Protein AF-0000000082877058 (afdb_homodimer)

pLDDT: mean 87.39, std 16.51, range [30.19, 98.81]

Solvent-accessible surface area (backbone atoms only — not comparable to full-atom values): 68602 Å² total; per-residue (Å²): 112,67,69,55,22,48,9,45,34,52,39,32,67,68,20,51,10,43,66,32,99,81,43,63,35,77,41,27,76,21,72,54,43,31,38,51,34,26,34,76,64,38,89,46,66,65,22,17,52,52,25,45,51,36,56,55,30,28,50,63,22,20,25,44,34,40,38,27,55,32,12,19,33,55,73,51,40,19,32,86,44,31,9,34,49,21,56,26,21,55,66,55,11,39,65,31,65,68,90,83,53,37,26,18,29,30,45,28,37,42,34,54,44,67,61,85,61,81,72,49,75,64,59,68,64,61,52,73,64,68,50,75,78,59,80,70,67,48,79,38,56,39,62,69,65,29,50,70,83,77,55,60,71,55,73,62,37,26,54,33,34,36,20,42,38,40,51,54,67,44,49,42,66,37,52,28,52,16,44,38,54,56,47,46,57,37,21,66,68,14,69,33,52,71,48,59,45,37,54,60,75,35,44,46,58,75,72,80,91,73,88,47,72,54,43,52,50,48,53,49,51,51,48,50,40,52,50,46,26,50,50,9,30,52,50,54,72,70,52,57,85,82,50,67,86,74,52,56,69,68,54,53,56,36,45,35,22,10,42,63,63,49,57,61,48,40,62,57,64,86,78,82,87,60,75,61,55,43,34,52,32,28,54,51,34,56,36,50,53,47,48,53,43,29,50,46,53,45,50,52,67,54,39,58,30,39,39,46,48,54,59,41,45,41,48,68,38,75,88,44,20,67,49,57,39,31,74,57,47,59,39,51,54,37,17,49,51,22,20,48,52,36,44,52,52,53,52,54,63,69,57,67,62,92,83,67,78,90,62,67,63,64,54,54,51,49,53,48,56,55,50,45,59,53,50,49,52,51,48,48,38,35,51,33,49,57,53,68,74,62,59,43,70,43,18,59,78,51,37,35,50,51,18,51,21,23,67,74,33,43,68,35,55,76,67,50,40,34,49,77,48,61,44,70,46,40,40,58,71,80,51,37,56,55,34,31,53,51,56,48,48,67,55,46,54,59,43,52,51,35,29,71,78,39,45,72,61,23,50,50,49,50,52,50,49,41,52,49,18,32,47,40,29,22,50,51,27,51,74,67,65,44,65,41,62,79,59,88,28,56,71,35,54,72,35,45,50,70,24,65,47,43,53,66,49,58,38,27,45,71,38,54,39,28,16,25,49,48,13,32,52,44,19,52,51,45,70,73,38,66,86,57,65,45,52,60,83,53,16,57,58,40,30,49,50,12,50,50,45,36,49,50,56,33,51,50,46,48,65,41,49,29,67,68,24,60,78,62,53,49,62,68,55,23,12,51,49,41,25,40,52,55,43,48,42,30,49,16,49,42,37,33,50,48,19,50,52,35,22,66,47,63,64,64,41,49,63,25,39,34,64,82,42,36,37,57,24,72,31,42,65,41,25,64,69,47,36,58,58,58,53,40,48,58,52,13,43,37,60,51,46,43,75,69,50,74,67,57,48,48,33,52,38,40,5,51,49,52,55,21,49,54,53,10,48,51,46,35,43,60,37,41,48,22,47,45,46,44,52,50,52,59,52,67,75,99,110,66,68,56,22,48,10,45,34,51,39,30,66,68,20,49,13,38,55,36,101,80,38,65,40,81,41,26,74,20,73,49,40,31,38,51,34,25,33,76,62,38,88,45,67,64,21,17,50,52,27,46,51,37,55,54,29,28,52,61,22,20,25,45,36,40,37,28,55,33,12,19,34,54,72,50,39,18,32,86,43,30,9,31,51,20,54,26,21,57,68,54,10,38,64,32,65,66,90,81,54,37,26,18,29,32,45,28,36,41,34,56,44,65,60,85,62,80,70,48,74,64,60,68,67,62,52,72,66,67,50,75,78,60,82,69,66,47,78,37,56,40,61,69,64,27,51,71,83,75,56,62,71,54,73,61,36,27,54,33,33,36,18,42,37,40,52,56,69,42,49,42,65,37,53,28,52,16,46,38,55,58,48,46,57,36,21,69,66,15,69,33,52,72,47,61,45,36,53,61,75,34,42,45,58,76,73,79,92,73,87,49,72,54,42,53,50,48,53,49,51,51,48,49,40,52,51,45,26,49,52,9,30,53,50,54,71,68,51,57,87,83,49,68,85,74,51,55,68,70,55,54,58,38,46,35,22,10,41,62,62,48,57,63,48,38,62,56,65,84,76,80,87,60,76,61,53,43,32,52,33,29,55,52,34,56,35,50,53,48,47,53,42,30,50,47,52,44,50,52,68,53,40,58,31,40,41,45,49,54,59,42,46,42,48,66,38,74,87,44,22,66,49,56,39,32,73,57,47,59,39,51,54,37,16,49,50,21,21,48,52,35,44,53,51,54,53,53,65,68,55,68,60,92,84,68,79,91,62,68,63,65,56,54,51,50,53,47,56,55,49,46,60,54,49,49,53,53,47,48,39,34,50,32,50,57,53,67,74,63,58,44,70,43,18,61,79,49,37,36,50,51,16,51,20,23,66,76,34,44,67,34,55,76,67,49,40,34,49,78,48,60,44,70,46,39,40,58,71,80,49,36,57,55,35,31,53,52,54,50,48,66,54,45,54,58,44,54,52,35,29,72,76,39,47,71,63,24,50,50,49,50,52,50,49,43,52,48,18,31,46,40,30,24,51,50,25,50,74,65,65,43,66,41,63,79,60,87,28,57,70,34,53,71,36,44,50,70,24,65,46,43,52,68,48,60,37,27,46,70,38,56,39,29,18,24,49,48,14,31,52,46,18,51,50,45,70,71,37,66,87,56,65,45,52,58,82,53,16,56,58,41,31,50,51,14,50,50,46,38,49,49,55,32,51,50,49,48,64,41,49,30,66,70,22,59,78,61,52,49,63,66,56,24,13,50,49,42,25,40,54,55,42,51,42,30,49,16,49,42,37,34,52,48,21,49,51,35,22,66,47,62,65,65,41,50,63,27,39,34,63,81,42,37,36,57,25,72,30,42,65,40,24,64,71,47,37,56,58,57,51,41,49,57,52,12,43,38,62,52,45,44,74,68,51,74,67,57,48,49,32,54,37,40,5,52,48,51,54,20,48,54,51,8,48,53,46,35,42,60,38,41,48,20,47,43,46,46,52,50,52,60,52,65,75,97

Sequence (1372 aa):
MTAEKTRLLFAALFTCGLTCEFVSAQDFWSTVRVYERLRDGSAEAECRNHASLLVKSIQNATYWAVKMLDSSANFPSGVLEGNVYNLGDFDECLSVDTGHVRGRYCLATLNLLGPASPVSKEQQKSRPVHYAHRALDPYTNAWDQIQNRGERWRFARDAIKLAVCAPKSCTSLDVQRAMLDVYSTITATLNATLRVEVPEKLCQTKQNFEASFLDVLFFAVIGILTGTVSAGTILDYGLKKGDLKVCSMWKQILLCWSARKNFMGLSNMEKESDTDLNFLFGIRLFSILLVIACHKVGFTTAGPVKNPSFQEQSFSQLQYMPILHGDLVVDTFFFLAGFLLTVGLLKALRRPISGVKVSVWPLYLFRFLRLTPAYMLTILFYMSVLPKMGSGPLWPVTVVPESEYCRDNWWLNALYLNNYVHVDRSCIEQGWYIPCDMHMFVVCAPLVLLVHRRPRIGKALLATLIIASVLAPFLTIWIRDTDAMLLFFLDFLSGSRVHPYFSAVYVKSHVRGSPYLIGVLIGLIYMSKRQKRLAKANSLPLLLIGFAMAMATTFSAALFYGNEGAAAASPAARALYGALHRPVWAFALGIIVLAISLGRIGFMRKVLSWKPLVPLSKLSYGAFLVHVVILWYSAGSAREATYNNTFIMILKTMGDTAVTFGAALLLYLSVEAPIRDMAKLALSVRMTAEKTRLLFAALFTCGLTCEFVSAQDFWSTVRVYERLRDGSAEAECRNHASLLVKSIQNATYWAVKMLDSSANFPSGVLEGNVYNLGDFDECLSVDTGHVRGRYCLATLNLLGPASPVSKEQQKSRPVHYAHRALDPYTNAWDQIQNRGERWRFARDAIKLAVCAPKSCTSLDVQRAMLDVYSTITATLNATLRVEVPEKLCQTKQNFEASFLDVLFFAVIGILTGTVSAGTILDYGLKKGDLKVCSMWKQILLCWSARKNFMGLSNMEKESDTDLNFLFGIRLFSILLVIACHKVGFTTAGPVKNPSFQEQSFSQLQYMPILHGDLVVDTFFFLAGFLLTVGLLKALRRPISGVKVSVWPLYLFRFLRLTPAYMLTILFYMSVLPKMGSGPLWPVTVVPESEYCRDNWWLNALYLNNYVHVDRSCIEQGWYIPCDMHMFVVCAPLVLLVHRRPRIGKALLATLIIASVLAPFLTIWIRDTDAMLLFFLDFLSGSRVHPYFSAVYVKSHVRGSPYLIGVLIGLIYMSKRQKRLAKANSLPLLLIGFAMAMATTFSAALFYGNEGAAAASPAARALYGALHRPVWAFALGIIVLAISLGRIGFMRKVLSWKPLVPLSKLSYGAFLVHVVILWYSAGSAREATYNNTFIMILKTMGDTAVTFGAALLLYLSVEAPIRDMAKLALSVR

Secondary structure (DSSP, 8-state):
-HHHHHHHHHHHHH-S---BTTB-GGGS--HHHHHHHHHHH-SSHHHHHHHHHHHHHHHTTBHHHHHHHHHSPPPPS-TTTT--EE---HHHHHH-B-SS-BEEEEEEEEEEE-------HHHHHHS----TTS---TTSBHHHHHS--S-TTSPPSSEEEEEEEEETTS-HHHHHHHHHHHHHHHHHTTT-EEEEE--GGGEE--------HHHHHHHHHHHHHHHHHHHHHHHHHHS-GGGGGG--HHHHHHHTT-HHHHHHHTT----SS-GGGTTHHHHHHHHHHHHHHHHHHHHHHHS-BS-HHHHHHHTT-GGGHHHHTTHHHHHHHHHHHHHHHHHHHHHHHHS--TT----SHHHHHHHHHHHHHHHHHHHHHHHHTGGGS---TTHHHHHHHHHHHHHHHHHHHHTT-TTTSSGGG-SSGGGGHHHHHHHHHHHHHHHHHHHHHSHHHHHHHHHHHHHHHHHHHHHHHHHHT--SS---SHHHHT-GGG-HHIIIIIS-GGGS-HHHHHHHHHHHHHHHHTTSPPPHHHHHHHHHHHHHHHHHHHHTTHHHHSTTTGGGS-HHHHHHHHHHHHHHHHHHHHHHHHHHHHS--HHHHHHHT-TTHHHHHHTHHHHHHHHHHHHHHHHHT--S-B---HHHHHHHHHHHHHHHHHHHHHHIIIIIHHHHHHHHHHHHH-/-HHHHHHHHHHHHH-S---BTTB-GGGS--HHHHHHHHHHH-SSHHHHHHHHHHHHHHHTTBHHHHHHHHHSPPPPS-TTTT--EE---HHHHHH-B-SS-BEEEEEEEEEEE-------HHHHHHS----TTS---TTSBHHHHHS--S-TTSPPSSEEEEEEEEETTS-HHHHHHHHHHHHHHHHHTTT-EEEEE--GGGEE--------HHHHHHHHHHHHHHHHHHHHHHHHHHS-GGGGGG--HHHHHHHTT-HHHHHHHTT----SS-GGGTTHHHHHHHHHHHHHHHHHHHHHHHS-BS-HHHHHHHTT-GGGHHHHTTHHHHHHHHHHHHHHHHHHHHHHHHS--TT----SHHHHHHHHHHHHHHHHHHHHHHHHTGGGS---TTHHHHHHHHHHHHHHHHHHHHTT-TTTSSGGG-SSGGGGHHHHHHHHHHHHHHHHHHHHHSHHHHHHHHHHHHHHHHHHHHHHHHHHT--SS---SHHHHT-TTT-HHIIIIIS-GGGS-HHHHHHHHHHHHHHHHTTSPPPHHHHHHHHHHHHHHHHHHHHTTHHHHSTTTGGGS-HHHHHHHHHHHHHHHHHHHHHHHHHHHHS--HHHHHHHT-TTHHHHHHTHHHHHHHHHHHHHHHHHT--S-B---HHHHHHHHHHHHHHHHHHHHHHIIIIIHHHHHHHHHHHHH-

Nearest PDB structures (foldseek):
  8jxu-assembly1_A  TM=1.418E-01  e=2.025E+00  Homo sapiens
  8czj-assembly1_B  TM=1.531E-01  e=3.608E+00  Bordetella bronchiseptica RB50
  5hu6-assembly1_D  TM=1.245E-01  e=7.581E+00  Trypanosoma brucei brucei
  8jxu-assembly1_A  TM=1.418E-01  e=2.539E+00  Homo sapiens
  8czj-assembly1_B  TM=1.532E-01  e=4.535E+00  Bordetella bronchiseptica RB50

InterPro domains:
  IPR002656 Acyltransferase 3 domain [PF01757] (282-651)
  IPR006621 Nose resistant-to-fluoxetine protein, N-terminal [PF20146] (47-179)
  IPR006621 Nose resistant-to-fluoxetine protein, N-terminal [SM00703] (44-193)
  IPR052728 Oxygen and lipid transport regulator [PTHR11161] (38-684)

Organism: NCBI:txid197152

Radius of gyration: 33.95 Å; Cα contacts (8 Å, |Δi|>4): 2329; chains: 2; bounding box: 91×95×83 Å

Structure (mmCIF, N/CA/C/O backbone):
data_AF-0000000082877058-model_v1
#
loop_
_entity.id
_entity.type
_entity.pdbx_description
1 polymer 'Nose resistant-to-fluoxetine protein N-terminal domain-containing protein'
#
loop_
_atom_site.group_PDB
_atom_site.id
_atom_site.type_symbol
_atom_site.label_atom_id
_atom_site.label_alt_id
_atom_site.label_comp_id
_atom_site.label_asym_id
_atom_site.label_entity_id
_atom_site.label_seq_id
_atom_site.pdbx_PDB_ins_code
_atom_site.Cartn_x
_atom_site.Cartn_y
_atom_site.Cartn_z
_atom_site.occupancy
_atom_site.B_iso_or_equiv
_atom_site.auth_seq_id
_atom_site.auth_comp_id
_atom_site.auth_asym_id
_atom_site.auth_atom_id
_atom_site.pdbx_PDB_model_num
ATOM 1 N N . MET A 1 1 ? 16.625 36.312 32.75 1 32.69 1 MET A N 1
ATOM 2 C CA . MET A 1 1 ? 16.125 37.188 31.688 1 32.69 1 MET A CA 1
ATOM 3 C C . MET A 1 1 ? 16.031 36.438 30.359 1 32.69 1 MET A C 1
ATOM 5 O O . MET A 1 1 ? 15.023 36.531 29.656 1 32.69 1 MET A O 1
ATOM 9 N N . THR A 1 2 ? 16.984 35.688 30.156 1 38.06 2 THR A N 1
ATOM 10 C CA . THR A 1 2 ? 17.094 34.969 28.906 1 38.06 2 THR A CA 1
ATOM 11 C C . THR A 1 2 ? 16.125 33.812 28.859 1 38.06 2 THR A C 1
ATOM 13 O O . THR A 1 2 ? 15.484 33.562 27.844 1 38.06 2 THR A O 1
ATOM 16 N N . ALA A 1 3 ? 16.031 33.219 29.984 1 38.88 3 ALA A N 1
ATOM 17 C CA . ALA A 1 3 ? 15.133 32.062 30.109 1 38.88 3 ALA A CA 1
ATOM 18 C C . ALA A 1 3 ? 13.68 32.469 29.922 1 38.88 3 ALA A C 1
ATOM 20 O O . ALA A 1 3 ? 12.891 31.766 29.312 1 38.88 3 ALA A O 1
ATOM 21 N N . GLU A 1 4 ? 13.367 33.688 30.438 1 40 4 GLU A N 1
ATOM 22 C CA . GLU A 1 4 ? 12 34.188 30.359 1 40 4 GLU A CA 1
ATOM 23 C C . GLU A 1 4 ? 11.602 34.469 28.906 1 40 4 GLU A C 1
ATOM 25 O O . GLU A 1 4 ? 10.477 34.156 28.5 1 40 4 GLU A O 1
ATOM 30 N N . LYS A 1 5 ? 12.484 34.938 28.141 1 41.94 5 LYS A N 1
ATOM 31 C CA . LYS A 1 5 ? 12.203 35.375 26.766 1 41.94 5 LYS A CA 1
ATOM 32 C C . LYS A 1 5 ? 12.062 34.156 25.844 1 41.94 5 LYS A C 1
ATOM 34 O O . LYS A 1 5 ? 11.227 34.156 24.938 1 41.94 5 LYS A O 1
ATOM 39 N N . THR A 1 6 ? 12.828 33.188 26.078 1 42.41 6 THR A N 1
ATOM 40 C CA . THR A 1 6 ? 12.727 31.953 25.312 1 42.41 6 THR A CA 1
ATOM 41 C C . THR A 1 6 ? 11.375 31.281 25.531 1 42.41 6 THR A C 1
ATOM 43 O O . THR A 1 6 ? 10.773 30.75 24.594 1 42.41 6 THR A O 1
ATOM 46 N N . ARG A 1 7 ? 10.906 31.406 26.781 1 40.56 7 ARG A N 1
ATOM 47 C CA . ARG A 1 7 ? 9.609 30.891 27.203 1 40.56 7 ARG A CA 1
ATOM 48 C C . ARG A 1 7 ? 8.477 31.531 26.391 1 40.56 7 ARG A C 1
ATOM 50 O O . ARG A 1 7 ? 7.547 30.844 25.969 1 40.56 7 ARG A O 1
ATOM 57 N N . LEU A 1 8 ? 8.766 32.781 26.078 1 42.72 8 LEU A N 1
ATOM 58 C CA . LEU A 1 8 ? 7.75 33.562 25.375 1 42.72 8 LEU A CA 1
ATOM 59 C C . LEU A 1 8 ? 7.742 33.25 23.891 1 42.72 8 LEU A C 1
ATOM 61 O O . LEU A 1 8 ? 6.684 33.25 23.25 1 42.72 8 LEU A O 1
ATOM 65 N N . LEU A 1 9 ? 8.859 32.812 23.438 1 44.38 9 LEU A N 1
ATOM 66 C CA . LEU A 1 9 ? 8.984 32.5 22.016 1 44.38 9 LEU A CA 1
ATOM 67 C C . LEU A 1 9 ? 8.109 31.312 21.641 1 44.38 9 LEU A C 1
ATOM 69 O O . LEU A 1 9 ? 7.375 31.359 20.656 1 44.38 9 LEU A O 1
ATOM 73 N N . PHE A 1 10 ? 8.367 30.359 22.391 1 45 10 PHE A N 1
ATOM 74 C CA . PHE A 1 10 ? 7.586 29.156 22.078 1 45 10 PHE A CA 1
ATOM 75 C C . PHE A 1 10 ? 6.094 29.438 22.188 1 45 10 PHE A C 1
ATOM 77 O O . PHE A 1 10 ? 5.309 28.984 21.344 1 45 10 PHE A O 1
ATOM 84 N N . ALA A 1 11 ? 5.848 30.219 23.25 1 41.5 11 ALA A N 1
ATOM 85 C CA . ALA A 1 11 ? 4.449 30.609 23.406 1 41.5 11 ALA A CA 1
ATOM 86 C C . ALA A 1 11 ? 3.951 31.391 22.203 1 41.5 11 ALA A C 1
ATOM 88 O O . ALA A 1 11 ? 2.812 31.203 21.766 1 41.5 11 ALA A O 1
ATOM 89 N N . ALA A 1 12 ? 4.91 32.156 21.703 1 42.25 12 ALA A N 1
ATOM 90 C CA . ALA A 1 12 ? 4.539 32.969 20.562 1 42.25 12 ALA A CA 1
ATOM 91 C C . ALA A 1 12 ? 4.41 32.125 19.297 1 42.25 12 ALA A C 1
ATOM 93 O O . ALA A 1 12 ? 3.518 32.344 18.469 1 42.25 12 ALA A O 1
ATOM 94 N N . LEU A 1 13 ? 5.418 31.312 19.125 1 44.97 13 LEU A N 1
ATOM 95 C CA . LEU A 1 13 ? 5.453 30.5 17.906 1 44.97 13 LEU A CA 1
ATOM 96 C C . LEU A 1 13 ? 4.344 29.469 17.922 1 44.97 13 LEU A C 1
ATOM 98 O O . LEU A 1 13 ? 3.789 29.141 16.859 1 44.97 13 LEU A O 1
ATOM 102 N N . PHE A 1 14 ? 4.234 28.844 19.031 1 41.81 14 PHE A N 1
ATOM 103 C CA . PHE A 1 14 ? 3.203 27.812 19.156 1 41.81 14 PHE A CA 1
ATOM 104 C C . PHE A 1 14 ? 1.883 28.422 19.609 1 41.81 14 PHE A C 1
ATOM 106 O O . PHE A 1 14 ? 0.836 27.781 19.531 1 41.81 14 PHE A O 1
ATOM 113 N N . THR A 1 15 ? 1.771 29.469 20.422 1 37.12 15 THR A N 1
ATOM 114 C CA . THR A 1 15 ? 0.605 30.047 21.078 1 37.12 15 THR A CA 1
ATOM 115 C C . THR A 1 15 ? 0.17 31.328 20.359 1 37.12 15 THR A C 1
ATOM 117 O O . THR A 1 15 ? 0.949 32.281 20.25 1 37.12 15 THR A O 1
ATOM 120 N N . CYS A 1 16 ? -0.594 31.047 19.328 1 34.03 16 CYS A N 1
ATOM 121 C CA . CYS A 1 16 ? -1.214 32.25 18.797 1 34.03 16 CYS A CA 1
ATOM 122 C C . CYS A 1 16 ? -1.537 33.25 19.922 1 34.03 16 CYS A C 1
ATOM 124 O O . CYS A 1 16 ? -1.368 34.438 19.75 1 34.03 16 CYS A O 1
ATOM 126 N N . GLY A 1 17 ? -2.697 32.844 20.656 1 30.52 17 GLY A N 1
ATOM 127 C CA . GLY A 1 17 ? -3.547 33.719 21.469 1 30.52 17 GLY A CA 1
ATOM 128 C C . GLY A 1 17 ? -2.898 34.125 22.766 1 30.52 17 GLY A C 1
ATOM 129 O O . GLY A 1 17 ? -3.42 33.844 23.844 1 30.52 17 GLY A O 1
ATOM 130 N N . LEU A 1 18 ? -1.893 34 22.969 1 30.33 18 LEU A N 1
ATOM 131 C CA . LEU A 1 18 ? -1.713 34.531 24.312 1 30.33 18 LEU A CA 1
ATOM 132 C C . LEU A 1 18 ? -2.365 35.906 24.438 1 30.33 18 LEU A C 1
ATOM 134 O O . LEU A 1 18 ? -2.076 36.812 23.641 1 30.33 18 LEU A O 1
ATOM 138 N N . THR A 1 19 ? -3.66 35.906 24.422 1 32.84 19 THR A N 1
ATOM 139 C CA . THR A 1 19 ? -3.936 37.156 25.141 1 32.84 19 THR A CA 1
ATOM 140 C C . THR A 1 19 ? -2.854 37.438 26.172 1 32.84 19 THR A C 1
ATOM 142 O O . THR A 1 19 ? -2.879 36.875 27.266 1 32.84 19 THR A O 1
ATOM 145 N N . CYS A 1 20 ? -1.772 36.969 25.969 1 34.75 20 CYS A N 1
ATOM 146 C CA . CYS A 1 20 ? -0.818 37.094 27.062 1 34.75 20 CYS A CA 1
ATOM 147 C C . CYS A 1 20 ? -0.916 38.469 27.719 1 34.75 20 CYS A C 1
ATOM 149 O O . CYS A 1 20 ? -0.976 39.5 27.016 1 34.75 20 CYS A O 1
ATOM 151 N N . GLU A 1 21 ? -1.588 38.688 28.75 1 36.94 21 GLU A N 1
ATOM 152 C CA . GLU A 1 21 ? -1.185 39.906 29.469 1 36.94 21 GLU A CA 1
ATOM 153 C C . GLU A 1 21 ? 0.185 40.375 29 1 36.94 21 GLU A C 1
ATOM 155 O O . GLU A 1 21 ? 0.507 41.562 29.125 1 36.94 21 GLU A O 1
ATOM 160 N N . PHE A 1 22 ? 0.971 39.562 28.359 1 33.44 22 PHE A N 1
ATOM 161 C CA . PHE A 1 22 ? 2.365 39.875 28.094 1 33.44 22 PHE A CA 1
ATOM 162 C C . PHE A 1 22 ? 2.633 39.969 26.594 1 33.44 22 PHE A C 1
ATOM 164 O O . PHE A 1 22 ? 3.762 40.219 26.172 1 33.44 22 PHE A O 1
ATOM 171 N N . VAL A 1 23 ? 1.791 39.469 25.688 1 38.25 23 VAL A N 1
ATOM 172 C CA . VAL A 1 23 ? 2.191 39.625 24.297 1 38.25 23 VAL A CA 1
ATOM 173 C C . VAL A 1 23 ? 1.076 40.344 23.531 1 38.25 23 VAL A C 1
ATOM 175 O O . VAL A 1 23 ? -0.101 40 23.688 1 38.25 23 VAL A O 1
ATOM 178 N N . SER A 1 24 ? 1.349 41.469 22.922 1 42.47 24 SER A N 1
ATOM 179 C CA . SER A 1 24 ? 0.487 42.25 22.062 1 42.47 24 SER A CA 1
ATOM 180 C C . SER A 1 24 ? 0.139 41.531 20.781 1 42.47 24 SER A C 1
ATOM 182 O O . SER A 1 24 ? 0.84 40.594 20.391 1 42.47 24 SER A O 1
ATOM 184 N N . ALA A 1 25 ? -1.131 41.656 20.188 1 43.25 25 ALA A N 1
ATOM 185 C CA . ALA A 1 25 ? -1.623 41.125 18.906 1 43.25 25 ALA A CA 1
ATOM 186 C C . ALA A 1 25 ? -0.521 41.125 17.859 1 43.25 25 ALA A C 1
ATOM 188 O O . ALA A 1 25 ? -0.491 40.281 16.984 1 43.25 25 ALA A O 1
ATOM 189 N N . GLN A 1 26 ? 0.463 42.125 17.875 1 40.81 26 GLN A N 1
ATOM 190 C CA . GLN A 1 26 ? 1.538 42.312 16.906 1 40.81 26 GLN A CA 1
ATOM 191 C C . GLN A 1 26 ? 2.539 41.156 16.953 1 40.81 26 GLN A C 1
ATOM 193 O O . GLN A 1 26 ? 3.34 40.969 16.031 1 40.81 26 GLN A O 1
ATOM 198 N N . ASP A 1 27 ? 2.258 40.219 17.828 1 44.34 27 ASP A N 1
ATOM 199 C CA . ASP A 1 27 ? 3.301 39.25 18.078 1 44.34 27 ASP A CA 1
ATOM 200 C C . ASP A 1 27 ? 2.914 37.875 17.516 1 44.34 27 ASP A C 1
ATOM 202 O O . ASP A 1 27 ? 3.631 36.875 17.719 1 44.34 27 ASP A O 1
ATOM 206 N N . PHE A 1 28 ? 1.729 37.844 16.734 1 48.84 28 PHE A N 1
ATOM 207 C CA . PHE A 1 28 ? 1.279 36.562 16.266 1 48.84 28 PHE A CA 1
ATOM 208 C C . PHE A 1 28 ? 1.636 36.344 14.789 1 48.84 28 PHE A C 1
ATOM 210 O O . PHE A 1 28 ? 1.592 37.312 14 1 48.84 28 PHE A O 1
ATOM 217 N N . TRP A 1 29 ? 2.119 35.094 14.445 1 49.72 29 TRP A N 1
ATOM 218 C CA . TRP A 1 29 ? 2.275 34.719 13.047 1 49.72 29 TRP A CA 1
ATOM 219 C C . TRP A 1 29 ? 0.92 34.625 12.344 1 49.72 29 TRP A C 1
ATOM 221 O O . TRP A 1 29 ? -0.059 34.156 12.93 1 49.72 29 TRP A O 1
ATOM 231 N N . SER A 1 30 ? 0.812 35.406 11.336 1 67 30 SER A N 1
ATOM 232 C CA . SER A 1 30 ? -0.326 35.281 10.43 1 67 30 SER A CA 1
ATOM 233 C C . SER A 1 30 ? 0.101 35.469 8.977 1 67 30 SER A C 1
ATOM 235 O O . SER A 1 30 ? 0.952 36.312 8.68 1 67 30 SER A O 1
ATOM 237 N N . THR A 1 31 ? -0.328 34.625 8.195 1 80.44 31 THR A N 1
ATOM 238 C CA . THR A 1 31 ? -0.064 34.719 6.762 1 80.44 31 THR A CA 1
ATOM 239 C C . THR A 1 31 ? -0.492 36.094 6.227 1 80.44 31 THR A C 1
ATOM 241 O O . THR A 1 31 ? 0.133 36.625 5.312 1 80.44 31 THR A O 1
ATOM 244 N N . VAL A 1 32 ? -1.436 36.719 6.805 1 81.19 32 VAL A N 1
ATOM 245 C CA . VAL A 1 32 ? -1.918 38.031 6.359 1 81.19 32 VAL A CA 1
ATOM 246 C C . VAL A 1 32 ? -0.843 39.094 6.598 1 81.19 32 VAL A C 1
ATOM 248 O O . VAL A 1 32 ? -0.681 40 5.793 1 81.19 32 VAL A O 1
ATOM 251 N N . ARG A 1 33 ? -0.091 38.969 7.648 1 82.38 33 ARG A N 1
ATOM 252 C CA . ARG A 1 33 ? 1 39.875 7.922 1 82.38 33 ARG A CA 1
ATOM 253 C C . ARG A 1 33 ? 2.098 39.781 6.871 1 82.38 33 ARG A C 1
ATOM 255 O O . ARG A 1 33 ? 2.738 40.75 6.523 1 82.38 33 ARG A O 1
ATOM 262 N N . VAL A 1 34 ? 2.262 38.594 6.496 1 88.44 34 VAL A N 1
ATOM 263 C CA . VAL A 1 34 ? 3.23 38.406 5.422 1 88.44 34 VAL A CA 1
ATOM 264 C C . VAL A 1 34 ? 2.775 39.156 4.172 1 88.44 34 VAL A C 1
ATOM 266 O O . VAL A 1 34 ? 3.58 39.812 3.504 1 88.44 34 VAL A O 1
ATOM 269 N N . TYR A 1 35 ? 1.472 39.125 3.889 1 91.25 35 TYR A N 1
ATOM 270 C CA . TYR A 1 35 ? 0.925 39.812 2.732 1 91.25 35 TYR A CA 1
ATOM 271 C C . TYR A 1 35 ? 1.051 41.344 2.898 1 91.25 35 TYR A C 1
ATOM 273 O O . TYR A 1 35 ? 1.336 42.062 1.936 1 91.25 35 TYR A O 1
ATOM 281 N N . GLU A 1 36 ? 0.829 41.781 4.113 1 88.5 36 GLU A N 1
ATOM 282 C CA . GLU A 1 36 ? 0.969 43.219 4.387 1 88.5 36 GLU A CA 1
ATOM 283 C C . GLU A 1 36 ? 2.412 43.688 4.191 1 88.5 36 GLU A C 1
ATOM 285 O O . GLU A 1 36 ? 2.656 44.75 3.658 1 88.5 36 GLU A O 1
ATOM 290 N N . ARG A 1 37 ? 3.287 42.844 4.641 1 91.19 37 ARG A N 1
ATOM 291 C CA . ARG A 1 37 ? 4.695 43.188 4.469 1 91.19 37 ARG A CA 1
ATOM 292 C C . ARG A 1 37 ? 5.094 43.125 2.998 1 91.19 37 ARG A C 1
ATOM 294 O O . ARG A 1 37 ? 5.945 43.906 2.557 1 91.19 37 ARG A O 1
ATOM 301 N N . LEU A 1 38 ? 4.508 42.25 2.25 1 94.94 38 LEU A N 1
ATOM 302 C CA . LEU A 1 38 ? 4.746 42.219 0.811 1 94.94 38 LEU A CA 1
ATOM 303 C C . LEU A 1 38 ? 4.23 43.5 0.149 1 94.94 38 LEU A C 1
ATOM 305 O O . LEU A 1 38 ? 4.887 44.062 -0.733 1 94.94 38 LEU A O 1
ATOM 309 N N . ARG A 1 39 ? 3.08 43.906 0.553 1 92.62 39 ARG A N 1
ATOM 310 C CA . ARG A 1 39 ? 2.473 45.125 0.05 1 92.62 39 ARG A CA 1
ATOM 311 C C . ARG A 1 39 ? 3.361 46.344 0.332 1 92.62 39 ARG A C 1
ATOM 313 O O . ARG A 1 39 ? 3.561 47.188 -0.539 1 92.62 39 ARG A O 1
ATOM 320 N N . ASP A 1 40 ? 3.986 46.406 1.522 1 91.19 40 ASP A N 1
ATOM 321 C CA . ASP A 1 40 ? 4.672 47.594 1.988 1 91.19 40 ASP A CA 1
ATOM 322 C C . ASP A 1 40 ? 6.164 47.531 1.668 1 91.19 40 ASP A C 1
ATOM 324 O O . ASP A 1 40 ? 6.832 48.562 1.586 1 91.19 40 ASP A O 1
ATOM 328 N N . GLY A 1 41 ? 6.715 46.312 1.5 1 88.38 41 GLY A N 1
ATOM 329 C CA . GLY A 1 41 ? 8.164 46.25 1.528 1 88.38 41 GLY A CA 1
ATOM 330 C C . GLY A 1 41 ? 8.75 45.531 0.313 1 88.38 41 GLY A C 1
ATOM 331 O O . GLY A 1 41 ? 9.977 45.5 0.139 1 88.38 41 GLY A O 1
ATOM 332 N N . SER A 1 42 ? 7.977 45.031 -0.567 1 90.19 42 SER A N 1
ATOM 333 C CA . SER A 1 42 ? 8.547 44.312 -1.7 1 90.19 42 SER A CA 1
ATOM 334 C C . SER A 1 42 ? 9.273 45.25 -2.65 1 90.19 42 SER A C 1
ATOM 336 O O . SER A 1 42 ? 8.883 46.406 -2.803 1 90.19 42 SER A O 1
ATOM 338 N N . ALA A 1 43 ? 10.344 44.781 -3.283 1 88.5 43 ALA A N 1
ATOM 339 C CA . ALA A 1 43 ? 11.133 45.594 -4.223 1 88.5 43 ALA A CA 1
ATOM 340 C C . ALA A 1 43 ? 10.398 45.75 -5.555 1 88.5 43 ALA A C 1
ATOM 342 O O . ALA A 1 43 ? 10.555 46.75 -6.242 1 88.5 43 ALA A O 1
ATOM 343 N N . GLU A 1 44 ? 9.602 44.75 -5.887 1 90.81 44 GLU A N 1
ATOM 344 C CA . GLU A 1 44 ? 8.891 44.75 -7.16 1 90.81 44 GLU A CA 1
ATOM 345 C C . GLU A 1 44 ? 7.547 45.469 -7.039 1 90.81 44 GLU A C 1
ATOM 347 O O . GLU A 1 44 ? 6.719 45.094 -6.195 1 90.81 44 GLU A O 1
ATOM 352 N N . ALA A 1 45 ? 7.309 46.406 -7.898 1 94.88 45 ALA A N 1
ATOM 353 C CA . ALA A 1 45 ? 6.078 47.188 -7.867 1 94.88 45 ALA A CA 1
ATOM 354 C C . ALA A 1 45 ? 4.859 46.312 -8.109 1 94.88 45 ALA A C 1
ATOM 356 O O . ALA A 1 45 ? 3.812 46.5 -7.484 1 94.88 45 ALA A O 1
ATOM 357 N N . GLU A 1 46 ? 4.988 45.406 -9.031 1 96.69 46 GLU A N 1
ATOM 358 C CA . GLU A 1 46 ? 3.871 44.5 -9.344 1 96.69 46 GLU A CA 1
ATOM 359 C C . GLU A 1 46 ? 3.51 43.625 -8.141 1 96.69 46 GLU A C 1
ATOM 361 O O . GLU A 1 46 ? 2.332 43.344 -7.898 1 96.69 46 GLU A O 1
ATOM 366 N N . CYS A 1 47 ? 4.492 43.188 -7.457 1 97.19 47 CYS A N 1
ATOM 367 C CA . CYS A 1 47 ? 4.262 42.406 -6.258 1 97.19 47 CYS A CA 1
ATOM 368 C C . CYS A 1 47 ? 3.523 43.219 -5.199 1 97.19 47 CYS A C 1
ATOM 370 O O . CYS A 1 47 ? 2.576 42.719 -4.582 1 97.19 47 CYS A O 1
ATOM 372 N N . ARG A 1 48 ? 3.898 44.438 -5.004 1 97.31 48 ARG A N 1
ATOM 373 C CA . ARG A 1 48 ? 3.234 45.312 -4.035 1 97.31 48 ARG A CA 1
ATOM 374 C C . ARG A 1 48 ? 1.771 45.531 -4.406 1 97.31 48 ARG A C 1
ATOM 376 O O . ARG A 1 48 ? 0.894 45.5 -3.543 1 97.31 48 ARG A O 1
ATOM 383 N N . ASN A 1 49 ? 1.559 45.75 -5.699 1 96.75 49 ASN A N 1
ATOM 384 C CA . ASN A 1 49 ? 0.196 45.969 -6.172 1 96.75 49 ASN A CA 1
ATOM 385 C C . ASN A 1 49 ? -0.676 44.719 -5.965 1 96.75 49 ASN A C 1
ATOM 387 O O . ASN A 1 49 ? -1.815 44.844 -5.508 1 96.75 49 ASN A O 1
ATOM 391 N N . HIS A 1 50 ? -0.153 43.625 -6.375 1 97.62 50 HIS A N 1
ATOM 392 C CA . HIS A 1 50 ? -0.904 42.375 -6.223 1 97.62 50 HIS A CA 1
ATOM 393 C C . HIS A 1 50 ? -1.144 42.062 -4.754 1 97.62 50 HIS A C 1
ATOM 395 O O . HIS A 1 50 ? -2.203 41.531 -4.391 1 97.62 50 HIS A O 1
ATOM 401 N N . ALA A 1 51 ? -0.139 42.344 -3.916 1 96.56 51 ALA A N 1
ATOM 402 C CA . ALA A 1 51 ? -0.296 42.125 -2.48 1 96.56 51 ALA A CA 1
ATOM 403 C C . ALA A 1 51 ? -1.358 43.031 -1.899 1 96.56 51 ALA A C 1
ATOM 405 O O . ALA A 1 51 ? -2.123 42.656 -1.016 1 96.56 51 ALA A O 1
ATOM 406 N N . SER A 1 52 ? -1.363 44.281 -2.355 1 94.69 52 SER A N 1
ATOM 407 C CA . SER A 1 52 ? -2.389 45.219 -1.921 1 94.69 52 SER A CA 1
ATOM 408 C C . SER A 1 52 ? -3.783 44.75 -2.299 1 94.69 52 SER A C 1
ATOM 410 O O . SER A 1 52 ? -4.707 44.781 -1.484 1 94.69 52 SER A O 1
ATOM 412 N N . LEU A 1 53 ? -3.891 44.281 -3.514 1 94.88 53 LEU A N 1
ATOM 413 C CA . LEU A 1 53 ? -5.16 43.719 -3.971 1 94.88 53 LEU A CA 1
ATOM 414 C C . LEU A 1 53 ? -5.547 42.5 -3.152 1 94.88 53 LEU A C 1
ATOM 416 O O . LEU A 1 53 ? -6.727 42.312 -2.844 1 94.88 53 LEU A O 1
ATOM 420 N N . LEU A 1 54 ? -4.582 41.688 -2.848 1 94 54 LEU A N 1
ATOM 421 C CA . LEU A 1 54 ? -4.793 40.469 -2.066 1 94 54 LEU A CA 1
ATOM 422 C C . LEU A 1 54 ? -5.332 40.812 -0.68 1 94 54 LEU A C 1
ATOM 424 O O . LEU A 1 54 ? -6.344 40.25 -0.25 1 94 54 LEU A O 1
ATOM 428 N N . VAL A 1 55 ? -4.711 41.719 -0.018 1 88.06 55 VAL A N 1
ATOM 429 C CA . VAL A 1 55 ? -5.117 42.094 1.33 1 88.06 55 VAL A CA 1
ATOM 430 C C . VAL A 1 55 ? -6.535 42.688 1.304 1 88.06 55 VAL A C 1
ATOM 432 O O . VAL A 1 55 ? -7.371 42.312 2.129 1 88.06 55 VAL A O 1
ATOM 435 N N . LYS A 1 56 ? -6.848 43.531 0.329 1 85.06 56 LYS A N 1
ATOM 436 C CA . LYS A 1 56 ? -8.18 44.094 0.19 1 85.06 56 LYS A CA 1
ATOM 437 C C . LYS A 1 56 ? -9.227 43.031 -0.11 1 85.06 56 LYS A C 1
ATOM 439 O O . LYS A 1 56 ? -10.328 43.062 0.436 1 85.06 56 LYS A O 1
ATOM 444 N N . SER A 1 57 ? -8.836 42.125 -0.985 1 88.31 57 SER A N 1
ATOM 445 C CA . SER A 1 57 ? -9.766 41.062 -1.392 1 88.31 57 SER A CA 1
ATOM 446 C C . SER A 1 57 ? -10.023 40.094 -0.251 1 88.31 57 SER A C 1
ATOM 448 O O . SER A 1 57 ? -11.117 39.531 -0.151 1 88.31 57 SER A O 1
ATOM 450 N N . ILE A 1 58 ? -9.031 39.812 0.62 1 84.75 58 ILE A N 1
ATOM 451 C CA . ILE A 1 58 ? -9.234 38.969 1.796 1 84.75 58 ILE A CA 1
ATOM 452 C C . ILE A 1 58 ? -10.219 39.656 2.746 1 84.75 58 ILE A C 1
ATOM 454 O O . ILE A 1 58 ? -11.109 38.969 3.295 1 84.75 58 ILE A O 1
ATOM 458 N N . GLN A 1 59 ? -10.086 40.938 2.852 1 74.44 59 GLN A N 1
ATOM 459 C CA . GLN A 1 59 ? -11 41.688 3.701 1 74.44 59 GLN A CA 1
ATOM 460 C C . GLN A 1 59 ? -12.43 41.562 3.199 1 74.44 59 GLN A C 1
ATOM 462 O O . GLN A 1 59 ? -13.375 41.562 3.994 1 74.44 59 GLN A O 1
ATOM 467 N N . ASN A 1 60 ? -12.562 41.406 1.876 1 76.25 60 ASN A N 1
ATOM 468 C CA . ASN A 1 60 ? -13.883 41.312 1.268 1 76.25 60 ASN A CA 1
ATOM 469 C C . ASN A 1 60 ? -14.312 39.844 1.127 1 76.25 60 ASN A C 1
ATOM 471 O O . ASN A 1 60 ? -15.312 39.562 0.47 1 76.25 60 ASN A O 1
ATOM 475 N N . ALA A 1 61 ? -13.531 38.938 1.602 1 80.75 61 ALA A N 1
ATOM 476 C CA . ALA A 1 61 ? -13.805 37.5 1.544 1 80.75 61 ALA A CA 1
ATOM 477 C C . ALA A 1 61 ? -13.945 37.031 0.1 1 80.75 61 ALA A C 1
ATOM 479 O O . ALA A 1 61 ? -14.82 36.219 -0.209 1 80.75 61 ALA A O 1
ATOM 480 N N . THR A 1 62 ? -13.203 37.719 -0.728 1 86.62 62 THR A N 1
ATOM 481 C CA . THR A 1 62 ? -13.211 37.281 -2.125 1 86.62 62 THR A CA 1
ATOM 482 C C . THR A 1 62 ? -12.594 35.906 -2.279 1 86.62 62 THR A C 1
ATOM 484 O O . THR A 1 62 ? -11.539 35.625 -1.705 1 86.62 62 THR A O 1
ATOM 487 N N . TYR A 1 63 ? -13.125 35.062 -3.039 1 88.5 63 TYR A N 1
ATOM 488 C CA . TYR A 1 63 ? -12.828 33.656 -3.111 1 88.5 63 TYR A CA 1
ATOM 489 C C . TYR A 1 63 ? -11.367 33.406 -3.447 1 88.5 63 TYR A C 1
ATOM 491 O O . TYR A 1 63 ? -10.672 32.656 -2.748 1 88.5 63 TYR A O 1
ATOM 499 N N . TRP A 1 64 ? -10.812 34.062 -4.477 1 93.94 64 TRP A N 1
ATOM 500 C CA . TRP A 1 64 ? -9.445 33.812 -4.906 1 93.94 64 TRP A CA 1
ATOM 501 C C . TRP A 1 64 ? -8.453 34.188 -3.816 1 93.94 64 TRP A C 1
ATOM 503 O O . TRP A 1 64 ? -7.441 33.5 -3.611 1 93.94 64 TRP A O 1
ATOM 513 N N . ALA A 1 65 ? -8.711 35.312 -3.125 1 91.88 65 ALA A N 1
ATOM 514 C CA . ALA A 1 65 ? -7.816 35.812 -2.092 1 91.88 65 ALA A CA 1
ATOM 515 C C . ALA A 1 65 ? -7.855 34.938 -0.845 1 91.88 65 ALA A C 1
ATOM 517 O O . ALA A 1 65 ? -6.816 34.656 -0.24 1 91.88 65 ALA A O 1
ATOM 518 N N . VAL A 1 66 ? -9.055 34.469 -0.523 1 89.06 66 VAL A N 1
ATOM 519 C CA . VAL A 1 66 ? -9.195 33.594 0.636 1 89.06 66 VAL A CA 1
ATOM 520 C C . VAL A 1 66 ? -8.555 32.219 0.34 1 89.06 66 VAL A C 1
ATOM 522 O O . VAL A 1 66 ? -7.988 31.594 1.232 1 89.06 66 VAL A O 1
ATOM 525 N N . LYS A 1 67 ? -8.617 31.828 -0.903 1 92.75 67 LYS A N 1
ATOM 526 C CA . LYS A 1 67 ? -7.934 30.594 -1.299 1 92.75 67 LYS A CA 1
ATOM 527 C C . LYS A 1 67 ? -6.434 30.688 -1.03 1 92.75 67 LYS A C 1
ATOM 529 O O . LYS A 1 67 ? -5.824 29.719 -0.557 1 92.75 67 LYS A O 1
ATOM 534 N N . MET A 1 68 ? -5.848 31.797 -1.338 1 94.25 68 MET A N 1
ATOM 535 C CA . MET A 1 68 ? -4.414 31.969 -1.118 1 94.25 68 MET A CA 1
ATOM 536 C C . MET A 1 68 ? -4.082 31.922 0.37 1 94.25 68 MET A C 1
ATOM 538 O O . MET A 1 68 ? -3.104 31.297 0.771 1 94.25 68 MET A O 1
ATOM 542 N N . LEU A 1 69 ? -4.926 32.531 1.13 1 89.75 69 LEU A N 1
ATOM 543 C CA . LEU A 1 69 ? -4.762 32.5 2.578 1 89.75 69 LEU A CA 1
ATOM 544 C C . LEU A 1 69 ? -4.973 31.094 3.115 1 89.75 69 LEU A C 1
ATOM 546 O O . LEU A 1 69 ? -4.176 30.594 3.914 1 89.75 69 LEU A O 1
ATOM 550 N N . ASP A 1 70 ? -6.039 30.438 2.617 1 90.44 70 ASP A N 1
ATOM 551 C CA . ASP A 1 70 ? -6.449 29.109 3.061 1 90.44 70 ASP A CA 1
ATOM 552 C C . ASP A 1 70 ? -5.398 28.062 2.689 1 90.44 70 ASP A C 1
ATOM 554 O O . ASP A 1 70 ? -5.258 27.047 3.375 1 90.44 70 ASP A O 1
ATOM 558 N N . SER A 1 71 ? -4.672 28.297 1.657 1 94.94 71 SER A N 1
ATOM 559 C CA . SER A 1 71 ? -3.691 27.312 1.185 1 94.94 71 SER A CA 1
ATOM 560 C C . SER A 1 71 ? -2.371 27.453 1.935 1 94.94 71 SER A C 1
ATOM 562 O O . SER A 1 71 ? -1.522 26.562 1.878 1 94.94 71 SER A O 1
ATOM 564 N N . SER A 1 72 ? -2.154 28.562 2.625 1 93.44 72 SER A N 1
ATOM 565 C CA . SER A 1 72 ? -0.926 28.797 3.379 1 93.44 72 SER A CA 1
ATOM 566 C C . SER A 1 72 ? -0.927 28.016 4.691 1 93.44 72 SER A C 1
ATOM 568 O O . SER A 1 72 ? -1.989 27.688 5.219 1 93.44 72 SER A O 1
ATOM 570 N N . ALA A 1 73 ? 0.243 27.734 5.156 1 91.44 73 ALA A N 1
ATOM 571 C CA . ALA A 1 73 ? 0.392 26.844 6.316 1 91.44 73 ALA A CA 1
ATOM 572 C C . ALA A 1 73 ? 0.396 27.656 7.613 1 91.44 73 ALA A C 1
ATOM 574 O O . ALA A 1 73 ? 0.875 28.781 7.648 1 91.44 73 ALA A O 1
ATOM 575 N N . ASN A 1 74 ? -0.201 27.016 8.617 1 83.56 74 ASN A N 1
ATOM 576 C CA . ASN A 1 74 ? 0.043 27.438 9.992 1 83.56 74 ASN A CA 1
ATOM 577 C C . ASN A 1 74 ? 1.198 26.656 10.617 1 83.56 74 ASN A C 1
ATOM 579 O O . ASN A 1 74 ? 1.758 25.75 9.984 1 83.56 74 ASN A O 1
ATOM 583 N N . PHE A 1 75 ? 1.594 27.109 11.781 1 83.06 75 PHE A N 1
ATOM 584 C CA . PHE A 1 75 ? 2.654 26.391 12.484 1 83.06 75 PHE A CA 1
ATOM 585 C C . PHE A 1 75 ? 2.271 24.938 12.711 1 83.06 75 PHE A C 1
ATOM 587 O O . PHE A 1 75 ? 1.12 24.625 13.031 1 83.06 75 PHE A O 1
ATOM 594 N N . PRO A 1 76 ? 3.162 24.031 12.508 1 89.12 76 PRO A N 1
ATOM 595 C CA . PRO A 1 76 ? 2.809 22.609 12.625 1 89.12 76 PRO A CA 1
ATOM 596 C C . PRO A 1 76 ? 2.605 22.172 14.07 1 89.12 76 PRO A C 1
ATOM 598 O O . PRO A 1 76 ? 3.203 22.75 14.984 1 89.12 76 PRO A O 1
ATOM 601 N N . SER A 1 77 ? 1.747 21.188 14.281 1 90.31 77 SER A N 1
ATOM 602 C CA . SER A 1 77 ? 1.608 20.516 15.57 1 90.31 77 SER A CA 1
ATOM 603 C C . SER A 1 77 ? 2.588 19.359 15.695 1 90.31 77 SER A C 1
ATOM 605 O O . SER A 1 77 ? 2.895 18.688 14.703 1 90.31 77 SER A O 1
ATOM 607 N N . GLY A 1 78 ? 3.115 19.156 16.844 1 93 78 GLY A N 1
ATOM 608 C CA . GLY A 1 78 ? 3.945 18 17.125 1 93 78 GLY A CA 1
ATOM 609 C C . GLY A 1 78 ? 5.41 18.219 16.797 1 93 78 GLY A C 1
ATOM 610 O O . GLY A 1 78 ? 6.102 17.297 16.344 1 93 78 GLY A O 1
ATOM 611 N N . VAL A 1 79 ? 5.867 19.438 16.922 1 91.62 79 VAL A N 1
ATOM 612 C CA . VAL A 1 79 ? 7.254 19.766 16.625 1 91.62 79 VAL A CA 1
ATOM 613 C C . VAL A 1 79 ? 8.18 19.031 17.594 1 91.62 79 VAL A C 1
ATOM 615 O O . VAL A 1 79 ? 9.242 18.547 17.203 1 91.62 79 VAL A O 1
ATOM 618 N N . LEU A 1 80 ? 7.758 18.922 18.859 1 90.62 80 LEU A N 1
ATOM 619 C CA . LEU A 1 80 ? 8.57 18.266 19.875 1 90.62 80 LEU A CA 1
ATOM 620 C C . LEU A 1 80 ? 8.688 16.766 19.594 1 90.62 80 LEU A C 1
ATOM 622 O O . LEU A 1 80 ? 9.617 16.109 20.078 1 90.62 80 LEU A O 1
ATOM 626 N N . GLU A 1 81 ? 7.727 16.297 18.797 1 91.69 81 GLU A N 1
ATOM 627 C CA . GLU A 1 81 ? 7.797 14.906 18.375 1 91.69 81 GLU A CA 1
ATOM 628 C C . GLU A 1 81 ? 8.531 14.766 17.047 1 91.69 81 GLU A C 1
ATOM 630 O O . GLU A 1 81 ? 8.695 13.656 16.547 1 91.69 81 GLU A O 1
ATOM 635 N N . GLY A 1 82 ? 8.922 15.867 16.5 1 91.75 82 GLY A N 1
ATOM 636 C CA . GLY A 1 82 ? 9.773 15.852 15.32 1 91.75 82 GLY A CA 1
ATOM 637 C C . GLY A 1 82 ? 9.047 16.281 14.055 1 91.75 82 GLY A C 1
ATOM 638 O O . GLY A 1 82 ? 9.648 16.344 12.977 1 91.75 82 GLY A O 1
ATOM 639 N N . ASN A 1 83 ? 7.742 16.578 14.133 1 94.62 83 ASN A N 1
ATOM 640 C CA . ASN A 1 83 ? 7.008 17.062 12.961 1 94.62 83 ASN A CA 1
ATOM 641 C C . ASN A 1 83 ? 7.344 18.516 12.648 1 94.62 83 ASN A C 1
ATOM 643 O O . ASN A 1 83 ? 6.809 19.438 13.273 1 94.62 83 ASN A O 1
ATOM 647 N N . VAL A 1 84 ? 8.125 18.719 11.617 1 94.12 84 VAL A N 1
ATOM 648 C CA . VAL A 1 84 ? 8.578 20.062 11.336 1 94.12 84 VAL A CA 1
ATOM 649 C C . VAL A 1 84 ? 7.996 20.547 10.008 1 94.12 84 VAL A C 1
ATOM 651 O O . VAL A 1 84 ? 8.414 21.578 9.469 1 94.12 84 VAL A O 1
ATOM 654 N N . TYR A 1 85 ? 7.02 19.797 9.492 1 95.44 85 TYR A N 1
ATOM 655 C CA . TYR A 1 85 ? 6.488 20.125 8.172 1 95.44 85 TYR A CA 1
ATOM 656 C C . TYR A 1 85 ? 5.023 20.547 8.266 1 95.44 85 TYR A C 1
ATOM 658 O O . TYR A 1 85 ? 4.223 19.875 8.922 1 95.44 85 TYR A O 1
ATOM 666 N N . ASN A 1 86 ? 4.621 21.578 7.785 1 95.06 86 ASN A N 1
ATOM 667 C CA . ASN A 1 86 ? 3.277 21.938 7.344 1 95.06 86 ASN A CA 1
ATOM 668 C C . ASN A 1 86 ? 3.281 22.484 5.922 1 95.06 86 ASN A C 1
ATOM 670 O O . ASN A 1 86 ? 3.598 23.656 5.703 1 95.06 86 ASN A O 1
ATOM 674 N N . LEU A 1 87 ? 2.846 21.688 5.027 1 97.44 87 LEU A N 1
ATOM 675 C CA . LEU A 1 87 ? 3.018 21.969 3.607 1 97.44 87 LEU A CA 1
ATOM 676 C C . LEU A 1 87 ? 1.835 22.766 3.062 1 97.44 87 LEU A C 1
ATOM 678 O O . LEU A 1 87 ? 1.736 22.984 1.854 1 97.44 87 LEU A O 1
ATOM 682 N N . GLY A 1 88 ? 0.928 23.234 3.939 1 96.19 88 GLY A N 1
ATOM 683 C CA . GLY A 1 88 ? -0.242 23.906 3.416 1 96.19 88 GLY A CA 1
ATOM 684 C C . GLY A 1 88 ? -0.972 23.125 2.348 1 96.19 88 GLY A C 1
ATOM 685 O O . GLY A 1 88 ? -1.034 21.891 2.416 1 96.19 88 GLY A O 1
ATOM 686 N N . ASP A 1 89 ? -1.689 23.844 1.527 1 97.12 89 ASP A N 1
ATOM 687 C CA . ASP A 1 89 ? -2.367 23.188 0.414 1 97.12 89 ASP A CA 1
ATOM 688 C C . ASP A 1 89 ? -1.766 23.609 -0.924 1 97.12 89 ASP A C 1
ATOM 690 O O . ASP A 1 89 ? -2.182 24.609 -1.505 1 97.12 89 ASP A O 1
ATOM 694 N N . PHE A 1 90 ? -0.85 22.859 -1.428 1 97.94 90 PHE A N 1
ATOM 695 C CA . PHE A 1 90 ? -0.075 23.125 -2.635 1 97.94 90 PHE A CA 1
ATOM 696 C C . PHE A 1 90 ? -0.992 23.297 -3.84 1 97.94 90 PHE A C 1
ATOM 698 O O . PHE A 1 90 ? -0.846 24.25 -4.605 1 97.94 90 PHE A O 1
ATOM 705 N N . ASP A 1 91 ? -1.934 22.406 -4.004 1 97.12 91 ASP A N 1
ATOM 706 C CA . ASP A 1 91 ? -2.803 22.391 -5.176 1 97.12 91 ASP A CA 1
ATOM 707 C C . ASP A 1 91 ? -3.775 23.562 -5.16 1 97.12 91 ASP A C 1
ATOM 709 O O . ASP A 1 91 ? -4.078 24.141 -6.203 1 97.12 91 ASP A O 1
ATOM 713 N N . GLU A 1 92 ? -4.285 23.906 -3.965 1 96.31 92 GLU A N 1
ATOM 714 C CA . GLU A 1 92 ? -5.168 25.062 -3.83 1 96.31 92 GLU A CA 1
ATOM 715 C C . GLU A 1 92 ? -4.465 26.344 -4.242 1 96.31 92 GLU A C 1
ATOM 717 O O . GLU A 1 92 ? -5.039 27.188 -4.953 1 96.31 92 GLU A O 1
ATOM 722 N N . CYS A 1 93 ? -3.254 26.5 -3.811 1 97.69 93 CYS A N 1
ATOM 723 C CA . CYS A 1 93 ? -2.479 27.688 -4.16 1 97.69 93 CYS A CA 1
ATOM 724 C C . CYS A 1 93 ? -2.275 27.781 -5.668 1 97.69 93 CYS A C 1
ATOM 726 O O . CYS A 1 93 ? -2.475 28.844 -6.266 1 97.69 93 CYS A O 1
ATOM 728 N N . LEU A 1 94 ? -1.917 26.688 -6.281 1 97.31 94 LEU A N 1
ATOM 729 C CA . LEU A 1 94 ? -1.612 26.688 -7.707 1 97.31 94 LEU A CA 1
ATOM 730 C C . LEU A 1 94 ? -2.883 26.859 -8.531 1 97.31 94 LEU A C 1
ATOM 732 O O . LEU A 1 94 ? -2.82 27.266 -9.695 1 97.31 94 LEU A O 1
ATOM 736 N N . SER A 1 95 ? -4.02 26.578 -7.98 1 94.56 95 SER A N 1
ATOM 737 C CA . SER A 1 95 ? -5.277 26.672 -8.711 1 94.56 95 SER A CA 1
ATOM 738 C C . SER A 1 95 ? -5.754 28.125 -8.805 1 94.56 95 SER A C 1
ATOM 740 O O . SER A 1 95 ? -6.656 28.438 -9.586 1 94.56 95 SER A O 1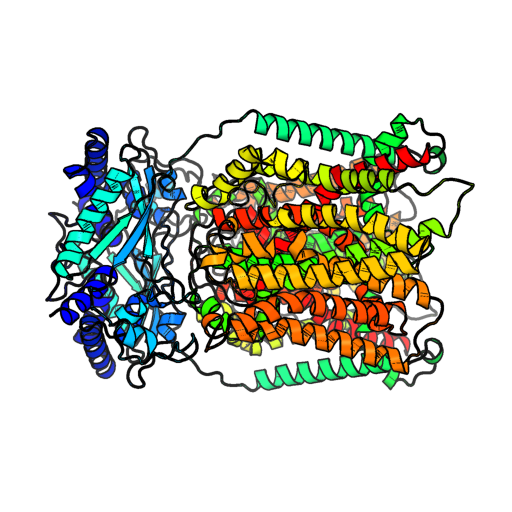
ATOM 742 N N . VAL A 1 96 ? -5.172 29.047 -8.047 1 96.38 96 VAL A N 1
ATOM 743 C CA . VAL A 1 96 ? -5.586 30.453 -8.047 1 96.38 96 VAL A CA 1
ATOM 744 C C . VAL A 1 96 ? -5.125 31.125 -9.336 1 96.38 96 VAL A C 1
ATOM 746 O O . VAL A 1 96 ? -3.926 31.219 -9.594 1 96.38 96 VAL A O 1
ATOM 749 N N . ASP A 1 97 ? -6.082 31.531 -10.156 1 94.44 97 ASP A N 1
ATOM 750 C CA . ASP A 1 97 ? -5.836 32.281 -11.398 1 94.44 97 ASP A CA 1
ATOM 751 C C . ASP A 1 97 ? -6.996 33.219 -11.727 1 94.44 97 ASP A C 1
ATOM 753 O O . ASP A 1 97 ? -8.055 32.75 -12.18 1 94.44 97 ASP A O 1
ATOM 757 N N . THR A 1 98 ? -6.828 34.469 -11.508 1 94.25 98 THR A N 1
ATOM 758 C CA . THR A 1 98 ? -7.863 35.469 -11.805 1 94.25 98 THR A CA 1
ATOM 759 C C . THR A 1 98 ? -7.625 36.094 -13.164 1 94.25 98 THR A C 1
ATOM 761 O O . THR A 1 98 ? -8.414 36.938 -13.609 1 94.25 98 THR A O 1
ATOM 764 N N . GLY A 1 99 ? -6.668 35.625 -13.898 1 91.06 99 GLY A N 1
ATOM 765 C CA . GLY A 1 99 ? -6.223 36.312 -15.094 1 91.06 99 GLY A CA 1
ATOM 766 C C . GLY A 1 99 ? -5.23 37.438 -14.805 1 91.06 99 GLY A C 1
ATOM 767 O O . GLY A 1 99 ? -4.312 37.688 -15.594 1 91.06 99 GLY A O 1
ATOM 768 N N . HIS A 1 100 ? -5.414 38.094 -13.57 1 91.94 100 HIS A N 1
ATOM 769 C CA . HIS A 1 100 ? -4.539 39.188 -13.148 1 91.94 100 HIS A CA 1
ATOM 770 C C . HIS A 1 100 ? -3.551 38.719 -12.086 1 91.94 100 HIS A C 1
ATOM 772 O O . HIS A 1 100 ? -2.395 39.125 -12.078 1 91.94 100 HIS A O 1
ATOM 778 N N . VAL A 1 101 ? -4.059 37.969 -11.125 1 96 101 VAL A N 1
ATOM 779 C CA . VAL A 1 101 ? -3.232 37.469 -10.031 1 96 101 VAL A CA 1
ATOM 780 C C . VAL A 1 101 ? -3.219 35.938 -10.078 1 96 101 VAL A C 1
ATOM 782 O O . VAL A 1 101 ? -4.27 35.312 -10.164 1 96 101 VAL A O 1
ATOM 785 N N . ARG A 1 102 ? -2.016 35.406 -10.078 1 96.19 102 ARG A N 1
ATOM 786 C CA . ARG A 1 102 ? -1.822 33.969 -9.992 1 96.19 102 ARG A CA 1
ATOM 787 C C . ARG A 1 102 ? -1.096 33.594 -8.703 1 96.19 102 ARG A C 1
ATOM 789 O O . ARG A 1 102 ? -0.285 34.344 -8.195 1 96.19 102 ARG A O 1
ATOM 796 N N . GLY A 1 103 ? -1.432 32.406 -8.18 1 98 103 GLY A N 1
ATOM 797 C CA . GLY A 1 103 ? -0.808 31.953 -6.945 1 98 103 GLY A CA 1
ATOM 798 C C . GLY A 1 103 ? 0.557 31.328 -7.168 1 98 103 GLY A C 1
ATOM 799 O O . GLY A 1 103 ? 0.771 30.609 -8.156 1 98 103 GLY A O 1
ATOM 800 N N . ARG A 1 104 ? 1.455 31.594 -6.293 1 98.25 104 ARG A N 1
ATOM 801 C CA . ARG A 1 104 ? 2.779 30.984 -6.223 1 98.25 104 ARG A CA 1
ATOM 802 C C . ARG A 1 104 ? 3.006 30.312 -4.867 1 98.25 104 ARG A C 1
ATOM 804 O O . ARG A 1 104 ? 2.973 30.984 -3.83 1 98.25 104 ARG A O 1
ATOM 811 N N . TYR A 1 105 ? 3.219 29.047 -4.938 1 98.44 105 TYR A N 1
ATOM 812 C CA . TYR A 1 105 ? 3.473 28.281 -3.725 1 98.44 105 TYR A CA 1
ATOM 813 C C . TYR A 1 105 ? 4.941 28.359 -3.324 1 98.44 105 TYR A C 1
ATOM 815 O O . TYR A 1 105 ? 5.824 28 -4.109 1 98.44 105 TYR A O 1
ATOM 823 N N . CYS A 1 106 ? 5.258 28.797 -2.084 1 98.5 106 CYS A N 1
ATOM 824 C CA . CYS A 1 106 ? 6.625 28.859 -1.583 1 98.5 106 CYS A CA 1
ATOM 825 C C . CYS A 1 106 ? 6.758 28.109 -0.262 1 98.5 106 CYS A C 1
ATOM 827 O O . CYS A 1 106 ? 5.961 28.312 0.655 1 98.5 106 CYS A O 1
ATOM 829 N N . LEU A 1 107 ? 7.684 27.234 -0.175 1 98.19 107 LEU A N 1
ATOM 830 C CA . LEU A 1 107 ? 7.98 26.531 1.059 1 98.19 107 LEU A CA 1
ATOM 831 C C . LEU A 1 107 ? 9.188 27.141 1.766 1 98.19 107 LEU A C 1
ATOM 833 O O . LEU A 1 107 ? 10.305 27.078 1.257 1 98.19 107 LEU A O 1
ATOM 837 N N . ALA A 1 108 ? 8.984 27.688 2.906 1 96.5 108 ALA A N 1
ATOM 838 C CA . ALA A 1 108 ? 10.023 28.375 3.672 1 96.5 108 ALA A CA 1
ATOM 839 C C . ALA A 1 108 ? 10.578 27.469 4.77 1 96.5 108 ALA A C 1
ATOM 841 O O . ALA A 1 108 ? 9.906 26.516 5.203 1 96.5 108 ALA A O 1
ATOM 842 N N . THR A 1 109 ? 11.773 27.672 5.105 1 94.94 109 THR A N 1
ATOM 843 C CA . THR A 1 109 ? 12.391 27.047 6.266 1 94.94 109 THR A CA 1
ATOM 844 C C . THR A 1 109 ? 12.68 28.078 7.352 1 94.94 109 THR A C 1
ATOM 846 O O . THR A 1 109 ? 13.422 29.047 7.121 1 94.94 109 THR A O 1
ATOM 849 N N . LEU A 1 110 ? 12.055 27.906 8.469 1 89.62 110 LEU A N 1
ATOM 850 C CA . LEU A 1 110 ? 12.305 28.734 9.648 1 89.62 110 LEU A CA 1
ATOM 851 C C . LEU A 1 110 ? 13.305 28.062 10.578 1 89.62 110 LEU A C 1
ATOM 853 O O . LEU A 1 110 ? 12.961 27.109 11.273 1 89.62 110 LEU A O 1
ATOM 857 N N . ASN A 1 111 ? 14.492 28.562 10.617 1 87.44 111 ASN A N 1
ATOM 858 C CA . ASN A 1 111 ? 15.516 28.047 11.516 1 87.44 111 ASN A CA 1
ATOM 859 C C . ASN A 1 111 ? 15.484 28.75 12.867 1 87.44 111 ASN A C 1
ATOM 861 O O . ASN A 1 111 ? 15.766 29.953 12.953 1 87.44 111 ASN A O 1
ATOM 865 N N . LEU A 1 112 ? 15.125 27.969 13.875 1 78.12 112 LEU A N 1
ATOM 866 C CA . LEU A 1 112 ? 15.055 28.5 15.234 1 78.12 112 LEU A CA 1
ATOM 867 C C . LEU A 1 112 ? 16.406 28.391 15.93 1 78.12 112 LEU A C 1
ATOM 869 O O . LEU A 1 112 ? 16.859 27.297 16.266 1 78.12 112 LEU A O 1
ATOM 873 N N . LEU A 1 113 ? 17.203 29.453 15.906 1 70.94 113 LEU A N 1
ATOM 874 C CA . LEU A 1 113 ? 18.516 29.453 16.531 1 70.94 113 LEU A CA 1
ATOM 875 C C . LEU A 1 113 ? 18.406 29.781 18.016 1 70.94 113 LEU A C 1
ATOM 877 O O . LEU A 1 113 ? 17.688 30.703 18.406 1 70.94 113 LEU A O 1
ATOM 881 N N . GLY A 1 114 ? 18.438 28.766 18.984 1 58.53 114 GLY A N 1
ATOM 882 C CA . GLY A 1 114 ? 18.328 28.922 20.422 1 58.53 114 GLY A CA 1
ATOM 883 C C . GLY A 1 114 ? 19.141 30.078 20.969 1 58.53 114 GLY A C 1
ATOM 884 O O . GLY A 1 114 ? 19.906 30.703 20.219 1 58.53 114 GLY A O 1
ATOM 885 N N . PRO A 1 115 ? 18.75 30.531 22.172 1 52.56 115 PRO A N 1
ATOM 886 C CA . PRO A 1 115 ? 19.609 31.516 22.812 1 52.56 115 PRO A CA 1
ATOM 887 C C . PRO A 1 115 ? 21.062 31.078 22.891 1 52.56 115 PRO A C 1
ATOM 889 O O . PRO A 1 115 ? 21.344 29.875 22.938 1 52.56 115 PRO A O 1
ATOM 892 N N . ALA A 1 116 ? 21.969 31.75 22.219 1 44.34 116 ALA A N 1
ATOM 893 C CA . ALA A 1 116 ? 23.406 31.469 22.359 1 44.34 116 ALA A CA 1
ATOM 894 C C . ALA A 1 116 ? 23.719 30.922 23.75 1 44.34 116 ALA A C 1
ATOM 896 O O . ALA A 1 116 ? 23.922 31.688 24.688 1 44.34 116 ALA A O 1
ATOM 897 N N . SER A 1 117 ? 22.969 30.219 24.312 1 42.66 117 SER A N 1
ATOM 898 C CA . SER A 1 117 ? 23.562 29.797 25.578 1 42.66 117 SER A CA 1
ATOM 899 C C . SER A 1 117 ? 24.844 29.016 25.359 1 42.66 117 SER A C 1
ATOM 901 O O . SER A 1 117 ? 24.891 28.109 24.531 1 42.66 117 SER A O 1
ATOM 903 N N . PRO A 1 118 ? 26.031 29.562 25.812 1 38.44 118 PRO A N 1
ATOM 904 C CA . PRO A 1 118 ? 27.312 28.859 25.766 1 38.44 118 PRO A CA 1
ATOM 905 C C . PRO A 1 118 ? 27.219 27.438 26.312 1 38.44 118 PRO A C 1
ATOM 907 O O . PRO A 1 118 ? 27.281 27.234 27.516 1 38.44 118 PRO A O 1
ATOM 910 N N . VAL A 1 119 ? 26.312 26.625 26.094 1 40.53 119 VAL A N 1
ATOM 911 C CA . VAL A 1 119 ? 26.547 25.281 26.641 1 40.53 119 VAL A CA 1
ATOM 912 C C . VAL A 1 119 ? 27.953 24.828 26.281 1 40.53 119 VAL A C 1
ATOM 914 O O . VAL A 1 119 ? 28.344 24.812 25.109 1 40.53 119 VAL A O 1
ATOM 917 N N . SER A 1 120 ? 28.875 24.938 27.234 1 38.81 120 SER A N 1
ATOM 918 C CA . SER A 1 120 ? 30.281 24.594 27.094 1 38.81 120 SER A CA 1
ATOM 919 C C . SER A 1 120 ? 30.453 23.25 26.375 1 38.81 120 SER A C 1
ATOM 921 O O . SER A 1 120 ? 29.547 22.406 26.406 1 38.81 120 SER A O 1
ATOM 923 N N . LYS A 1 121 ? 31.375 23.141 25.469 1 41.69 121 LYS A N 1
ATOM 924 C CA . LYS A 1 121 ? 31.844 21.906 24.844 1 41.69 121 LYS A CA 1
ATOM 925 C C . LYS A 1 121 ? 31.812 20.75 25.844 1 41.69 121 LYS A C 1
ATOM 927 O O . LYS A 1 121 ? 31.625 19.594 25.453 1 41.69 121 LYS A O 1
ATOM 932 N N . GLU A 1 122 ? 32.156 21 27.031 1 40.25 122 GLU A N 1
ATOM 933 C CA . GLU A 1 122 ? 32.281 19.984 28.078 1 40.25 122 GLU A CA 1
ATOM 934 C C . GLU A 1 122 ? 30.922 19.422 28.469 1 40.25 122 GLU A C 1
ATOM 936 O O . GLU A 1 122 ? 30.797 18.219 28.719 1 40.25 122 GLU A O 1
ATOM 941 N N . GLN A 1 123 ? 29.953 20.203 28.641 1 39.47 123 GLN A N 1
ATOM 942 C CA . GLN A 1 123 ? 28.625 19.734 29.016 1 39.47 123 GLN A CA 1
ATOM 943 C C . GLN A 1 123 ? 27.922 19.062 27.844 1 39.47 123 GLN A C 1
ATOM 945 O O . GLN A 1 123 ? 26.984 18.297 28.031 1 39.47 123 GLN A O 1
ATOM 950 N N . GLN A 1 124 ? 28.203 19.531 26.672 1 41.84 124 GLN A N 1
ATOM 951 C CA . GLN A 1 124 ? 27.75 18.812 25.484 1 41.84 124 GLN A CA 1
ATOM 952 C C . GLN A 1 124 ? 28.25 17.359 25.5 1 41.84 124 GLN A C 1
ATOM 954 O O . GLN A 1 124 ? 27.594 16.469 24.969 1 41.84 124 GLN A O 1
ATOM 959 N N . LYS A 1 125 ? 29.516 17.312 25.953 1 41.53 125 LYS A N 1
ATOM 960 C CA . LYS A 1 125 ? 30.156 16 26.016 1 41.53 125 LYS A CA 1
ATOM 961 C C . LYS A 1 125 ? 29.516 15.125 27.094 1 41.53 125 LYS A C 1
ATOM 963 O O . LYS A 1 125 ? 29.641 13.898 27.062 1 41.53 125 LYS A O 1
ATOM 968 N N . SER A 1 126 ? 29.188 15.617 28.266 1 39.56 126 SER A N 1
ATOM 969 C CA . SER A 1 126 ? 28.844 14.789 29.422 1 39.56 126 SER A CA 1
ATOM 970 C C . SER A 1 126 ? 27.375 14.375 29.375 1 39.56 126 SER A C 1
ATOM 972 O O . SER A 1 126 ? 26.891 13.719 30.297 1 39.56 126 SER A O 1
ATOM 974 N N . ARG A 1 127 ? 26.516 15.078 28.766 1 41.38 127 ARG A N 1
ATOM 975 C CA . ARG A 1 127 ? 25.156 14.578 28.906 1 41.38 127 ARG A CA 1
ATOM 976 C C . ARG A 1 127 ? 25 13.195 28.266 1 41.38 127 ARG A C 1
ATOM 978 O O . ARG A 1 127 ? 25.375 13 27.109 1 41.38 127 ARG A O 1
ATOM 985 N N . PRO A 1 128 ? 24.844 12.32 29.141 1 40.16 128 PRO A N 1
ATOM 986 C CA . PRO A 1 128 ? 24.656 10.977 28.578 1 40.16 128 PRO A CA 1
ATOM 987 C C . PRO A 1 128 ? 23.703 10.977 27.375 1 40.16 128 PRO A C 1
ATOM 989 O O . PRO A 1 128 ? 22.672 11.648 27.406 1 40.16 128 PRO A O 1
ATOM 992 N N . VAL A 1 129 ? 24.25 10.891 26.234 1 42.03 129 VAL A N 1
ATOM 993 C CA . VAL A 1 129 ? 23.516 10.562 25.016 1 42.03 129 VAL A CA 1
ATOM 994 C C . VAL A 1 129 ? 22.344 9.648 25.359 1 42.03 129 VAL A C 1
ATOM 996 O O . VAL A 1 129 ? 22.531 8.453 25.578 1 42.03 129 VAL A O 1
ATOM 999 N N . HIS A 1 130 ? 21.516 9.969 26.375 1 41.44 130 HIS A N 1
ATOM 1000 C CA . HIS A 1 130 ? 20.391 9.07 26.625 1 41.44 130 HIS A CA 1
ATOM 1001 C C . HIS A 1 130 ? 19.609 8.812 25.328 1 41.44 130 HIS A C 1
ATOM 1003 O O . HIS A 1 130 ? 19.188 9.75 24.656 1 41.44 130 HIS A O 1
ATOM 1009 N N . TYR A 1 131 ? 19.969 7.848 24.719 1 45.69 131 TYR A N 1
ATOM 1010 C CA . TYR A 1 131 ? 19.109 7.414 23.609 1 45.69 131 TYR A CA 1
ATOM 1011 C C . TYR A 1 131 ? 17.641 7.621 23.938 1 45.69 131 TYR A C 1
ATOM 1013 O O . TYR A 1 131 ? 17.281 7.797 25.109 1 45.69 131 TYR A O 1
ATOM 1021 N N . ALA A 1 132 ? 16.75 7.527 22.844 1 49.19 132 ALA A N 1
ATOM 1022 C CA . ALA A 1 132 ? 15.352 7.801 22.547 1 49.19 132 ALA A CA 1
ATOM 1023 C C . ALA A 1 132 ? 14.438 7.262 23.641 1 49.19 132 ALA A C 1
ATOM 1025 O O . ALA A 1 132 ? 13.297 7.695 23.781 1 49.19 132 ALA A O 1
ATOM 1026 N N . HIS A 1 133 ? 14.977 6.184 24.484 1 48.19 133 HIS A N 1
ATOM 1027 C CA . HIS A 1 133 ? 13.922 5.527 25.25 1 48.19 133 HIS A CA 1
ATOM 1028 C C . HIS A 1 133 ? 13.734 6.199 26.609 1 48.19 133 HIS A C 1
ATOM 1030 O O . HIS A 1 133 ? 12.852 5.812 27.375 1 48.19 133 HIS A O 1
ATOM 1036 N N . ARG A 1 134 ? 14.578 7.004 27.016 1 51.16 134 ARG A N 1
ATOM 1037 C CA . ARG A 1 134 ? 14.305 7.402 28.391 1 51.16 134 ARG A CA 1
ATOM 1038 C C . ARG A 1 134 ? 13.344 8.586 28.438 1 51.16 134 ARG A C 1
ATOM 1040 O O . ARG A 1 134 ? 13.5 9.547 27.688 1 51.16 134 ARG A O 1
ATOM 1047 N N . ALA A 1 135 ? 12.32 8.258 29.109 1 62.44 135 ALA A N 1
ATOM 1048 C CA . ALA A 1 135 ? 11.328 9.297 29.375 1 62.44 135 ALA A CA 1
ATOM 1049 C C . ALA A 1 135 ? 11.992 10.57 29.891 1 62.44 135 ALA A C 1
ATOM 1051 O O . ALA A 1 135 ? 12.805 10.523 30.812 1 62.44 135 ALA A O 1
ATOM 1052 N N . LEU A 1 136 ? 12 11.609 29.141 1 73.94 136 LEU A N 1
ATOM 1053 C CA . LEU A 1 136 ? 12.539 12.906 29.516 1 73.94 136 LEU A CA 1
ATOM 1054 C C . LEU A 1 136 ? 11.828 13.445 30.75 1 73.94 136 LEU A C 1
ATOM 1056 O O . LEU A 1 136 ? 10.633 13.203 30.938 1 73.94 136 LEU A O 1
ATOM 1060 N N . ASP A 1 137 ? 12.609 14.031 31.625 1 82 137 ASP A N 1
ATOM 1061 C CA . ASP A 1 137 ? 12.016 14.75 32.75 1 82 137 ASP A CA 1
ATOM 1062 C C . ASP A 1 137 ? 11.008 15.789 32.25 1 82 137 ASP A C 1
ATOM 1064 O O . ASP A 1 137 ? 11.352 16.672 31.484 1 82 137 ASP A O 1
ATOM 1068 N N . PRO A 1 138 ? 9.812 15.625 32.688 1 89.88 138 PRO A N 1
ATOM 1069 C CA . PRO A 1 138 ? 8.75 16.516 32.219 1 89.88 138 PRO A CA 1
ATOM 1070 C C . PRO A 1 138 ? 8.977 17.969 32.594 1 89.88 138 PRO A C 1
ATOM 1072 O O . PRO A 1 138 ? 8.32 18.875 32.094 1 89.88 138 PRO A O 1
ATOM 1075 N N . TYR A 1 139 ? 9.906 18.219 33.469 1 88.81 139 TYR A N 1
ATOM 1076 C CA . TYR A 1 139 ? 10.078 19.578 34 1 88.81 139 TYR A CA 1
ATOM 1077 C C . TYR A 1 139 ? 11.312 20.234 33.375 1 88.81 139 TYR A C 1
ATOM 1079 O O . TYR A 1 139 ? 11.703 21.328 33.781 1 88.81 139 TYR A O 1
ATOM 1087 N N . THR A 1 140 ? 11.828 19.562 32.344 1 84.44 140 THR A N 1
ATOM 1088 C CA . THR A 1 140 ? 12.93 20.188 31.609 1 84.44 140 THR A CA 1
ATOM 1089 C C . THR A 1 140 ? 12.406 21.312 30.703 1 84.44 140 THR A C 1
ATOM 1091 O O . THR A 1 140 ? 11.195 21.5 30.594 1 84.44 140 THR A O 1
ATOM 1094 N N . ASN A 1 141 ? 13.359 22.047 30.188 1 79.62 141 ASN A N 1
ATOM 1095 C CA . ASN A 1 141 ? 13 23.125 29.266 1 79.62 141 ASN A CA 1
ATOM 1096 C C . ASN A 1 141 ? 12.703 22.594 27.875 1 79.62 141 ASN A C 1
ATOM 1098 O O . ASN A 1 141 ? 13.477 21.797 27.328 1 79.62 141 ASN A O 1
ATOM 1102 N N . ALA A 1 142 ? 11.609 23 27.297 1 82.56 142 ALA A N 1
ATOM 1103 C CA . ALA A 1 142 ? 11.195 22.547 25.984 1 82.56 142 ALA A CA 1
ATOM 1104 C C . ALA A 1 142 ? 12.211 22.953 24.922 1 82.56 142 ALA A C 1
ATOM 1106 O O . ALA A 1 142 ? 12.406 22.234 23.938 1 82.56 142 ALA A O 1
ATOM 1107 N N . TRP A 1 143 ? 12.938 23.953 25.125 1 74.69 143 TRP A N 1
ATOM 1108 C CA . TRP A 1 143 ? 13.914 24.453 24.156 1 74.69 143 TRP A CA 1
ATOM 1109 C C . TRP A 1 143 ? 15.078 23.484 24 1 74.69 143 TRP A C 1
ATOM 1111 O O . TRP A 1 143 ? 15.641 23.344 22.922 1 74.69 143 TRP A O 1
ATOM 1121 N N . ASP A 1 144 ? 15.312 22.875 25.078 1 75.88 144 ASP A N 1
ATOM 1122 C CA . ASP A 1 144 ? 16.406 21.906 25.047 1 75.88 144 ASP A CA 1
ATOM 1123 C C . ASP A 1 144 ? 16.062 20.734 24.125 1 75.88 144 ASP A C 1
ATOM 1125 O O . ASP A 1 144 ? 16.969 20.094 23.562 1 75.88 144 ASP A O 1
ATOM 1129 N N . GLN A 1 145 ? 14.773 20.641 23.969 1 79.62 145 GLN A N 1
ATOM 1130 C CA . GLN A 1 145 ? 14.344 19.516 23.172 1 79.62 145 GLN A CA 1
ATOM 1131 C C . GLN A 1 145 ? 14.18 19.906 21.703 1 79.62 145 GLN A C 1
ATOM 1133 O O . GL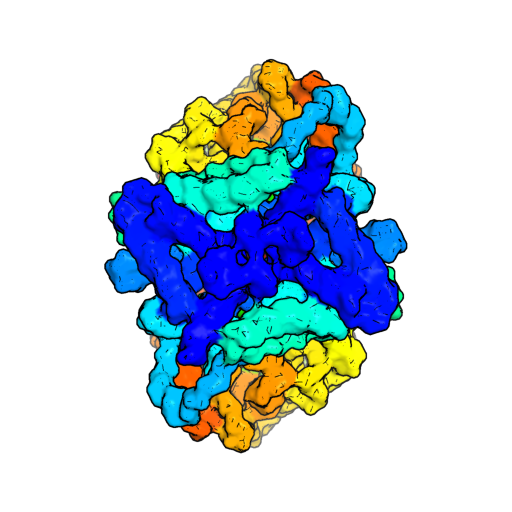N A 1 145 ? 14.117 19.047 20.828 1 79.62 145 GLN A O 1
ATOM 1138 N N . ILE A 1 146 ? 14.227 21.141 21.406 1 81.62 146 ILE A N 1
ATOM 1139 C CA . ILE A 1 146 ? 14.07 21.625 20.047 1 81.62 146 ILE A CA 1
ATOM 1140 C C . ILE A 1 146 ? 15.445 21.844 19.422 1 81.62 146 ILE A C 1
ATOM 1142 O O . ILE A 1 146 ? 15.633 21.594 18.219 1 81.62 146 ILE A O 1
ATOM 1146 N N . GLN A 1 147 ? 16.375 22.156 20.234 1 75.12 147 GLN A N 1
ATOM 1147 C CA . GLN A 1 147 ? 17.703 22.516 19.734 1 75.12 147 GLN A CA 1
ATOM 1148 C C . GLN A 1 147 ? 18.453 21.266 19.25 1 75.12 147 GLN A C 1
ATOM 1150 O O . GLN A 1 147 ? 18.422 20.219 19.906 1 75.12 147 GLN A O 1
ATOM 1155 N N . ASN A 1 148 ? 18.953 21.484 18.078 1 76.62 148 ASN A N 1
ATOM 1156 C CA . ASN A 1 148 ? 19.781 20.438 17.516 1 76.62 148 ASN A CA 1
ATOM 1157 C C . ASN A 1 148 ? 21.203 20.484 18.078 1 76.62 148 ASN A C 1
ATOM 1159 O O . ASN A 1 148 ? 21.922 21.469 17.875 1 76.62 148 ASN A O 1
ATOM 1163 N N . ARG A 1 149 ? 21.547 19.531 18.734 1 70.88 149 ARG A N 1
ATOM 1164 C CA . ARG A 1 149 ? 22.859 19.531 19.375 1 70.88 149 ARG A CA 1
ATOM 1165 C C . ARG A 1 149 ? 23.844 18.641 18.594 1 70.88 149 ARG A C 1
ATOM 1167 O O . ARG A 1 149 ? 24.812 18.156 19.172 1 70.88 149 ARG A O 1
ATOM 1174 N N . GLY A 1 150 ? 23.516 18.281 17.406 1 74.06 150 GLY A N 1
ATOM 1175 C CA . GLY A 1 150 ? 24.438 17.562 16.531 1 74.06 150 GLY A CA 1
ATOM 1176 C C . GLY A 1 150 ? 24.266 16.062 16.594 1 74.06 150 GLY A C 1
ATOM 1177 O O . GLY A 1 150 ? 25.031 15.305 16 1 74.06 150 GLY A O 1
ATOM 1178 N N . GLU A 1 151 ? 23.297 15.562 17.328 1 78.56 151 GLU A N 1
ATOM 1179 C CA . GLU A 1 151 ? 23.031 14.125 17.344 1 78.56 151 GLU A CA 1
ATOM 1180 C C . GLU A 1 151 ? 22.578 13.617 15.984 1 78.56 151 GLU A C 1
ATOM 1182 O O . GLU A 1 151 ? 21.578 14.078 15.445 1 78.56 151 GLU A O 1
ATOM 1187 N N . ARG A 1 152 ? 23.266 12.609 15.508 1 81.62 152 ARG A N 1
ATOM 1188 C CA . ARG A 1 152 ? 23.016 12.133 14.148 1 81.62 152 ARG A CA 1
ATOM 1189 C C . ARG A 1 152 ? 21.719 11.336 14.078 1 81.62 152 ARG A C 1
ATOM 1191 O O . ARG A 1 152 ? 21.062 11.305 13.039 1 81.62 152 ARG A O 1
ATOM 1198 N N . TRP A 1 153 ? 21.375 10.641 15.211 1 83.19 153 TRP A N 1
ATOM 1199 C CA . TRP A 1 153 ? 20.203 9.766 15.219 1 83.19 153 TRP A CA 1
ATOM 1200 C C . TRP A 1 153 ? 18.922 10.57 15.398 1 83.19 153 TRP A C 1
ATOM 1202 O O . TRP A 1 153 ? 17.828 10.07 15.141 1 83.19 153 TRP A O 1
ATOM 1212 N N . ARG A 1 154 ? 19.078 11.875 15.867 1 86.38 154 ARG A N 1
ATOM 1213 C CA . ARG A 1 154 ? 17.906 12.688 16.188 1 86.38 154 ARG A CA 1
ATOM 1214 C C . ARG A 1 154 ? 17.562 13.617 15.031 1 86.38 154 ARG A C 1
ATOM 1216 O O . ARG A 1 154 ? 18.438 14.281 14.469 1 86.38 154 ARG A O 1
ATOM 1223 N N . PHE A 1 155 ? 16.281 13.672 14.695 1 88.5 155 PHE A N 1
ATOM 1224 C CA . PHE A 1 155 ? 15.797 14.578 13.656 1 88.5 155 PHE A CA 1
ATOM 1225 C C . PHE A 1 155 ? 15.758 16.016 14.172 1 88.5 155 PHE A C 1
ATOM 1227 O O . PHE A 1 155 ? 15.375 16.25 15.32 1 88.5 155 PHE A O 1
ATOM 1234 N N . ALA A 1 156 ? 16.188 16.859 13.336 1 86.06 156 ALA A N 1
ATOM 1235 C CA . ALA A 1 156 ? 16.219 18.281 13.711 1 86.06 156 ALA A CA 1
ATOM 1236 C C . ALA A 1 156 ? 14.805 18.812 13.945 1 86.06 156 ALA A C 1
ATOM 1238 O O . ALA A 1 156 ? 13.898 18.547 13.141 1 86.06 156 ALA A O 1
ATOM 1239 N N . ARG A 1 157 ? 14.617 19.484 15.039 1 89.19 157 ARG A N 1
ATOM 1240 C CA . ARG A 1 157 ? 13.328 20.062 15.391 1 89.19 157 ARG A CA 1
ATOM 1241 C C . ARG A 1 157 ? 13.367 21.578 15.336 1 89.19 157 ARG A C 1
ATOM 1243 O O . ARG A 1 157 ? 12.352 22.25 15.547 1 89.19 157 ARG A O 1
ATOM 1250 N N . ASP A 1 158 ? 14.492 22.125 14.938 1 86.25 158 ASP A N 1
ATOM 1251 C CA . ASP A 1 158 ? 14.664 23.578 14.961 1 86.25 158 ASP A CA 1
ATOM 1252 C C . ASP A 1 158 ? 14.586 24.156 13.547 1 86.25 158 ASP A C 1
ATOM 1254 O O . ASP A 1 158 ? 14.812 25.344 13.352 1 86.25 158 ASP A O 1
ATOM 1258 N N . ALA A 1 159 ? 14.344 23.359 12.57 1 90.62 159 ALA A N 1
ATOM 1259 C CA . ALA A 1 159 ? 14.125 23.812 11.203 1 90.62 159 ALA A CA 1
ATOM 1260 C C . ALA A 1 159 ? 12.711 23.5 10.734 1 90.62 159 ALA A C 1
ATOM 1262 O O . ALA A 1 159 ? 12.453 22.406 10.211 1 90.62 159 ALA A O 1
ATOM 1263 N N . ILE A 1 160 ? 11.836 24.438 10.875 1 91.69 160 ILE A N 1
ATOM 1264 C CA . ILE A 1 160 ? 10.422 24.234 10.578 1 91.69 160 ILE A CA 1
ATOM 1265 C C . ILE A 1 160 ? 10.125 24.656 9.141 1 91.69 160 ILE A C 1
ATOM 1267 O O . ILE A 1 160 ? 10.539 25.734 8.703 1 91.69 160 ILE A O 1
ATOM 1271 N N . LYS A 1 161 ? 9.5 23.844 8.422 1 95.31 161 LYS A N 1
ATOM 1272 C CA . LYS A 1 161 ? 9.141 24.125 7.035 1 95.31 161 LYS A CA 1
ATOM 1273 C C . LYS A 1 161 ? 7.668 24.5 6.918 1 95.31 161 LYS A C 1
ATOM 1275 O O . LYS A 1 161 ? 6.785 23.719 7.262 1 95.31 161 LYS A O 1
ATOM 1280 N N . LEU A 1 162 ? 7.395 25.719 6.398 1 93.31 162 LEU A N 1
ATOM 1281 C CA . LEU A 1 162 ? 6.047 26.266 6.309 1 93.31 162 LEU A CA 1
ATOM 1282 C C . LEU A 1 162 ? 5.773 26.812 4.906 1 93.31 162 LEU A C 1
ATOM 1284 O O . LEU A 1 162 ? 6.641 27.438 4.301 1 93.31 162 LEU A O 1
ATOM 1288 N N . ALA A 1 163 ? 4.59 26.531 4.465 1 96.62 163 ALA A N 1
ATOM 1289 C CA . ALA A 1 163 ? 4.227 26.969 3.123 1 96.62 163 ALA A CA 1
ATOM 1290 C C . ALA A 1 163 ? 3.508 28.328 3.162 1 96.62 163 ALA A C 1
ATOM 1292 O O . ALA A 1 163 ? 2.748 28.594 4.094 1 96.62 163 ALA A O 1
ATOM 1293 N N . VAL A 1 164 ? 3.76 29.156 2.164 1 95.75 164 VAL A N 1
ATOM 1294 C CA . VAL A 1 164 ? 3.057 30.422 1.951 1 95.75 164 VAL A CA 1
ATOM 1295 C C . VAL A 1 164 ? 2.662 30.547 0.482 1 95.75 164 VAL A C 1
ATOM 1297 O O . VAL A 1 164 ? 3.465 30.266 -0.41 1 95.75 164 VAL A O 1
ATOM 1300 N N . CYS A 1 165 ? 1.421 30.828 0.289 1 97.5 165 CYS A N 1
ATOM 1301 C CA . CYS A 1 165 ? 0.957 31.109 -1.062 1 97.5 165 CYS A CA 1
ATOM 1302 C C . CYS A 1 165 ? 1.01 32.625 -1.348 1 97.5 165 CYS A C 1
ATOM 1304 O O . CYS A 1 165 ? 0.258 33.375 -0.755 1 97.5 165 CYS A O 1
ATOM 1306 N N . ALA A 1 166 ? 1.884 33.062 -2.215 1 97.62 166 ALA A N 1
ATOM 1307 C CA . ALA A 1 166 ? 2.064 34.469 -2.576 1 97.62 166 ALA A CA 1
ATOM 1308 C C . ALA A 1 166 ? 1.726 34.719 -4.043 1 97.62 166 ALA A C 1
ATOM 1310 O O . ALA A 1 166 ? 1.576 33.75 -4.816 1 97.62 166 ALA A O 1
ATOM 1311 N N . PRO A 1 167 ? 1.478 36 -4.375 1 97.69 167 PRO A N 1
ATOM 1312 C CA . PRO A 1 167 ? 1.274 36.25 -5.801 1 97.69 167 PRO A CA 1
ATOM 1313 C C . PRO A 1 167 ? 2.486 35.906 -6.652 1 97.69 167 PRO A C 1
ATOM 1315 O O . PRO A 1 167 ? 3.627 36.094 -6.23 1 97.69 167 PRO A O 1
ATOM 1318 N N . LYS A 1 168 ? 2.201 35.406 -7.777 1 97.38 168 LYS A N 1
ATOM 1319 C CA . LYS A 1 168 ? 3.25 34.969 -8.703 1 97.38 168 LYS A CA 1
ATOM 1320 C C . LYS A 1 168 ? 4.242 36.125 -8.969 1 97.38 168 LYS A C 1
ATOM 1322 O O . LYS A 1 168 ? 5.426 35.875 -9.211 1 97.38 168 LYS A O 1
ATOM 1327 N N . SER A 1 169 ? 3.809 37.375 -8.891 1 97.31 169 SER A N 1
ATOM 1328 C CA . SER A 1 169 ? 4.645 38.531 -9.164 1 97.31 169 SER A CA 1
ATOM 1329 C C . SER A 1 169 ? 5.691 38.719 -8.07 1 97.31 169 SER A C 1
ATOM 1331 O O . SER A 1 169 ? 6.656 39.469 -8.258 1 97.31 169 SER A O 1
ATOM 1333 N N . CYS A 1 170 ? 5.496 38.094 -6.918 1 97.56 170 CYS A N 1
ATOM 1334 C CA . CYS A 1 170 ? 6.453 38.219 -5.824 1 97.56 170 CYS A CA 1
ATOM 1335 C C . CYS A 1 170 ? 7.57 37.188 -5.961 1 97.56 170 CYS A C 1
ATOM 1337 O O . CYS A 1 170 ? 7.305 36 -6.184 1 97.56 170 CYS A O 1
ATOM 1339 N N . THR A 1 171 ? 8.766 37.594 -5.797 1 96.56 171 THR A N 1
ATOM 1340 C CA . THR A 1 171 ? 9.906 36.688 -5.859 1 96.56 171 THR A CA 1
ATOM 1341 C C . THR A 1 171 ? 10.086 35.938 -4.539 1 96.56 171 THR A C 1
ATOM 1343 O O . THR A 1 171 ? 9.477 36.312 -3.529 1 96.56 171 THR A O 1
ATOM 1346 N N . SER A 1 172 ? 10.93 34.938 -4.637 1 97 172 SER A N 1
ATOM 1347 C CA . SER A 1 172 ? 11.227 34.188 -3.416 1 97 172 SER A CA 1
ATOM 1348 C C . SER A 1 172 ? 11.883 35.062 -2.369 1 97 172 SER A C 1
ATOM 1350 O O . SER A 1 172 ? 11.625 34.938 -1.172 1 97 172 SER A O 1
ATOM 1352 N N . LEU A 1 173 ? 12.68 36 -2.809 1 96.25 173 LEU A N 1
ATOM 1353 C CA . LEU A 1 173 ? 13.352 36.938 -1.908 1 96.25 173 LEU A CA 1
ATOM 1354 C C . LEU A 1 173 ? 12.352 37.875 -1.251 1 96.25 173 LEU A C 1
ATOM 1356 O O . LEU A 1 173 ? 12.508 38.25 -0.083 1 96.25 173 LEU A O 1
ATOM 1360 N N . ASP A 1 174 ? 11.32 38.281 -1.999 1 96.75 174 ASP A N 1
ATOM 1361 C CA . ASP A 1 174 ? 10.258 39.125 -1.426 1 96.75 174 ASP A CA 1
ATOM 1362 C C . ASP A 1 174 ? 9.562 38.406 -0.276 1 96.75 174 ASP A C 1
ATOM 1364 O O . ASP A 1 174 ? 9.352 38.969 0.792 1 96.75 174 ASP A O 1
ATOM 1368 N N . VAL A 1 175 ? 9.258 37.188 -0.552 1 96.69 175 VAL A N 1
ATOM 1369 C CA . VAL A 1 175 ? 8.555 36.375 0.446 1 96.69 175 VAL A CA 1
ATOM 1370 C C . VAL A 1 175 ? 9.445 36.156 1.662 1 96.69 175 VAL A C 1
ATOM 1372 O O . VAL A 1 175 ? 8.992 36.25 2.803 1 96.69 175 VAL A O 1
ATOM 1375 N N . GLN A 1 176 ? 10.742 35.844 1.423 1 95.62 176 GLN A N 1
ATOM 1376 C CA . GLN A 1 176 ? 11.703 35.656 2.5 1 95.62 176 GLN A CA 1
ATOM 1377 C C . GLN A 1 176 ? 11.805 36.875 3.395 1 95.62 176 GLN A C 1
ATOM 1379 O O . GLN A 1 176 ? 11.758 36.781 4.621 1 95.62 176 GLN A O 1
ATOM 1384 N N . ARG A 1 177 ? 11.938 38.031 2.838 1 93.94 177 ARG A N 1
ATOM 1385 C CA . ARG A 1 177 ? 12.062 39.25 3.588 1 93.94 177 ARG A CA 1
ATOM 1386 C C . ARG A 1 177 ? 10.781 39.562 4.367 1 93.94 177 ARG A C 1
ATOM 1388 O O . ARG A 1 177 ? 10.844 40 5.512 1 93.94 177 ARG A O 1
ATOM 1395 N N . ALA A 1 178 ? 9.656 39.344 3.678 1 93.19 178 ALA A N 1
ATOM 1396 C CA . ALA A 1 178 ? 8.375 39.562 4.344 1 93.19 178 ALA A CA 1
ATOM 1397 C C . ALA A 1 178 ? 8.219 38.688 5.57 1 93.19 178 ALA A C 1
ATOM 1399 O O . ALA A 1 178 ? 7.801 39.125 6.633 1 93.19 178 ALA A O 1
ATOM 1400 N N . MET A 1 179 ? 8.555 37.438 5.422 1 90.62 179 MET A N 1
ATOM 1401 C CA . MET A 1 179 ? 8.438 36.5 6.527 1 90.62 179 MET A CA 1
ATOM 1402 C C . MET A 1 179 ? 9.422 36.844 7.645 1 90.62 179 MET A C 1
ATOM 1404 O O . MET A 1 179 ? 9.078 36.75 8.828 1 90.62 179 MET A O 1
ATOM 1408 N N . LEU A 1 180 ? 10.656 37.156 7.23 1 87.88 180 LEU A N 1
ATOM 1409 C CA . LEU A 1 180 ? 11.656 37.562 8.219 1 87.88 180 LEU A CA 1
ATOM 1410 C C . LEU A 1 180 ? 11.172 38.75 9.023 1 87.88 180 LEU A C 1
ATOM 1412 O O . LEU A 1 180 ? 11.352 38.812 10.242 1 87.88 180 LEU A O 1
ATOM 1416 N N . ASP A 1 181 ? 10.578 39.688 8.391 1 84.31 181 ASP A N 1
ATOM 1417 C CA . ASP A 1 181 ? 10.07 40.875 9.055 1 84.31 181 ASP A CA 1
ATOM 1418 C C . ASP A 1 181 ? 8.977 40.531 10.062 1 84.31 181 ASP A C 1
ATOM 1420 O O . ASP A 1 181 ? 8.922 41.062 11.156 1 84.31 181 ASP A O 1
ATOM 1424 N N . VAL A 1 182 ? 8.117 39.656 9.641 1 78.81 182 VAL A N 1
ATOM 1425 C CA . VAL A 1 182 ? 7.016 39.25 10.508 1 78.81 182 VAL A CA 1
ATOM 1426 C C . VAL A 1 182 ? 7.559 38.469 11.719 1 78.81 182 VAL A C 1
ATOM 1428 O O . VAL A 1 182 ? 7.164 38.75 12.852 1 78.81 182 VAL A O 1
ATOM 1431 N N . TYR A 1 183 ? 8.547 37.594 11.477 1 74.25 183 TYR A N 1
ATOM 1432 C CA . TYR A 1 183 ? 9.039 36.75 12.555 1 74.25 183 TYR A CA 1
ATOM 1433 C C . TYR A 1 183 ? 10.055 37.5 13.414 1 74.25 183 TYR A C 1
ATOM 1435 O O . TYR A 1 183 ? 10.219 37.188 14.602 1 74.25 183 TYR A O 1
ATOM 1443 N N . SER A 1 184 ? 10.844 38.438 12.852 1 70 184 SER A N 1
ATOM 1444 C CA . SER A 1 184 ? 11.781 39.25 13.641 1 70 184 SER A CA 1
ATOM 1445 C C . SER A 1 184 ? 11.047 40.062 14.688 1 70 184 SER A C 1
ATOM 1447 O O . SER A 1 184 ? 11.57 40.312 15.773 1 70 184 SER A O 1
ATOM 1449 N N . THR A 1 185 ? 9.906 40.469 14.352 1 63.19 185 THR A N 1
ATOM 1450 C CA . THR A 1 185 ? 9.117 41.188 15.328 1 63.19 185 THR A CA 1
ATOM 1451 C C . THR A 1 185 ? 8.75 40.312 16.516 1 63.19 185 THR A C 1
ATOM 1453 O O . THR A 1 185 ? 8.742 40.75 17.656 1 63.19 185 THR A O 1
ATOM 1456 N N . ILE A 1 186 ? 8.695 39.031 16.172 1 59.5 186 ILE A N 1
ATOM 1457 C CA . ILE A 1 186 ? 8.344 38.062 17.188 1 59.5 186 ILE A CA 1
ATOM 1458 C C . ILE A 1 186 ? 9.57 37.719 18.031 1 59.5 186 ILE A C 1
ATOM 1460 O O . ILE A 1 186 ? 9.492 37.688 19.266 1 59.5 186 ILE A O 1
ATOM 1464 N N . THR A 1 187 ? 10.773 37.594 17.297 1 58.91 187 THR A N 1
ATOM 1465 C CA . THR A 1 187 ? 11.992 37.156 17.969 1 58.91 187 THR A CA 1
ATOM 1466 C C . THR A 1 187 ? 12.617 38.312 18.766 1 58.91 187 THR A C 1
ATOM 1468 O O . THR A 1 187 ? 13.297 38.062 19.766 1 58.91 187 THR A O 1
ATOM 1471 N N . ALA A 1 188 ? 12.594 39.469 18.25 1 55.31 188 ALA A N 1
ATOM 1472 C CA . ALA A 1 188 ? 13.125 40.625 18.984 1 55.31 188 ALA A CA 1
ATOM 1473 C C . ALA A 1 188 ? 12.547 40.688 20.391 1 55.31 188 ALA A C 1
ATOM 1475 O O . ALA A 1 188 ? 13.258 41 21.344 1 55.31 188 ALA A O 1
ATOM 1476 N N . THR A 1 189 ? 11.367 40.156 20.359 1 48.59 189 THR A N 1
ATOM 1477 C CA . THR A 1 189 ? 10.742 40.156 21.672 1 48.59 189 THR A CA 1
ATOM 1478 C C . THR A 1 189 ? 11.273 39 22.516 1 48.59 189 THR A C 1
ATOM 1480 O O . THR A 1 189 ? 11.281 39.062 23.75 1 48.59 189 THR A O 1
ATOM 1483 N N . LEU A 1 190 ? 11.891 37.969 21.734 1 48.97 190 LEU A N 1
ATOM 1484 C CA . LEU A 1 190 ? 12.25 36.719 22.422 1 48.97 190 LEU A CA 1
ATOM 1485 C C . LEU A 1 190 ? 13.758 36.562 22.5 1 48.97 190 LEU A C 1
ATOM 1487 O O . LEU A 1 190 ? 14.25 35.531 22.969 1 48.97 190 LEU A O 1
ATOM 1491 N N . ASN A 1 191 ? 14.617 37.531 22.25 1 48.53 191 ASN A N 1
ATOM 1492 C CA . ASN A 1 191 ? 16.062 37.438 22.156 1 48.53 191 ASN A CA 1
ATOM 1493 C C . ASN A 1 191 ? 16.5 36.156 21.438 1 48.53 191 ASN A C 1
ATOM 1495 O O . ASN A 1 191 ? 17.406 35.438 21.875 1 48.53 191 ASN A O 1
ATOM 1499 N N . ALA A 1 192 ? 15.594 35.625 20.625 1 59.62 192 ALA A N 1
ATOM 1500 C CA . ALA A 1 192 ? 15.961 34.5 19.766 1 59.62 192 ALA A CA 1
ATOM 1501 C C . ALA A 1 192 ? 16.25 34.969 18.344 1 59.62 192 ALA A C 1
ATOM 1503 O O . ALA A 1 192 ? 15.867 36.094 17.953 1 59.62 192 ALA A O 1
ATOM 1504 N N . THR A 1 193 ? 17.297 34.281 17.797 1 68.19 193 THR A N 1
ATOM 1505 C CA . THR A 1 193 ? 17.578 34.594 16.391 1 68.19 193 THR A CA 1
ATOM 1506 C C . THR A 1 193 ? 16.875 33.594 15.477 1 68.19 193 THR A C 1
ATOM 1508 O O . THR A 1 193 ? 16.781 32.406 15.797 1 68.19 193 THR A O 1
ATOM 1511 N N . LEU A 1 194 ? 16.031 34.156 14.625 1 77.81 194 LEU A N 1
ATOM 1512 C CA . LEU A 1 194 ? 15.328 33.344 13.633 1 77.81 194 LEU A CA 1
ATOM 1513 C C . LEU A 1 194 ? 15.852 33.625 12.227 1 77.81 194 LEU A C 1
ATOM 1515 O O . LEU A 1 194 ? 16.109 34.781 11.883 1 77.81 194 LEU A O 1
ATOM 1519 N N . ARG A 1 195 ? 16.281 32.594 11.562 1 85.38 195 ARG A N 1
ATOM 1520 C CA . ARG A 1 195 ? 16.656 32.719 10.156 1 85.38 195 ARG A CA 1
ATOM 1521 C C . ARG A 1 195 ? 15.594 32.094 9.25 1 85.38 195 ARG A C 1
ATOM 1523 O O . ARG A 1 195 ? 15.078 31.016 9.531 1 85.38 195 ARG A O 1
ATOM 1530 N N . VAL A 1 196 ? 15.172 32.906 8.281 1 92.25 196 VAL A N 1
ATOM 1531 C CA . VAL A 1 196 ? 14.172 32.438 7.324 1 92.25 196 VAL A CA 1
ATOM 1532 C C . VAL A 1 196 ? 14.82 32.219 5.957 1 92.25 196 VAL A C 1
ATOM 1534 O O . VAL A 1 196 ? 15.586 33.094 5.492 1 92.25 196 VAL A O 1
ATOM 1537 N N . GLU A 1 197 ? 14.609 31.094 5.398 1 95.5 197 GLU A N 1
ATOM 1538 C CA . GLU A 1 197 ? 15.102 30.812 4.055 1 95.5 197 GLU A CA 1
ATOM 1539 C C . GLU A 1 197 ? 13.961 30.344 3.145 1 95.5 197 GLU A C 1
ATOM 1541 O O . GLU A 1 197 ? 13.164 29.484 3.521 1 95.5 197 GLU A O 1
ATOM 1546 N N . VAL A 1 198 ? 13.828 31 2.004 1 97.5 198 VAL A N 1
ATOM 1547 C CA . VAL A 1 198 ? 12.867 30.594 0.983 1 97.5 198 VAL A CA 1
ATOM 1548 C C . VAL A 1 198 ? 13.594 30.312 -0.33 1 97.5 198 VAL A C 1
ATOM 1550 O O . VAL A 1 198 ? 13.695 31.188 -1.191 1 97.5 198 VAL A O 1
ATOM 1553 N N . PRO A 1 199 ? 13.953 29.078 -0.537 1 97 199 PRO A N 1
ATOM 1554 C CA . PRO A 1 199 ? 14.664 28.75 -1.774 1 97 199 PRO A CA 1
ATOM 1555 C C . PRO A 1 199 ? 13.805 28.953 -3.02 1 97 199 PRO A C 1
ATOM 1557 O O . PRO A 1 199 ? 12.617 28.625 -3.016 1 97 199 PRO A O 1
ATOM 1560 N N . GLU A 1 200 ? 14.375 29.484 -4.004 1 97.19 200 GLU A N 1
ATOM 1561 C CA . GLU A 1 200 ? 13.664 29.766 -5.246 1 97.19 200 GLU A CA 1
ATOM 1562 C C . GLU A 1 200 ? 13.07 28.484 -5.836 1 97.19 200 GLU A C 1
ATOM 1564 O O . GLU A 1 200 ? 11.961 28.516 -6.387 1 97.19 200 GLU A O 1
ATOM 1569 N N . LYS A 1 201 ? 13.75 27.359 -5.688 1 96.12 201 LYS A N 1
ATOM 1570 C CA . LYS A 1 201 ? 13.312 26.094 -6.262 1 96.12 201 LYS A CA 1
ATOM 1571 C C . LYS A 1 201 ? 12.047 25.594 -5.578 1 96.12 201 LYS A C 1
ATOM 1573 O O . LYS A 1 201 ? 11.305 24.781 -6.145 1 96.12 201 LYS A O 1
ATOM 1578 N N . LEU A 1 202 ? 11.828 26.047 -4.426 1 97.94 202 LEU A N 1
ATOM 1579 C CA . LEU A 1 202 ? 10.68 25.562 -3.674 1 97.94 202 LEU A CA 1
ATOM 1580 C C . LEU A 1 202 ? 9.5 26.531 -3.787 1 97.94 202 LEU A C 1
ATOM 1582 O O . LEU A 1 202 ? 8.516 26.391 -3.064 1 97.94 202 LEU A O 1
ATOM 1586 N N . CYS A 1 203 ? 9.617 27.547 -4.633 1 98.38 203 CYS A N 1
ATOM 1587 C CA . CYS A 1 203 ? 8.492 28.375 -5.059 1 98.38 203 CYS A CA 1
ATOM 1588 C C . CYS A 1 203 ? 8 27.953 -6.438 1 98.38 203 CYS A C 1
ATOM 1590 O O . CYS A 1 203 ? 8.742 28 -7.414 1 98.38 203 CYS A O 1
ATOM 1592 N N . GLN A 1 204 ? 6.812 27.5 -6.48 1 98 204 GLN A N 1
ATOM 1593 C CA . GLN A 1 204 ? 6.305 26.875 -7.691 1 98 204 GLN A CA 1
ATOM 1594 C C . GLN A 1 204 ? 5.027 27.547 -8.172 1 98 204 GLN A C 1
ATOM 1596 O O . GLN A 1 204 ? 4.238 28.047 -7.363 1 98 204 GLN A O 1
ATOM 1601 N N . THR A 1 205 ? 4.848 27.656 -9.414 1 96.81 205 THR A N 1
ATOM 1602 C CA . THR A 1 205 ? 3.625 28.094 -10.078 1 96.81 205 THR A CA 1
ATOM 1603 C C . THR A 1 205 ? 3.109 27.047 -11.039 1 96.81 205 THR A C 1
ATOM 1605 O O . THR A 1 205 ? 3.83 26.094 -11.383 1 96.81 205 THR A O 1
ATOM 1608 N N . LYS A 1 206 ? 1.855 27.125 -11.359 1 93.94 206 LYS A N 1
ATOM 1609 C CA . LYS A 1 206 ? 1.289 26.188 -12.328 1 93.94 206 LYS A CA 1
ATOM 1610 C C . LYS A 1 206 ? 1.998 26.297 -13.672 1 93.94 206 LYS A C 1
ATOM 1612 O O . LYS A 1 206 ? 2.18 27.391 -14.203 1 93.94 206 LYS A O 1
ATOM 1617 N N . GLN A 1 207 ? 2.543 25.172 -14.039 1 88.81 207 GLN A N 1
ATOM 1618 C CA . GLN A 1 207 ? 3.236 25.141 -15.328 1 88.81 207 GLN A CA 1
ATOM 1619 C C . GLN A 1 207 ? 2.475 24.312 -16.344 1 88.81 207 GLN A C 1
ATOM 1621 O O . GLN A 1 207 ? 1.83 23.328 -15.992 1 88.81 207 GLN A O 1
ATOM 1626 N N . ASN A 1 208 ? 2.562 24.797 -17.5 1 87.44 208 ASN A N 1
ATOM 1627 C CA . ASN A 1 208 ? 1.971 24.016 -18.594 1 87.44 208 ASN A CA 1
ATOM 1628 C C . ASN A 1 208 ? 2.918 22.922 -19.078 1 87.44 208 ASN A C 1
ATOM 1630 O O . ASN A 1 208 ? 4.141 23.078 -19.016 1 87.44 208 ASN A O 1
ATOM 1634 N N . PHE A 1 209 ? 2.357 21.906 -19.516 1 88 209 PHE A N 1
ATOM 1635 C CA . PHE A 1 209 ? 3.129 20.797 -20.047 1 88 209 PHE A CA 1
ATOM 1636 C C . PHE A 1 209 ? 3.764 21.156 -21.391 1 88 209 PHE A C 1
ATOM 1638 O O . PHE A 1 209 ? 3.084 21.656 -22.281 1 88 209 PHE A O 1
ATOM 1645 N N . GLU A 1 210 ? 5.074 21.078 -21.469 1 89.19 210 GLU A N 1
ATOM 1646 C CA . GLU A 1 210 ? 5.797 21.234 -22.734 1 89.19 210 GLU A CA 1
ATOM 1647 C C . GLU A 1 210 ? 6.559 19.969 -23.094 1 89.19 210 GLU A C 1
ATOM 1649 O O . GLU A 1 210 ? 7.395 19.5 -22.328 1 89.19 210 GLU A O 1
ATOM 1654 N N . ALA A 1 211 ? 6.254 19.5 -24.234 1 92.38 211 ALA A N 1
ATOM 1655 C CA . ALA A 1 211 ? 6.918 18.281 -24.672 1 92.38 211 ALA A CA 1
ATOM 1656 C C . ALA A 1 211 ? 8.352 18.562 -25.125 1 92.38 211 ALA A C 1
ATOM 1658 O O . ALA A 1 211 ? 8.594 19.531 -25.844 1 92.38 211 ALA A O 1
ATOM 1659 N N . SER A 1 212 ? 9.32 17.828 -24.688 1 94.62 212 SER A N 1
ATOM 1660 C CA . SER A 1 212 ? 10.719 17.938 -25.094 1 94.62 212 SER A CA 1
ATOM 1661 C C . SER A 1 212 ? 11.086 16.844 -26.094 1 94.62 212 SER A C 1
ATOM 1663 O O . SER A 1 212 ? 10.297 15.914 -26.312 1 94.62 212 SER A O 1
ATOM 1665 N N . PHE A 1 213 ? 12.281 16.984 -26.656 1 96.06 213 PHE A N 1
ATOM 1666 C CA . PHE A 1 213 ? 12.797 15.961 -27.562 1 96.06 213 PHE A CA 1
ATOM 1667 C C . PHE A 1 213 ? 12.867 14.602 -26.875 1 96.06 213 PHE A C 1
ATOM 1669 O O . PHE A 1 213 ? 12.539 13.578 -27.469 1 96.06 213 PHE A O 1
ATOM 1676 N N . LEU A 1 214 ? 13.234 14.633 -25.656 1 97 214 LEU A N 1
ATOM 1677 C CA . LEU A 1 214 ? 13.375 13.391 -24.906 1 97 214 LEU A CA 1
ATOM 1678 C C . LEU A 1 214 ? 12.023 12.711 -24.703 1 97 214 LEU A C 1
ATOM 1680 O O . LEU A 1 214 ? 11.945 11.484 -24.672 1 97 214 LEU A O 1
ATOM 1684 N N . ASP A 1 215 ? 11.008 13.5 -24.547 1 96.94 215 ASP A N 1
ATOM 1685 C CA . ASP A 1 215 ? 9.664 12.938 -24.406 1 96.94 215 ASP A CA 1
ATOM 1686 C C . ASP A 1 215 ? 9.227 12.227 -25.688 1 96.94 215 ASP A C 1
ATOM 1688 O O . ASP A 1 215 ? 8.695 11.117 -25.641 1 96.94 215 ASP A O 1
ATOM 1692 N N . VAL A 1 216 ? 9.477 12.891 -26.797 1 97.12 216 VAL A N 1
ATOM 1693 C CA . VAL A 1 216 ? 9.125 12.312 -28.078 1 97.12 216 VAL A CA 1
ATOM 1694 C C . VAL A 1 216 ? 9.906 11.016 -28.297 1 97.12 216 VAL A C 1
ATOM 1696 O O . VAL A 1 216 ? 9.352 10.016 -28.766 1 97.12 216 VAL A O 1
ATOM 1699 N N . LEU A 1 217 ? 11.156 11.133 -27.984 1 97.69 217 LEU A N 1
ATOM 1700 C CA . LEU A 1 217 ? 12.016 9.961 -28.141 1 97.69 217 LEU A CA 1
ATOM 1701 C C . LEU A 1 217 ? 11.508 8.805 -27.281 1 97.69 217 LEU A C 1
ATOM 1703 O O . LEU A 1 217 ? 11.422 7.668 -27.75 1 97.69 217 LEU A O 1
ATOM 1707 N N . PHE A 1 218 ? 11.227 9.117 -26.047 1 97.69 218 PHE A N 1
ATOM 1708 C CA . PHE A 1 218 ? 10.766 8.07 -25.141 1 97.69 218 PHE A CA 1
ATOM 1709 C C . PHE A 1 218 ? 9.492 7.414 -25.672 1 97.69 218 PHE A C 1
ATOM 1711 O O . PHE A 1 218 ? 9.406 6.188 -25.75 1 97.69 218 PHE A O 1
ATOM 1718 N N . PHE A 1 219 ? 8.508 8.164 -26.031 1 97.31 219 PHE A N 1
ATOM 1719 C CA . PHE A 1 219 ? 7.23 7.609 -26.469 1 97.31 219 PHE A CA 1
ATOM 1720 C C . PHE A 1 219 ? 7.355 6.965 -27.844 1 97.31 219 PHE A C 1
ATOM 1722 O O . PHE A 1 219 ? 6.621 6.031 -28.172 1 97.31 219 PHE A O 1
ATOM 1729 N N . ALA A 1 220 ? 8.32 7.441 -28.656 1 98 220 ALA A N 1
ATOM 1730 C CA . ALA A 1 220 ? 8.617 6.746 -29.891 1 98 220 ALA A CA 1
ATOM 1731 C C . ALA A 1 220 ? 9.18 5.352 -29.625 1 98 220 ALA A C 1
ATOM 1733 O O . ALA A 1 220 ? 8.766 4.375 -30.266 1 98 220 ALA A O 1
ATOM 1734 N N . VAL A 1 221 ? 10.102 5.289 -28.703 1 97.94 221 VAL A N 1
ATOM 1735 C CA . VAL A 1 221 ? 10.695 4.004 -28.328 1 97.94 221 VAL A CA 1
ATOM 1736 C C . VAL A 1 221 ? 9.617 3.076 -27.781 1 97.94 221 VAL A C 1
ATOM 1738 O O . VAL A 1 221 ? 9.555 1.9 -28.141 1 97.94 221 VAL A O 1
ATOM 1741 N N . ILE A 1 222 ? 8.758 3.605 -26.891 1 97.81 222 ILE A N 1
ATOM 1742 C CA . ILE A 1 222 ? 7.68 2.814 -26.312 1 97.81 222 ILE A CA 1
ATOM 1743 C C . ILE A 1 222 ? 6.723 2.363 -27.422 1 97.81 222 ILE A C 1
ATOM 1745 O O . ILE A 1 222 ? 6.23 1.232 -27.391 1 97.81 222 ILE A O 1
ATOM 1749 N N . GLY A 1 223 ? 6.449 3.277 -28.359 1 97.88 223 GLY A N 1
ATOM 1750 C CA . GLY A 1 223 ? 5.609 2.916 -29.5 1 97.88 223 GLY A CA 1
ATOM 1751 C C . GLY A 1 223 ? 6.188 1.789 -30.328 1 97.88 223 GLY A C 1
ATOM 1752 O O . GLY A 1 223 ? 5.469 0.864 -30.719 1 97.88 223 GLY A O 1
ATOM 1753 N N . ILE A 1 224 ? 7.457 1.826 -30.578 1 97.62 224 ILE A N 1
ATOM 1754 C CA . ILE A 1 224 ? 8.141 0.798 -31.359 1 97.62 224 ILE A CA 1
ATOM 1755 C C . ILE A 1 224 ? 8.125 -0.522 -30.594 1 97.62 224 ILE A C 1
ATOM 1757 O O . ILE A 1 224 ? 7.844 -1.577 -31.156 1 97.62 224 ILE A O 1
ATOM 1761 N N . LEU A 1 225 ? 8.438 -0.457 -29.344 1 97.62 225 LEU A N 1
ATOM 1762 C CA . LEU A 1 225 ? 8.445 -1.661 -28.516 1 97.62 225 LEU A CA 1
ATOM 1763 C C . LEU A 1 225 ? 7.062 -2.287 -28.453 1 97.62 225 LEU A C 1
ATOM 1765 O O . LEU A 1 225 ? 6.914 -3.502 -28.609 1 97.62 225 LEU A O 1
ATOM 1769 N N . THR A 1 226 ? 6.031 -1.442 -28.188 1 97.31 226 THR A N 1
ATOM 1770 C CA . THR A 1 226 ? 4.66 -1.941 -28.109 1 97.31 226 THR A CA 1
ATOM 1771 C C . THR A 1 226 ? 4.223 -2.531 -29.438 1 97.31 226 THR A C 1
ATOM 1773 O O . THR A 1 226 ? 3.564 -3.574 -29.484 1 97.31 226 THR A O 1
ATOM 1776 N N . GLY A 1 227 ? 4.562 -1.839 -30.516 1 97.5 227 GLY A N 1
ATOM 1777 C CA . GLY A 1 227 ? 4.262 -2.352 -31.844 1 97.5 227 GLY A CA 1
ATOM 1778 C C . GLY A 1 227 ? 4.941 -3.674 -32.156 1 97.5 227 GLY A C 1
ATOM 1779 O O . GLY A 1 227 ? 4.32 -4.594 -32.688 1 97.5 227 GLY A O 1
ATOM 1780 N N . THR A 1 228 ? 6.23 -3.793 -31.797 1 97.38 228 THR A N 1
ATOM 1781 C CA . THR A 1 228 ? 7 -5.008 -32.062 1 97.38 228 THR A CA 1
ATOM 1782 C C . THR A 1 228 ? 6.48 -6.164 -31.219 1 97.38 228 THR A C 1
ATOM 1784 O O . THR A 1 228 ? 6.355 -7.289 -31.703 1 97.38 228 THR A O 1
ATOM 1787 N N . VAL A 1 229 ? 6.211 -5.902 -29.953 1 97.31 229 VAL A N 1
ATOM 1788 C CA . VAL A 1 229 ? 5.672 -6.93 -29.062 1 97.31 229 VAL A CA 1
ATOM 1789 C C . VAL A 1 229 ? 4.316 -7.402 -29.578 1 97.31 229 VAL A C 1
ATOM 1791 O O . VAL A 1 229 ? 4.023 -8.602 -29.578 1 97.31 229 VAL A O 1
ATOM 1794 N N . SER A 1 230 ? 3.484 -6.434 -30.031 1 96.69 230 SER A N 1
ATOM 1795 C CA . SER A 1 230 ? 2.178 -6.785 -30.578 1 96.69 230 SER A CA 1
ATOM 1796 C C . SER A 1 230 ? 2.312 -7.641 -31.828 1 96.69 230 SER A C 1
ATOM 1798 O O . SER A 1 230 ? 1.619 -8.648 -31.984 1 96.69 230 SER A O 1
ATOM 1800 N N . ALA A 1 231 ? 3.203 -7.27 -32.719 1 96.06 231 ALA A N 1
ATOM 1801 C CA . ALA A 1 231 ? 3.432 -8.023 -33.969 1 96.06 231 ALA A CA 1
ATOM 1802 C C . ALA A 1 231 ? 3.945 -9.422 -33.656 1 96.06 231 ALA A C 1
ATOM 1804 O O . ALA A 1 231 ? 3.494 -10.398 -34.25 1 96.06 231 ALA A O 1
ATOM 1805 N N . GLY A 1 232 ? 4.914 -9.477 -32.719 1 95.38 232 GLY A N 1
ATOM 1806 C CA . GLY A 1 232 ? 5.426 -10.781 -32.344 1 95.38 232 GLY A CA 1
ATOM 1807 C C . GLY A 1 232 ? 4.367 -11.664 -31.703 1 95.38 232 GLY A C 1
ATOM 1808 O O . GLY A 1 232 ? 4.336 -12.875 -31.953 1 95.38 232 GLY A O 1
ATOM 1809 N N . THR A 1 233 ? 3.498 -11.094 -30.938 1 93.88 233 THR A N 1
ATOM 1810 C CA . THR A 1 233 ? 2.447 -11.852 -30.266 1 93.88 233 THR A CA 1
ATOM 1811 C C . THR A 1 233 ? 1.404 -12.336 -31.266 1 93.88 233 THR A C 1
ATOM 1813 O O . THR A 1 233 ? 0.932 -13.469 -31.172 1 93.88 233 THR A O 1
ATOM 1816 N N . ILE A 1 234 ? 1.07 -11.508 -32.219 1 92 234 ILE A N 1
ATOM 1817 C CA . ILE A 1 234 ? 0.114 -11.875 -33.25 1 92 234 ILE A CA 1
ATOM 1818 C C . ILE A 1 234 ? 0.68 -13.016 -34.094 1 92 234 ILE A C 1
ATOM 1820 O O . ILE A 1 234 ? -0.029 -13.977 -34.406 1 92 234 ILE A O 1
ATOM 1824 N N . LEU A 1 235 ? 1.946 -12.93 -34.469 1 91.44 235 LEU A N 1
ATOM 1825 C CA . LEU A 1 235 ? 2.609 -13.992 -35.219 1 91.44 235 LEU A CA 1
ATOM 1826 C C . LEU A 1 235 ? 2.592 -15.305 -34.438 1 91.44 235 LEU A C 1
ATOM 1828 O O . LEU A 1 235 ? 2.352 -16.375 -35 1 91.44 235 LEU A O 1
ATOM 1832 N N . ASP A 1 236 ? 2.932 -15.188 -33.156 1 89.81 236 ASP A N 1
ATOM 1833 C CA . ASP A 1 236 ? 2.953 -16.359 -32.312 1 89.81 236 ASP A CA 1
ATOM 1834 C C . ASP A 1 236 ? 1.593 -17.062 -32.281 1 89.81 236 ASP A C 1
ATOM 1836 O O . ASP A 1 236 ? 1.517 -18.281 -32.312 1 89.81 236 ASP A O 1
ATOM 1840 N N . TYR A 1 237 ? 0.518 -16.391 -32.219 1 83.12 237 TYR A N 1
ATOM 1841 C CA . TYR A 1 237 ? -0.831 -16.938 -32.219 1 83.12 237 TYR A CA 1
ATOM 1842 C C . TYR A 1 237 ? -1.177 -17.578 -33.562 1 83.12 237 TYR A C 1
ATOM 1844 O O . TYR A 1 237 ? -1.938 -18.547 -33.625 1 83.12 237 TYR A O 1
ATOM 1852 N N . GLY A 1 238 ? -0.678 -17.031 -34.562 1 82.31 238 GLY A N 1
ATOM 1853 C CA . GLY A 1 238 ? -0.976 -17.531 -35.906 1 82.31 238 GLY A CA 1
ATOM 1854 C C . GLY A 1 238 ? -0.173 -18.75 -36.281 1 82.31 238 GLY A C 1
ATOM 1855 O O . GLY A 1 238 ? -0.58 -19.531 -37.156 1 82.31 238 GLY A O 1
ATOM 1856 N N . LEU A 1 239 ? 0.943 -18.938 -35.656 1 79.75 239 LEU A N 1
ATOM 1857 C CA . LEU A 1 239 ? 1.821 -20.031 -36.031 1 79.75 239 LEU A CA 1
ATOM 1858 C C . LEU A 1 239 ? 1.391 -21.328 -35.344 1 79.75 239 LEU A C 1
ATOM 1860 O O . LEU A 1 239 ? 1.069 -21.344 -34.156 1 79.75 239 LEU A O 1
ATOM 1864 N N . LYS A 1 240 ? 1.093 -22.391 -36.219 1 64.69 240 LYS A N 1
ATOM 1865 C CA . LYS A 1 240 ? 0.808 -23.734 -35.719 1 64.69 240 LYS A CA 1
ATOM 1866 C C . LYS A 1 240 ? 2.059 -24.375 -35.125 1 64.69 240 LYS A C 1
ATOM 1868 O O . LYS A 1 240 ? 3.178 -24.062 -35.531 1 64.69 240 LYS A O 1
ATOM 1873 N N . LYS A 1 241 ? 2.08 -25.062 -33.938 1 60.97 241 LYS A N 1
ATOM 1874 C CA . LYS A 1 241 ? 3.188 -25.672 -33.219 1 60.97 241 LYS A CA 1
ATOM 1875 C C . LYS A 1 241 ? 4.184 -26.328 -34.188 1 60.97 241 LYS A C 1
ATOM 1877 O O . LYS A 1 241 ? 5.395 -26.234 -33.969 1 60.97 241 LYS A O 1
ATOM 1882 N N . GLY A 1 242 ? 3.83 -26.938 -35.188 1 59.59 242 GLY A N 1
ATOM 1883 C CA . GLY A 1 242 ? 4.684 -27.672 -36.125 1 59.59 242 GLY A CA 1
ATOM 1884 C C . GLY A 1 242 ? 5.469 -26.766 -37.062 1 59.59 242 GLY A C 1
ATOM 1885 O O . GLY A 1 242 ? 6.48 -27.172 -37.625 1 59.59 242 GLY A O 1
ATOM 1886 N N . ASP A 1 243 ? 5.141 -25.531 -37.219 1 65.25 243 ASP A N 1
ATOM 1887 C CA . ASP A 1 243 ? 5.699 -24.625 -38.25 1 65.25 243 ASP A CA 1
ATOM 1888 C C . ASP A 1 243 ? 6.898 -23.859 -37.688 1 65.25 243 ASP A C 1
ATOM 1890 O O . ASP A 1 243 ? 7.574 -23.141 -38.438 1 65.25 243 ASP A O 1
ATOM 1894 N N . LEU A 1 244 ? 7.195 -23.891 -36.406 1 62.88 244 LEU A N 1
ATOM 1895 C CA . LEU A 1 244 ? 8.219 -23.047 -35.812 1 62.88 244 LEU A CA 1
ATOM 1896 C C . LEU A 1 244 ? 9.602 -23.391 -36.344 1 62.88 244 LEU A C 1
ATOM 1898 O O . LEU A 1 244 ? 10.453 -22.5 -36.469 1 62.88 244 LEU A O 1
ATOM 1902 N N . LYS A 1 245 ? 9.922 -24.688 -36.719 1 59.97 245 LYS A N 1
ATOM 1903 C CA . LYS A 1 245 ? 11.242 -25.109 -37.188 1 59.97 245 LYS A CA 1
ATOM 1904 C C . LYS A 1 245 ? 11.492 -24.625 -38.594 1 59.97 245 LYS A C 1
ATOM 1906 O O . LYS A 1 245 ? 12.641 -24.453 -39.031 1 59.97 245 LYS A O 1
ATOM 1911 N N . VAL A 1 246 ? 10.445 -24.359 -39.25 1 64 246 VAL A N 1
ATOM 1912 C CA . VAL A 1 246 ? 10.672 -24.078 -40.656 1 64 246 VAL A CA 1
ATOM 1913 C C . VAL A 1 246 ? 10.531 -22.578 -40.938 1 64 246 VAL A C 1
ATOM 1915 O O . VAL A 1 246 ? 10.586 -22.141 -42.094 1 64 246 VAL A O 1
ATOM 1918 N N . CYS A 1 247 ? 10.562 -21.766 -39.844 1 71.12 247 CYS A N 1
ATOM 1919 C CA . CYS A 1 247 ? 10.234 -20.344 -40.031 1 71.12 247 CYS A CA 1
ATOM 1920 C C . CYS A 1 247 ? 11.469 -19.562 -40.469 1 71.12 247 CYS A C 1
ATOM 1922 O O . CYS A 1 247 ? 12.594 -19.891 -40.094 1 71.12 247 CYS A O 1
ATOM 1924 N N . SER A 1 248 ? 11.367 -18.625 -41.406 1 85.31 248 SER A N 1
ATOM 1925 C CA . SER A 1 248 ? 12.375 -17.656 -41.844 1 85.31 248 SER A CA 1
ATOM 1926 C C . SER A 1 248 ? 12.984 -16.938 -40.625 1 85.31 248 SER A C 1
ATOM 1928 O O . SER A 1 248 ? 12.398 -16.906 -39.562 1 85.31 248 SER A O 1
ATOM 1930 N N . MET A 1 249 ? 14.211 -16.562 -40.781 1 86.5 249 MET A N 1
ATOM 1931 C CA . MET A 1 249 ? 14.984 -15.922 -39.719 1 86.5 249 MET A CA 1
ATOM 1932 C C . MET A 1 249 ? 14.25 -14.711 -39.156 1 86.5 249 MET A C 1
ATOM 1934 O O . MET A 1 249 ? 14.258 -14.477 -37.938 1 86.5 249 MET A O 1
ATOM 1938 N N . TRP A 1 250 ? 13.625 -13.93 -40 1 88.88 250 TRP A N 1
ATOM 1939 C CA . TRP A 1 250 ? 12.93 -12.734 -39.531 1 88.88 250 TRP A CA 1
ATOM 1940 C C . TRP A 1 250 ? 11.742 -13.102 -38.656 1 88.88 250 TRP A C 1
ATOM 1942 O O . TRP A 1 250 ? 11.422 -12.383 -37.719 1 88.88 250 TRP A O 1
ATOM 1952 N N . LYS A 1 251 ? 11.125 -14.133 -38.906 1 91.19 251 LYS A N 1
ATOM 1953 C CA . LYS A 1 251 ? 10.016 -14.594 -38.094 1 91.19 251 LYS A CA 1
ATOM 1954 C C . LYS A 1 251 ? 10.508 -15.07 -36.719 1 91.19 251 LYS A C 1
ATOM 1956 O O . LYS A 1 251 ? 9.836 -14.875 -35.719 1 91.19 251 LYS A O 1
ATOM 1961 N N . GLN A 1 252 ? 11.664 -15.68 -36.781 1 91.44 252 GLN A N 1
ATOM 1962 C CA . GLN A 1 252 ? 12.242 -16.125 -35.531 1 91.44 252 GLN A CA 1
ATOM 1963 C C . GLN A 1 252 ? 12.602 -14.945 -34.625 1 91.44 252 GLN A C 1
ATOM 1965 O O . GLN A 1 252 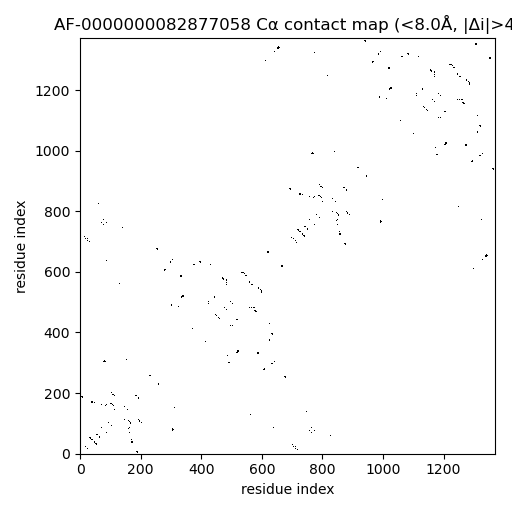? 12.406 -15.008 -33.406 1 91.44 252 GLN A O 1
ATOM 1970 N N . ILE A 1 253 ? 13.125 -13.977 -35.25 1 93.5 253 ILE A N 1
ATOM 1971 C CA . ILE A 1 253 ? 13.492 -12.773 -34.5 1 93.5 253 ILE A CA 1
ATOM 1972 C C . ILE A 1 253 ? 12.234 -12.117 -33.938 1 93.5 253 ILE A C 1
ATOM 1974 O O . ILE A 1 253 ? 12.219 -11.695 -32.781 1 93.5 253 ILE A O 1
ATOM 1978 N N . LEU A 1 254 ? 11.203 -12.016 -34.75 1 94 254 LEU A N 1
ATOM 1979 C CA . LEU A 1 254 ? 9.961 -11.391 -34.312 1 94 254 LEU A CA 1
ATOM 1980 C C . LEU A 1 254 ? 9.305 -12.203 -33.188 1 94 254 LEU A C 1
ATOM 1982 O O . LEU A 1 254 ? 8.664 -11.648 -32.312 1 94 254 LEU A O 1
ATOM 1986 N N . LEU A 1 255 ? 9.484 -13.484 -33.188 1 94.06 255 LEU A N 1
ATOM 1987 C CA . LEU A 1 255 ? 8.898 -14.367 -32.188 1 94.06 255 LEU A CA 1
ATOM 1988 C C . LEU A 1 255 ? 9.555 -14.156 -30.844 1 94.06 255 LEU A C 1
ATOM 1990 O O . LEU A 1 255 ? 8.961 -14.461 -29.797 1 94.06 255 LEU A O 1
ATOM 1994 N N . CYS A 1 256 ? 10.789 -13.68 -30.828 1 95.25 256 CYS A N 1
ATOM 1995 C CA . CYS A 1 256 ? 11.453 -13.352 -29.578 1 95.25 256 CYS A CA 1
ATOM 1996 C C . CYS A 1 256 ? 10.695 -12.266 -28.828 1 95.25 256 CYS A C 1
ATOM 1998 O O . CYS A 1 256 ? 10.82 -12.148 -27.609 1 95.25 256 CYS A O 1
ATOM 2000 N N . TRP A 1 257 ? 9.852 -11.516 -29.594 1 96.81 257 TRP A N 1
ATOM 2001 C CA . TRP A 1 257 ? 9.156 -10.367 -29.016 1 96.81 257 TRP A CA 1
ATOM 2002 C C . TRP A 1 257 ? 7.727 -10.734 -28.641 1 96.81 257 TRP A C 1
ATOM 2004 O O . TRP A 1 257 ? 6.941 -9.875 -28.234 1 96.81 257 TRP A O 1
ATOM 2014 N N . SER A 1 258 ? 7.391 -12.008 -28.75 1 95.75 258 SER A N 1
ATOM 2015 C CA . SER A 1 258 ? 6.043 -12.438 -28.391 1 95.75 258 SER A CA 1
ATOM 2016 C C . SER A 1 258 ? 5.816 -12.367 -26.891 1 95.75 258 SER A C 1
ATOM 2018 O O . SER A 1 258 ? 6.477 -13.07 -26.125 1 95.75 258 SER A O 1
ATOM 2020 N N . ALA A 1 259 ? 4.832 -11.547 -26.469 1 94.12 259 ALA A N 1
ATOM 2021 C CA . ALA A 1 259 ? 4.504 -11.406 -25.047 1 94.12 259 ALA A CA 1
ATOM 2022 C C . ALA A 1 259 ? 3.953 -12.711 -24.484 1 94.12 259 ALA A C 1
ATOM 2024 O O . ALA A 1 259 ? 4.211 -13.047 -23.328 1 94.12 259 ALA A O 1
ATOM 2025 N N . ARG A 1 260 ? 3.229 -13.461 -25.234 1 88.12 260 ARG A N 1
ATOM 2026 C CA . ARG A 1 260 ? 2.656 -14.727 -24.797 1 88.12 260 ARG A CA 1
ATOM 2027 C C . ARG A 1 260 ? 3.75 -15.75 -24.5 1 88.12 260 ARG A C 1
ATOM 2029 O O . ARG A 1 260 ? 3.768 -16.359 -23.422 1 88.12 260 ARG A O 1
ATOM 2036 N N . LYS A 1 261 ? 4.629 -15.922 -25.469 1 89.88 261 LYS A N 1
ATOM 2037 C CA . LYS A 1 261 ? 5.727 -16.875 -25.312 1 89.88 261 LYS A CA 1
ATOM 2038 C C . LYS A 1 261 ? 6.59 -16.531 -24.109 1 89.88 261 LYS A C 1
ATOM 2040 O O . LYS A 1 261 ? 6.918 -17.406 -23.297 1 89.88 261 LYS A O 1
ATOM 2045 N N . ASN A 1 262 ? 6.887 -15.227 -24.016 1 93.56 262 ASN A N 1
ATOM 2046 C CA . ASN A 1 262 ? 7.766 -14.781 -22.938 1 93.56 262 ASN A CA 1
ATOM 2047 C C . ASN A 1 262 ? 7.078 -14.875 -21.578 1 93.56 262 ASN A C 1
ATOM 2049 O O . ASN A 1 262 ? 7.719 -15.172 -20.578 1 93.56 262 ASN A O 1
ATOM 2053 N N . PHE A 1 263 ? 5.82 -14.578 -21.531 1 89.81 263 PHE A N 1
ATOM 2054 C CA . PHE A 1 263 ? 5.07 -14.672 -20.281 1 89.81 263 PHE A CA 1
ATOM 2055 C C . PHE A 1 263 ? 4.984 -16.125 -19.812 1 89.81 263 PHE A C 1
ATOM 2057 O O . PHE A 1 263 ? 5.195 -16.406 -18.625 1 89.81 263 PHE A O 1
ATOM 2064 N N . MET A 1 264 ? 4.719 -17.047 -20.688 1 83.69 264 MET A N 1
ATOM 2065 C CA . MET A 1 264 ? 4.637 -18.469 -20.359 1 83.69 264 MET A CA 1
ATOM 2066 C C . MET A 1 264 ? 6.004 -19.016 -19.953 1 83.69 264 MET A C 1
ATOM 2068 O O . MET A 1 264 ? 6.094 -19.922 -19.125 1 83.69 264 MET A O 1
ATOM 2072 N N . GLY A 1 265 ? 7.008 -18.406 -20.531 1 86.5 265 GLY A N 1
ATOM 2073 C CA . GLY A 1 265 ? 8.359 -18.844 -20.219 1 86.5 265 GLY A CA 1
ATOM 2074 C C . GLY A 1 265 ? 8.828 -18.406 -18.844 1 86.5 265 GLY A C 1
ATOM 2075 O O . GLY A 1 265 ? 9.812 -18.938 -18.312 1 86.5 265 GLY A O 1
ATOM 2076 N N . LEU A 1 266 ? 8.094 -17.531 -18.234 1 86.94 266 LEU A N 1
ATOM 2077 C CA . LEU A 1 266 ? 8.461 -17.031 -16.906 1 86.94 266 LEU A CA 1
ATOM 2078 C C . LEU A 1 266 ? 8.383 -18.141 -15.867 1 86.94 266 LEU A C 1
ATOM 2080 O O . LEU A 1 266 ? 9.125 -18.141 -14.883 1 86.94 266 LEU A O 1
ATOM 2084 N N . SER A 1 267 ? 7.465 -19.078 -16.062 1 80.12 267 SER A N 1
ATOM 2085 C CA . SER A 1 267 ? 7.266 -20.141 -15.078 1 80.12 267 SER A CA 1
ATOM 2086 C C . SER A 1 267 ? 8.164 -21.328 -15.359 1 80.12 267 SER A C 1
ATOM 2088 O O . SER A 1 267 ? 8.227 -22.281 -14.562 1 80.12 267 SER A O 1
ATOM 2090 N N . ASN A 1 268 ? 8.828 -21.297 -16.531 1 77 268 ASN A N 1
ATOM 2091 C CA . ASN A 1 268 ? 9.664 -22.438 -16.906 1 77 268 ASN A CA 1
ATOM 2092 C C . ASN A 1 268 ? 10.953 -22.469 -16.094 1 77 268 ASN A C 1
ATOM 2094 O O . ASN A 1 268 ? 11.609 -21.453 -15.914 1 77 268 ASN A O 1
ATOM 2098 N N . MET A 1 269 ? 10.938 -23.609 -15.359 1 64.81 269 MET A N 1
ATOM 2099 C CA . MET A 1 269 ? 12.203 -23.859 -14.68 1 64.81 269 MET A CA 1
ATOM 2100 C C . MET A 1 269 ? 13.188 -24.578 -15.602 1 64.81 269 MET A C 1
ATOM 2102 O O . MET A 1 269 ? 12.773 -25.312 -16.484 1 64.81 269 MET A O 1
ATOM 2106 N N . GLU A 1 270 ? 14.227 -24.078 -16.062 1 54.78 270 GLU A N 1
ATOM 2107 C CA . GLU A 1 270 ? 15.172 -24.75 -16.953 1 54.78 270 GLU A CA 1
ATOM 2108 C C . GLU A 1 270 ? 15.195 -26.25 -16.703 1 54.78 270 GLU A C 1
ATOM 2110 O O . GLU A 1 270 ? 15.18 -26.688 -15.555 1 54.78 270 GLU A O 1
ATOM 2115 N N . LYS A 1 271 ? 14.5 -27.016 -17.609 1 50.22 271 LYS A N 1
ATOM 2116 C CA . LYS A 1 271 ? 14.312 -28.469 -17.625 1 50.22 271 LYS A CA 1
ATOM 2117 C C . LYS A 1 271 ? 15.32 -29.172 -16.734 1 50.22 271 LYS A C 1
ATOM 2119 O O . LYS A 1 271 ? 14.945 -29.969 -15.867 1 50.22 271 LYS A O 1
ATOM 2124 N N . GLU A 1 272 ? 16.312 -29.859 -17.562 1 44.91 272 GLU A N 1
ATOM 2125 C CA . GLU A 1 272 ? 17.062 -31.062 -17.203 1 44.91 272 GLU A CA 1
ATOM 2126 C C . GLU A 1 272 ? 17.828 -30.875 -15.891 1 44.91 272 GLU A C 1
ATOM 2128 O O . GLU A 1 272 ? 17.781 -31.719 -15.008 1 44.91 272 GLU A O 1
ATOM 2133 N N . SER A 1 273 ? 19.094 -30.25 -15.898 1 46.91 273 SER A N 1
ATOM 2134 C CA . SER A 1 273 ? 20.266 -30.688 -15.156 1 46.91 273 SER A CA 1
ATOM 2135 C C . SER A 1 273 ? 20.234 -30.172 -13.719 1 46.91 273 SER A C 1
ATOM 2137 O O . SER A 1 273 ? 20.859 -30.75 -12.828 1 46.91 273 SER A O 1
ATOM 2139 N N . ASP A 1 274 ? 19.719 -28.828 -13.258 1 60.34 274 ASP A N 1
ATOM 2140 C CA . ASP A 1 274 ? 20.234 -28.484 -11.93 1 60.34 274 ASP A CA 1
ATOM 2141 C C . ASP A 1 274 ? 19.094 -28.156 -10.969 1 60.34 274 ASP A C 1
ATOM 2143 O O . ASP A 1 274 ? 19.031 -27.062 -10.43 1 60.34 274 ASP A O 1
ATOM 2147 N N . THR A 1 275 ? 18.094 -29.047 -10.828 1 68.12 275 THR A N 1
ATOM 2148 C CA . THR A 1 275 ? 17 -28.984 -9.859 1 68.12 275 THR A CA 1
ATOM 2149 C C . THR A 1 275 ? 17.547 -28.719 -8.453 1 68.12 275 THR A C 1
ATOM 2151 O O . THR A 1 275 ? 16.828 -28.172 -7.605 1 68.12 275 THR A O 1
ATOM 2154 N N . ASP A 1 276 ? 18.797 -29 -8.344 1 82.31 276 ASP A N 1
ATOM 2155 C CA . ASP A 1 276 ? 19.375 -28.891 -7.016 1 82.31 276 ASP A CA 1
ATOM 2156 C C . ASP A 1 276 ? 19.547 -27.422 -6.605 1 82.31 276 ASP A C 1
ATOM 2158 O O . ASP A 1 276 ? 19.719 -27.125 -5.426 1 82.31 276 ASP A O 1
ATOM 2162 N N . LEU A 1 277 ? 19.469 -26.594 -7.578 1 92 277 LEU A N 1
ATOM 2163 C CA . LEU A 1 277 ? 19.75 -25.203 -7.242 1 92 277 LEU A CA 1
ATOM 2164 C C . LEU A 1 277 ? 18.5 -24.344 -7.422 1 92 277 LEU A C 1
ATOM 2166 O O . LEU A 1 277 ? 18.578 -23.125 -7.375 1 92 277 LEU A O 1
ATOM 2170 N N . ASN A 1 278 ? 17.359 -24.953 -7.605 1 91.88 278 ASN A N 1
ATOM 2171 C CA . ASN A 1 278 ? 16.125 -24.219 -7.828 1 91.88 278 ASN A CA 1
ATOM 2172 C C . ASN A 1 278 ? 15.742 -23.375 -6.617 1 91.88 278 ASN A C 1
ATOM 2174 O O . ASN A 1 278 ? 15.008 -22.391 -6.742 1 91.88 278 ASN A O 1
ATOM 2178 N N . PHE A 1 279 ? 16.25 -23.781 -5.465 1 94.12 279 PHE A N 1
ATOM 2179 C CA . PHE A 1 279 ? 15.938 -23.047 -4.246 1 94.12 279 PHE A CA 1
ATOM 2180 C C . PHE A 1 279 ? 16.531 -21.641 -4.293 1 94.12 279 PHE A C 1
ATOM 2182 O O . PHE A 1 279 ? 16.125 -20.766 -3.523 1 94.12 279 PHE A O 1
ATOM 2189 N N . LEU A 1 280 ? 17.438 -21.359 -5.18 1 96 280 LEU A N 1
ATOM 2190 C CA . LEU A 1 280 ? 18.062 -20.031 -5.309 1 96 280 LEU A CA 1
ATOM 2191 C C . LEU A 1 280 ? 17.031 -19 -5.789 1 96 280 LEU A C 1
ATOM 2193 O O . LEU A 1 280 ? 17.203 -17.812 -5.551 1 96 280 LEU A O 1
ATOM 2197 N N . PHE A 1 281 ? 15.977 -19.484 -6.465 1 94.75 281 PHE A N 1
ATOM 2198 C CA . PHE A 1 281 ? 14.906 -18.578 -6.875 1 94.75 281 PHE A CA 1
ATOM 2199 C C . PHE A 1 281 ? 14.258 -17.922 -5.66 1 94.75 281 PHE A C 1
ATOM 2201 O O . PHE A 1 281 ? 13.977 -16.719 -5.664 1 94.75 281 PHE A O 1
ATOM 2208 N N . GLY A 1 282 ? 14.062 -18.734 -4.676 1 95.44 282 GLY A N 1
ATOM 2209 C CA . GLY A 1 282 ? 13.484 -18.219 -3.451 1 95.44 282 GLY A CA 1
ATOM 2210 C C . GLY A 1 282 ? 14.383 -17.234 -2.738 1 95.44 282 GLY A C 1
ATOM 2211 O O . GLY A 1 282 ? 13.922 -16.188 -2.268 1 95.44 282 GLY A O 1
ATOM 2212 N N . ILE A 1 283 ? 15.656 -17.484 -2.65 1 96.75 283 ILE A N 1
ATOM 2213 C CA . ILE A 1 283 ? 16.625 -16.609 -1.989 1 96.75 283 ILE A CA 1
ATOM 2214 C C . ILE A 1 283 ? 16.656 -15.258 -2.695 1 96.75 283 ILE A C 1
ATOM 2216 O O . ILE A 1 283 ? 16.625 -14.203 -2.043 1 96.75 283 ILE A O 1
ATOM 2220 N N . ARG A 1 284 ? 16.656 -15.32 -3.982 1 97.25 284 ARG A N 1
ATOM 2221 C CA . ARG A 1 284 ? 16.688 -14.094 -4.777 1 97.25 284 ARG A CA 1
ATOM 2222 C C . ARG A 1 284 ? 15.438 -13.25 -4.539 1 97.25 284 ARG A C 1
ATOM 2224 O O . ARG A 1 284 ? 15.523 -12.039 -4.34 1 97.25 284 ARG A O 1
ATOM 2231 N N . LEU A 1 285 ? 14.312 -13.922 -4.582 1 97.25 285 LEU A N 1
ATOM 2232 C CA . LEU A 1 285 ? 13.047 -13.211 -4.438 1 97.25 285 LEU A CA 1
ATOM 2233 C C . LEU A 1 285 ? 12.945 -12.555 -3.062 1 97.25 285 LEU A C 1
ATOM 2235 O O . LEU A 1 285 ? 12.641 -11.367 -2.957 1 97.25 285 LEU A O 1
ATOM 2239 N N . PHE A 1 286 ? 13.234 -13.289 -2.012 1 96.88 286 PHE A N 1
ATOM 2240 C CA . PHE A 1 286 ? 13.102 -12.75 -0.663 1 96.88 286 PHE A CA 1
ATOM 2241 C C . PHE A 1 286 ? 14.109 -11.641 -0.418 1 96.88 286 PHE A C 1
ATOM 2243 O O . PHE A 1 286 ? 13.828 -10.688 0.31 1 96.88 286 PHE A O 1
ATOM 2250 N N . SER A 1 287 ? 15.211 -11.75 -1.08 1 98 287 SER A N 1
ATOM 2251 C CA . SER A 1 287 ? 16.234 -10.711 -0.957 1 98 287 SER A CA 1
ATOM 2252 C C . SER A 1 287 ? 15.766 -9.406 -1.604 1 98 287 SER A C 1
ATOM 2254 O O . SER A 1 287 ? 15.898 -8.336 -1.015 1 98 287 SER A O 1
ATOM 2256 N N . ILE A 1 288 ? 15.172 -9.5 -2.809 1 98.31 288 ILE A N 1
ATOM 2257 C CA . ILE A 1 288 ? 14.758 -8.281 -3.494 1 98.31 288 ILE A CA 1
ATOM 2258 C C . ILE A 1 288 ? 13.578 -7.648 -2.764 1 98.31 288 ILE A C 1
ATOM 2260 O O . ILE A 1 288 ? 13.453 -6.422 -2.717 1 98.31 288 ILE A O 1
ATOM 2264 N N . LEU A 1 289 ? 12.734 -8.461 -2.174 1 98 289 LEU A N 1
ATOM 2265 C CA . LEU A 1 289 ? 11.625 -7.934 -1.377 1 98 289 LEU A CA 1
ATOM 2266 C C . LEU A 1 289 ? 12.148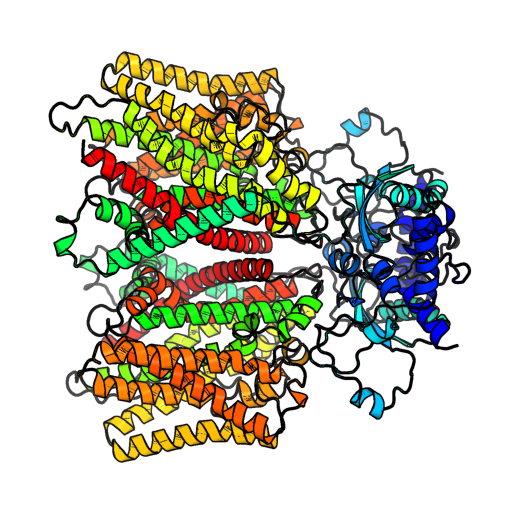 -7.137 -0.185 1 98 289 LEU A C 1
ATOM 2268 O O . LEU A 1 289 ? 11.617 -6.07 0.135 1 98 289 LEU A O 1
ATOM 2272 N N . LEU A 1 290 ? 13.164 -7.664 0.404 1 97.88 290 LEU A N 1
ATOM 2273 C CA . LEU A 1 290 ? 13.75 -6.977 1.552 1 97.88 290 LEU A CA 1
ATOM 2274 C C . LEU A 1 290 ? 14.453 -5.695 1.118 1 97.88 290 LEU A C 1
ATOM 2276 O O . LEU A 1 290 ? 14.438 -4.695 1.843 1 97.88 290 LEU A O 1
ATOM 2280 N N . VAL A 1 291 ? 15.07 -5.715 -0.034 1 98.06 291 VAL A N 1
ATOM 2281 C CA . VAL A 1 291 ? 15.711 -4.516 -0.567 1 98.06 291 VAL A CA 1
ATOM 2282 C C . VAL A 1 291 ? 14.664 -3.422 -0.771 1 98.06 291 VAL A C 1
ATOM 2284 O O . VAL A 1 291 ? 14.875 -2.271 -0.381 1 98.06 291 VAL A O 1
ATOM 2287 N N . ILE A 1 292 ? 13.539 -3.746 -1.335 1 98.38 292 ILE A N 1
ATOM 2288 C CA . ILE A 1 292 ? 12.469 -2.783 -1.574 1 98.38 292 ILE A CA 1
ATOM 2289 C C . ILE A 1 292 ? 11.953 -2.236 -0.243 1 98.38 292 ILE A C 1
ATOM 2291 O O . ILE A 1 292 ? 11.734 -1.032 -0.103 1 98.38 292 ILE A O 1
ATOM 2295 N N . ALA A 1 293 ? 11.859 -3.109 0.732 1 97.94 293 ALA A N 1
ATOM 2296 C CA . ALA A 1 293 ? 11.398 -2.695 2.057 1 97.94 293 ALA A CA 1
ATOM 2297 C C . ALA A 1 293 ? 12.383 -1.707 2.688 1 97.94 293 ALA A C 1
ATOM 2299 O O . ALA A 1 293 ? 11.969 -0.702 3.27 1 97.94 293 ALA A O 1
ATOM 2300 N N . CYS A 1 294 ? 13.625 -2.016 2.566 1 97.12 294 CYS A N 1
ATOM 2301 C CA . CYS A 1 294 ? 14.656 -1.145 3.117 1 97.12 294 CYS A CA 1
ATOM 2302 C C . CYS A 1 294 ? 14.609 0.234 2.469 1 97.12 294 CYS A C 1
ATOM 2304 O O . CYS A 1 294 ? 14.68 1.252 3.158 1 97.12 294 CYS A O 1
ATOM 2306 N N . HIS A 1 295 ? 14.5 0.258 1.189 1 97.75 295 HIS A N 1
ATOM 2307 C CA . HIS A 1 295 ? 14.445 1.529 0.476 1 97.75 295 HIS A CA 1
ATOM 2308 C C . HIS A 1 295 ? 13.172 2.299 0.82 1 97.75 295 HIS A C 1
ATOM 2310 O O . HIS A 1 295 ? 13.195 3.525 0.947 1 97.75 295 HIS A O 1
ATOM 2316 N N . LYS A 1 296 ? 12.078 1.579 0.963 1 97.38 296 LYS A N 1
ATOM 2317 C CA . LYS A 1 296 ? 10.836 2.246 1.343 1 97.38 296 LYS A CA 1
ATOM 2318 C C . LYS A 1 296 ? 10.977 2.949 2.689 1 97.38 296 LYS A C 1
ATOM 2320 O O . LYS A 1 296 ? 10.539 4.09 2.85 1 97.38 296 LYS A O 1
ATOM 2325 N N . VAL A 1 297 ? 11.602 2.26 3.631 1 95.94 297 VAL A N 1
ATOM 2326 C CA . VAL A 1 297 ? 11.805 2.84 4.953 1 95.94 297 VAL A CA 1
ATOM 2327 C C . VAL A 1 297 ? 12.727 4.051 4.852 1 95.94 297 VAL A C 1
ATOM 2329 O O . VAL A 1 297 ? 12.469 5.094 5.457 1 95.94 297 VAL A O 1
ATOM 2332 N N . GLY A 1 298 ? 13.766 3.932 4.074 1 95.56 298 GLY A N 1
ATOM 2333 C CA . GLY A 1 298 ? 14.688 5.039 3.895 1 95.56 298 GLY A CA 1
ATOM 2334 C C . GLY A 1 298 ? 14.039 6.262 3.264 1 95.56 298 GLY A C 1
ATOM 2335 O O . GLY A 1 298 ? 14.203 7.379 3.754 1 95.56 298 GLY A O 1
ATOM 2336 N N . PHE A 1 299 ? 13.266 6.035 2.217 1 96.25 299 PHE A N 1
ATOM 2337 C CA . PHE A 1 299 ? 12.609 7.129 1.506 1 96.25 299 PHE A CA 1
ATOM 2338 C C . PHE A 1 299 ? 11.562 7.797 2.385 1 96.25 299 PHE A C 1
ATOM 2340 O O . PHE A 1 299 ? 11.414 9.016 2.367 1 96.25 299 PHE A O 1
ATOM 2347 N N . THR A 1 300 ? 10.828 7 3.139 1 94.75 300 THR A N 1
ATOM 2348 C CA . THR A 1 300 ? 9.797 7.543 4.02 1 94.75 300 THR A CA 1
ATOM 2349 C C . THR A 1 300 ? 10.422 8.367 5.137 1 94.75 300 THR A C 1
ATOM 2351 O O . THR A 1 300 ? 9.922 9.445 5.473 1 94.75 300 THR A O 1
ATOM 2354 N N . THR A 1 301 ? 11.523 7.895 5.637 1 92.81 301 THR A N 1
ATOM 2355 C CA . THR A 1 301 ? 12.203 8.562 6.738 1 92.81 301 THR A CA 1
ATOM 2356 C C . THR A 1 301 ? 12.789 9.898 6.281 1 92.81 301 THR A C 1
ATOM 2358 O O . THR A 1 301 ? 12.82 10.867 7.047 1 92.81 301 THR A O 1
ATOM 2361 N N . ALA A 1 302 ? 13.211 9.945 5.086 1 93.31 302 ALA A N 1
ATOM 2362 C CA . ALA A 1 302 ? 13.859 11.148 4.559 1 93.31 302 ALA A CA 1
ATOM 2363 C C . ALA A 1 302 ? 12.828 12.195 4.152 1 93.31 302 ALA A C 1
ATOM 2365 O O . ALA A 1 302 ? 13.172 13.367 3.967 1 93.31 302 ALA A O 1
ATOM 2366 N N . GLY A 1 303 ? 11.555 11.82 4.035 1 92.81 303 GLY A N 1
ATOM 2367 C CA . GLY A 1 303 ? 10.5 12.734 3.623 1 92.81 303 GLY A CA 1
ATOM 2368 C C . GLY A 1 303 ? 9.789 13.391 4.789 1 92.81 303 GLY A C 1
ATOM 2369 O O . GLY A 1 303 ? 10.289 13.375 5.918 1 92.81 303 GLY A O 1
ATOM 2370 N N . PRO A 1 304 ? 8.695 14.117 4.477 1 95.44 304 PRO A N 1
ATOM 2371 C CA . PRO A 1 304 ? 7.898 14.711 5.547 1 95.44 304 PRO A CA 1
ATOM 2372 C C . PRO A 1 304 ? 7.176 13.664 6.395 1 95.44 304 PRO A C 1
ATOM 2374 O O . PRO A 1 304 ? 6.25 13.008 5.914 1 95.44 304 PRO A O 1
ATOM 2377 N N . VAL A 1 305 ? 7.598 13.602 7.59 1 94.75 305 VAL A N 1
ATOM 2378 C CA . VAL A 1 305 ? 7.039 12.617 8.516 1 94.75 305 VAL A CA 1
ATOM 2379 C C . VAL A 1 305 ? 6.426 13.32 9.719 1 94.75 305 VAL A C 1
ATOM 2381 O O . VAL A 1 305 ? 6.98 14.305 10.219 1 94.75 305 VAL A O 1
ATOM 2384 N N . LYS A 1 306 ? 5.344 12.75 10.133 1 95.75 306 LYS A N 1
ATOM 2385 C CA . LYS A 1 306 ? 4.598 13.344 11.242 1 95.75 306 LYS A CA 1
ATOM 2386 C C . LYS A 1 306 ? 5.191 12.93 12.586 1 95.75 306 LYS A C 1
ATOM 2388 O O . LYS A 1 306 ? 5.152 13.695 13.555 1 95.75 306 LYS A O 1
ATOM 2393 N N . ASN A 1 307 ? 5.777 11.719 12.688 1 95.69 307 ASN A N 1
ATOM 2394 C CA . ASN A 1 307 ? 6.273 11.172 13.945 1 95.69 307 ASN A CA 1
ATOM 2395 C C . ASN A 1 307 ? 7.672 10.594 13.789 1 95.69 307 ASN A C 1
ATOM 2397 O O . ASN A 1 307 ? 7.895 9.414 14.078 1 95.69 307 ASN A O 1
ATOM 2401 N N . PRO A 1 308 ? 8.648 11.469 13.508 1 93.5 308 PRO A N 1
ATOM 2402 C CA . PRO A 1 308 ? 10.023 10.984 13.398 1 93.5 308 PRO A CA 1
ATOM 2403 C C . PRO A 1 308 ? 10.492 10.234 14.648 1 93.5 308 PRO A C 1
ATOM 2405 O O . PRO A 1 308 ? 11.438 9.445 14.586 1 93.5 308 PRO A O 1
ATOM 2408 N N . SER A 1 309 ? 9.805 10.469 15.758 1 91 309 SER A N 1
ATOM 2409 C CA . SER A 1 309 ? 10.148 9.789 17 1 91 309 SER A CA 1
ATOM 2410 C C . SER A 1 309 ? 10.047 8.273 16.859 1 91 309 SER A C 1
ATOM 2412 O O . SER A 1 309 ? 10.789 7.531 17.484 1 91 309 SER A O 1
ATOM 2414 N N . PHE A 1 310 ? 9.195 7.855 16 1 92.31 310 PHE A N 1
ATOM 2415 C CA . PHE A 1 310 ? 9.078 6.43 15.727 1 92.31 310 PHE A CA 1
ATOM 2416 C C . PHE A 1 310 ? 10.383 5.871 15.18 1 92.31 310 PHE A C 1
ATOM 2418 O O . PHE A 1 310 ? 10.867 4.832 15.633 1 92.31 310 PHE A O 1
ATOM 2425 N N . GLN A 1 311 ? 10.938 6.559 14.203 1 92.12 311 GLN A N 1
ATOM 2426 C CA . GLN A 1 311 ? 12.203 6.133 13.625 1 92.12 311 GLN A CA 1
ATOM 2427 C C . GLN A 1 311 ? 13.336 6.23 14.641 1 92.12 311 GLN A C 1
ATOM 2429 O O . GLN A 1 311 ? 14.195 5.348 14.703 1 92.12 311 GLN A O 1
ATOM 2434 N N . GLU A 1 312 ? 13.297 7.324 15.383 1 90.94 312 GLU A N 1
ATOM 2435 C CA . GLU A 1 312 ? 14.312 7.504 16.422 1 90.94 312 GLU A CA 1
ATOM 2436 C C . GLU A 1 312 ? 14.305 6.348 17.406 1 90.94 312 GLU A C 1
ATOM 2438 O O . GLU A 1 312 ? 15.359 5.852 17.812 1 90.94 312 GLU A O 1
ATOM 2443 N N . GLN A 1 313 ? 13.141 5.867 17.75 1 89.56 313 GLN A N 1
ATOM 2444 C CA . GLN A 1 313 ? 13 4.766 18.703 1 89.56 313 GLN A CA 1
ATOM 2445 C C . GLN A 1 313 ? 13.398 3.438 18.062 1 89.56 313 GLN A C 1
ATOM 2447 O O . GLN A 1 313 ? 13.914 2.547 18.734 1 89.56 313 GLN A O 1
ATOM 2452 N N . SER A 1 314 ? 13.188 3.35 16.812 1 91.12 314 SER A N 1
ATOM 2453 C CA . SER A 1 314 ? 13.469 2.1 16.109 1 91.12 314 SER A CA 1
ATOM 2454 C C . SER A 1 314 ? 14.961 1.813 16.062 1 91.12 314 SER A C 1
ATOM 2456 O O . SER A 1 314 ? 15.375 0.654 15.992 1 91.12 314 SER A O 1
ATOM 2458 N N . PHE A 1 315 ? 15.805 2.811 16.188 1 89.25 315 PHE A N 1
ATOM 2459 C CA . PHE A 1 315 ? 17.25 2.643 16.125 1 89.25 315 PHE A CA 1
ATOM 2460 C C . PHE A 1 315 ? 17.75 1.814 17.297 1 89.25 315 PHE A C 1
ATOM 2462 O O . PHE A 1 315 ? 18.828 1.199 17.219 1 89.25 315 PHE A O 1
ATOM 2469 N N . SER A 1 316 ? 16.969 1.754 18.406 1 86.62 316 SER A N 1
ATOM 2470 C CA . SER A 1 316 ? 17.406 1.056 19.609 1 86.62 316 SER A CA 1
ATOM 2471 C C . SER A 1 316 ? 16.688 -0.276 19.766 1 86.62 316 SER A C 1
ATOM 2473 O O . SER A 1 316 ? 16.812 -0.925 20.812 1 86.62 316 SER A O 1
ATOM 2475 N N . GLN A 1 317 ? 15.953 -0.653 18.844 1 90.94 317 GLN A N 1
ATOM 2476 C CA . GLN A 1 317 ? 15.172 -1.88 18.953 1 90.94 317 GLN A CA 1
ATOM 2477 C C . GLN A 1 317 ? 15.703 -2.965 18.031 1 90.94 317 GLN A C 1
ATOM 2479 O O . GLN A 1 317 ? 15.875 -2.732 16.828 1 90.94 317 GLN A O 1
ATOM 2484 N N . LEU A 1 318 ? 15.867 -4.148 18.5 1 92.62 318 LEU A N 1
ATOM 2485 C CA . LEU A 1 318 ? 16.516 -5.246 17.797 1 92.62 318 LEU A CA 1
ATOM 2486 C C . LEU A 1 318 ? 15.68 -5.715 16.609 1 92.62 318 LEU A C 1
ATOM 2488 O O . LEU A 1 318 ? 16.234 -6.148 15.602 1 92.62 318 LEU A O 1
ATOM 2492 N N . GLN A 1 319 ? 14.406 -5.594 16.734 1 93.56 319 GLN A N 1
ATOM 2493 C CA . GLN A 1 319 ? 13.523 -6.152 15.711 1 93.56 319 GLN A CA 1
ATOM 2494 C C . GLN A 1 319 ? 13.641 -5.383 14.398 1 93.56 319 GLN A C 1
ATOM 2496 O O . GLN A 1 319 ? 13.219 -5.867 13.352 1 93.56 319 GLN A O 1
ATOM 2501 N N . TYR A 1 320 ? 14.227 -4.215 14.414 1 95.44 320 TYR A N 1
ATOM 2502 C CA . TYR A 1 320 ? 14.297 -3.404 13.211 1 95.44 320 TYR A CA 1
ATOM 2503 C C . TYR A 1 320 ? 15.664 -3.541 12.547 1 95.44 320 TYR A C 1
ATOM 2505 O O . TYR A 1 320 ? 15.906 -2.969 11.477 1 95.44 320 TYR A O 1
ATOM 2513 N N . MET A 1 321 ? 16.578 -4.383 13.07 1 95.81 321 MET A N 1
ATOM 2514 C CA . MET A 1 321 ? 17.953 -4.512 12.57 1 95.81 321 MET A CA 1
ATOM 2515 C C . MET A 1 321 ? 17.953 -5.125 11.172 1 95.81 321 MET A C 1
ATOM 2517 O O . MET A 1 321 ? 18.797 -4.773 10.344 1 95.81 321 MET A O 1
ATOM 2521 N N . PRO A 1 322 ? 17.016 -6.008 10.844 1 96 322 PRO A N 1
ATOM 2522 C CA . PRO A 1 322 ? 17.016 -6.531 9.477 1 96 322 PRO A CA 1
ATOM 2523 C C . PRO A 1 322 ? 16.812 -5.441 8.43 1 96 322 PRO A C 1
ATOM 2525 O O . PRO A 1 322 ? 17.281 -5.566 7.297 1 96 322 PRO A O 1
ATOM 2528 N N . ILE A 1 323 ? 16.141 -4.414 8.836 1 96.12 323 ILE A N 1
ATOM 2529 C CA . ILE A 1 323 ? 15.914 -3.299 7.918 1 96.12 323 ILE A CA 1
ATOM 2530 C C . ILE A 1 323 ? 17.078 -2.314 8.008 1 96.12 323 ILE A C 1
ATOM 2532 O O . ILE A 1 323 ? 17.594 -1.854 6.984 1 96.12 323 ILE A O 1
ATOM 2536 N N . LEU A 1 324 ? 17.531 -2.053 9.211 1 94.62 324 LEU A N 1
ATOM 2537 C CA . LEU A 1 324 ? 18.562 -1.055 9.445 1 94.62 324 LEU A CA 1
ATOM 2538 C C . LEU A 1 324 ? 19.922 -1.548 8.953 1 94.62 324 LEU A C 1
ATOM 2540 O O . LEU A 1 324 ? 20.812 -0.745 8.672 1 94.62 324 LEU A O 1
ATOM 2544 N N . HIS A 1 325 ? 20.078 -2.861 8.859 1 95.81 325 HIS A N 1
ATOM 2545 C CA . HIS A 1 325 ? 21.266 -3.459 8.25 1 95.81 325 HIS A CA 1
ATOM 2546 C C . HIS A 1 325 ? 20.938 -4.055 6.887 1 95.81 325 HIS A C 1
ATOM 2548 O O . HIS A 1 325 ? 21.5 -5.086 6.504 1 95.81 325 HIS A O 1
ATOM 2554 N N . GLY A 1 326 ? 20.031 -3.467 6.227 1 92.75 326 GLY A N 1
ATOM 2555 C CA . GLY A 1 326 ? 19.531 -3.965 4.949 1 92.75 326 GLY A CA 1
ATOM 2556 C C . GLY A 1 326 ? 20.578 -3.928 3.852 1 92.75 326 GLY A C 1
ATOM 2557 O O . GLY A 1 326 ? 20.422 -4.574 2.814 1 92.75 326 GLY A O 1
ATOM 2558 N N . ASP A 1 327 ? 21.672 -3.223 4.035 1 92.31 327 ASP A N 1
ATOM 2559 C CA . ASP A 1 327 ? 22.734 -3.158 3.039 1 92.31 327 ASP A CA 1
ATOM 2560 C C . ASP A 1 327 ? 23.359 -4.531 2.814 1 92.31 327 ASP A C 1
ATOM 2562 O O . ASP A 1 327 ? 23.891 -4.809 1.738 1 92.31 327 ASP A O 1
ATOM 2566 N N . LEU A 1 328 ? 23.203 -5.43 3.807 1 95.81 328 LEU A N 1
ATOM 2567 C CA . LEU A 1 328 ? 23.734 -6.785 3.691 1 95.81 328 LEU A CA 1
ATOM 2568 C C . LEU A 1 328 ? 22.984 -7.574 2.623 1 95.81 328 LEU A C 1
ATOM 2570 O O . LEU A 1 328 ? 23.547 -8.461 1.986 1 95.81 328 LEU A O 1
ATOM 2574 N N . VAL A 1 329 ? 21.781 -7.266 2.461 1 96.38 329 VAL A N 1
ATOM 2575 C CA . VAL A 1 329 ? 20.922 -8.047 1.572 1 96.38 329 VAL A CA 1
ATOM 2576 C C . VAL A 1 329 ? 21.391 -7.887 0.129 1 96.38 329 VAL A C 1
ATOM 2578 O O . VAL A 1 329 ? 21.281 -8.82 -0.674 1 96.38 329 VAL A O 1
ATOM 2581 N N . VAL A 1 330 ? 21.906 -6.758 -0.181 1 96.69 330 VAL A N 1
ATOM 2582 C CA . VAL A 1 330 ? 22.438 -6.531 -1.524 1 96.69 330 VAL A CA 1
ATOM 2583 C C . VAL A 1 330 ? 23.609 -7.465 -1.789 1 96.69 330 VAL A C 1
ATOM 2585 O O . VAL A 1 330 ? 23.797 -7.934 -2.914 1 96.69 330 VAL A O 1
ATOM 2588 N N . ASP A 1 331 ? 24.359 -7.785 -0.771 1 98.19 331 ASP A N 1
ATOM 2589 C CA . ASP A 1 331 ? 25.531 -8.656 -0.895 1 98.19 331 ASP A CA 1
ATOM 2590 C C . ASP A 1 331 ? 25.109 -10.086 -1.22 1 98.19 331 ASP A C 1
ATOM 2592 O O . ASP A 1 331 ? 25.906 -10.859 -1.756 1 98.19 331 ASP A O 1
ATOM 2596 N N . THR A 1 332 ? 23.875 -10.398 -0.888 1 98.5 332 THR A N 1
ATOM 2597 C CA . THR A 1 332 ? 23.344 -11.695 -1.299 1 98.5 332 THR A CA 1
ATOM 2598 C C . THR A 1 332 ? 23.375 -11.836 -2.818 1 98.5 332 THR A C 1
ATOM 2600 O O . THR A 1 332 ? 23.703 -12.906 -3.34 1 98.5 332 THR A O 1
ATOM 2603 N N . PHE A 1 333 ? 23.125 -10.797 -3.506 1 98.19 333 PHE A N 1
ATOM 2604 C CA . PHE A 1 333 ? 23.094 -10.836 -4.965 1 98.19 333 PHE A CA 1
ATOM 2605 C C . PHE A 1 333 ? 24.516 -10.961 -5.527 1 98.19 333 PHE A C 1
ATOM 2607 O O . PHE A 1 333 ? 24.719 -11.641 -6.535 1 98.19 333 PHE A O 1
ATOM 2614 N N . PHE A 1 334 ? 25.5 -10.312 -4.902 1 98.5 334 PHE A N 1
ATOM 2615 C CA . PHE A 1 334 ? 26.891 -10.484 -5.312 1 98.5 334 PHE A CA 1
ATOM 2616 C C . PHE A 1 334 ? 27.328 -11.93 -5.105 1 98.5 334 PHE A C 1
ATOM 2618 O O . PHE A 1 334 ? 27.969 -12.523 -5.984 1 98.5 334 PHE A O 1
ATOM 2625 N N . PHE A 1 335 ? 26.969 -12.422 -3.947 1 98.62 335 PHE A N 1
ATOM 2626 C CA . PHE A 1 335 ? 27.312 -13.812 -3.637 1 98.62 335 PHE A CA 1
ATOM 2627 C C . PHE A 1 335 ? 26.719 -14.758 -4.68 1 98.62 335 PHE A C 1
ATOM 2629 O O . PHE A 1 335 ? 27.422 -15.625 -5.199 1 98.62 335 PHE A O 1
ATOM 2636 N N . LEU A 1 336 ? 25.438 -14.562 -4.996 1 98.25 336 LEU A N 1
ATOM 2637 C CA . LEU A 1 336 ? 24.75 -15.43 -5.953 1 98.25 336 LEU A CA 1
ATOM 2638 C C . LEU A 1 336 ? 25.359 -15.297 -7.344 1 98.25 336 LEU A C 1
ATOM 2640 O O . LEU A 1 336 ? 25.469 -16.281 -8.078 1 98.25 336 LEU A O 1
ATOM 2644 N N . ALA A 1 337 ? 25.766 -14.102 -7.699 1 97.81 337 ALA A N 1
ATOM 2645 C CA . ALA A 1 337 ? 26.375 -13.867 -9 1 97.81 337 ALA A CA 1
ATOM 2646 C C . ALA A 1 337 ? 27.688 -14.641 -9.141 1 97.81 337 ALA A C 1
ATOM 2648 O O . ALA A 1 337 ? 27.906 -15.312 -10.148 1 97.81 337 ALA A O 1
ATOM 2649 N N . GLY A 1 338 ? 28.531 -14.609 -8.102 1 98.25 338 GLY A N 1
ATOM 2650 C CA . GLY A 1 338 ? 29.781 -15.359 -8.125 1 98.25 338 GLY A CA 1
ATOM 2651 C C . GLY A 1 338 ? 29.562 -16.859 -8.141 1 98.25 338 GLY A C 1
ATOM 2652 O O . GLY A 1 338 ? 30.234 -17.578 -8.898 1 98.25 338 GLY A O 1
ATOM 2653 N N . PHE A 1 339 ? 28.672 -17.312 -7.309 1 98 339 PHE A N 1
ATOM 2654 C CA . PHE A 1 339 ? 28.359 -18.734 -7.211 1 98 339 PHE A CA 1
ATOM 2655 C C . PHE A 1 339 ? 27.859 -19.281 -8.547 1 98 339 PHE A C 1
ATOM 2657 O O . PHE A 1 339 ? 28.359 -20.297 -9.031 1 98 339 PHE A O 1
ATOM 2664 N N . LEU A 1 340 ? 26.922 -18.562 -9.18 1 96.19 340 LEU A N 1
ATOM 2665 C CA . LEU A 1 340 ? 26.297 -19.031 -10.414 1 96.19 340 LEU A CA 1
ATOM 2666 C C . LEU A 1 340 ? 27.25 -18.922 -11.594 1 96.19 340 LEU A C 1
ATOM 2668 O O . LEU A 1 340 ? 27.203 -19.734 -12.508 1 96.19 340 LEU A O 1
ATOM 2672 N N . LEU A 1 341 ? 28.062 -17.875 -11.594 1 96.12 341 LEU A N 1
ATOM 2673 C CA . LEU A 1 341 ? 29.094 -17.766 -12.617 1 96.12 341 LEU A CA 1
ATOM 2674 C C . LEU A 1 341 ? 30 -18.984 -12.602 1 96.12 341 LEU A C 1
ATOM 2676 O O . LEU A 1 341 ? 30.266 -19.594 -13.641 1 96.12 341 LEU A O 1
ATOM 2680 N N . THR A 1 342 ? 30.391 -19.406 -11.43 1 96.94 342 THR A N 1
ATOM 2681 C CA . THR A 1 342 ? 31.328 -20.516 -11.266 1 96.94 342 THR A CA 1
ATOM 2682 C C . THR A 1 342 ? 30.656 -21.828 -11.672 1 96.94 342 THR A C 1
ATOM 2684 O O . THR A 1 342 ? 31.219 -22.594 -12.461 1 96.94 342 THR A O 1
ATOM 2687 N N . VAL A 1 343 ? 29.516 -22.078 -11.164 1 94.81 343 VAL A N 1
ATOM 2688 C CA . VAL A 1 343 ? 28.812 -23.312 -11.453 1 94.81 343 VAL A CA 1
ATOM 2689 C C . VAL A 1 343 ? 28.484 -23.391 -12.938 1 94.81 343 VAL A C 1
ATOM 2691 O O . VAL A 1 343 ? 28.703 -24.422 -13.578 1 94.81 343 VAL A O 1
ATOM 2694 N N . GLY A 1 344 ? 27.984 -22.266 -13.469 1 91.5 344 GLY A N 1
ATOM 2695 C CA . GLY A 1 344 ? 27.625 -22.234 -14.883 1 91.5 344 GLY A CA 1
ATOM 2696 C C . GLY A 1 344 ? 28.797 -22.453 -15.812 1 91.5 344 GLY A C 1
ATOM 2697 O O . GLY A 1 344 ? 28.703 -23.203 -16.781 1 91.5 344 GLY A O 1
ATOM 2698 N N . LEU A 1 345 ? 29.891 -21.828 -15.555 1 92.12 345 LEU A N 1
ATOM 2699 C CA . LEU A 1 345 ? 31.078 -21.922 -16.391 1 92.12 345 LEU A CA 1
ATOM 2700 C C . LEU A 1 345 ? 31.688 -23.312 -16.312 1 92.12 345 LEU A C 1
ATOM 2702 O O . LEU A 1 345 ? 32.094 -23.891 -17.344 1 92.12 345 LEU A O 1
ATOM 2706 N N . LEU A 1 346 ? 31.781 -23.891 -15.18 1 92.06 346 LEU A N 1
ATOM 2707 C CA . LEU A 1 346 ? 32.375 -25.219 -15.016 1 92.06 346 LEU A CA 1
ATOM 2708 C C . LEU A 1 346 ? 31.516 -26.297 -15.641 1 92.06 346 LEU A C 1
ATOM 2710 O O . LEU A 1 346 ? 32.031 -27.281 -16.188 1 92.06 346 LEU A O 1
ATOM 2714 N N . LYS A 1 347 ? 30.266 -26.109 -15.516 1 87.69 347 LYS A N 1
ATOM 2715 C CA . LYS A 1 347 ? 29.359 -27.031 -16.188 1 87.69 347 LYS A CA 1
ATOM 2716 C C . LYS A 1 347 ? 29.516 -26.953 -17.703 1 87.69 347 LYS A C 1
ATOM 2718 O O . LYS A 1 347 ? 29.469 -27.969 -18.391 1 87.69 347 LYS A O 1
ATOM 2723 N N . ALA A 1 348 ? 29.641 -25.766 -18.188 1 83.88 348 ALA A N 1
ATOM 2724 C CA . ALA A 1 348 ? 29.812 -25.562 -19.625 1 83.88 348 ALA A CA 1
ATOM 2725 C C . ALA A 1 348 ? 31.125 -26.188 -20.109 1 83.88 348 ALA A C 1
ATOM 2727 O O . ALA A 1 348 ? 31.188 -26.703 -21.219 1 83.88 348 ALA A O 1
ATOM 2728 N N . LEU A 1 349 ? 32.125 -26.188 -19.359 1 84.62 349 LEU A N 1
ATOM 2729 C CA . LEU A 1 349 ? 33.438 -26.719 -19.703 1 84.62 349 LEU A CA 1
ATOM 2730 C C . LEU A 1 349 ? 33.438 -28.25 -19.688 1 84.62 349 LEU A C 1
ATOM 2732 O O . LEU A 1 349 ? 34.188 -28.891 -20.406 1 84.62 349 LEU A O 1
ATOM 2736 N N . ARG A 1 350 ? 32.625 -28.828 -18.906 1 78.31 350 ARG A N 1
ATOM 2737 C CA . ARG A 1 350 ? 32.531 -30.281 -18.812 1 78.31 350 ARG A CA 1
ATOM 2738 C C . ARG A 1 350 ? 31.719 -30.859 -19.969 1 78.31 350 ARG A C 1
ATOM 2740 O O . ARG A 1 350 ? 31.859 -32.031 -20.312 1 78.31 350 ARG A O 1
ATOM 2747 N N . ARG A 1 351 ? 30.781 -30.172 -20.562 1 67.19 351 ARG A N 1
ATOM 2748 C CA . ARG A 1 351 ? 30.016 -30.641 -21.719 1 67.19 351 ARG A CA 1
ATOM 2749 C C . ARG A 1 351 ? 30.719 -30.266 -23.016 1 67.19 351 ARG A C 1
ATOM 2751 O O . ARG A 1 351 ? 30.406 -29.234 -23.625 1 67.19 351 ARG A O 1
ATOM 2758 N N . PRO A 1 352 ? 31.953 -30.766 -23.188 1 53.94 352 PRO A N 1
ATOM 2759 C CA . PRO A 1 352 ? 32.688 -30.266 -24.344 1 53.94 352 PRO A CA 1
ATOM 2760 C C . PRO A 1 352 ? 31.938 -30.469 -25.656 1 53.94 352 PRO A C 1
ATOM 2762 O O . PRO A 1 352 ? 31.531 -31.594 -25.969 1 53.94 352 PRO A O 1
ATOM 2765 N N . ILE A 1 353 ? 30.922 -29.703 -26.016 1 47.53 353 ILE A N 1
ATOM 2766 C CA . ILE A 1 353 ? 30.688 -29.797 -27.453 1 47.53 353 ILE A CA 1
ATOM 2767 C C . ILE A 1 353 ? 32.031 -29.812 -28.188 1 47.53 353 ILE A C 1
ATOM 2769 O O . ILE A 1 353 ? 33.031 -29.25 -27.703 1 47.53 353 ILE A O 1
ATOM 2773 N N . SER A 1 354 ? 32.094 -30.391 -29.375 1 40.53 354 SER A N 1
ATOM 2774 C CA . SER A 1 354 ? 33.156 -30.578 -30.359 1 40.53 354 SER A CA 1
ATOM 2775 C C . SER A 1 354 ? 34 -29.312 -30.484 1 40.53 354 SER A C 1
ATOM 2777 O O . SER A 1 354 ? 33.625 -28.375 -31.188 1 40.53 354 SER A O 1
ATOM 2779 N N . GLY A 1 355 ? 35.156 -29.172 -29.844 1 48.81 355 GLY A N 1
ATOM 2780 C CA . GLY A 1 355 ? 36.375 -28.438 -30.156 1 48.81 355 GLY A CA 1
ATOM 2781 C C . GLY A 1 355 ? 36.312 -26.969 -29.781 1 48.81 355 GLY A C 1
ATOM 2782 O O . GLY A 1 355 ? 37.156 -26.188 -30.188 1 48.81 355 GLY A O 1
ATOM 2783 N N . VAL A 1 356 ? 35.156 -26.422 -29.312 1 51.09 356 VAL A N 1
ATOM 2784 C CA . VAL A 1 356 ? 35.125 -24.969 -29.266 1 51.09 356 VAL A CA 1
ATOM 2785 C C . VAL A 1 356 ? 35.75 -24.469 -27.969 1 51.09 356 VAL A C 1
ATOM 2787 O O . VAL A 1 356 ? 35.406 -24.938 -26.875 1 51.09 356 VAL A O 1
ATOM 2790 N N . LYS A 1 357 ? 36.969 -23.844 -27.969 1 58.41 357 LYS A N 1
ATOM 2791 C CA . LYS A 1 357 ? 37.656 -23.125 -26.906 1 58.41 357 LYS A CA 1
ATOM 2792 C C . LYS A 1 357 ? 36.75 -22.125 -26.219 1 58.41 357 LYS A C 1
ATOM 2794 O O . LYS A 1 357 ? 36.094 -21.312 -26.891 1 58.41 357 LYS A O 1
ATOM 2799 N N . VAL A 1 358 ? 36.281 -22.375 -24.953 1 67.75 358 VAL A N 1
ATOM 2800 C CA . VAL A 1 358 ? 35.438 -21.469 -24.172 1 67.75 358 VAL A CA 1
ATOM 2801 C C . VAL A 1 358 ? 36.156 -20.125 -24 1 67.75 358 VAL A C 1
ATOM 2803 O O . VAL A 1 358 ? 37.219 -20.062 -23.391 1 67.75 358 VAL A O 1
ATOM 2806 N N . SER A 1 359 ? 35.906 -19.094 -24.906 1 79.06 359 SER A N 1
ATOM 2807 C CA . SER A 1 359 ? 36.375 -17.719 -24.781 1 79.06 359 SER A CA 1
ATOM 2808 C C . SER A 1 359 ? 35.469 -16.906 -23.859 1 79.06 359 SER A C 1
ATOM 2810 O O . SER A 1 359 ? 34.281 -17.172 -23.766 1 79.06 359 SER A O 1
ATOM 2812 N N . VAL A 1 360 ? 36.062 -16.078 -23.031 1 86.5 360 VAL A N 1
ATOM 2813 C CA . VAL A 1 360 ? 35.375 -15.258 -22.047 1 86.5 360 VAL A CA 1
ATOM 2814 C C . VAL A 1 360 ? 34.594 -14.141 -22.75 1 86.5 360 VAL A C 1
ATOM 2816 O O . VAL A 1 360 ? 33.625 -13.594 -22.203 1 86.5 360 VAL A O 1
ATOM 2819 N N . TRP A 1 361 ? 34.938 -13.742 -23.969 1 87.5 361 TRP A N 1
ATOM 2820 C CA . TRP A 1 361 ? 34.406 -12.57 -24.656 1 87.5 361 TRP A CA 1
ATOM 2821 C C . TRP A 1 361 ? 32.906 -12.734 -24.906 1 87.5 361 TRP A C 1
ATOM 2823 O O . TRP A 1 361 ? 32.125 -11.805 -24.656 1 87.5 361 TRP A O 1
ATOM 2833 N N . PRO A 1 362 ? 32.469 -13.859 -25.391 1 86.69 362 PRO A N 1
ATOM 2834 C CA . PRO A 1 362 ? 31.047 -14.023 -25.594 1 86.69 362 PRO A CA 1
ATOM 2835 C C . PRO A 1 362 ? 30.266 -13.938 -24.281 1 86.69 362 PRO A C 1
ATOM 2837 O O . PRO A 1 362 ? 29.109 -13.477 -24.266 1 86.69 362 PRO A O 1
ATOM 2840 N N . LEU A 1 363 ? 30.922 -14.312 -23.219 1 88.5 363 LEU A N 1
ATOM 2841 C CA . LEU A 1 363 ? 30.281 -14.227 -21.922 1 88.5 363 LEU A CA 1
ATOM 2842 C C . LEU A 1 363 ? 30.047 -12.766 -21.531 1 88.5 363 LEU A C 1
ATOM 2844 O O . LEU A 1 363 ? 28.984 -12.43 -21 1 88.5 363 LEU A O 1
ATOM 2848 N N . TYR A 1 364 ? 31.062 -11.953 -21.797 1 92.81 364 TYR A N 1
ATOM 2849 C CA . TYR A 1 364 ? 30.953 -10.539 -21.469 1 92.81 364 TYR A CA 1
ATOM 2850 C C . TYR A 1 364 ? 29.859 -9.875 -22.297 1 92.81 364 TYR A C 1
ATOM 2852 O O . TYR A 1 364 ? 29.078 -9.07 -21.781 1 92.81 364 TYR A O 1
ATOM 2860 N N . LEU A 1 365 ? 29.797 -10.211 -23.531 1 90.56 365 LEU A N 1
ATOM 2861 C CA . LEU A 1 365 ? 28.812 -9.617 -24.422 1 90.56 365 LEU A CA 1
ATOM 2862 C C . LEU A 1 365 ? 27.391 -10.023 -24.016 1 90.56 365 LEU A C 1
ATOM 2864 O O . LEU A 1 365 ? 26.484 -9.195 -24.031 1 90.56 365 LEU A O 1
ATOM 2868 N N . PHE A 1 366 ? 27.25 -11.211 -23.672 1 89.31 366 PHE A N 1
ATOM 2869 C CA . PHE A 1 366 ? 25.938 -11.703 -23.266 1 89.31 366 PHE A CA 1
ATOM 2870 C C . PHE A 1 366 ? 25.453 -11.008 -22 1 89.31 366 PHE A C 1
ATOM 2872 O O . PHE A 1 366 ? 24.281 -10.641 -21.891 1 89.31 366 PHE A O 1
ATOM 2879 N N . ARG A 1 367 ? 26.312 -10.906 -21.109 1 91.19 367 ARG A N 1
ATOM 2880 C CA . ARG A 1 367 ? 25.953 -10.227 -19.875 1 91.19 367 ARG A CA 1
ATOM 2881 C C . ARG A 1 367 ? 25.594 -8.766 -20.125 1 91.19 367 ARG A C 1
ATOM 2883 O O . ARG A 1 367 ? 24.641 -8.242 -19.547 1 91.19 367 ARG A O 1
ATOM 2890 N N . PHE A 1 368 ? 26.406 -8.125 -20.984 1 94.31 368 PHE A N 1
ATOM 2891 C CA . PHE A 1 368 ? 26.141 -6.742 -21.359 1 94.31 368 PHE A CA 1
ATOM 2892 C C . PHE A 1 368 ? 24.766 -6.598 -21.984 1 94.31 368 PHE A C 1
ATOM 2894 O O . PHE A 1 368 ? 24.016 -5.691 -21.641 1 94.31 368 PHE A O 1
ATOM 2901 N N . LEU A 1 369 ? 24.391 -7.496 -22.859 1 93.69 369 LEU A N 1
ATOM 2902 C CA . LEU A 1 369 ? 23.109 -7.438 -23.562 1 93.69 369 LEU A CA 1
ATOM 2903 C C . LEU A 1 369 ? 21.969 -7.793 -22.641 1 93.69 369 LEU A C 1
ATOM 2905 O O . LEU A 1 369 ? 20.828 -7.332 -22.828 1 93.69 369 LEU A O 1
ATOM 2909 N N . ARG A 1 370 ? 22.25 -8.539 -21.641 1 91.88 370 ARG A N 1
ATOM 2910 C CA . ARG A 1 370 ? 21.234 -8.961 -20.688 1 91.88 370 ARG A CA 1
ATOM 2911 C C . ARG A 1 370 ? 20.875 -7.824 -19.734 1 91.88 370 ARG A C 1
ATOM 2913 O O . ARG A 1 370 ? 19.719 -7.688 -19.328 1 91.88 370 ARG A O 1
ATOM 2920 N N . LEU A 1 371 ? 21.781 -6.949 -19.438 1 95 371 LEU A N 1
ATOM 2921 C CA . LEU A 1 371 ? 21.578 -5.965 -18.391 1 95 371 LEU A CA 1
ATOM 2922 C C . LEU A 1 371 ? 21.312 -4.586 -18.969 1 95 371 LEU A C 1
ATOM 2924 O O . LEU A 1 371 ? 20.422 -3.873 -18.516 1 95 371 LEU A O 1
ATOM 2928 N N . THR A 1 372 ? 21.938 -4.191 -19.984 1 97.31 372 THR A N 1
ATOM 2929 C CA . THR A 1 372 ? 22.094 -2.797 -20.391 1 97.31 372 THR A CA 1
ATOM 2930 C C . THR A 1 372 ? 20.812 -2.279 -21.047 1 97.31 372 THR A C 1
ATOM 2932 O O . THR A 1 372 ? 20.391 -1.156 -20.766 1 97.31 372 THR A O 1
ATOM 2935 N N . PRO A 1 373 ? 20.156 -3.027 -21.922 1 97.19 373 PRO A N 1
ATOM 2936 C CA . PRO A 1 373 ? 19 -2.463 -22.609 1 97.19 373 PRO A CA 1
ATOM 2937 C C . PRO A 1 373 ? 17.891 -2.031 -21.641 1 97.19 373 PRO A C 1
ATOM 2939 O O . PRO A 1 373 ? 17.375 -0.915 -21.75 1 97.19 373 PRO A O 1
ATOM 2942 N N . ALA A 1 374 ? 17.5 -2.883 -20.719 1 97.88 374 ALA A N 1
ATOM 2943 C CA . ALA A 1 374 ? 16.484 -2.516 -19.734 1 97.88 374 ALA A CA 1
ATOM 2944 C C . ALA A 1 374 ? 16.953 -1.347 -18.875 1 97.88 374 ALA A C 1
ATOM 2946 O O . ALA A 1 374 ? 16.156 -0.483 -18.5 1 97.88 374 ALA A O 1
ATOM 2947 N N . TYR A 1 375 ? 18.25 -1.342 -18.578 1 98.31 375 TYR A N 1
ATOM 2948 C CA . TYR A 1 375 ? 18.859 -0.263 -17.812 1 98.31 375 TYR A CA 1
ATOM 2949 C C . TYR A 1 375 ? 18.734 1.065 -18.547 1 98.31 375 TYR A C 1
ATOM 2951 O O . TYR A 1 375 ? 18.344 2.074 -17.969 1 98.31 375 TYR A O 1
ATOM 2959 N N . MET A 1 376 ? 18.984 1.035 -19.797 1 98.19 376 MET A N 1
ATOM 2960 C CA . MET A 1 376 ? 18.953 2.244 -20.609 1 98.19 376 MET A CA 1
ATOM 2961 C C . MET A 1 376 ? 17.531 2.746 -20.797 1 98.19 376 MET A C 1
ATOM 2963 O O . MET A 1 376 ? 17.281 3.953 -20.812 1 98.19 376 MET A O 1
ATOM 2967 N N . LEU A 1 377 ? 16.625 1.859 -20.969 1 98.19 377 LEU A N 1
ATOM 2968 C CA . LEU A 1 377 ? 15.234 2.281 -21.078 1 98.19 377 LEU A CA 1
ATOM 2969 C C . LEU A 1 377 ? 14.766 2.949 -19.781 1 98.19 377 LEU A C 1
ATOM 2971 O O . LEU A 1 377 ? 14.047 3.949 -19.828 1 98.19 377 LEU A O 1
ATOM 2975 N N . THR A 1 378 ? 15.148 2.393 -18.656 1 98.5 378 THR A N 1
ATOM 2976 C CA . THR A 1 378 ? 14.805 2.982 -17.359 1 98.5 378 THR A CA 1
ATOM 2977 C C . THR A 1 378 ? 15.422 4.371 -17.219 1 98.5 378 THR A C 1
ATOM 2979 O O . THR A 1 378 ? 14.773 5.297 -16.734 1 98.5 378 THR A O 1
ATOM 2982 N N . ILE A 1 379 ? 16.672 4.48 -17.656 1 98.62 379 ILE A N 1
ATOM 2983 C CA . ILE A 1 379 ? 17.359 5.766 -17.625 1 98.62 379 ILE A CA 1
ATOM 2984 C C . ILE A 1 379 ? 16.625 6.777 -18.5 1 98.62 379 ILE A C 1
ATOM 2986 O O . ILE A 1 379 ? 16.422 7.926 -18.094 1 98.62 379 ILE A O 1
ATOM 2990 N N . LEU A 1 380 ? 16.203 6.34 -19.688 1 98.5 380 LEU A N 1
ATOM 2991 C CA . LEU A 1 380 ? 15.438 7.223 -20.562 1 98.5 380 LEU A CA 1
ATOM 2992 C C . LEU A 1 380 ? 14.141 7.672 -19.891 1 98.5 380 LEU A C 1
ATOM 2994 O O . LEU A 1 380 ? 13.719 8.812 -20.062 1 98.5 380 LEU A O 1
ATOM 2998 N N . PHE A 1 381 ? 13.492 6.832 -19.188 1 98.44 381 PHE A N 1
ATOM 2999 C CA . PHE A 1 381 ? 12.305 7.188 -18.422 1 98.44 381 PHE A CA 1
ATOM 3000 C C . PHE A 1 381 ? 12.625 8.273 -17.406 1 98.44 381 PHE A C 1
ATOM 3002 O O . PHE A 1 381 ? 11.859 9.234 -17.25 1 98.44 381 PHE A O 1
ATOM 3009 N N . TYR A 1 382 ? 13.766 8.109 -16.719 1 98.44 382 TYR A N 1
ATOM 3010 C CA . TYR A 1 382 ? 14.203 9.102 -15.734 1 98.44 382 TYR A CA 1
ATOM 3011 C C . TYR A 1 382 ? 14.422 10.461 -16.391 1 98.44 382 TYR A C 1
ATOM 3013 O O . TYR A 1 382 ? 14.039 11.492 -15.844 1 98.44 382 TYR A O 1
ATOM 3021 N N . MET A 1 383 ? 14.969 10.453 -17.531 1 98.19 383 MET A N 1
ATOM 3022 C CA . MET A 1 383 ? 15.359 11.68 -18.234 1 98.19 383 MET A CA 1
ATOM 3023 C C . MET A 1 383 ? 14.141 12.414 -18.766 1 98.19 383 MET A C 1
ATOM 3025 O O . MET A 1 383 ? 14.156 13.641 -18.891 1 98.19 383 MET A O 1
ATOM 3029 N N . SER A 1 384 ? 13.078 11.711 -19.047 1 97.31 384 SER A N 1
ATOM 3030 C CA . SER A 1 384 ? 11.984 12.297 -19.812 1 97.31 384 SER A CA 1
ATOM 3031 C C . SER A 1 384 ? 10.695 12.344 -18.984 1 97.31 384 SER A C 1
ATOM 3033 O O . SER A 1 384 ? 10.289 13.406 -18.516 1 97.31 384 SER A O 1
ATOM 3035 N N . VAL A 1 385 ? 10.148 11.242 -18.547 1 96.88 385 VAL A N 1
ATOM 3036 C CA . VAL A 1 385 ? 8.789 11.109 -18.047 1 96.88 385 VAL A CA 1
ATOM 3037 C C . VAL A 1 385 ? 8.758 11.383 -16.547 1 96.88 385 VAL A C 1
ATOM 3039 O O . VAL A 1 385 ? 7.84 12.039 -16.047 1 96.88 385 VAL A O 1
ATOM 3042 N N . LEU A 1 386 ? 9.742 10.953 -15.805 1 97.12 386 LEU A N 1
ATOM 3043 C CA . LEU A 1 386 ? 9.727 10.961 -14.344 1 97.12 386 LEU A CA 1
ATOM 3044 C C . LEU A 1 386 ? 9.484 12.375 -13.82 1 97.12 386 LEU A C 1
ATOM 3046 O O . LEU A 1 386 ? 8.609 12.578 -12.977 1 97.12 386 LEU A O 1
ATOM 3050 N N . PRO A 1 387 ? 10.172 13.414 -14.281 1 96.19 387 PRO A N 1
ATOM 3051 C CA . PRO A 1 387 ? 9.977 14.742 -13.703 1 96.19 387 PRO A CA 1
ATOM 3052 C C . PRO A 1 387 ? 8.617 15.344 -14.07 1 96.19 387 PRO A C 1
ATOM 3054 O O . PRO A 1 387 ? 8.172 16.297 -13.43 1 96.19 387 PRO A O 1
ATOM 3057 N N . LYS A 1 388 ? 7.93 14.781 -15.055 1 95.44 388 LYS A N 1
ATOM 3058 C CA . LYS A 1 388 ? 6.699 15.383 -15.57 1 95.44 388 LYS A CA 1
ATOM 3059 C C . LYS A 1 388 ? 5.477 14.578 -15.141 1 95.44 388 LYS A C 1
ATOM 3061 O O . LYS A 1 388 ? 4.34 14.977 -15.391 1 95.44 388 LYS A O 1
ATOM 3066 N N . MET A 1 389 ? 5.645 13.5 -14.492 1 94.19 389 MET A N 1
ATOM 3067 C CA . MET A 1 389 ? 4.527 12.594 -14.234 1 94.19 389 MET A CA 1
ATOM 3068 C C . MET A 1 389 ? 3.807 12.977 -12.945 1 94.19 389 MET A C 1
ATOM 3070 O O . MET A 1 389 ? 2.756 12.414 -12.625 1 94.19 389 MET A O 1
ATOM 3074 N N . GLY A 1 390 ? 4.348 13.914 -12.203 1 94.12 390 GLY A N 1
ATOM 3075 C CA . GLY A 1 390 ? 3.729 14.344 -10.961 1 94.12 390 GLY A CA 1
ATOM 3076 C C . GLY A 1 390 ? 4.117 15.75 -10.547 1 94.12 390 GLY A C 1
ATOM 3077 O O . GLY A 1 390 ? 4.66 16.516 -11.352 1 94.12 390 GLY A O 1
ATOM 3078 N N . SER A 1 391 ? 3.701 16.141 -9.453 1 96.12 391 SER A N 1
ATOM 3079 C CA . SER A 1 391 ? 3.98 17.438 -8.82 1 96.12 391 SER A CA 1
ATOM 3080 C C . SER A 1 391 ? 3.852 17.344 -7.305 1 96.12 391 SER A C 1
ATOM 3082 O O . SER A 1 391 ? 3.395 16.328 -6.77 1 96.12 391 SER A O 1
ATOM 3084 N N . GLY A 1 392 ? 4.277 18.375 -6.66 1 97.12 392 GLY A N 1
ATOM 3085 C CA . GLY A 1 392 ? 4.203 18.469 -5.211 1 97.12 392 GLY A CA 1
ATOM 3086 C C . GLY A 1 392 ? 5.164 19.484 -4.621 1 97.12 392 GLY A C 1
ATOM 3087 O O . GLY A 1 392 ? 6.055 19.984 -5.32 1 97.12 392 GLY A O 1
ATOM 3088 N N . PRO A 1 393 ? 4.961 19.766 -3.363 1 97.81 393 PRO A N 1
ATOM 3089 C CA . PRO A 1 393 ? 5.809 20.766 -2.705 1 97.81 393 PRO A CA 1
ATOM 3090 C C . PRO A 1 393 ? 7.293 20.438 -2.799 1 97.81 393 PRO A C 1
ATOM 3092 O O . PRO A 1 393 ? 8.117 21.328 -2.994 1 97.81 393 PRO A O 1
ATOM 3095 N N . LEU A 1 394 ? 7.648 19.141 -2.734 1 97.62 394 LEU A N 1
ATOM 3096 C CA . LEU A 1 394 ? 9.055 18.75 -2.662 1 97.62 394 LEU A CA 1
ATOM 3097 C C . LEU A 1 394 ? 9.516 18.141 -3.98 1 97.62 394 LEU A C 1
ATOM 3099 O O . LEU A 1 394 ? 10.656 17.672 -4.09 1 97.62 394 LEU A O 1
ATOM 3103 N N . TRP A 1 395 ? 8.688 18.172 -4.988 1 97.56 395 TRP A N 1
ATOM 3104 C CA . TRP A 1 395 ? 8.977 17.562 -6.285 1 97.56 395 TRP A CA 1
ATOM 3105 C C . TRP A 1 395 ? 10.242 18.156 -6.891 1 97.56 395 TRP A C 1
ATOM 3107 O O . TRP A 1 395 ? 11.094 17.422 -7.402 1 97.56 395 TRP A O 1
ATOM 3117 N N . PRO A 1 396 ? 10.484 19.5 -6.781 1 97.31 396 PRO A N 1
ATOM 3118 C CA . PRO A 1 396 ? 11.648 20.125 -7.426 1 97.31 396 PRO A CA 1
ATOM 3119 C C . PRO A 1 396 ? 12.969 19.734 -6.766 1 97.31 396 PRO A C 1
ATOM 3121 O O . PRO A 1 396 ? 14.031 19.844 -7.387 1 97.31 396 PRO A O 1
ATOM 3124 N N . VAL A 1 397 ? 12.898 19.281 -5.52 1 96.12 397 VAL A N 1
ATOM 3125 C CA . VAL A 1 397 ? 14.148 19.016 -4.82 1 96.12 397 VAL A CA 1
ATOM 3126 C C . VAL A 1 397 ? 14.32 17.516 -4.617 1 96.12 397 VAL A C 1
ATOM 3128 O O . VAL A 1 397 ? 15.336 17.062 -4.09 1 96.12 397 VAL A O 1
ATOM 3131 N N . THR A 1 398 ? 13.359 16.734 -4.992 1 95.62 398 THR A N 1
ATOM 3132 C CA . THR A 1 398 ? 13.453 15.289 -4.848 1 95.62 398 THR A CA 1
ATOM 3133 C C . THR A 1 398 ? 13.516 14.617 -6.215 1 95.62 398 THR A C 1
ATOM 3135 O O . THR A 1 398 ? 14.578 14.164 -6.645 1 95.62 398 THR A O 1
ATOM 3138 N N . VAL A 1 399 ? 12.492 14.789 -7.066 1 97.19 399 VAL A N 1
ATOM 3139 C CA . VAL A 1 399 ? 12.336 14.039 -8.312 1 97.19 399 VAL A CA 1
ATOM 3140 C C . VAL A 1 399 ? 13.102 14.734 -9.43 1 97.19 399 VAL A C 1
ATOM 3142 O O . VAL A 1 399 ? 13.812 14.086 -10.211 1 97.19 399 VAL A O 1
ATOM 3145 N N . VAL A 1 400 ? 13 16.031 -9.516 1 97.19 400 VAL A N 1
ATOM 3146 C CA . VAL A 1 400 ? 13.555 16.781 -10.641 1 97.19 400 VAL A CA 1
ATOM 3147 C C . VAL A 1 400 ? 15.07 16.609 -10.68 1 97.19 400 VAL A C 1
ATOM 3149 O O . VAL A 1 400 ? 15.648 16.328 -11.734 1 97.19 400 VAL A O 1
ATOM 3152 N N . PRO A 1 401 ? 15.805 16.719 -9.562 1 96.88 401 PRO A N 1
ATOM 3153 C CA . PRO A 1 401 ? 17.25 16.516 -9.609 1 96.88 401 PRO A CA 1
ATOM 3154 C C . PRO A 1 401 ? 17.625 15.125 -10.133 1 96.88 401 PRO A C 1
ATOM 3156 O O . PRO A 1 401 ? 18.656 14.977 -10.805 1 96.88 401 PRO A O 1
ATOM 3159 N N . GLU A 1 402 ? 16.906 14.094 -9.812 1 97.06 402 GLU A N 1
ATOM 3160 C CA . GLU A 1 402 ? 17.188 12.75 -10.297 1 97.06 402 GLU A CA 1
ATOM 3161 C C . GLU A 1 402 ? 17.188 12.695 -11.82 1 97.06 402 GLU A C 1
ATOM 3163 O O . GLU A 1 402 ? 18 12 -12.43 1 97.06 402 GLU A O 1
ATOM 3168 N N . SER A 1 403 ? 16.188 13.375 -12.391 1 97.5 403 SER A N 1
ATOM 3169 C CA . SER A 1 403 ? 16.125 13.477 -13.844 1 97.5 403 SER A CA 1
ATOM 3170 C C . SER A 1 403 ? 17.328 14.25 -14.398 1 97.5 403 SER A C 1
ATOM 3172 O O . SER A 1 403 ? 17.922 13.852 -15.406 1 97.5 403 SER A O 1
ATOM 3174 N N . GLU A 1 404 ? 17.734 15.328 -13.758 1 97.81 404 GLU A N 1
ATOM 3175 C CA . GLU A 1 404 ? 18.859 16.141 -14.188 1 97.81 404 GLU A CA 1
ATOM 3176 C C . GLU A 1 404 ? 20.172 15.352 -14.117 1 97.81 404 GLU A C 1
ATOM 3178 O O . GLU A 1 404 ? 21 15.438 -15.023 1 97.81 404 GLU A O 1
ATOM 3183 N N . TYR A 1 405 ? 20.359 14.617 -13.047 1 98.12 405 TYR A N 1
ATOM 3184 C CA . TYR A 1 405 ? 21.531 13.773 -12.914 1 98.12 405 TYR A CA 1
ATOM 3185 C C . TYR A 1 405 ? 21.641 12.797 -14.078 1 98.12 405 TYR A C 1
ATOM 3187 O O . TYR A 1 405 ? 22.734 12.586 -14.617 1 98.12 405 TYR A O 1
ATOM 3195 N N . CYS A 1 406 ? 20.531 12.219 -14.453 1 98.38 406 CYS A N 1
ATOM 3196 C CA . CYS A 1 406 ? 20.547 11.25 -15.539 1 98.38 406 CYS A CA 1
ATOM 3197 C C . CYS A 1 406 ? 20.781 11.938 -16.875 1 98.38 406 CYS A C 1
ATOM 3199 O O . CYS A 1 406 ? 21.484 11.398 -17.75 1 98.38 406 CYS A O 1
ATOM 3201 N N . ARG A 1 407 ? 20.234 13.086 -17.109 1 97.81 407 ARG A N 1
ATOM 3202 C CA . ARG A 1 407 ? 20.469 13.812 -18.344 1 97.81 407 ARG A CA 1
ATOM 3203 C C . ARG A 1 407 ? 21.938 14.18 -18.5 1 97.81 407 ARG A C 1
ATOM 3205 O O . ARG A 1 407 ? 22.484 14.117 -19.609 1 97.81 407 ARG A O 1
ATOM 3212 N N . ASP A 1 408 ? 22.562 14.461 -17.406 1 97.81 408 ASP A N 1
ATOM 3213 C CA . ASP A 1 408 ? 23.953 14.922 -17.438 1 97.81 408 ASP A CA 1
ATOM 3214 C C . ASP A 1 408 ? 24.922 13.742 -17.5 1 97.81 408 ASP A C 1
ATOM 3216 O O . ASP A 1 408 ? 26 13.859 -18.094 1 97.81 408 ASP A O 1
ATOM 3220 N N . ASN A 1 409 ? 24.516 12.602 -16.875 1 98.19 409 ASN A N 1
ATOM 3221 C CA . ASN A 1 409 ? 25.547 11.609 -16.625 1 98.19 409 ASN A CA 1
ATOM 3222 C C . ASN A 1 409 ? 25.125 10.219 -17.078 1 98.19 409 ASN A C 1
ATOM 3224 O O . ASN A 1 409 ? 25.734 9.219 -16.719 1 98.19 409 ASN A O 1
ATOM 3228 N N . TRP A 1 410 ? 24.078 10.062 -17.875 1 97.94 410 TRP A N 1
ATOM 3229 C CA . TRP A 1 410 ? 23.562 8.758 -18.297 1 97.94 410 TRP A CA 1
ATOM 3230 C C . TRP A 1 410 ? 24.672 7.934 -18.969 1 97.94 410 TRP A C 1
ATOM 3232 O O . TRP A 1 410 ? 24.656 6.703 -18.875 1 97.94 410 TRP A O 1
ATOM 3242 N N . TRP A 1 411 ? 25.594 8.547 -19.703 1 97.62 411 TRP A N 1
ATOM 3243 C CA . TRP A 1 411 ? 26.641 7.867 -20.453 1 97.62 411 TRP A CA 1
ATOM 3244 C C . TRP A 1 411 ? 27.609 7.133 -19.516 1 97.62 411 TRP A C 1
ATOM 3246 O O . TRP A 1 411 ? 28.188 6.113 -19.891 1 97.62 411 TRP A O 1
ATOM 3256 N N . LEU A 1 412 ? 27.812 7.609 -18.312 1 98.25 412 LEU A N 1
ATOM 3257 C CA . LEU A 1 412 ? 28.641 6.918 -17.328 1 98.25 412 LEU A CA 1
ATOM 3258 C C . LEU A 1 412 ? 28.016 5.586 -16.922 1 98.25 412 LEU A C 1
ATOM 3260 O O . LEU A 1 412 ? 28.719 4.609 -16.672 1 98.25 412 LEU A O 1
ATOM 3264 N N . ASN A 1 413 ? 26.688 5.605 -16.828 1 98.12 413 ASN A N 1
ATOM 3265 C CA . ASN A 1 413 ? 25.984 4.359 -16.547 1 98.12 413 ASN A CA 1
ATOM 3266 C C . ASN A 1 413 ? 26.125 3.357 -17.688 1 98.12 413 ASN A C 1
ATOM 3268 O O . ASN A 1 413 ? 26.312 2.162 -17.453 1 98.12 413 ASN A O 1
ATOM 3272 N N . ALA A 1 414 ? 26.047 3.838 -18.875 1 97.12 414 ALA A N 1
ATOM 3273 C CA . ALA A 1 414 ? 26.188 2.982 -20.047 1 97.12 414 ALA A CA 1
ATOM 3274 C C . ALA A 1 414 ? 27.578 2.348 -20.094 1 97.12 414 ALA A C 1
ATOM 3276 O O . ALA A 1 414 ? 27.734 1.218 -20.562 1 97.12 414 ALA A O 1
ATOM 3277 N N . LEU A 1 415 ? 28.516 3.029 -19.562 1 97.19 415 LEU A N 1
ATOM 3278 C CA . LEU A 1 415 ? 29.906 2.557 -19.594 1 97.19 415 LEU A CA 1
ATOM 3279 C C . LEU A 1 415 ? 30.266 1.868 -18.281 1 97.19 415 LEU A C 1
ATOM 3281 O O . LEU A 1 415 ? 31.406 1.399 -18.125 1 97.19 415 LEU A O 1
ATOM 3285 N N . TYR A 1 416 ? 29.422 1.813 -17.359 1 97.81 416 TYR A N 1
ATOM 3286 C CA . TYR A 1 416 ? 29.625 1.185 -16.047 1 97.81 416 TYR A CA 1
ATOM 3287 C C . TYR A 1 416 ? 30.734 1.878 -15.281 1 97.81 416 TYR A C 1
ATOM 3289 O O . TYR A 1 416 ? 31.594 1.218 -14.688 1 97.81 416 TYR A O 1
ATOM 3297 N N . LEU A 1 417 ? 30.734 3.271 -15.266 1 97.88 417 LEU A N 1
ATOM 3298 C CA . LEU A 1 417 ? 31.781 4.051 -14.609 1 97.88 417 LEU A CA 1
ATOM 3299 C C . LEU A 1 417 ? 31.172 4.984 -13.562 1 97.88 417 LEU A C 1
ATOM 3301 O O . LEU A 1 417 ? 31.906 5.723 -12.898 1 97.88 417 LEU A O 1
ATOM 3305 N N . ASN A 1 418 ? 29.891 4.91 -13.336 1 97.06 418 ASN A N 1
ATOM 3306 C CA . ASN A 1 418 ? 29.156 5.852 -12.492 1 97.06 418 ASN A CA 1
ATOM 3307 C C . ASN A 1 418 ? 29.562 5.719 -11.023 1 97.06 418 ASN A C 1
ATOM 3309 O O . ASN A 1 418 ? 29.266 6.598 -10.211 1 97.06 418 ASN A O 1
ATOM 3313 N N . ASN A 1 419 ? 30.297 4.68 -10.602 1 97.25 419 ASN A N 1
ATOM 3314 C CA . ASN A 1 419 ? 30.734 4.508 -9.219 1 97.25 419 ASN A CA 1
ATOM 3315 C C . ASN A 1 419 ? 32.062 5.234 -8.953 1 97.25 419 ASN A C 1
ATOM 3317 O O . ASN A 1 419 ? 32.469 5.363 -7.801 1 97.25 419 ASN A O 1
ATOM 3321 N N . TYR A 1 420 ? 32.656 5.723 -9.984 1 97.31 420 TYR A N 1
ATOM 3322 C CA . TYR A 1 420 ? 33.969 6.312 -9.844 1 97.31 420 TYR A CA 1
ATOM 3323 C C . TYR A 1 420 ? 34 7.75 -10.344 1 97.31 420 TYR A C 1
ATOM 3325 O O . TYR A 1 420 ? 34.812 8.562 -9.906 1 97.31 420 TYR A O 1
ATOM 3333 N N . VAL A 1 421 ? 33.094 8.047 -11.273 1 97.19 421 VAL A N 1
ATOM 3334 C CA . 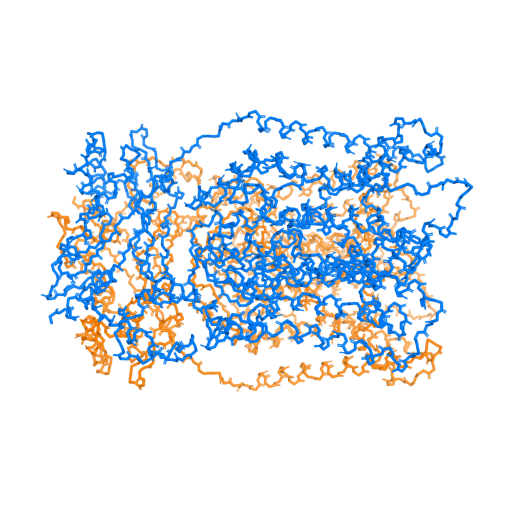VAL A 1 421 ? 33.062 9.375 -11.883 1 97.19 421 VAL A CA 1
ATOM 3335 C C . VAL A 1 421 ? 31.734 10.062 -11.562 1 97.19 421 VAL A C 1
ATOM 3337 O O . VAL A 1 421 ? 30.672 9.5 -11.789 1 97.19 421 VAL A O 1
ATOM 3340 N N . HIS A 1 422 ? 31.766 11.32 -11.078 1 96.38 422 HIS A N 1
ATOM 3341 C CA . HIS A 1 422 ? 30.609 12.133 -10.727 1 96.38 422 HIS A CA 1
ATOM 3342 C C . HIS A 1 422 ? 29.656 11.383 -9.805 1 96.38 422 HIS A C 1
ATOM 3344 O O . HIS A 1 422 ? 28.453 11.32 -10.062 1 96.38 422 HIS A O 1
ATOM 3350 N N . VAL A 1 423 ? 30.219 10.844 -8.805 1 95.81 423 VAL A N 1
ATOM 3351 C CA . VAL A 1 423 ? 29.469 10.016 -7.871 1 95.81 423 VAL A CA 1
ATOM 3352 C C . VAL A 1 423 ? 28.406 10.867 -7.172 1 95.81 423 VAL A C 1
ATOM 3354 O O . VAL A 1 423 ? 27.312 10.391 -6.879 1 95.81 423 VAL A O 1
ATOM 3357 N N . ASP A 1 424 ? 28.625 12.156 -6.969 1 95.25 424 ASP A N 1
ATOM 3358 C CA . ASP A 1 424 ? 27.75 13.078 -6.262 1 95.25 424 ASP A CA 1
ATOM 3359 C C . ASP A 1 424 ? 26.531 13.438 -7.117 1 95.25 424 ASP A C 1
ATOM 3361 O O . ASP A 1 424 ? 25.547 13.969 -6.609 1 95.25 424 ASP A O 1
ATOM 3365 N N . ARG A 1 425 ? 26.609 13.117 -8.398 1 96.44 425 ARG A N 1
ATOM 3366 C CA . ARG A 1 425 ? 25.5 13.359 -9.328 1 96.44 425 ARG A CA 1
ATOM 3367 C C . ARG A 1 425 ? 25.219 12.133 -10.188 1 96.44 425 ARG A C 1
ATOM 3369 O O . ARG A 1 425 ? 25 12.258 -11.398 1 96.44 425 ARG A O 1
ATOM 3376 N N . SER A 1 426 ? 25.375 11.016 -9.547 1 96.56 426 SER A N 1
ATOM 3377 C CA . SER A 1 426 ? 25.203 9.766 -10.281 1 96.56 426 SER A CA 1
ATOM 3378 C C . SER A 1 426 ? 23.75 9.578 -10.719 1 96.56 426 SER A C 1
ATOM 3380 O O . SER A 1 426 ? 22.828 9.938 -9.992 1 96.56 426 SER A O 1
ATOM 3382 N N . CYS A 1 427 ? 23.531 9.016 -11.93 1 97.62 427 CYS A N 1
ATOM 3383 C CA . CYS A 1 427 ? 22.219 8.672 -12.469 1 97.62 427 CYS A CA 1
ATOM 3384 C C . CYS A 1 427 ? 21.719 7.355 -11.891 1 97.62 427 CYS A C 1
ATOM 3386 O O . CYS A 1 427 ? 22.422 6.348 -11.93 1 97.62 427 CYS A O 1
ATOM 3388 N N . ILE A 1 428 ? 20.406 7.426 -11.359 1 97 428 ILE A N 1
ATOM 3389 C CA . ILE A 1 428 ? 19.828 6.254 -10.727 1 97 428 ILE A CA 1
ATOM 3390 C C . ILE A 1 428 ? 20.734 5.766 -9.602 1 97 428 ILE A C 1
ATOM 3392 O O . ILE A 1 428 ? 21.547 4.859 -9.797 1 97 428 ILE A O 1
ATOM 3396 N N . GLU A 1 429 ? 20.531 6.203 -8.492 1 94.19 429 GLU A N 1
ATOM 3397 C CA . GLU A 1 429 ? 21.438 6.016 -7.371 1 94.19 429 GLU A CA 1
ATOM 3398 C C . GLU A 1 429 ? 21.609 4.539 -7.035 1 94.19 429 GLU A C 1
ATOM 3400 O O . GLU A 1 429 ? 22.734 4.078 -6.781 1 94.19 429 GLU A O 1
ATOM 3405 N N . GLN A 1 430 ? 20.531 3.721 -7.012 1 95.38 430 GLN A N 1
ATOM 3406 C CA . GLN A 1 430 ? 20.656 2.303 -6.691 1 95.38 430 GLN A CA 1
ATOM 3407 C C . GLN A 1 430 ? 21.375 1.551 -7.801 1 95.38 430 GLN A C 1
ATOM 3409 O O . GLN A 1 430 ? 21.812 0.413 -7.605 1 95.38 430 GLN A O 1
ATOM 3414 N N . GLY A 1 431 ? 21.641 2.201 -8.914 1 97.06 431 GLY A N 1
ATOM 3415 C CA . GLY A 1 431 ? 22.328 1.602 -10.039 1 97.06 431 GLY A CA 1
ATOM 3416 C C . GLY A 1 431 ? 23.797 1.335 -9.773 1 97.06 431 GLY A C 1
ATOM 3417 O O . GLY A 1 431 ? 24.469 0.668 -10.562 1 97.06 431 GLY A O 1
ATOM 3418 N N . TRP A 1 432 ? 24.328 1.801 -8.672 1 97.31 432 TRP A N 1
ATOM 3419 C CA . TRP A 1 432 ? 25.719 1.531 -8.328 1 97.31 432 TRP A CA 1
ATOM 3420 C C . TRP A 1 432 ? 26 0.032 -8.328 1 97.31 432 TRP A C 1
ATOM 3422 O O . TRP A 1 432 ? 27.141 -0.392 -8.578 1 97.31 432 TRP A O 1
ATOM 3432 N N . TYR A 1 433 ? 25.031 -0.763 -8.039 1 97.75 433 TYR A N 1
ATOM 3433 C CA . TYR A 1 433 ? 25.156 -2.215 -7.973 1 97.75 433 TYR A CA 1
ATOM 3434 C C . TYR A 1 433 ? 25.625 -2.779 -9.312 1 97.75 433 TYR A C 1
ATOM 3436 O O . TYR A 1 433 ? 26.422 -3.717 -9.352 1 97.75 433 TYR A O 1
ATOM 3444 N N . ILE A 1 434 ? 25.141 -2.23 -10.43 1 97.94 434 ILE A N 1
ATOM 3445 C CA . ILE A 1 434 ? 25.297 -2.809 -11.758 1 97.94 434 ILE A CA 1
ATOM 3446 C C . ILE A 1 434 ? 26.766 -2.744 -12.18 1 97.94 434 ILE A C 1
ATOM 3448 O O . ILE A 1 434 ? 27.344 -3.748 -12.617 1 97.94 434 ILE A O 1
ATOM 3452 N N . PRO A 1 435 ? 27.469 -1.579 -12.031 1 97.69 435 PRO A N 1
ATOM 3453 C CA . PRO A 1 435 ? 28.906 -1.579 -12.344 1 97.69 435 PRO A CA 1
ATOM 3454 C C . PRO A 1 435 ? 29.703 -2.527 -11.445 1 97.69 435 PRO A C 1
ATOM 3456 O O . PRO A 1 435 ? 30.641 -3.178 -11.914 1 97.69 435 PRO A O 1
ATOM 3459 N N . CYS A 1 436 ? 29.375 -2.637 -10.219 1 97.75 436 CYS A N 1
ATOM 3460 C CA . CYS A 1 436 ? 30.062 -3.562 -9.32 1 97.75 436 CYS A CA 1
ATOM 3461 C C . CYS A 1 436 ? 29.938 -4.996 -9.828 1 97.75 436 CYS A C 1
ATOM 3463 O O . CYS A 1 436 ? 30.938 -5.727 -9.867 1 97.75 436 CYS A O 1
ATOM 3465 N N . ASP A 1 437 ? 28.75 -5.352 -10.148 1 97.31 437 ASP A N 1
ATOM 3466 C CA . ASP A 1 437 ? 28.484 -6.699 -10.656 1 97.31 437 ASP A CA 1
ATOM 3467 C C . ASP A 1 437 ? 29.25 -6.953 -11.953 1 97.31 437 ASP A C 1
ATOM 3469 O O . ASP A 1 437 ? 29.875 -8.008 -12.117 1 97.31 437 ASP A O 1
ATOM 3473 N N . MET A 1 438 ? 29.219 -5.98 -12.844 1 97.25 438 MET A N 1
ATOM 3474 C CA . MET A 1 438 ? 29.891 -6.113 -14.133 1 97.25 438 MET A CA 1
ATOM 3475 C C . MET A 1 438 ? 31.406 -6.195 -13.961 1 97.25 438 MET A C 1
ATOM 3477 O O . MET A 1 438 ? 32.062 -7.039 -14.578 1 97.25 438 MET A O 1
ATOM 3481 N N . HIS A 1 439 ? 31.984 -5.32 -13.156 1 97.88 439 HIS A N 1
ATOM 3482 C CA . HIS A 1 439 ? 33.438 -5.32 -12.922 1 97.88 439 HIS A CA 1
ATOM 3483 C C . HIS A 1 439 ? 33.875 -6.645 -12.328 1 97.88 439 HIS A C 1
ATOM 3485 O O . HIS A 1 439 ? 34.875 -7.215 -12.773 1 97.88 439 HIS A O 1
ATOM 3491 N N . MET A 1 440 ? 33.156 -7.137 -11.367 1 97.75 440 MET A N 1
ATOM 3492 C CA . MET A 1 440 ? 33.531 -8.406 -10.742 1 97.75 440 MET A CA 1
ATOM 3493 C C . MET A 1 440 ? 33.344 -9.562 -11.719 1 97.75 440 MET A C 1
ATOM 3495 O O . MET A 1 440 ? 34.094 -10.523 -11.711 1 97.75 440 MET A O 1
ATOM 3499 N N . PHE A 1 441 ? 32.312 -9.484 -12.523 1 97.31 441 PHE A N 1
ATOM 3500 C CA . PHE A 1 441 ? 32.094 -10.5 -13.547 1 97.31 441 PHE A CA 1
ATOM 3501 C C . PHE A 1 441 ? 33.281 -10.578 -14.5 1 97.31 441 PHE A C 1
ATOM 3503 O O . PHE A 1 441 ? 33.75 -11.672 -14.844 1 97.31 441 PHE A O 1
ATOM 3510 N N . VAL A 1 442 ? 33.781 -9.453 -14.898 1 96.81 442 VAL A N 1
ATOM 3511 C CA . VAL A 1 442 ? 34.875 -9.359 -15.844 1 96.81 442 VAL A CA 1
ATOM 3512 C C . VAL A 1 442 ? 36.156 -9.945 -15.219 1 96.81 442 VAL A C 1
ATOM 3514 O O . VAL A 1 442 ? 36.938 -10.609 -15.898 1 96.81 442 VAL A O 1
ATOM 3517 N N . VAL A 1 443 ? 36.281 -9.789 -13.977 1 97.12 443 VAL A N 1
ATOM 3518 C CA . VAL A 1 443 ? 37.469 -10.25 -13.273 1 97.12 443 VAL A CA 1
ATOM 3519 C C . VAL A 1 443 ? 37.344 -11.734 -12.938 1 97.12 443 VAL A C 1
ATOM 3521 O O . VAL A 1 443 ? 38.281 -12.5 -13.094 1 97.12 443 VAL A O 1
ATOM 3524 N N . CYS A 1 444 ? 36.25 -12.18 -12.523 1 97.5 444 CYS A N 1
ATOM 3525 C CA . CYS A 1 444 ? 36.062 -13.5 -11.938 1 97.5 444 CYS A CA 1
ATOM 3526 C C . CYS A 1 444 ? 35.875 -14.555 -13.023 1 97.5 444 CYS A C 1
ATOM 3528 O O . CYS A 1 444 ? 36.188 -15.734 -12.812 1 97.5 444 CYS A O 1
ATOM 3530 N N . ALA A 1 445 ? 35.344 -14.172 -14.195 1 96.38 445 ALA A N 1
ATOM 3531 C CA . ALA A 1 445 ? 35.188 -15.156 -15.266 1 96.38 445 ALA A CA 1
ATOM 3532 C C . ALA A 1 445 ? 36.531 -15.75 -15.672 1 96.38 445 ALA A C 1
ATOM 3534 O O . ALA A 1 445 ? 36.688 -16.969 -15.656 1 96.38 445 ALA A O 1
ATOM 3535 N N . PRO A 1 446 ? 37.562 -14.906 -15.977 1 96 446 PRO A N 1
ATOM 3536 C CA . PRO A 1 446 ? 38.875 -15.492 -16.281 1 96 446 PRO A CA 1
ATOM 3537 C C . PRO A 1 446 ? 39.5 -16.188 -15.078 1 96 446 PRO A C 1
ATOM 3539 O O . PRO A 1 446 ? 40.25 -17.156 -15.242 1 96 446 PRO A O 1
ATOM 3542 N N . LEU A 1 447 ? 39.188 -15.711 -13.906 1 97.44 447 LEU A N 1
ATOM 3543 C CA . LEU A 1 447 ? 39.688 -16.328 -12.688 1 97.44 447 LEU A CA 1
ATOM 3544 C C . LEU A 1 447 ? 39.219 -17.781 -12.57 1 97.44 447 LEU A C 1
ATOM 3546 O O . LEU A 1 447 ? 40 -18.672 -12.273 1 97.44 447 LEU A O 1
ATOM 3550 N N . VAL A 1 448 ? 37.969 -18.016 -12.75 1 96.94 448 VAL A N 1
ATOM 3551 C CA . VAL A 1 448 ? 37.406 -19.359 -12.68 1 96.94 448 VAL A CA 1
ATOM 3552 C C . VAL A 1 448 ? 38.031 -20.25 -13.758 1 96.94 448 VAL A C 1
ATOM 3554 O O . VAL A 1 448 ? 38.344 -21.406 -13.508 1 96.94 448 VAL A O 1
ATOM 3557 N N . LEU A 1 449 ? 38.219 -19.672 -14.938 1 94.62 449 LEU A N 1
ATOM 3558 C CA . LEU A 1 449 ? 38.875 -20.422 -16.016 1 94.62 449 LEU A CA 1
ATOM 3559 C C . LEU A 1 449 ? 40.312 -20.781 -15.617 1 94.62 449 LEU A C 1
ATOM 3561 O O . LEU A 1 449 ? 40.781 -21.891 -15.922 1 94.62 449 LEU A O 1
ATOM 3565 N N . LEU A 1 450 ? 40.938 -19.844 -14.984 1 95.75 450 LEU A N 1
ATOM 3566 C CA . LEU A 1 450 ? 42.312 -20.094 -14.547 1 95.75 450 LEU A CA 1
ATOM 3567 C C . LEU A 1 450 ? 42.344 -21.203 -13.5 1 95.75 450 LEU A C 1
ATOM 3569 O O . LEU A 1 450 ? 43.25 -22.031 -13.516 1 95.75 450 LEU A O 1
ATOM 3573 N N . VAL A 1 451 ? 41.438 -21.25 -12.578 1 96.44 451 VAL A N 1
ATOM 3574 C CA . VAL A 1 451 ? 41.375 -22.281 -11.555 1 96.44 451 VAL A CA 1
ATOM 3575 C C . VAL A 1 451 ? 41.156 -23.656 -12.211 1 96.44 451 VAL A C 1
ATOM 3577 O O . VAL A 1 451 ? 41.719 -24.656 -11.758 1 96.44 451 VAL A O 1
ATOM 3580 N N . HIS A 1 452 ? 40.375 -23.672 -13.227 1 92.75 452 HIS A N 1
ATOM 3581 C CA . HIS A 1 452 ? 40.094 -24.906 -13.938 1 92.75 452 HIS A CA 1
ATOM 3582 C C . HIS A 1 452 ? 41.344 -25.406 -14.68 1 92.75 452 HIS A C 1
ATOM 3584 O O . HIS A 1 452 ? 41.625 -26.594 -14.656 1 92.75 452 HIS A O 1
ATOM 3590 N N . ARG A 1 453 ? 42.125 -24.531 -15.344 1 93.38 453 ARG A N 1
ATOM 3591 C CA . ARG A 1 453 ? 43.25 -24.906 -16.188 1 93.38 453 ARG A CA 1
ATOM 3592 C C . ARG A 1 453 ? 44.5 -25.141 -15.352 1 93.38 453 ARG A C 1
ATOM 3594 O O . ARG A 1 453 ? 45.281 -26.047 -15.633 1 93.38 453 ARG A O 1
ATOM 3601 N N . ARG A 1 454 ? 44.688 -24.172 -14.453 1 97.19 454 ARG A N 1
ATOM 3602 C CA . ARG A 1 454 ? 45.812 -24.234 -13.547 1 97.19 454 ARG A CA 1
ATOM 3603 C C . ARG A 1 454 ? 45.375 -24.109 -12.094 1 97.19 454 ARG A C 1
ATOM 3605 O O . ARG A 1 454 ? 45.531 -23.047 -11.477 1 97.19 454 ARG A O 1
ATOM 3612 N N . PRO A 1 455 ? 44.969 -25.125 -11.484 1 96.25 455 PRO A N 1
ATOM 3613 C CA . PRO A 1 455 ? 44.281 -25.094 -10.18 1 96.25 455 PRO A CA 1
ATOM 3614 C C . PRO A 1 455 ? 45.156 -24.453 -9.094 1 96.25 455 PRO A C 1
ATOM 3616 O O . PRO A 1 455 ? 44.656 -23.703 -8.266 1 96.25 455 PRO A O 1
ATOM 3619 N N . ARG A 1 456 ? 46.469 -24.719 -9.023 1 97.44 456 ARG A N 1
ATOM 3620 C CA . ARG A 1 456 ? 47.344 -24.188 -7.973 1 97.44 456 ARG A CA 1
ATOM 3621 C C . ARG A 1 456 ? 47.469 -22.672 -8.078 1 97.44 456 ARG A C 1
ATOM 3623 O O . ARG A 1 456 ? 47.281 -21.953 -7.082 1 97.44 456 ARG A O 1
ATOM 3630 N N . ILE A 1 457 ? 47.656 -22.156 -9.258 1 97.75 457 ILE A N 1
ATOM 3631 C CA . ILE A 1 457 ? 47.812 -20.719 -9.5 1 97.75 457 ILE A CA 1
ATOM 3632 C C . ILE A 1 457 ? 46.469 -20.016 -9.328 1 97.75 457 ILE A C 1
ATOM 3634 O O . ILE A 1 457 ? 46.375 -18.938 -8.75 1 97.75 457 ILE A O 1
ATOM 3638 N N . GLY A 1 458 ? 45.438 -20.609 -9.898 1 97.81 458 GLY A N 1
ATOM 3639 C CA . GLY A 1 458 ? 44.125 -20.047 -9.805 1 97.81 458 GLY A CA 1
ATOM 3640 C C . GLY A 1 458 ? 43.625 -19.906 -8.375 1 97.81 458 GLY A C 1
ATOM 3641 O O . GLY A 1 458 ? 43.062 -18.875 -8 1 97.81 458 GLY A O 1
ATOM 3642 N N . LYS A 1 459 ? 43.781 -20.938 -7.598 1 97.75 459 LYS A N 1
ATOM 3643 C CA . LYS A 1 459 ? 43.375 -20.906 -6.199 1 97.75 459 LYS A CA 1
ATOM 3644 C C . LYS A 1 459 ? 44.156 -19.891 -5.398 1 97.75 459 LYS A C 1
ATOM 3646 O O . LYS A 1 459 ? 43.625 -19.219 -4.516 1 97.75 459 LYS A O 1
ATOM 3651 N N . ALA A 1 460 ? 45.438 -19.812 -5.688 1 98.19 460 ALA A N 1
ATOM 3652 C CA . ALA A 1 460 ? 46.25 -18.812 -5.02 1 98.19 460 ALA A CA 1
ATOM 3653 C C . ALA A 1 460 ? 45.812 -17.406 -5.359 1 98.19 460 ALA A C 1
ATOM 3655 O O . ALA A 1 460 ? 45.781 -16.531 -4.488 1 98.19 460 ALA A O 1
ATOM 3656 N N . LEU A 1 461 ? 45.5 -17.156 -6.555 1 98.31 461 LEU A N 1
ATOM 3657 C CA . LEU A 1 461 ? 45 -15.852 -6.969 1 98.31 461 LEU A CA 1
ATOM 3658 C C . LEU A 1 461 ? 43.656 -15.547 -6.316 1 98.31 461 LEU A C 1
ATOM 3660 O O . LEU A 1 461 ? 43.406 -14.406 -5.906 1 98.31 461 LEU A O 1
ATOM 3664 N N . LEU A 1 462 ? 42.781 -16.547 -6.324 1 98.5 462 LEU A N 1
ATOM 3665 C CA . LEU A 1 462 ? 41.5 -16.375 -5.66 1 98.5 462 LEU A CA 1
ATOM 3666 C C . LEU A 1 462 ? 41.688 -15.992 -4.195 1 98.5 462 LEU A C 1
ATOM 3668 O O . LEU A 1 462 ? 41.031 -15.055 -3.703 1 98.5 462 LEU A O 1
ATOM 3672 N N . ALA A 1 463 ? 42.5 -16.703 -3.514 1 98.31 463 ALA A N 1
ATOM 3673 C CA . ALA A 1 463 ? 42.781 -16.422 -2.109 1 98.31 463 ALA A CA 1
ATOM 3674 C C . ALA A 1 463 ? 43.344 -15.008 -1.938 1 98.31 463 ALA A C 1
ATOM 3676 O O . ALA A 1 463 ? 42.938 -14.289 -1.015 1 98.31 463 ALA A O 1
ATOM 3677 N N . THR A 1 464 ? 44.25 -14.625 -2.793 1 98.25 464 THR A N 1
ATOM 3678 C CA . THR A 1 464 ? 44.844 -13.289 -2.75 1 98.25 464 THR A CA 1
ATOM 3679 C C . THR A 1 464 ? 43.781 -12.219 -2.975 1 98.25 464 THR A C 1
ATOM 3681 O O . THR A 1 464 ? 43.75 -11.195 -2.289 1 98.25 464 THR A O 1
ATOM 3684 N N . LEU A 1 465 ? 42.906 -12.445 -3.879 1 98.31 465 LEU A N 1
ATOM 3685 C CA . LEU A 1 465 ? 41.844 -11.484 -4.184 1 98.31 465 LEU A CA 1
ATOM 3686 C C . LEU A 1 465 ? 40.844 -11.375 -3.031 1 98.31 465 LEU A C 1
ATOM 3688 O O . LEU A 1 465 ? 40.312 -10.297 -2.756 1 98.31 465 LEU A O 1
ATOM 3692 N N . ILE A 1 466 ? 40.531 -12.484 -2.381 1 98.19 466 ILE A N 1
ATOM 3693 C CA . ILE A 1 466 ? 39.656 -12.461 -1.222 1 98.19 466 ILE A CA 1
ATOM 3694 C C . ILE A 1 466 ? 40.281 -11.633 -0.104 1 98.19 466 ILE A C 1
ATOM 3696 O O . ILE A 1 466 ? 39.625 -10.773 0.49 1 98.19 466 ILE A O 1
ATOM 3700 N N . ILE A 1 467 ? 41.531 -11.875 0.138 1 98.12 467 ILE A N 1
ATOM 3701 C CA . ILE A 1 467 ? 42.25 -11.125 1.172 1 98.12 467 ILE A CA 1
ATOM 3702 C C . ILE A 1 467 ? 42.312 -9.648 0.806 1 98.12 467 ILE A C 1
ATOM 3704 O O . ILE A 1 467 ? 42.031 -8.781 1.65 1 98.12 467 ILE A O 1
ATOM 3708 N N . ALA A 1 468 ? 42.594 -9.328 -0.427 1 98.06 468 ALA A N 1
ATOM 3709 C CA . ALA A 1 468 ? 42.625 -7.949 -0.902 1 98.06 468 ALA A CA 1
ATOM 3710 C C . ALA A 1 468 ? 41.25 -7.289 -0.76 1 98.06 468 ALA A C 1
ATOM 3712 O O . ALA A 1 468 ? 41.156 -6.098 -0.455 1 98.06 468 ALA A O 1
ATOM 3713 N N . SER A 1 469 ? 40.219 -8.031 -1.018 1 97.62 469 SER A N 1
ATOM 3714 C CA . SER A 1 469 ? 38.844 -7.504 -0.951 1 97.62 469 SER A CA 1
ATOM 3715 C C . SER A 1 469 ? 38.469 -7.188 0.486 1 97.62 469 SER A C 1
ATOM 3717 O O . SER A 1 469 ? 37.562 -6.379 0.721 1 97.62 469 SER A O 1
ATOM 3719 N N . VAL A 1 470 ? 39.031 -7.824 1.465 1 98 470 VAL A N 1
ATOM 3720 C CA . VAL A 1 470 ? 38.812 -7.543 2.877 1 98 470 VAL A CA 1
ATOM 3721 C C . VAL A 1 470 ? 39.688 -6.375 3.324 1 98 470 VAL A C 1
ATOM 3723 O O . VAL A 1 470 ? 39.219 -5.508 4.074 1 98 470 VAL A O 1
ATOM 3726 N N . LEU A 1 471 ? 40.906 -6.312 2.816 1 98 471 LEU A N 1
ATOM 3727 C CA . LEU A 1 471 ? 41.875 -5.289 3.207 1 98 471 LEU A CA 1
ATOM 3728 C C . LEU A 1 471 ? 41.469 -3.93 2.635 1 98 471 LEU A C 1
ATOM 3730 O O . LEU A 1 471 ? 41.719 -2.895 3.26 1 98 471 LEU A O 1
ATOM 3734 N N . ALA A 1 472 ? 40.906 -3.855 1.492 1 97.88 472 ALA A N 1
ATOM 3735 C CA . ALA A 1 472 ? 40.562 -2.604 0.83 1 97.88 472 ALA A CA 1
ATOM 3736 C C . ALA A 1 472 ? 39.562 -1.796 1.672 1 97.88 472 ALA A C 1
ATOM 3738 O O . ALA A 1 472 ? 39.812 -0.633 1.992 1 97.88 472 ALA A O 1
ATOM 3739 N N . PRO A 1 473 ? 38.469 -2.396 2.082 1 97.56 473 PRO A N 1
ATOM 3740 C CA . PRO A 1 473 ? 37.562 -1.62 2.941 1 97.56 473 PRO A CA 1
ATOM 3741 C C . PRO A 1 473 ? 38.188 -1.305 4.305 1 97.56 473 PRO A C 1
ATOM 3743 O O . PRO A 1 473 ? 37.906 -0.245 4.875 1 97.56 473 PRO A O 1
ATOM 3746 N N . PHE A 1 474 ? 39 -2.268 4.828 1 97.75 474 PHE A N 1
ATOM 3747 C CA . PHE A 1 474 ? 39.656 -1.993 6.09 1 97.75 474 PHE A CA 1
ATOM 3748 C C . PHE A 1 474 ? 40.5 -0.711 5.996 1 97.75 474 PHE A C 1
ATOM 3750 O O . PHE A 1 474 ? 40.344 0.192 6.82 1 97.75 474 PHE A O 1
ATOM 3757 N N . LEU A 1 475 ? 41.281 -0.627 4.977 1 97.75 475 LEU A N 1
ATOM 3758 C CA . LEU A 1 475 ? 42.188 0.509 4.801 1 97.75 475 LEU A CA 1
ATOM 3759 C C . LEU A 1 475 ? 41.406 1.78 4.496 1 97.75 475 LEU A C 1
ATOM 3761 O O . LEU A 1 475 ? 41.75 2.857 4.996 1 97.75 475 LEU A O 1
ATOM 3765 N N . THR A 1 476 ? 40.375 1.695 3.674 1 97.44 476 THR A N 1
ATOM 3766 C CA . THR A 1 476 ? 39.594 2.863 3.312 1 97.44 476 THR A CA 1
ATOM 3767 C C . THR A 1 476 ? 38.906 3.443 4.539 1 97.44 476 THR A C 1
ATOM 3769 O O . THR A 1 476 ? 38.906 4.656 4.75 1 97.44 476 THR A O 1
ATOM 3772 N N . ILE A 1 477 ? 38.281 2.596 5.363 1 96.88 477 ILE A N 1
ATOM 3773 C CA . ILE A 1 477 ? 37.562 3.041 6.559 1 96.88 477 ILE A CA 1
ATOM 3774 C C . ILE A 1 477 ? 38.562 3.621 7.562 1 96.88 477 ILE A C 1
ATOM 3776 O O . ILE A 1 477 ? 38.312 4.656 8.18 1 96.88 477 ILE A O 1
ATOM 3780 N N . TRP A 1 478 ? 39.75 2.977 7.629 1 95.94 478 TRP A N 1
ATOM 3781 C CA . TRP A 1 478 ? 40.781 3.408 8.562 1 95.94 478 TRP A CA 1
ATOM 3782 C C . TRP A 1 478 ? 41.344 4.762 8.156 1 95.94 478 TRP A C 1
ATOM 3784 O O . TRP A 1 478 ? 41.469 5.672 8.984 1 95.94 478 TRP A O 1
ATOM 3794 N N . ILE A 1 479 ? 41.594 4.973 6.922 1 96.38 479 ILE A N 1
ATOM 3795 C CA . ILE A 1 479 ? 42.281 6.172 6.422 1 96.38 479 ILE A CA 1
ATOM 3796 C C . ILE A 1 479 ? 41.281 7.332 6.375 1 96.38 479 ILE A C 1
ATOM 3798 O O . ILE A 1 479 ? 41.594 8.453 6.77 1 96.38 479 ILE A O 1
ATOM 3802 N N . ARG A 1 480 ? 40.062 7.102 6.02 1 95.12 480 ARG A N 1
ATOM 3803 C CA . ARG A 1 480 ? 39.094 8.172 5.84 1 95.12 480 ARG A CA 1
ATOM 3804 C C . ARG A 1 480 ? 38.281 8.375 7.109 1 95.12 480 ARG A C 1
ATOM 3806 O O . ARG A 1 480 ? 37.469 9.32 7.199 1 95.12 480 ARG A O 1
ATOM 3813 N N . ASP A 1 481 ? 38.375 7.523 8.016 1 93.88 481 ASP A N 1
ATOM 3814 C CA . ASP A 1 481 ? 37.719 7.621 9.305 1 93.88 481 ASP A CA 1
ATOM 3815 C C . ASP A 1 481 ? 36.188 7.691 9.133 1 93.88 481 ASP A C 1
ATOM 3817 O O . ASP A 1 481 ? 35.562 8.609 9.641 1 93.88 481 ASP A O 1
ATOM 3821 N N . THR A 1 482 ? 35.688 6.777 8.375 1 93.81 482 THR A N 1
ATOM 3822 C CA . THR A 1 482 ? 34.25 6.723 8.125 1 93.81 482 THR A CA 1
ATOM 3823 C C . THR A 1 482 ? 33.562 5.777 9.109 1 93.81 482 THR A C 1
ATOM 3825 O O . THR A 1 482 ? 34.219 5.18 9.961 1 93.81 482 THR A O 1
ATOM 3828 N N . ASP A 1 483 ? 32.219 5.699 9.062 1 92.81 483 ASP A N 1
ATOM 3829 C CA . ASP A 1 483 ? 31.453 4.746 9.844 1 92.81 483 ASP A CA 1
ATOM 3830 C C . ASP A 1 483 ? 31.812 3.309 9.484 1 92.81 483 ASP A C 1
ATOM 3832 O O . ASP A 1 483 ? 32.438 3.064 8.445 1 92.81 483 ASP A O 1
ATOM 3836 N N . ALA A 1 484 ? 31.438 2.408 10.344 1 93.69 484 ALA A N 1
ATOM 3837 C CA . ALA A 1 484 ? 31.719 0.99 10.141 1 93.69 484 ALA A CA 1
ATOM 3838 C C . ALA A 1 484 ? 30.766 0.386 9.109 1 93.69 484 ALA A C 1
ATOM 3840 O O . ALA A 1 484 ? 31.094 -0.615 8.469 1 93.69 484 ALA A O 1
ATOM 3841 N N . MET A 1 485 ? 29.641 0.978 9.023 1 93.81 485 MET A N 1
ATOM 3842 C CA . MET A 1 485 ? 28.578 0.492 8.156 1 93.81 485 MET A CA 1
ATOM 3843 C C . MET A 1 485 ? 27.656 1.634 7.723 1 93.81 485 MET A C 1
ATOM 3845 O O . MET A 1 485 ? 27.812 2.768 8.18 1 93.81 485 MET A O 1
ATOM 3849 N N . LEU A 1 486 ? 26.844 1.298 6.801 1 93.12 486 LEU A N 1
ATOM 3850 C CA . LEU A 1 486 ? 25.844 2.279 6.371 1 93.12 486 LEU A CA 1
ATOM 3851 C C . LEU A 1 486 ? 24.781 2.477 7.438 1 93.12 486 LEU A C 1
ATOM 3853 O O . LEU A 1 486 ? 24.062 1.54 7.777 1 93.12 486 LEU A O 1
ATOM 3857 N N . LEU A 1 487 ? 24.719 3.623 8.008 1 91.94 487 LEU A N 1
ATOM 3858 C CA . LEU A 1 487 ? 23.75 3.922 9.062 1 91.94 487 LEU A CA 1
ATOM 3859 C C . LEU A 1 487 ? 22.594 4.738 8.508 1 91.94 487 LEU A C 1
ATOM 3861 O O . LEU A 1 487 ? 22.797 5.777 7.883 1 91.94 487 LEU A O 1
ATOM 3865 N N . PHE A 1 488 ? 21.359 4.383 8.797 1 91.56 488 PHE A N 1
ATOM 3866 C CA . PHE A 1 488 ? 20.141 4.988 8.258 1 91.56 488 PHE A CA 1
ATOM 3867 C C . PHE A 1 488 ? 19.781 6.254 9.031 1 91.56 488 PHE A C 1
ATOM 3869 O O . PHE A 1 488 ? 18.609 6.488 9.336 1 91.56 488 PHE A O 1
ATOM 3876 N N . PHE A 1 489 ? 20.766 7.004 9.359 1 90.12 489 PHE A N 1
ATOM 3877 C CA . PHE A 1 489 ? 20.531 8.312 9.945 1 90.12 489 PHE A CA 1
ATOM 3878 C C . PHE A 1 489 ? 20.219 9.344 8.867 1 90.12 489 PHE A C 1
ATOM 3880 O O . PHE A 1 489 ? 20.438 9.094 7.684 1 90.12 489 PHE A O 1
ATOM 3887 N N . LEU A 1 490 ? 19.703 10.43 9.289 1 87.94 490 LEU A N 1
ATOM 3888 C CA . LEU A 1 490 ? 19.203 11.422 8.344 1 87.94 490 LEU A CA 1
ATOM 3889 C C . LEU A 1 490 ? 20.344 12.008 7.52 1 87.94 490 LEU A C 1
ATOM 3891 O O . LEU A 1 490 ? 20.141 12.414 6.375 1 87.94 490 LEU A O 1
ATOM 3895 N N . ASP A 1 491 ? 21.5 12.078 8.109 1 87.25 491 ASP A N 1
ATOM 3896 C CA . ASP A 1 491 ? 22.625 12.633 7.355 1 87.25 491 ASP A CA 1
ATOM 3897 C C . ASP A 1 491 ? 22.891 11.805 6.098 1 87.25 491 ASP A C 1
ATOM 3899 O O . ASP A 1 491 ? 23.234 12.352 5.055 1 87.25 491 ASP A O 1
ATOM 3903 N N . PHE A 1 492 ? 22.719 10.492 6.199 1 90.44 492 PHE A N 1
ATOM 3904 C CA . PHE A 1 492 ? 22.844 9.625 5.035 1 90.44 492 PHE A CA 1
ATOM 3905 C C . PHE A 1 492 ? 21.594 9.703 4.164 1 90.44 492 PHE A C 1
ATOM 3907 O O . PHE A 1 492 ? 21.688 9.914 2.955 1 90.44 492 PHE A O 1
ATOM 3914 N N . LEU A 1 493 ? 20.422 9.688 4.758 1 91 493 LEU A N 1
ATOM 3915 C CA . LEU A 1 493 ? 19.188 9.508 4.02 1 91 493 LEU A CA 1
ATOM 3916 C C . LEU A 1 493 ? 18.828 10.766 3.223 1 91 493 LEU A C 1
ATOM 3918 O O . LEU A 1 493 ? 18.203 10.68 2.168 1 91 493 LEU A O 1
ATOM 3922 N N . SER A 1 494 ? 19.203 11.93 3.664 1 88.06 494 SER A N 1
ATOM 3923 C CA . SER A 1 494 ? 18.891 13.188 2.994 1 88.06 494 SER A CA 1
ATOM 3924 C C . SER A 1 494 ? 19.938 13.516 1.934 1 88.06 494 SER A C 1
ATOM 3926 O O . SER A 1 494 ? 19.703 14.375 1.074 1 88.06 494 SER A O 1
ATOM 3928 N N . GLY A 1 495 ? 21.094 12.852 1.92 1 89.81 495 GLY A N 1
ATOM 3929 C CA . GLY A 1 495 ? 22.172 13.078 0.973 1 89.81 495 GLY A CA 1
ATOM 3930 C C . GLY A 1 495 ? 23.094 11.883 0.823 1 89.81 495 GLY A C 1
ATOM 3931 O O . GLY A 1 495 ? 24.281 11.961 1.144 1 89.81 495 GLY A O 1
ATOM 3932 N N . SER A 1 496 ? 22.578 10.914 0.279 1 89.75 496 SER A N 1
ATOM 3933 C CA . SER A 1 496 ? 23.297 9.648 0.217 1 89.75 496 SER A CA 1
ATOM 3934 C C . SER A 1 496 ? 24.5 9.742 -0.718 1 89.75 496 SER A C 1
ATOM 3936 O O . SER A 1 496 ? 25.594 9.312 -0.369 1 89.75 496 SER A O 1
ATOM 3938 N N . ARG A 1 497 ? 24.375 10.453 -1.823 1 92.94 497 ARG A N 1
ATOM 3939 C CA . ARG A 1 497 ? 25.406 10.5 -2.857 1 92.94 497 ARG A CA 1
ATOM 3940 C C . ARG A 1 497 ? 26.672 11.195 -2.348 1 92.94 497 ARG A C 1
ATOM 3942 O O . ARG A 1 497 ? 27.781 10.867 -2.777 1 92.94 497 ARG A O 1
ATOM 3949 N N . VAL A 1 498 ? 26.453 12.117 -1.416 1 92.38 498 VAL A N 1
ATOM 3950 C CA . VAL A 1 498 ? 27.594 12.898 -0.953 1 92.38 498 VAL A CA 1
ATOM 3951 C C . VAL A 1 498 ? 28.062 12.383 0.404 1 92.38 498 VAL A C 1
ATOM 3953 O O . VAL A 1 498 ? 29.047 12.867 0.957 1 92.38 498 VAL A O 1
ATOM 3956 N N . HIS A 1 499 ? 27.422 11.438 0.948 1 94 499 HIS A N 1
ATOM 3957 C CA . HIS A 1 499 ? 27.828 10.859 2.223 1 94 499 HIS A CA 1
ATOM 3958 C C . HIS A 1 499 ? 29.172 10.141 2.105 1 94 499 HIS A C 1
ATOM 3960 O O . HIS A 1 499 ? 29.375 9.344 1.19 1 94 499 HIS A O 1
ATOM 3966 N N . PRO A 1 500 ? 30.062 10.352 3.002 1 93.25 500 PRO A N 1
ATOM 3967 C CA . PRO A 1 500 ? 31.422 9.836 2.869 1 93.25 500 PRO A CA 1
ATOM 3968 C C . PRO A 1 500 ? 31.484 8.305 2.838 1 93.25 500 PRO A C 1
ATOM 3970 O O . PRO A 1 500 ? 32.219 7.727 2.027 1 93.25 500 PRO A O 1
ATOM 3973 N N . TYR A 1 501 ? 30.766 7.695 3.689 1 94.25 501 TYR A N 1
ATOM 3974 C CA . TYR A 1 501 ? 30.781 6.234 3.699 1 94.25 501 TYR A CA 1
ATOM 3975 C C . TYR A 1 501 ? 30.219 5.68 2.395 1 94.25 501 TYR A C 1
ATOM 3977 O O . TYR A 1 501 ? 30.781 4.73 1.832 1 94.25 501 TYR A O 1
ATOM 3985 N N . PHE A 1 502 ? 29.172 6.27 1.92 1 95.44 502 PHE A N 1
ATOM 3986 C CA . PHE A 1 502 ? 28.516 5.781 0.712 1 95.44 502 PHE A CA 1
ATOM 3987 C C . PHE A 1 502 ? 29.438 5.926 -0.498 1 95.44 502 PHE A C 1
ATOM 3989 O O . PHE A 1 502 ? 29.641 4.973 -1.25 1 95.44 502 PHE A O 1
ATOM 3996 N N . SER A 1 503 ? 30.016 7.055 -0.65 1 94.56 503 SER A N 1
ATOM 3997 C CA . SER A 1 503 ? 30.812 7.359 -1.834 1 94.56 503 SER A CA 1
ATOM 3998 C C . SER A 1 503 ? 32.156 6.637 -1.801 1 94.56 503 SER A C 1
ATOM 4000 O O . SER A 1 503 ? 32.656 6.219 -2.842 1 94.56 503 SER A O 1
ATOM 4002 N N . ALA A 1 504 ? 32.688 6.316 -0.593 1 94.69 504 ALA A N 1
ATOM 4003 C CA . ALA A 1 504 ? 34.031 5.805 -0.513 1 94.69 504 ALA A CA 1
ATOM 4004 C C . ALA A 1 504 ? 34.062 4.305 -0.24 1 94.69 504 ALA A C 1
ATOM 4006 O O . ALA A 1 504 ? 34.969 3.594 -0.666 1 94.69 504 ALA A O 1
ATOM 4007 N N . VAL A 1 505 ? 33.094 3.873 0.482 1 95.31 505 VAL A N 1
ATOM 4008 C CA . VAL A 1 505 ? 33.219 2.516 1.004 1 95.31 505 VAL A CA 1
ATOM 4009 C C . VAL A 1 505 ? 32.062 1.657 0.462 1 95.31 505 VAL A C 1
ATOM 4011 O O . VAL A 1 505 ? 32.188 0.43 0.408 1 95.31 505 VAL A O 1
ATOM 4014 N N . TYR A 1 506 ? 31 2.244 0.003 1 96 506 TYR A N 1
ATOM 4015 C CA . TYR A 1 506 ? 29.812 1.448 -0.276 1 96 506 TYR A CA 1
ATOM 4016 C C . TYR A 1 506 ? 29.672 1.185 -1.771 1 96 506 TYR A C 1
ATOM 4018 O O . TYR A 1 506 ? 29.312 0.079 -2.182 1 96 506 TYR A O 1
ATOM 4026 N N . VAL A 1 507 ? 29.953 2.125 -2.658 1 96.62 507 VAL A N 1
ATOM 4027 C CA . VAL A 1 507 ? 29.5 1.988 -4.039 1 96.62 507 VAL A CA 1
ATOM 4028 C C . VAL A 1 507 ? 30.656 1.548 -4.922 1 96.62 507 VAL A C 1
ATOM 4030 O O . VAL A 1 507 ? 30.453 1.046 -6.031 1 96.62 507 VAL A O 1
ATOM 4033 N N . LYS A 1 508 ? 31.891 1.683 -4.492 1 96.75 508 LYS A N 1
ATOM 4034 C CA . LYS A 1 508 ? 33.031 1.378 -5.344 1 96.75 508 LYS A CA 1
ATOM 4035 C C . LYS A 1 508 ? 33.281 -0.128 -5.438 1 96.75 508 LYS A C 1
ATOM 4037 O O . LYS A 1 508 ? 33.156 -0.843 -4.441 1 96.75 508 LYS A O 1
ATOM 4042 N N . SER A 1 509 ? 33.625 -0.631 -6.57 1 97.12 509 SER A N 1
ATOM 4043 C CA . SER A 1 509 ? 33.719 -2.059 -6.859 1 97.12 509 SER A CA 1
ATOM 4044 C C . SER A 1 509 ? 34.844 -2.709 -6.055 1 97.12 509 SER A C 1
ATOM 4046 O O . SER A 1 509 ? 34.688 -3.846 -5.598 1 97.12 509 SER A O 1
ATOM 4048 N N . HIS A 1 510 ? 35.938 -1.988 -5.883 1 95.31 510 HIS A N 1
ATOM 4049 C CA . HIS A 1 510 ? 37.125 -2.59 -5.258 1 95.31 510 HIS A CA 1
ATOM 4050 C C . HIS A 1 510 ? 36.906 -2.814 -3.768 1 95.31 510 HIS A C 1
ATOM 4052 O O . HIS A 1 510 ? 37.625 -3.559 -3.129 1 95.31 510 HIS A O 1
ATOM 4058 N N . VAL A 1 511 ? 35.844 -2.236 -3.172 1 95.75 511 VAL A N 1
ATOM 4059 C CA . VAL A 1 511 ? 35.594 -2.43 -1.752 1 95.75 511 VAL A CA 1
ATOM 4060 C C . VAL A 1 511 ? 34.375 -3.338 -1.578 1 95.75 511 VAL A C 1
ATOM 4062 O O . VAL A 1 511 ? 33.969 -3.641 -0.451 1 95.75 511 VAL A O 1
ATOM 4065 N N . ARG A 1 512 ? 33.719 -3.783 -2.646 1 95.88 512 ARG A N 1
ATOM 4066 C CA . ARG A 1 512 ? 32.5 -4.57 -2.564 1 95.88 512 ARG A CA 1
ATOM 4067 C C . ARG A 1 512 ? 32.719 -5.973 -3.117 1 95.88 512 ARG A C 1
ATOM 4069 O O . ARG A 1 512 ? 31.75 -6.723 -3.305 1 95.88 512 ARG A O 1
ATOM 4076 N N . GLY A 1 513 ? 33.938 -6.414 -3.357 1 97 513 GLY A N 1
ATOM 4077 C CA . GLY A 1 513 ? 34.219 -7.625 -4.109 1 97 513 GLY A CA 1
ATOM 4078 C C . GLY A 1 513 ? 34.156 -8.883 -3.26 1 97 513 GLY A C 1
ATOM 4079 O O . GLY A 1 513 ? 34 -9.984 -3.787 1 97 513 GLY A O 1
ATOM 4080 N N . SER A 1 514 ? 34.188 -8.797 -1.937 1 97.75 514 SER A N 1
ATOM 4081 C CA . SER A 1 514 ? 34.344 -9.953 -1.059 1 97.75 514 SER A CA 1
ATOM 4082 C C . SER A 1 514 ? 33.188 -10.93 -1.219 1 97.75 514 SER A C 1
ATOM 4084 O O . SER A 1 514 ? 33.375 -12.133 -1.378 1 97.75 514 SER A O 1
ATOM 4086 N N . PRO A 1 515 ? 31.906 -10.438 -1.175 1 98.56 515 PRO A N 1
ATOM 4087 C CA . PRO A 1 515 ? 30.812 -11.406 -1.321 1 98.56 515 PRO A CA 1
ATOM 4088 C C . PRO A 1 515 ? 30.844 -12.133 -2.66 1 98.56 515 PRO A C 1
ATOM 4090 O O . PRO A 1 515 ? 30.562 -13.328 -2.723 1 98.56 515 PRO A O 1
ATOM 4093 N N . TYR A 1 516 ? 31.203 -11.5 -3.744 1 98.69 516 TYR A N 1
ATOM 4094 C CA . TYR A 1 516 ? 31.297 -12.102 -5.066 1 98.69 516 TYR A CA 1
ATOM 4095 C C . TYR A 1 516 ? 32.375 -13.188 -5.094 1 98.69 516 TYR A C 1
ATOM 4097 O O . TYR A 1 516 ? 32.125 -14.289 -5.586 1 98.69 516 TYR A O 1
ATOM 4105 N N . LEU A 1 517 ? 33.531 -12.883 -4.555 1 98.75 517 LEU A N 1
ATOM 4106 C CA . LEU A 1 517 ? 34.656 -13.805 -4.539 1 98.75 517 LEU A CA 1
ATOM 4107 C C . LEU A 1 517 ? 34.375 -15.016 -3.662 1 98.75 517 LEU A C 1
ATOM 4109 O O . LEU A 1 517 ? 34.75 -16.141 -3.986 1 98.75 517 LEU A O 1
ATOM 4113 N N . ILE A 1 518 ? 33.719 -14.758 -2.588 1 98.75 518 ILE A N 1
ATOM 4114 C CA . ILE A 1 518 ? 33.281 -15.875 -1.741 1 98.75 518 ILE A CA 1
ATOM 4115 C C . ILE A 1 518 ? 32.281 -16.734 -2.482 1 98.75 518 ILE A C 1
ATOM 4117 O O . ILE A 1 518 ? 32.281 -17.953 -2.352 1 98.75 518 ILE A O 1
ATOM 4121 N N . GLY A 1 519 ? 31.391 -16.094 -3.242 1 98.81 519 GLY A N 1
ATOM 4122 C CA . GLY A 1 519 ? 30.5 -16.844 -4.113 1 98.81 519 GLY A CA 1
ATOM 4123 C C . GLY A 1 519 ? 31.25 -17.766 -5.07 1 98.81 519 GLY A C 1
ATOM 4124 O O . GLY A 1 519 ? 30.844 -18.906 -5.266 1 98.81 519 GLY A O 1
ATOM 4125 N N . VAL A 1 520 ? 32.312 -17.266 -5.613 1 98.62 520 VAL A N 1
ATOM 4126 C CA . VAL A 1 520 ? 33.156 -18.062 -6.496 1 98.62 520 VAL A CA 1
ATOM 4127 C C . VAL A 1 520 ? 33.719 -19.266 -5.723 1 98.62 520 VAL A C 1
ATOM 4129 O O . VAL A 1 520 ? 33.656 -20.391 -6.191 1 98.62 520 VAL A O 1
ATOM 4132 N N . LEU A 1 521 ? 34.25 -19 -4.57 1 98.56 521 LEU A N 1
ATOM 4133 C CA . LEU A 1 521 ? 34.812 -20.031 -3.729 1 98.56 521 LEU A CA 1
ATOM 4134 C C . LEU A 1 521 ? 33.812 -21.125 -3.416 1 98.56 521 LEU A C 1
ATOM 4136 O O . LEU A 1 521 ? 34.094 -22.312 -3.555 1 98.56 521 LEU A O 1
ATOM 4140 N N . ILE A 1 522 ? 32.625 -20.719 -2.998 1 98.25 522 ILE A N 1
ATOM 4141 C CA . ILE A 1 522 ? 31.578 -21.656 -2.631 1 98.25 522 ILE A CA 1
ATOM 4142 C C . ILE A 1 522 ? 31.125 -22.438 -3.867 1 98.25 522 ILE A C 1
ATOM 4144 O O . ILE A 1 522 ? 30.797 -23.625 -3.781 1 98.25 522 ILE A O 1
ATOM 4148 N N . GLY A 1 523 ? 31.062 -21.75 -5.035 1 97.94 523 GLY A N 1
ATOM 4149 C CA . GLY A 1 523 ? 30.766 -22.438 -6.281 1 97.94 523 GLY A CA 1
ATOM 4150 C C . GLY A 1 523 ? 31.75 -23.547 -6.609 1 97.94 523 GLY A C 1
ATOM 4151 O O . GLY A 1 523 ? 31.359 -24.625 -7.047 1 97.94 523 GLY A O 1
ATOM 4152 N N . LEU A 1 524 ? 33.031 -23.328 -6.379 1 97.25 524 LEU A N 1
ATOM 4153 C CA . LEU A 1 524 ? 34.062 -24.328 -6.598 1 97.25 524 LEU A CA 1
ATOM 4154 C C . LEU A 1 524 ? 33.875 -25.516 -5.648 1 97.25 524 LEU A C 1
ATOM 4156 O O . LEU A 1 524 ? 34 -26.672 -6.062 1 97.25 524 LEU A O 1
ATOM 4160 N N . ILE A 1 525 ? 33.562 -25.172 -4.422 1 96.38 525 ILE A N 1
ATOM 4161 C CA . ILE A 1 525 ? 33.375 -26.219 -3.422 1 96.38 525 ILE A CA 1
ATOM 4162 C C . ILE A 1 525 ? 32.156 -27.062 -3.803 1 96.38 525 ILE A C 1
ATOM 4164 O O . ILE A 1 525 ? 32.219 -28.297 -3.752 1 96.38 525 ILE A O 1
ATOM 4168 N N . TYR A 1 526 ? 31.094 -26.453 -4.172 1 95.88 526 TYR A N 1
ATOM 4169 C CA . TYR A 1 526 ? 29.891 -27.141 -4.582 1 95.88 526 TYR A CA 1
ATOM 4170 C C . TYR A 1 526 ? 30.156 -28.094 -5.746 1 95.88 526 TYR A C 1
ATOM 4172 O O . TYR A 1 526 ? 29.766 -29.25 -5.719 1 95.88 526 TYR A O 1
ATOM 4180 N N . MET A 1 527 ? 30.891 -27.609 -6.762 1 94 527 MET A N 1
ATOM 4181 C CA . MET A 1 527 ? 31.172 -28.391 -7.961 1 94 527 MET A CA 1
ATOM 4182 C C . MET A 1 527 ? 32.094 -29.578 -7.633 1 94 527 MET A C 1
ATOM 4184 O O . MET A 1 527 ? 31.969 -30.641 -8.242 1 94 527 MET A O 1
ATOM 4188 N N . SER A 1 528 ? 32.875 -29.422 -6.668 1 92.88 528 SER A N 1
ATOM 4189 C CA . SER A 1 528 ? 33.812 -30.484 -6.273 1 92.88 528 SER A CA 1
ATOM 4190 C C . SER A 1 528 ? 33.094 -31.547 -5.426 1 92.88 528 SER A C 1
ATOM 4192 O O . SER A 1 528 ? 33.469 -32.719 -5.438 1 92.88 528 SER A O 1
ATOM 4194 N N . LYS A 1 529 ? 32.062 -31.141 -4.77 1 91.31 529 LYS A N 1
ATOM 4195 C CA . LYS A 1 529 ? 31.438 -32.031 -3.793 1 91.31 529 LYS A CA 1
ATOM 4196 C C . LYS A 1 529 ? 30.062 -32.5 -4.262 1 91.31 529 LYS A C 1
ATOM 4198 O O . LYS A 1 529 ? 29.406 -33.281 -3.592 1 91.31 529 LYS A O 1
ATOM 4203 N N . ARG A 1 530 ? 29.609 -32.062 -5.297 1 87.44 530 ARG A N 1
ATOM 4204 C CA . ARG A 1 530 ? 28.234 -32.219 -5.711 1 87.44 530 ARG A CA 1
ATOM 4205 C C . ARG A 1 530 ? 27.906 -33.688 -5.902 1 87.44 530 ARG A C 1
ATOM 4207 O O . ARG A 1 530 ? 26.734 -34.094 -5.816 1 87.44 530 ARG A O 1
ATOM 4214 N N . GLN A 1 531 ? 28.906 -34.531 -6.066 1 84.31 531 GLN A N 1
ATOM 4215 C CA . GLN A 1 531 ? 28.672 -35.969 -6.246 1 84.31 531 GLN A CA 1
ATOM 4216 C C . GLN A 1 531 ? 28.516 -36.688 -4.898 1 84.31 531 GLN A C 1
ATOM 4218 O O . GLN A 1 531 ? 27.984 -37.781 -4.832 1 84.31 531 GLN A O 1
ATOM 4223 N N . LYS A 1 532 ? 28.938 -36.094 -3.869 1 84.94 532 LYS A N 1
ATOM 4224 C CA . LYS A 1 532 ? 28.828 -36.656 -2.525 1 84.94 532 LYS A CA 1
ATOM 4225 C C . LYS A 1 532 ? 27.812 -35.906 -1.687 1 84.94 532 LYS A C 1
ATOM 4227 O O . LYS A 1 532 ? 28.078 -34.781 -1.216 1 84.94 532 LYS A O 1
ATOM 4232 N N . ARG A 1 533 ? 26.672 -36.469 -1.455 1 84.56 533 ARG A N 1
ATOM 4233 C CA . ARG A 1 533 ? 25.625 -35.812 -0.683 1 84.56 533 ARG A CA 1
ATOM 4234 C C . ARG A 1 533 ? 25.938 -35.844 0.808 1 84.56 533 ARG A C 1
ATOM 4236 O O . ARG A 1 533 ? 26.562 -36.781 1.297 1 84.56 533 ARG A O 1
ATOM 4243 N N . LEU A 1 534 ? 25.641 -34.75 1.411 1 86.81 534 LEU A N 1
ATOM 4244 C CA . LEU A 1 534 ? 25.812 -34.688 2.859 1 86.81 534 LEU A CA 1
ATOM 4245 C C . LEU A 1 534 ? 24.828 -35.594 3.564 1 86.81 534 LEU A C 1
ATOM 4247 O O . LEU A 1 534 ? 23.688 -35.75 3.129 1 86.81 534 LEU A O 1
ATOM 4251 N N . ALA A 1 535 ? 25.312 -36.219 4.59 1 85.31 535 ALA A N 1
ATOM 4252 C CA . ALA A 1 535 ? 24.422 -37.062 5.41 1 85.31 535 ALA A CA 1
ATOM 4253 C C . ALA A 1 535 ? 23.328 -36.219 6.047 1 85.31 535 ALA A C 1
ATOM 4255 O O . ALA A 1 535 ? 23.516 -35 6.281 1 85.31 535 ALA A O 1
ATOM 4256 N N . LYS A 1 536 ? 22.234 -36.812 6.258 1 81 536 LYS A N 1
ATOM 4257 C CA . LYS A 1 536 ? 21.078 -36.125 6.859 1 81 536 LYS A CA 1
ATOM 4258 C C . LYS A 1 536 ? 21.453 -35.531 8.203 1 81 536 LYS A C 1
ATOM 4260 O O . LYS A 1 536 ? 21.016 -34.406 8.516 1 81 536 LYS A O 1
ATOM 4265 N N . ALA A 1 537 ? 22.281 -36.188 8.969 1 85.38 537 ALA A N 1
ATOM 4266 C CA . ALA A 1 537 ? 22.641 -35.75 10.32 1 85.38 537 ALA A CA 1
ATOM 4267 C C . ALA A 1 537 ? 23.484 -34.5 10.297 1 85.38 537 ALA A C 1
ATOM 4269 O O . ALA A 1 537 ? 23.484 -33.719 11.273 1 85.38 537 ALA A O 1
ATOM 4270 N N . ASN A 1 538 ? 24.156 -34.281 9.188 1 89.06 538 ASN A N 1
ATOM 4271 C CA . ASN A 1 538 ? 25.047 -33.125 9.109 1 89.06 538 ASN A CA 1
ATOM 4272 C C . ASN A 1 538 ? 24.375 -31.969 8.406 1 89.06 538 ASN A C 1
ATOM 4274 O O . ASN A 1 538 ? 24.844 -30.828 8.508 1 89.06 538 ASN A O 1
ATOM 4278 N N . SER A 1 539 ? 23.328 -32.25 7.777 1 91 539 SER A N 1
ATOM 4279 C CA . SER A 1 539 ? 22.703 -31.234 6.941 1 91 539 SER A CA 1
ATOM 4280 C C . SER A 1 539 ? 22.047 -30.141 7.793 1 91 539 SER A C 1
ATOM 4282 O O . SER A 1 539 ? 22.266 -28.953 7.562 1 91 539 SER A O 1
ATOM 4284 N N . LEU A 1 540 ? 21.297 -30.5 8.781 1 90.5 540 LEU A N 1
ATOM 4285 C CA . LEU A 1 540 ? 20.547 -29.562 9.602 1 90.5 540 LEU A CA 1
ATOM 4286 C C . LEU A 1 540 ? 21.5 -28.703 10.445 1 90.5 540 LEU A C 1
ATOM 4288 O O . LEU A 1 540 ? 21.344 -27.484 10.516 1 90.5 540 LEU A O 1
ATOM 4292 N N . PRO A 1 541 ? 22.453 -29.359 11.125 1 94 541 PRO A N 1
ATOM 4293 C CA . PRO A 1 541 ? 23.391 -28.531 11.891 1 94 541 PRO A CA 1
ATOM 4294 C C . PRO A 1 541 ? 24.109 -27.5 11.023 1 94 541 PRO A C 1
ATOM 4296 O O . PRO A 1 541 ? 24.328 -26.359 11.453 1 94 541 PRO A O 1
ATOM 4299 N N . LEU A 1 542 ? 24.516 -27.906 9.844 1 94.75 542 LEU A N 1
ATOM 4300 C CA . LEU A 1 542 ? 25.188 -26.969 8.938 1 94.75 542 LEU A CA 1
ATOM 4301 C C . LEU A 1 542 ? 24.281 -25.812 8.578 1 94.75 542 LEU A C 1
ATOM 4303 O O . LEU A 1 542 ? 24.719 -24.656 8.547 1 94.75 542 LEU A O 1
ATOM 4307 N N . LEU A 1 543 ? 23.094 -26.141 8.281 1 95.06 543 LEU A N 1
ATOM 4308 C CA . LEU A 1 543 ? 22.109 -25.109 7.98 1 95.06 543 LEU A CA 1
ATOM 4309 C C . LEU A 1 543 ? 21.938 -24.156 9.156 1 95.06 543 LEU A C 1
ATOM 4311 O O . LEU A 1 543 ? 21.891 -22.938 8.969 1 95.06 543 LEU A O 1
ATOM 4315 N N . LEU A 1 544 ? 21.812 -24.672 10.367 1 95.88 544 LEU A N 1
ATOM 4316 C CA . LEU A 1 544 ? 21.609 -23.875 11.57 1 95.88 544 LEU A CA 1
ATOM 4317 C C . LEU A 1 544 ? 22.812 -22.969 11.836 1 95.88 544 LEU A C 1
ATOM 4319 O O . LEU A 1 544 ? 22.656 -21.844 12.297 1 95.88 544 LEU A O 1
ATOM 4323 N N . ILE A 1 545 ? 23.969 -23.469 11.555 1 96.88 545 ILE A N 1
ATOM 4324 C CA . ILE A 1 545 ? 25.172 -22.672 11.703 1 96.88 545 ILE A CA 1
ATOM 4325 C C . ILE A 1 545 ? 25.141 -21.484 10.734 1 96.88 545 ILE A C 1
ATOM 4327 O O . ILE A 1 545 ? 25.422 -20.344 11.117 1 96.88 545 ILE A O 1
ATOM 4331 N N . GLY A 1 546 ? 24.797 -21.766 9.477 1 97.44 546 GLY A N 1
ATOM 4332 C CA . GLY A 1 546 ? 24.656 -20.703 8.5 1 97.44 546 GLY A CA 1
ATOM 4333 C C . GLY A 1 546 ? 23.625 -19.656 8.906 1 97.44 546 GLY A C 1
ATOM 4334 O O . GLY A 1 546 ? 23.891 -18.453 8.82 1 97.44 546 GLY A O 1
ATOM 4335 N N . PHE A 1 547 ? 22.562 -20.109 9.406 1 96.75 547 PHE A N 1
ATOM 4336 C CA . PHE A 1 547 ? 21.484 -19.203 9.828 1 96.75 547 PHE A CA 1
ATOM 4337 C C . PHE A 1 547 ? 21.922 -18.391 11.039 1 96.75 547 PHE A C 1
ATOM 4339 O O . PHE A 1 547 ? 21.625 -17.203 11.125 1 96.75 547 PHE A O 1
ATOM 4346 N N . ALA A 1 548 ? 22.5 -19.031 11.969 1 97.88 548 ALA A N 1
ATOM 4347 C CA . ALA A 1 548 ? 22.984 -18.328 13.164 1 97.88 548 ALA A CA 1
ATOM 4348 C C . ALA A 1 548 ? 23.984 -17.25 12.805 1 97.88 548 ALA A C 1
ATOM 4350 O O . ALA A 1 548 ? 23.969 -16.156 13.367 1 97.88 548 ALA A O 1
ATOM 4351 N N . MET A 1 549 ? 24.875 -17.562 11.906 1 97.94 549 MET A N 1
ATOM 4352 C CA . MET A 1 549 ? 25.875 -16.594 11.453 1 97.94 549 MET A CA 1
ATOM 4353 C C . MET A 1 549 ? 25.203 -15.422 10.742 1 97.94 549 MET A C 1
ATOM 4355 O O . MET A 1 549 ? 25.578 -14.266 10.969 1 97.94 549 MET A O 1
ATOM 4359 N N . ALA A 1 550 ? 24.266 -15.695 9.898 1 97.81 550 ALA A N 1
ATOM 4360 C CA . ALA A 1 550 ? 23.547 -14.641 9.195 1 97.81 550 ALA A CA 1
ATOM 4361 C C . ALA A 1 550 ? 22.797 -13.742 10.18 1 97.81 550 ALA A C 1
ATOM 4363 O O . ALA A 1 550 ? 22.828 -12.516 10.062 1 97.81 550 ALA A O 1
ATOM 4364 N N . MET A 1 551 ? 22.125 -14.312 11.172 1 97.56 551 MET A N 1
ATOM 4365 C CA . MET A 1 551 ? 21.391 -13.562 12.18 1 97.56 551 MET A CA 1
ATOM 4366 C C . MET A 1 551 ? 22.328 -12.734 13.047 1 97.56 551 MET A C 1
ATOM 4368 O O . MET A 1 551 ? 22.047 -11.57 13.352 1 97.56 551 MET A O 1
ATOM 4372 N N . ALA A 1 552 ? 23.375 -13.391 13.398 1 97.5 552 ALA A N 1
ATOM 4373 C CA . ALA A 1 552 ? 24.359 -12.672 14.219 1 97.5 552 ALA A CA 1
ATOM 4374 C C . ALA A 1 552 ? 24.891 -11.453 13.477 1 97.5 552 ALA A C 1
ATOM 4376 O O . ALA A 1 552 ? 25.078 -10.391 14.07 1 97.5 552 ALA A O 1
ATOM 4377 N N . THR A 1 553 ? 25.156 -11.617 12.227 1 97.56 553 THR A N 1
ATOM 4378 C CA . THR A 1 553 ? 25.656 -10.5 11.43 1 97.56 553 THR A CA 1
ATOM 4379 C C . THR A 1 553 ? 24.594 -9.406 11.312 1 97.56 553 THR A C 1
ATOM 4381 O O . THR A 1 553 ? 24.891 -8.227 11.5 1 97.56 553 THR A O 1
ATOM 4384 N N . THR A 1 554 ? 23.391 -9.75 11.062 1 97.12 554 THR A N 1
ATOM 4385 C CA . THR A 1 554 ? 22.281 -8.805 10.898 1 97.12 554 THR A CA 1
ATOM 4386 C C . THR A 1 554 ? 22.047 -8.016 12.188 1 97.12 554 THR A C 1
ATOM 4388 O O . THR A 1 554 ? 21.969 -6.789 12.164 1 97.12 554 THR A O 1
ATOM 4391 N N . PHE A 1 555 ? 22.062 -8.703 13.32 1 95.88 555 PHE A N 1
ATOM 4392 C CA . PHE A 1 555 ? 21.703 -8.078 14.586 1 95.88 555 PHE A CA 1
ATOM 4393 C C . PHE A 1 555 ? 22.906 -7.375 15.203 1 95.88 555 PHE A C 1
ATOM 4395 O O . PHE A 1 555 ? 22.766 -6.574 16.125 1 95.88 555 PHE A O 1
ATOM 4402 N N . SER A 1 556 ? 24.094 -7.621 14.656 1 93.88 556 SER A N 1
ATOM 4403 C CA . SER A 1 556 ? 25.281 -6.945 15.156 1 93.88 556 SER A CA 1
ATOM 4404 C C . SER A 1 556 ? 25.25 -5.453 14.844 1 93.88 556 SER A C 1
ATOM 4406 O O . SER A 1 556 ? 26 -4.672 15.43 1 93.88 556 SER A O 1
ATOM 4408 N N . ALA A 1 557 ? 24.359 -5.043 13.945 1 93 557 ALA A N 1
ATOM 4409 C CA . ALA A 1 557 ? 24.188 -3.623 13.648 1 93 557 ALA A CA 1
ATOM 4410 C C . ALA A 1 557 ? 23.828 -2.844 14.914 1 93 557 ALA A C 1
ATOM 4412 O O . ALA A 1 557 ? 24.094 -1.643 15 1 93 557 ALA A O 1
ATOM 4413 N N . ALA A 1 558 ? 23.25 -3.523 15.867 1 91.31 558 ALA A N 1
ATOM 4414 C CA . ALA A 1 558 ? 22.812 -2.904 17.125 1 91.31 558 ALA A CA 1
ATOM 4415 C C . ALA A 1 558 ? 24 -2.283 17.859 1 91.31 558 ALA A C 1
ATOM 4417 O O . ALA A 1 558 ? 23.828 -1.344 18.641 1 91.31 558 ALA A O 1
ATOM 4418 N N . LEU A 1 559 ? 25.172 -2.754 17.516 1 88.56 559 LEU A N 1
ATOM 4419 C CA . LEU A 1 559 ? 26.391 -2.242 18.156 1 88.56 559 LEU A CA 1
ATOM 4420 C C . LEU A 1 559 ? 26.625 -0.785 17.766 1 88.56 559 LEU A C 1
ATOM 4422 O O . LEU A 1 559 ? 27.203 -0.023 18.547 1 88.56 559 LEU A O 1
ATOM 4426 N N . PHE A 1 560 ? 26.109 -0.424 16.625 1 90.5 560 PHE A N 1
ATOM 4427 C CA . PHE A 1 560 ? 26.438 0.9 16.109 1 90.5 560 PHE A CA 1
ATOM 4428 C C . PHE A 1 560 ? 25.219 1.825 16.203 1 90.5 560 PHE A C 1
ATOM 4430 O O . PHE A 1 560 ? 25.359 3.047 16.094 1 90.5 560 PHE A O 1
ATOM 4437 N N . TYR A 1 561 ? 24.031 1.327 16.344 1 86.62 561 TYR A N 1
ATOM 4438 C CA . TYR A 1 561 ? 22.828 2.133 16.531 1 86.62 561 TYR A CA 1
ATOM 4439 C C . TYR A 1 561 ? 22.562 2.393 18 1 86.62 561 TYR A C 1
ATOM 4441 O O . TYR A 1 561 ? 21.859 3.336 18.359 1 86.62 561 TYR A O 1
ATOM 4449 N N . GLY A 1 562 ? 22.953 1.611 18.953 1 68.81 562 GLY A N 1
ATOM 4450 C CA . GLY A 1 562 ? 22.641 1.683 20.375 1 68.81 562 GLY A CA 1
ATOM 4451 C C . GLY A 1 562 ? 23.344 2.82 21.078 1 68.81 562 GLY A C 1
ATOM 4452 O O . GLY A 1 562 ? 23.906 3.711 20.438 1 68.81 562 GLY A O 1
ATOM 4453 N N . ASN A 1 563 ? 23.172 2.93 22.438 1 57.28 563 ASN A N 1
ATOM 4454 C CA . ASN A 1 563 ? 23.438 3.979 23.406 1 57.28 563 ASN A CA 1
ATOM 4455 C C . ASN A 1 563 ? 24.797 4.633 23.188 1 57.28 563 ASN A C 1
ATOM 4457 O O . ASN A 1 563 ? 24.922 5.859 23.25 1 57.28 563 ASN A O 1
ATOM 4461 N N . GLU A 1 564 ? 25.781 3.848 23.219 1 58.44 564 GLU A N 1
ATOM 4462 C CA . GLU A 1 564 ? 27.047 4.551 23.047 1 58.44 564 GLU A CA 1
ATOM 4463 C C . GLU A 1 564 ? 27.391 4.742 21.578 1 58.44 564 GLU A C 1
ATOM 4465 O O . GLU A 1 564 ? 28.266 5.531 21.219 1 58.44 564 GLU A O 1
ATOM 4470 N N . GLY A 1 565 ? 26.406 4.414 20.656 1 60.44 565 GLY A N 1
ATOM 4471 C CA . GLY A 1 565 ? 26.172 4.547 19.234 1 60.44 565 GLY A CA 1
ATOM 4472 C C . GLY A 1 565 ? 27.438 4.367 18.406 1 60.44 565 GLY A C 1
ATOM 4473 O O . GLY A 1 565 ? 28.406 3.768 18.875 1 60.44 565 GLY A O 1
ATOM 4474 N N . ALA A 1 566 ? 27.5 4.699 17.172 1 59.59 566 ALA A N 1
ATOM 4475 C CA . ALA A 1 566 ? 28.5 4.684 16.109 1 59.59 566 ALA A CA 1
ATOM 4476 C C . ALA A 1 566 ? 29.75 5.461 16.531 1 59.59 566 ALA A C 1
ATOM 4478 O O . ALA A 1 566 ? 30.875 5.102 16.156 1 59.59 566 ALA A O 1
ATOM 4479 N N . ALA A 1 567 ? 29.5 6.371 17.453 1 59.62 567 ALA A N 1
ATOM 4480 C CA . ALA A 1 567 ? 30.562 7.297 17.812 1 59.62 567 ALA A CA 1
ATOM 4481 C C . ALA A 1 567 ? 31.531 6.672 18.812 1 59.62 567 ALA A C 1
ATOM 4483 O O . ALA A 1 567 ? 32.688 7.07 18.906 1 59.62 567 ALA A O 1
ATOM 4484 N N . ALA A 1 568 ? 31.047 5.688 19.453 1 67.19 568 ALA A N 1
ATOM 4485 C CA . ALA A 1 568 ? 31.844 5.156 20.562 1 67.19 568 ALA A CA 1
ATOM 4486 C C . ALA A 1 568 ? 32.844 4.117 20.047 1 67.19 568 ALA A C 1
ATOM 4488 O O . ALA A 1 568 ? 33.844 3.834 20.719 1 67.19 568 ALA A O 1
ATOM 4489 N N . ALA A 1 569 ? 32.656 3.773 18.859 1 80.75 569 ALA A N 1
ATOM 4490 C CA . ALA A 1 569 ? 33.531 2.703 18.391 1 80.75 569 ALA A CA 1
ATOM 4491 C C . ALA A 1 569 ? 34.875 3.256 17.938 1 80.75 569 ALA A C 1
ATOM 4493 O O . ALA A 1 569 ? 34.938 4.297 17.281 1 80.75 569 ALA A O 1
ATOM 4494 N N . SER A 1 570 ? 35.969 2.643 18.359 1 87.75 570 SER A N 1
ATOM 4495 C CA . SER A 1 570 ? 37.281 3.047 17.922 1 87.75 570 SER A CA 1
ATOM 4496 C C . SER A 1 570 ? 37.469 2.889 16.422 1 87.75 570 SER A C 1
ATOM 4498 O O . SER A 1 570 ? 36.781 2.092 15.789 1 87.75 570 SER A O 1
ATOM 4500 N N . PRO A 1 571 ? 38.281 3.713 15.883 1 91.31 571 PRO A N 1
ATOM 4501 C CA . PRO A 1 571 ? 38.531 3.598 14.445 1 91.31 571 PRO A CA 1
ATOM 4502 C C . PRO A 1 571 ? 38.938 2.186 14.023 1 91.31 571 PRO A C 1
ATOM 4504 O O . PRO A 1 571 ? 38.5 1.7 12.977 1 91.31 571 PRO A O 1
ATOM 4507 N N . ALA A 1 572 ? 39.75 1.557 14.828 1 93.44 572 ALA A N 1
ATOM 4508 C CA . ALA A 1 572 ? 40.188 0.192 14.523 1 93.44 572 ALA A CA 1
ATOM 4509 C C . ALA A 1 572 ? 39 -0.767 14.531 1 93.44 572 ALA A C 1
ATOM 4511 O O . ALA A 1 572 ? 38.906 -1.649 13.672 1 93.44 572 ALA A O 1
ATOM 4512 N N . ALA A 1 573 ? 38.188 -0.572 15.477 1 93.12 573 ALA A N 1
ATOM 4513 C CA . ALA A 1 573 ? 37 -1.421 15.57 1 93.12 573 ALA A CA 1
ATOM 4514 C C . ALA A 1 573 ? 36.062 -1.199 14.391 1 93.12 573 ALA A C 1
ATOM 4516 O O . ALA A 1 573 ? 35.469 -2.152 13.859 1 93.12 573 ALA A O 1
ATOM 4517 N N . ARG A 1 574 ? 35.875 0.043 14.023 1 95 574 ARG A N 1
ATOM 4518 C CA . ARG A 1 574 ? 35.031 0.358 12.867 1 95 574 ARG A CA 1
ATOM 4519 C C . ARG A 1 574 ? 35.594 -0.258 11.594 1 95 574 ARG A C 1
ATOM 4521 O O . ARG A 1 574 ? 34.875 -0.848 10.797 1 95 574 ARG A O 1
ATOM 4528 N N . ALA A 1 575 ? 36.906 -0.115 11.445 1 96.94 575 ALA A N 1
ATOM 4529 C CA . ALA A 1 575 ? 37.562 -0.649 10.266 1 96.94 575 ALA A CA 1
ATOM 4530 C C . ALA A 1 575 ? 37.469 -2.172 10.219 1 96.94 575 ALA A C 1
ATOM 4532 O O . ALA A 1 575 ? 37.219 -2.75 9.156 1 96.94 575 ALA A O 1
ATOM 4533 N N . LEU A 1 576 ? 37.656 -2.805 11.328 1 96.38 576 LEU A N 1
ATOM 4534 C CA . LEU A 1 576 ? 37.594 -4.262 11.398 1 96.38 576 LEU A CA 1
ATOM 4535 C C . LEU A 1 576 ? 36.188 -4.754 11.094 1 96.38 576 LEU A C 1
ATOM 4537 O O . LEU A 1 576 ? 36 -5.676 10.289 1 96.38 576 LEU A O 1
ATOM 4541 N N . TYR A 1 577 ? 35.219 -4.133 11.773 1 95.88 577 TYR A N 1
ATOM 4542 C CA . TYR A 1 577 ? 33.844 -4.52 11.516 1 95.88 577 TYR A CA 1
ATOM 4543 C C . TYR A 1 577 ? 33.469 -4.297 10.055 1 95.88 577 TYR A C 1
ATOM 4545 O O . TYR A 1 577 ? 32.875 -5.16 9.422 1 95.88 577 TYR A O 1
ATOM 4553 N N . GLY A 1 578 ? 33.812 -3.111 9.555 1 96.56 578 GLY A N 1
ATOM 4554 C CA . GLY A 1 578 ? 33.5 -2.758 8.18 1 96.56 578 GLY A CA 1
ATOM 4555 C C . GLY A 1 578 ? 34.094 -3.713 7.168 1 96.56 578 GLY A C 1
ATOM 4556 O O . GLY A 1 578 ? 33.5 -3.967 6.121 1 96.56 578 GLY A O 1
ATOM 4557 N N . ALA A 1 579 ? 35.219 -4.266 7.488 1 97.56 579 ALA A N 1
ATOM 4558 C CA . ALA A 1 579 ? 35.938 -5.156 6.578 1 97.56 579 ALA A CA 1
ATOM 4559 C C . ALA A 1 579 ? 35.375 -6.578 6.648 1 97.56 579 ALA A C 1
ATOM 4561 O O . ALA A 1 579 ? 35.438 -7.328 5.676 1 97.56 579 ALA A O 1
ATOM 4562 N N . LEU A 1 580 ? 34.719 -6.883 7.766 1 97.5 580 LEU A N 1
ATOM 4563 C CA . LEU A 1 580 ? 34.469 -8.305 7.988 1 97.5 580 LEU A CA 1
ATOM 4564 C C . LEU A 1 580 ? 32.969 -8.617 7.867 1 97.5 580 LEU A C 1
ATOM 4566 O O . LEU A 1 580 ? 32.594 -9.766 7.637 1 97.5 580 LEU A O 1
ATOM 4570 N N . HIS A 1 581 ? 32.094 -7.688 8.125 1 97 581 HIS A N 1
ATOM 4571 C CA . HIS A 1 581 ? 30.672 -8.031 8.211 1 97 581 HIS A CA 1
ATOM 4572 C C . HIS A 1 581 ? 30.141 -8.547 6.879 1 97 581 HIS A C 1
ATOM 4574 O O . HIS A 1 581 ? 29.312 -9.461 6.844 1 97 581 HIS A O 1
ATOM 4580 N N . ARG A 1 582 ? 30.641 -8.055 5.73 1 97.88 582 ARG A N 1
ATOM 4581 C CA . ARG A 1 582 ? 30.125 -8.469 4.426 1 97.88 582 ARG A CA 1
ATOM 4582 C C . ARG A 1 582 ? 30.656 -9.859 4.055 1 97.88 582 ARG A C 1
ATOM 4584 O O . ARG A 1 582 ? 29.875 -10.719 3.623 1 97.88 582 ARG A O 1
ATOM 4591 N N . PRO A 1 583 ? 31.984 -10.125 4.188 1 98.06 583 PRO A N 1
ATOM 4592 C CA . PRO A 1 583 ? 32.469 -11.484 3.938 1 98.06 583 PRO A CA 1
ATOM 4593 C C . PRO A 1 583 ? 31.812 -12.516 4.867 1 98.06 583 PRO A C 1
ATOM 4595 O O . PRO A 1 583 ? 31.547 -13.641 4.453 1 98.06 583 PRO A O 1
ATOM 4598 N N . VAL A 1 584 ? 31.578 -12.133 6.082 1 98.31 584 VAL A N 1
ATOM 4599 C CA . VAL A 1 584 ? 30.953 -13.047 7.023 1 98.31 584 VAL A CA 1
ATOM 4600 C C . VAL A 1 584 ? 29.531 -13.352 6.562 1 98.31 584 VAL A C 1
ATOM 4602 O O . VAL A 1 584 ? 29.078 -14.5 6.609 1 98.31 584 VAL A O 1
ATOM 4605 N N . TRP A 1 585 ? 28.797 -12.344 6.145 1 98.44 585 TRP A N 1
ATOM 4606 C CA . TRP A 1 585 ? 27.469 -12.539 5.578 1 98.44 585 TRP A CA 1
ATOM 4607 C C . TRP A 1 585 ? 27.516 -13.484 4.387 1 98.44 585 TRP A C 1
ATOM 4609 O O . TRP A 1 585 ? 26.719 -14.422 4.301 1 98.44 585 TRP A O 1
ATOM 4619 N N . ALA A 1 586 ? 28.422 -13.25 3.492 1 98.62 586 ALA A N 1
ATOM 4620 C CA . ALA A 1 586 ? 28.562 -14.086 2.303 1 98.62 586 ALA A CA 1
ATOM 4621 C C . ALA A 1 586 ? 28.891 -15.531 2.682 1 98.62 586 ALA A C 1
ATOM 4623 O O . ALA A 1 586 ? 28.359 -16.469 2.08 1 98.62 586 ALA A O 1
ATOM 4624 N N . PHE A 1 587 ? 29.75 -15.727 3.633 1 98.19 587 PHE A N 1
ATOM 4625 C CA . PHE A 1 587 ? 30.109 -17.062 4.098 1 98.19 587 PHE A CA 1
ATOM 4626 C C . PHE A 1 587 ? 28.906 -17.766 4.715 1 98.19 587 PHE A C 1
ATOM 4628 O O . PHE A 1 587 ? 28.703 -18.953 4.516 1 98.19 587 PHE A O 1
ATOM 4635 N N . ALA A 1 588 ? 28.172 -17 5.5 1 98.56 588 ALA A N 1
ATOM 4636 C CA . ALA A 1 588 ? 26.938 -17.531 6.07 1 98.56 588 ALA A CA 1
ATOM 4637 C C . ALA A 1 588 ? 26 -18.031 4.977 1 98.56 588 ALA A C 1
ATOM 4639 O O . ALA A 1 588 ? 25.469 -19.141 5.062 1 98.56 588 ALA A O 1
ATOM 4640 N N . LEU A 1 589 ? 25.828 -17.281 3.949 1 98.25 589 LEU A N 1
ATOM 4641 C CA . LEU A 1 589 ? 25 -17.672 2.807 1 98.25 589 LEU A CA 1
ATOM 4642 C C . LEU A 1 589 ? 25.562 -18.906 2.121 1 98.25 589 LEU A C 1
ATOM 4644 O O . LEU A 1 589 ? 24.812 -19.797 1.704 1 98.25 589 LEU A O 1
ATOM 4648 N N . GLY A 1 590 ? 26.906 -18.906 2 1 98.44 590 GLY A N 1
ATOM 4649 C CA . GLY A 1 590 ? 27.547 -20.062 1.41 1 98.44 590 GLY A CA 1
ATOM 4650 C C . GLY A 1 590 ? 27.25 -21.359 2.154 1 98.44 590 GLY A C 1
ATOM 4651 O O . GLY A 1 590 ? 26.953 -22.375 1.536 1 98.44 590 GLY A O 1
ATOM 4652 N N . ILE A 1 591 ? 27.297 -21.281 3.434 1 97.56 591 ILE A N 1
ATOM 4653 C CA . ILE A 1 591 ? 27 -22.438 4.27 1 97.56 591 ILE A CA 1
ATOM 4654 C C . ILE A 1 591 ? 25.547 -22.875 4.078 1 97.56 591 ILE A C 1
ATOM 4656 O O . ILE A 1 591 ? 25.266 -24.062 3.938 1 97.56 591 ILE A O 1
ATOM 4660 N N . ILE A 1 592 ? 24.672 -21.938 4.02 1 96.81 592 ILE A N 1
ATOM 4661 C CA . ILE A 1 592 ? 23.25 -22.219 3.818 1 96.81 592 ILE A CA 1
ATOM 4662 C C . ILE A 1 592 ? 23.031 -22.875 2.453 1 96.81 592 ILE A C 1
ATOM 4664 O O . ILE A 1 592 ? 22.344 -23.891 2.344 1 96.81 592 ILE A O 1
ATOM 4668 N N . VAL A 1 593 ? 23.625 -22.297 1.437 1 96.62 593 VAL A N 1
ATOM 4669 C CA . VAL A 1 593 ? 23.484 -22.797 0.074 1 96.62 593 VAL A CA 1
ATOM 4670 C C . VAL A 1 593 ? 24.047 -24.219 -0.023 1 96.62 593 VAL A C 1
ATOM 4672 O O . VAL A 1 593 ? 23.422 -25.094 -0.62 1 96.62 593 VAL A O 1
ATOM 4675 N N . LEU A 1 594 ? 25.219 -24.469 0.595 1 95.5 594 LEU A N 1
ATOM 4676 C CA . LEU A 1 594 ? 25.812 -25.797 0.579 1 95.5 594 LEU A CA 1
ATOM 4677 C C . LEU A 1 594 ? 24.953 -26.797 1.359 1 95.5 594 LEU A C 1
ATOM 4679 O O . LEU A 1 594 ? 24.766 -27.938 0.932 1 95.5 594 LEU A O 1
ATOM 4683 N N . ALA A 1 595 ? 24.453 -26.328 2.479 1 94.69 595 ALA A N 1
ATOM 4684 C CA . ALA A 1 595 ? 23.609 -27.188 3.299 1 94.69 595 ALA A CA 1
ATOM 4685 C C . ALA A 1 595 ? 22.359 -27.641 2.529 1 94.69 595 ALA A C 1
ATOM 4687 O O . ALA A 1 595 ? 21.969 -28.797 2.6 1 94.69 595 ALA A O 1
ATOM 4688 N N . ILE A 1 596 ? 21.75 -26.781 1.798 1 93.06 596 ILE A N 1
ATOM 4689 C CA . ILE A 1 596 ? 20.516 -27.078 1.083 1 93.06 596 ILE A CA 1
ATOM 4690 C C . ILE A 1 596 ? 20.828 -27.875 -0.187 1 93.06 596 ILE A C 1
ATOM 4692 O O . ILE A 1 596 ? 20.141 -28.844 -0.513 1 93.06 596 ILE A O 1
ATOM 4696 N N . SER A 1 597 ? 21.859 -27.5 -0.919 1 92.81 597 SER A N 1
ATOM 4697 C CA . SER A 1 597 ? 22.172 -28.094 -2.213 1 92.81 597 SER A CA 1
ATOM 4698 C C . SER A 1 597 ? 22.734 -29.5 -2.049 1 92.81 597 SER A C 1
ATOM 4700 O O . SER A 1 597 ? 22.438 -30.391 -2.844 1 92.81 597 SER A O 1
ATOM 4702 N N . LEU A 1 598 ? 23.531 -29.688 -0.999 1 92 598 LEU A N 1
ATOM 4703 C CA . LEU A 1 598 ? 24.203 -30.969 -0.804 1 92 598 LEU A CA 1
ATOM 4704 C C . LEU A 1 598 ? 23.469 -31.812 0.24 1 92 598 LEU A C 1
ATOM 4706 O O . LEU A 1 598 ? 23.688 -33.031 0.335 1 92 598 LEU A O 1
ATOM 4710 N N . GLY A 1 599 ? 22.703 -31.109 1.008 1 87.31 599 GLY A N 1
ATOM 4711 C CA . GLY A 1 599 ? 22.109 -31.781 2.146 1 87.31 599 GLY A CA 1
ATOM 4712 C C . GLY A 1 599 ? 20.734 -32.344 1.842 1 87.31 599 GLY A C 1
ATOM 4713 O O . GLY A 1 599 ? 20.281 -32.344 0.694 1 87.31 599 GLY A O 1
ATOM 4714 N N . ARG A 1 600 ? 20.141 -33 2.883 1 81.56 600 ARG A N 1
ATOM 4715 C CA . ARG A 1 600 ? 18.828 -33.625 2.797 1 81.56 600 ARG A CA 1
ATOM 4716 C C . ARG A 1 600 ? 17.797 -32.844 3.607 1 81.56 600 ARG A C 1
ATOM 4718 O O . ARG A 1 600 ? 17.188 -33.375 4.539 1 81.56 600 ARG A O 1
ATOM 4725 N N . ILE A 1 601 ? 17.766 -31.594 3.295 1 82.69 601 ILE A N 1
ATOM 4726 C CA . ILE A 1 601 ? 16.781 -30.734 3.932 1 82.69 601 ILE A CA 1
ATOM 4727 C C . ILE A 1 601 ? 15.609 -30.484 2.982 1 82.69 601 ILE A C 1
ATOM 4729 O O . ILE A 1 601 ? 15.656 -29.578 2.143 1 82.69 601 ILE A O 1
ATOM 4733 N N . GLY A 1 602 ? 14.594 -31.234 3.123 1 77.81 602 GLY A N 1
ATOM 4734 C CA . GLY A 1 602 ? 13.492 -31.25 2.172 1 77.81 602 GLY A CA 1
ATOM 4735 C C . GLY A 1 602 ? 12.594 -30.031 2.279 1 77.81 602 GLY A C 1
ATOM 4736 O O . GLY A 1 602 ? 12.219 -29.438 1.266 1 77.81 602 GLY A O 1
ATOM 4737 N N . PHE A 1 603 ? 12.367 -29.562 3.455 1 77.88 603 PHE A N 1
ATOM 4738 C CA . PHE A 1 603 ? 11.367 -28.531 3.672 1 77.88 603 PHE A CA 1
ATOM 4739 C C . PHE A 1 603 ? 11.836 -27.188 3.096 1 77.88 603 PHE A C 1
ATOM 4741 O O . PHE A 1 603 ? 11.109 -26.562 2.324 1 77.88 603 PHE A O 1
ATOM 4748 N N . MET A 1 604 ? 12.992 -26.781 3.459 1 83.44 604 MET A N 1
ATOM 4749 C CA . MET A 1 604 ? 13.508 -25.5 2.986 1 83.44 604 MET A CA 1
ATOM 4750 C C . MET A 1 604 ? 13.664 -25.5 1.469 1 83.44 604 MET A C 1
ATOM 4752 O O . MET A 1 604 ? 13.375 -24.5 0.81 1 83.44 604 MET A O 1
ATOM 4756 N N . ARG A 1 605 ? 14.102 -26.516 0.99 1 87.5 605 ARG A N 1
ATOM 4757 C CA . ARG A 1 605 ? 14.258 -26.656 -0.455 1 87.5 605 ARG A CA 1
ATOM 4758 C C . ARG A 1 605 ? 12.914 -26.516 -1.166 1 87.5 605 ARG A C 1
ATOM 4760 O O . ARG A 1 605 ? 12.812 -25.828 -2.182 1 87.5 605 ARG A O 1
ATOM 4767 N N . LYS A 1 606 ? 11.984 -27.172 -0.62 1 83.19 606 LYS A N 1
ATOM 4768 C CA . LYS A 1 606 ? 10.664 -27.156 -1.239 1 83.19 606 LYS A CA 1
ATOM 4769 C C . LYS A 1 606 ? 10.055 -25.766 -1.196 1 83.19 606 LYS A C 1
ATOM 4771 O O . LYS A 1 606 ? 9.469 -25.312 -2.18 1 83.19 606 LYS A O 1
ATOM 4776 N N . VAL A 1 607 ? 10.211 -25.094 -0.134 1 83.88 607 VAL A N 1
ATOM 4777 C CA . VAL A 1 607 ? 9.633 -23.766 0.036 1 83.88 607 VAL A CA 1
ATOM 4778 C C . VAL A 1 607 ? 10.336 -22.766 -0.888 1 83.88 607 VAL A C 1
ATOM 4780 O O . VAL A 1 607 ? 9.68 -21.984 -1.574 1 83.88 607 VAL A O 1
ATOM 4783 N N . LEU A 1 608 ? 11.578 -22.797 -0.956 1 91.06 608 LEU A N 1
ATOM 4784 C CA . LEU A 1 608 ? 12.367 -21.828 -1.716 1 91.06 608 LEU A CA 1
ATOM 4785 C C . LEU A 1 608 ? 12.328 -22.156 -3.207 1 91.06 608 LEU A C 1
ATOM 4787 O O . LEU A 1 608 ? 12.656 -21.297 -4.035 1 91.06 608 LEU A O 1
ATOM 4791 N N . SER A 1 609 ? 11.891 -23.391 -3.537 1 88.94 609 SER A N 1
ATOM 4792 C CA . SER A 1 609 ? 11.805 -23.797 -4.934 1 88.94 609 SER A CA 1
ATOM 4793 C C . SER A 1 609 ? 10.359 -23.828 -5.414 1 88.94 609 SER A C 1
ATOM 4795 O O . SER A 1 609 ? 10.055 -24.391 -6.461 1 88.94 609 SER A O 1
ATOM 4797 N N . TRP A 1 610 ? 9.523 -23.266 -4.621 1 82.94 610 TRP A N 1
ATOM 4798 C CA . TRP A 1 610 ? 8.102 -23.297 -4.961 1 82.94 610 TRP A CA 1
ATOM 4799 C C . TRP A 1 610 ? 7.852 -22.641 -6.316 1 82.94 610 TRP A C 1
ATOM 4801 O O . TRP A 1 610 ? 8.328 -21.531 -6.578 1 82.94 610 TRP A O 1
ATOM 4811 N N . LYS A 1 611 ? 7.125 -23.234 -7.129 1 82.38 611 LYS A N 1
ATOM 4812 C CA . LYS A 1 611 ? 6.973 -22.891 -8.539 1 82.38 611 LYS A CA 1
ATOM 4813 C C . LYS A 1 611 ? 6.449 -21.469 -8.703 1 82.38 611 LYS A C 1
ATOM 4815 O O . LYS A 1 611 ? 6.914 -20.719 -9.57 1 82.38 611 LYS A O 1
ATOM 4820 N N . PRO A 1 612 ? 5.527 -21.047 -7.895 1 81.06 612 PRO A N 1
ATOM 4821 C CA . PRO A 1 612 ? 5.008 -19.688 -8.078 1 81.06 612 PRO A CA 1
ATOM 4822 C C . PRO A 1 612 ? 6.047 -18.625 -7.762 1 81.06 612 PRO A C 1
ATOM 4824 O O . PRO A 1 612 ? 5.891 -17.469 -8.164 1 81.06 612 PRO A O 1
ATOM 4827 N N . LEU A 1 613 ? 7.109 -18.953 -7.117 1 88.44 613 LEU A N 1
ATOM 4828 C CA . LEU A 1 613 ? 8.141 -17.984 -6.773 1 88.44 613 LEU A CA 1
ATOM 4829 C C . LEU A 1 613 ? 9.062 -17.734 -7.961 1 88.44 613 LEU A C 1
ATOM 4831 O O . LEU A 1 613 ? 9.75 -16.703 -8.016 1 88.44 613 LEU A O 1
ATOM 4835 N N . VAL A 1 614 ? 9.055 -18.609 -8.906 1 90.19 614 VAL A N 1
ATOM 4836 C CA . VAL A 1 614 ? 10.031 -18.609 -9.992 1 90.19 614 VAL A CA 1
ATOM 4837 C C . VAL A 1 614 ? 9.797 -17.375 -10.883 1 90.19 614 VAL A C 1
ATOM 4839 O O . VAL A 1 614 ? 10.727 -16.609 -11.133 1 90.19 614 VAL A O 1
ATOM 4842 N N . PRO A 1 615 ? 8.516 -17.172 -11.312 1 90.75 615 PRO A N 1
ATOM 4843 C CA . PRO A 1 615 ? 8.32 -15.977 -12.141 1 90.75 615 PRO A CA 1
ATOM 4844 C C . PRO A 1 615 ? 8.664 -14.68 -11.414 1 90.75 615 PRO A C 1
ATOM 4846 O O . PRO A 1 615 ? 9.242 -13.766 -12.008 1 90.75 615 PRO A O 1
ATOM 4849 N N . LEU A 1 616 ? 8.344 -14.594 -10.18 1 94.19 616 LEU A N 1
ATOM 4850 C CA . LEU A 1 616 ? 8.648 -13.398 -9.406 1 94.19 616 LEU A CA 1
ATOM 4851 C C . LEU A 1 616 ? 10.148 -13.219 -9.25 1 94.19 616 LEU A C 1
ATOM 4853 O O . LEU A 1 616 ? 10.656 -12.094 -9.289 1 94.19 616 LEU A O 1
ATOM 4857 N N . SER A 1 617 ? 10.789 -14.305 -9.062 1 95.94 617 SER A N 1
ATOM 4858 C CA . SER A 1 617 ? 12.242 -14.258 -8.938 1 95.94 617 SER A CA 1
ATOM 4859 C C . SER A 1 617 ? 12.891 -13.766 -10.227 1 95.94 617 SER A C 1
ATOM 4861 O O . SER A 1 617 ? 13.836 -12.977 -10.188 1 95.94 617 SER A O 1
ATOM 4863 N N . LYS A 1 618 ? 12.383 -14.203 -11.32 1 95.06 618 LYS A N 1
ATOM 4864 C CA . LYS A 1 618 ? 12.938 -13.828 -12.617 1 95.06 618 LYS A CA 1
ATOM 4865 C C . LYS A 1 618 ? 12.703 -12.344 -12.906 1 95.06 618 LYS A C 1
ATOM 4867 O O . LYS A 1 618 ? 13.375 -11.766 -13.766 1 95.06 618 LYS A O 1
ATOM 4872 N N . LEU A 1 619 ? 11.82 -11.758 -12.18 1 97.25 619 LEU A N 1
ATOM 4873 C CA . LEU A 1 619 ? 11.523 -10.344 -12.367 1 97.25 619 LEU A CA 1
ATOM 4874 C C . LEU A 1 619 ? 12.359 -9.477 -11.43 1 97.25 619 LEU A C 1
ATOM 4876 O O . LEU A 1 619 ? 12.203 -8.258 -11.398 1 97.25 619 LEU A O 1
ATOM 4880 N N . SER A 1 620 ? 13.258 -10.062 -10.719 1 97.5 620 SER A N 1
ATOM 4881 C CA . SER A 1 620 ? 14.008 -9.367 -9.672 1 97.5 620 SER A CA 1
ATOM 4882 C C . SER A 1 620 ? 14.836 -8.227 -10.25 1 97.5 620 SER A C 1
ATOM 4884 O O . SER A 1 620 ? 14.93 -7.152 -9.648 1 97.5 620 SER A O 1
ATOM 4886 N N . TYR A 1 621 ? 15.508 -8.445 -11.398 1 97.25 621 TYR A N 1
ATOM 4887 C CA . TYR A 1 621 ? 16.328 -7.387 -11.984 1 97.25 621 TYR A CA 1
ATOM 4888 C C . TYR A 1 621 ? 15.469 -6.199 -12.406 1 97.25 621 TYR A C 1
ATOM 4890 O O . TYR A 1 621 ? 15.812 -5.051 -12.125 1 97.25 621 TYR A O 1
ATOM 4898 N N . GLY A 1 622 ? 14.359 -6.477 -13.109 1 98.25 622 GLY A N 1
ATOM 4899 C CA . GLY A 1 622 ? 13.438 -5.41 -13.461 1 98.25 622 GLY A CA 1
ATOM 4900 C C . GLY A 1 622 ? 12.898 -4.664 -12.258 1 98.25 622 GLY A C 1
ATOM 4901 O O . GLY A 1 622 ? 12.789 -3.438 -12.273 1 98.25 622 GLY A O 1
ATOM 4902 N N . ALA A 1 623 ? 12.539 -5.414 -11.219 1 98.56 623 ALA A N 1
ATOM 4903 C CA . ALA A 1 623 ? 12.055 -4.805 -9.984 1 98.56 623 ALA A CA 1
ATOM 4904 C C . ALA A 1 623 ? 13.109 -3.895 -9.367 1 98.56 623 ALA A C 1
ATOM 4906 O O . ALA A 1 623 ? 12.797 -2.811 -8.875 1 98.56 623 ALA A O 1
ATOM 4907 N N . PHE A 1 624 ? 14.328 -4.383 -9.422 1 98 624 PHE A N 1
ATOM 4908 C CA . PHE A 1 624 ? 15.453 -3.594 -8.93 1 98 624 PHE A CA 1
ATOM 4909 C C . PHE A 1 624 ? 15.562 -2.277 -9.688 1 98 624 PHE A C 1
ATOM 4911 O O . PHE A 1 624 ? 15.766 -1.222 -9.086 1 98 624 PHE A O 1
ATOM 4918 N N . LEU A 1 625 ? 15.344 -2.291 -10.922 1 98.44 625 LEU A N 1
ATOM 4919 C CA . LEU A 1 625 ? 15.516 -1.116 -11.766 1 98.44 625 LEU A CA 1
ATOM 4920 C C . LEU A 1 625 ? 14.398 -0.103 -11.531 1 98.44 625 LEU A C 1
ATOM 4922 O O . LEU A 1 625 ? 14.656 1.104 -11.477 1 98.44 625 LEU A O 1
ATOM 4926 N N . VAL A 1 626 ? 13.195 -0.574 -11.266 1 98.19 626 VAL A N 1
ATOM 4927 C CA . VAL A 1 626 ? 12.078 0.361 -11.398 1 98.19 626 VAL A CA 1
ATOM 4928 C C . VAL A 1 626 ? 11.516 0.697 -10.016 1 98.19 626 VAL A C 1
ATOM 4930 O O . VAL A 1 626 ? 10.727 1.634 -9.875 1 98.19 626 VAL A O 1
ATOM 4933 N N . HIS A 1 627 ? 11.812 0.002 -8.938 1 98.56 627 HIS A N 1
ATOM 4934 C CA . HIS A 1 627 ? 11.148 0.187 -7.652 1 98.56 627 HIS A CA 1
ATOM 4935 C C . HIS A 1 627 ? 11.383 1.592 -7.109 1 98.56 627 HIS A C 1
ATOM 4937 O O . HIS A 1 627 ? 10.492 2.176 -6.488 1 98.56 627 HIS A O 1
ATOM 4943 N N . VAL A 1 628 ? 12.523 2.174 -7.406 1 98.19 628 VAL A N 1
ATOM 4944 C CA . VAL A 1 628 ? 12.852 3.477 -6.836 1 98.19 628 VAL A CA 1
ATOM 4945 C C . VAL A 1 628 ? 12.031 4.566 -7.523 1 98.19 628 VAL A C 1
ATOM 4947 O O . VAL A 1 628 ? 11.812 5.637 -6.953 1 98.19 628 VAL A O 1
ATOM 4950 N N . VAL A 1 629 ? 11.578 4.324 -8.773 1 98.06 629 VAL A N 1
ATOM 4951 C CA . VAL A 1 629 ? 10.688 5.258 -9.461 1 98.06 629 VAL A CA 1
ATOM 4952 C C . VAL A 1 629 ? 9.422 5.453 -8.633 1 98.06 629 VAL A C 1
ATOM 4954 O O . VAL A 1 629 ? 8.961 6.586 -8.453 1 98.06 629 VAL A O 1
ATOM 4957 N N . ILE A 1 630 ? 8.898 4.371 -8.125 1 97.94 630 ILE A N 1
ATOM 4958 C CA . ILE A 1 630 ? 7.672 4.402 -7.324 1 97.94 630 ILE A CA 1
ATOM 4959 C C . ILE A 1 630 ? 7.938 5.121 -6.004 1 97.94 630 ILE A C 1
ATOM 4961 O O . ILE A 1 630 ? 7.113 5.914 -5.543 1 97.94 630 ILE A O 1
ATOM 4965 N N . LEU A 1 631 ? 9.102 4.871 -5.441 1 97.88 631 LEU A N 1
ATOM 4966 C CA . LEU A 1 631 ? 9.469 5.496 -4.176 1 97.88 631 LEU A CA 1
ATOM 4967 C C . LEU A 1 631 ? 9.68 6.996 -4.352 1 97.88 631 LEU A C 1
ATOM 4969 O O . LEU A 1 631 ? 9.25 7.789 -3.512 1 97.88 631 LEU A O 1
ATOM 4973 N N . TRP A 1 632 ? 10.289 7.41 -5.484 1 97.38 632 TRP A N 1
ATOM 4974 C CA . TRP A 1 632 ? 10.469 8.828 -5.785 1 97.38 632 TRP A CA 1
ATOM 4975 C C . TRP A 1 632 ? 9.125 9.516 -5.977 1 97.38 632 TRP A C 1
ATOM 4977 O O . TRP A 1 632 ? 8.93 10.641 -5.508 1 97.38 632 TRP A O 1
ATOM 4987 N N . TYR A 1 633 ? 8.258 8.852 -6.641 1 97.19 633 TYR A N 1
ATOM 4988 C CA . TYR A 1 633 ? 6.938 9.438 -6.852 1 97.19 633 TYR A CA 1
ATOM 4989 C C . TYR A 1 633 ? 6.242 9.703 -5.52 1 97.19 633 TYR A C 1
ATOM 4991 O O . TYR A 1 633 ? 5.672 10.781 -5.316 1 97.19 633 TYR A O 1
ATOM 4999 N N . SER A 1 634 ? 6.262 8.727 -4.676 1 95.12 634 SER A N 1
ATOM 5000 C CA . SER A 1 634 ? 5.605 8.867 -3.379 1 95.12 634 SER A CA 1
ATOM 5001 C C . SER A 1 634 ? 6.254 9.977 -2.553 1 95.12 634 SER A C 1
ATOM 5003 O O . SER A 1 634 ? 5.559 10.75 -1.892 1 95.12 634 SER A O 1
ATOM 5005 N N . ALA A 1 635 ? 7.547 10.062 -2.596 1 94.69 635 ALA A N 1
ATOM 5006 C CA . ALA A 1 635 ? 8.266 11.07 -1.825 1 94.69 635 ALA A CA 1
ATOM 5007 C C . ALA A 1 635 ? 8 12.469 -2.377 1 94.69 635 ALA A C 1
ATOM 5009 O O . ALA A 1 635 ? 7.719 13.398 -1.618 1 94.69 635 ALA A O 1
ATOM 5010 N N . GLY A 1 636 ? 8.062 12.594 -3.688 1 96.38 636 GLY A N 1
ATOM 5011 C CA . GLY A 1 636 ? 7.945 13.898 -4.312 1 96.38 636 GLY A CA 1
ATOM 5012 C C . GLY A 1 636 ? 6.52 14.414 -4.352 1 96.38 636 GLY A C 1
ATOM 5013 O O . GLY A 1 636 ? 6.297 15.625 -4.344 1 96.38 636 GLY A O 1
ATOM 5014 N N . SER A 1 637 ? 5.559 13.531 -4.344 1 96.5 637 SER A N 1
ATOM 5015 C CA . SER A 1 637 ? 4.164 13.938 -4.492 1 96.5 637 SER A CA 1
ATOM 5016 C C . SER A 1 637 ? 3.5 14.141 -3.135 1 96.5 637 SER A C 1
ATOM 5018 O O . SER A 1 637 ? 2.303 14.422 -3.061 1 96.5 637 SER A O 1
ATOM 5020 N N . ALA A 1 638 ? 4.23 14.039 -2.061 1 96 638 ALA A N 1
ATOM 5021 C CA . ALA A 1 638 ? 3.67 14.188 -0.72 1 96 638 ALA A CA 1
ATOM 5022 C C . ALA A 1 638 ? 3.068 15.578 -0.528 1 96 638 ALA A C 1
ATOM 5024 O O . ALA A 1 638 ? 3.678 16.578 -0.903 1 96 638 ALA A O 1
ATOM 5025 N N . ARG A 1 639 ? 1.827 15.633 -0.015 1 97.19 639 ARG A N 1
ATOM 5026 C CA . ARG A 1 639 ? 1.144 16.891 0.271 1 97.19 639 ARG A CA 1
ATOM 5027 C C . ARG A 1 639 ? 1.048 17.141 1.774 1 97.19 639 ARG A C 1
ATOM 5029 O O . ARG A 1 639 ? 0.586 18.188 2.211 1 97.19 639 ARG A O 1
ATOM 5036 N N . GLU A 1 640 ? 1.457 16.172 2.527 1 95.06 640 GLU A N 1
ATOM 5037 C CA . GLU A 1 640 ? 1.414 16.25 3.986 1 95.06 640 GLU A CA 1
ATOM 5038 C C . GLU A 1 640 ? 2.486 15.367 4.617 1 95.06 640 GLU A C 1
ATOM 5040 O O . GLU A 1 640 ? 3.039 14.484 3.957 1 95.06 640 GLU A O 1
ATOM 5045 N N . ALA A 1 641 ? 2.822 15.734 5.879 1 95.81 641 ALA A N 1
ATOM 5046 C CA . ALA A 1 641 ? 3.645 14.812 6.656 1 95.81 641 ALA A CA 1
ATOM 5047 C C . ALA A 1 641 ? 2.859 13.555 7.027 1 95.81 641 ALA A C 1
ATOM 5049 O O . ALA A 1 641 ? 1.686 13.641 7.398 1 95.81 641 ALA A O 1
ATOM 5050 N N . THR A 1 642 ? 3.465 12.461 6.918 1 94.19 642 THR A N 1
ATOM 5051 C CA . THR A 1 642 ? 2.705 11.227 7.086 1 94.19 642 THR A CA 1
ATOM 5052 C C . THR A 1 642 ? 3.082 10.531 8.391 1 94.19 642 THR A C 1
ATOM 5054 O O . THR A 1 642 ? 4.246 10.555 8.797 1 94.19 642 THR A O 1
ATOM 5057 N N . TYR A 1 643 ? 2.1 9.93 9.047 1 95.62 643 TYR A N 1
ATOM 5058 C CA . TYR A 1 643 ? 2.279 9.109 10.242 1 95.62 643 TYR A CA 1
ATOM 5059 C C . TYR A 1 643 ? 2.689 7.691 9.867 1 95.62 643 TYR A C 1
ATOM 5061 O O . TYR A 1 643 ? 2.186 7.125 8.898 1 95.62 643 TYR A O 1
ATOM 5069 N N . ASN A 1 644 ? 3.637 7.156 10.633 1 95.25 644 ASN A N 1
ATOM 5070 C CA . ASN A 1 644 ? 4.098 5.801 10.344 1 95.25 644 ASN A CA 1
ATOM 5071 C C . ASN A 1 644 ? 4.203 4.961 11.617 1 95.25 644 ASN A C 1
ATOM 5073 O O . ASN A 1 644 ? 4.508 5.484 12.688 1 95.25 644 ASN A O 1
ATOM 5077 N N . ASN A 1 645 ? 3.863 3.787 11.594 1 95.81 645 ASN A N 1
ATOM 5078 C CA . ASN A 1 645 ? 4.164 2.697 12.516 1 95.81 645 ASN A CA 1
ATOM 5079 C C . ASN A 1 645 ? 4.512 1.412 11.773 1 95.81 645 ASN A C 1
ATOM 5081 O O . ASN A 1 645 ? 4.547 1.395 10.539 1 95.81 645 ASN A O 1
ATOM 5085 N N . THR A 1 646 ? 4.852 0.391 12.445 1 96.06 646 THR A N 1
ATOM 5086 C CA . THR A 1 646 ? 5.336 -0.827 11.805 1 96.06 646 THR A CA 1
ATOM 5087 C C . THR A 1 646 ? 4.301 -1.373 10.828 1 96.06 646 THR A C 1
ATOM 5089 O O . THR A 1 646 ? 4.633 -1.714 9.688 1 96.06 646 THR A O 1
ATOM 5092 N N . PHE A 1 647 ? 3.068 -1.445 11.203 1 96 647 PHE A N 1
ATOM 5093 C CA . PHE A 1 647 ? 2.02 -2.037 10.375 1 96 647 PHE A CA 1
ATOM 5094 C C . PHE A 1 647 ? 1.76 -1.189 9.141 1 96 647 PHE A C 1
ATOM 5096 O O . PHE A 1 647 ? 1.636 -1.72 8.031 1 96 647 PHE A O 1
ATOM 5103 N N . ILE A 1 648 ? 1.657 0.144 9.297 1 96.31 648 ILE A N 1
ATOM 5104 C CA . ILE A 1 648 ? 1.428 1.051 8.18 1 96.31 648 ILE A CA 1
ATOM 5105 C C . ILE A 1 648 ? 2.588 0.956 7.188 1 96.31 648 ILE A C 1
ATOM 5107 O O . ILE A 1 648 ? 2.379 0.95 5.973 1 96.31 648 ILE A O 1
ATOM 5111 N N . MET A 1 649 ? 3.799 0.851 7.727 1 97.06 649 MET A N 1
ATOM 5112 C CA . MET A 1 649 ? 4.969 0.712 6.863 1 97.06 649 MET A CA 1
ATOM 5113 C C . MET A 1 649 ? 4.895 -0.576 6.051 1 97.06 649 MET A C 1
ATOM 5115 O O . MET A 1 649 ? 5.305 -0.606 4.887 1 97.06 649 MET A O 1
ATOM 5119 N N . ILE A 1 650 ? 4.414 -1.619 6.668 1 97.56 650 ILE A N 1
ATOM 5120 C CA . ILE A 1 650 ? 4.242 -2.881 5.953 1 97.56 650 ILE A CA 1
ATOM 5121 C C . ILE A 1 650 ? 3.236 -2.697 4.82 1 97.56 650 ILE A C 1
ATOM 5123 O O . ILE A 1 650 ? 3.482 -3.125 3.689 1 97.56 650 ILE A O 1
ATOM 5127 N N . LEU A 1 651 ? 2.1 -2.076 5.062 1 97.56 651 LEU A N 1
ATOM 5128 C CA . LEU A 1 651 ? 1.084 -1.834 4.043 1 97.56 651 LEU A CA 1
ATOM 5129 C C . LEU A 1 651 ? 1.662 -1.042 2.877 1 97.56 651 LEU A C 1
ATOM 5131 O O . LEU A 1 651 ? 1.476 -1.413 1.716 1 97.56 651 LEU A O 1
ATOM 5135 N N . LYS A 1 652 ? 2.385 0.036 3.207 1 97.44 652 LYS A N 1
ATOM 5136 C CA . LYS A 1 652 ? 2.973 0.878 2.17 1 97.44 652 LYS A CA 1
ATOM 5137 C C . LYS A 1 652 ? 3.99 0.099 1.342 1 97.44 652 LYS A C 1
ATOM 5139 O O . LYS A 1 652 ? 4.023 0.22 0.115 1 97.44 652 LYS A O 1
ATOM 5144 N N . THR A 1 653 ? 4.773 -0.699 2.02 1 98.31 653 THR A N 1
ATOM 5145 C CA . THR A 1 653 ? 5.805 -1.481 1.344 1 98.31 653 THR A CA 1
ATOM 5146 C C . THR A 1 653 ? 5.176 -2.5 0.397 1 98.31 653 THR A C 1
ATOM 5148 O O . THR A 1 653 ? 5.641 -2.674 -0.732 1 98.31 653 THR A O 1
ATOM 5151 N N . MET A 1 654 ? 4.156 -3.107 0.873 1 98.19 654 MET A N 1
ATOM 5152 C CA . MET A 1 654 ? 3.486 -4.105 0.047 1 98.19 654 MET A CA 1
ATOM 5153 C C . MET A 1 654 ? 2.861 -3.463 -1.187 1 98.19 654 MET A C 1
ATOM 5155 O O . MET A 1 654 ? 2.875 -4.047 -2.271 1 98.19 654 MET A O 1
ATOM 5159 N N . GLY A 1 655 ? 2.283 -2.312 -1.032 1 98.25 655 GLY A N 1
ATOM 5160 C CA . GLY A 1 655 ? 1.743 -1.595 -2.176 1 98.25 655 GLY A CA 1
ATOM 5161 C C . GLY A 1 655 ? 2.795 -1.252 -3.215 1 98.25 655 GLY A C 1
ATOM 5162 O O . GLY A 1 655 ? 2.611 -1.522 -4.402 1 98.25 655 GLY A O 1
ATOM 5163 N N . ASP A 1 656 ? 3.93 -0.696 -2.756 1 98.44 656 ASP A N 1
ATOM 5164 C CA . ASP A 1 656 ? 5.035 -0.351 -3.646 1 98.44 656 ASP A CA 1
ATOM 5165 C C . ASP A 1 656 ? 5.574 -1.59 -4.355 1 98.44 656 ASP A C 1
ATOM 5167 O O . ASP A 1 656 ? 5.891 -1.539 -5.547 1 98.44 656 ASP A O 1
ATOM 5171 N N . THR A 1 657 ? 5.652 -2.645 -3.582 1 98.44 657 THR A N 1
ATOM 5172 C CA . THR A 1 657 ? 6.195 -3.887 -4.121 1 98.44 657 THR A CA 1
ATOM 5173 C C . THR A 1 657 ? 5.301 -4.426 -5.234 1 98.44 657 THR A C 1
ATOM 5175 O O . THR A 1 657 ? 5.793 -4.82 -6.297 1 98.44 657 THR A O 1
ATOM 5178 N N . ALA A 1 658 ? 4.027 -4.402 -5.023 1 97.12 658 ALA A N 1
ATOM 5179 C CA . ALA A 1 658 ? 3.09 -4.926 -6.012 1 97.12 658 ALA A CA 1
ATOM 5180 C C . ALA A 1 658 ? 3.17 -4.137 -7.316 1 97.12 658 ALA A C 1
ATOM 5182 O O . ALA A 1 658 ? 3.26 -4.723 -8.398 1 97.12 658 ALA A O 1
ATOM 5183 N N . VAL A 1 659 ? 3.209 -2.852 -7.246 1 97.38 659 VAL A N 1
ATOM 5184 C CA . VAL A 1 659 ? 3.258 -2.014 -8.438 1 97.38 659 VAL A CA 1
ATOM 5185 C C . VAL A 1 659 ? 4.621 -2.154 -9.117 1 97.38 659 VAL A C 1
ATOM 5187 O O . VAL A 1 659 ? 4.715 -2.143 -10.344 1 97.38 659 VAL A O 1
ATOM 5190 N N . THR A 1 660 ? 5.629 -2.32 -8.305 1 98.56 660 THR A N 1
ATOM 5191 C CA . THR A 1 660 ? 6.977 -2.527 -8.82 1 98.56 660 THR A CA 1
ATOM 5192 C C . THR A 1 660 ? 7.043 -3.789 -9.68 1 98.56 660 THR A C 1
ATOM 5194 O O . THR A 1 660 ? 7.57 -3.764 -10.789 1 98.56 660 THR A O 1
ATOM 5197 N N . PHE A 1 661 ? 6.492 -4.836 -9.195 1 97.88 661 PHE A N 1
ATOM 5198 C CA . PHE A 1 661 ? 6.551 -6.094 -9.938 1 97.88 661 PHE A CA 1
ATOM 5199 C C . PHE A 1 661 ? 5.68 -6.027 -11.188 1 97.88 661 PHE A C 1
ATOM 5201 O O . PHE A 1 661 ? 5.984 -6.668 -12.195 1 97.88 661 PHE A O 1
ATOM 5208 N N . GLY A 1 662 ? 4.59 -5.258 -11.141 1 96.44 662 GLY A N 1
ATOM 5209 C CA . GLY A 1 662 ? 3.842 -5.008 -12.359 1 96.44 662 GLY A CA 1
ATOM 5210 C C . GLY A 1 662 ? 4.66 -4.305 -13.43 1 96.44 662 GLY A C 1
ATOM 5211 O O . GLY A 1 662 ? 4.652 -4.711 -14.594 1 96.44 662 GLY A O 1
ATOM 5212 N N . ALA A 1 663 ? 5.352 -3.295 -13.008 1 97.69 663 ALA A N 1
ATOM 5213 C CA . ALA A 1 663 ? 6.211 -2.559 -13.93 1 97.69 663 ALA A CA 1
ATOM 5214 C C . ALA A 1 663 ? 7.363 -3.43 -14.414 1 97.69 663 ALA A C 1
ATOM 5216 O O . ALA A 1 663 ? 7.766 -3.344 -15.578 1 97.69 663 ALA A O 1
ATOM 5217 N N . ALA A 1 664 ? 7.883 -4.234 -13.516 1 98.44 664 ALA A N 1
ATOM 5218 C CA . ALA A 1 664 ? 8.969 -5.145 -13.875 1 98.44 664 ALA A CA 1
ATOM 5219 C C . ALA A 1 664 ? 8.523 -6.148 -14.93 1 98.44 664 ALA A C 1
ATOM 5221 O O . ALA A 1 664 ? 9.297 -6.527 -15.805 1 98.44 664 ALA A O 1
ATOM 5222 N N . LEU A 1 665 ? 7.309 -6.617 -14.836 1 97 665 LEU A N 1
ATOM 5223 C CA . LEU A 1 665 ? 6.762 -7.539 -15.828 1 97 665 LEU A CA 1
ATOM 5224 C C . LEU A 1 665 ? 6.711 -6.891 -17.203 1 97 665 LEU A C 1
ATOM 5226 O O . LEU A 1 665 ? 7.059 -7.523 -18.203 1 97 665 LEU A O 1
ATOM 5230 N N . LEU A 1 666 ? 6.309 -5.652 -17.25 1 96.94 666 LEU A N 1
ATOM 5231 C CA . LEU A 1 666 ? 6.258 -4.938 -18.516 1 96.94 666 LEU A CA 1
ATOM 5232 C C . LEU A 1 666 ? 7.652 -4.789 -19.109 1 96.94 666 LEU A C 1
ATOM 5234 O O . LEU A 1 666 ? 7.84 -4.961 -20.312 1 96.94 666 LEU A O 1
ATOM 5238 N N . LEU A 1 667 ? 8.578 -4.469 -18.281 1 97.69 667 LEU A N 1
ATOM 5239 C CA . LEU A 1 667 ? 9.961 -4.348 -18.719 1 97.69 667 LEU A CA 1
ATOM 5240 C C . LEU A 1 667 ? 10.5 -5.688 -19.219 1 97.69 667 LEU A C 1
ATOM 5242 O O . LEU A 1 667 ? 11.219 -5.75 -20.219 1 97.69 667 LEU A O 1
ATOM 5246 N N . TYR A 1 668 ? 10.156 -6.727 -18.531 1 97.25 668 TYR A N 1
ATOM 5247 C CA . TYR A 1 668 ? 10.586 -8.078 -18.875 1 97.25 668 TYR A CA 1
ATOM 5248 C C . TYR A 1 668 ? 10.047 -8.484 -20.234 1 97.25 668 TYR A C 1
ATOM 5250 O O . TYR A 1 668 ? 10.789 -8.992 -21.078 1 97.25 668 TYR A O 1
ATOM 5258 N N . LEU A 1 669 ? 8.805 -8.227 -20.516 1 96.62 669 LEU A N 1
ATOM 5259 C CA . LEU A 1 669 ? 8.133 -8.664 -21.734 1 96.62 669 LEU A CA 1
ATOM 5260 C C . LEU A 1 669 ? 8.555 -7.812 -22.938 1 96.62 669 LEU A C 1
ATOM 5262 O O . LEU A 1 669 ? 8.555 -8.289 -24.062 1 96.62 669 LEU A O 1
ATOM 5266 N N . SER A 1 670 ? 8.938 -6.59 -22.641 1 97.06 670 SER A N 1
ATOM 5267 C CA . SER A 1 670 ? 9.164 -5.668 -23.75 1 97.06 670 SER A CA 1
ATOM 5268 C C . SER A 1 670 ? 10.648 -5.574 -24.109 1 97.06 670 SER A C 1
ATOM 5270 O O . SER A 1 670 ? 11.008 -5.23 -25.234 1 97.06 670 SER A O 1
ATOM 5272 N N . VAL A 1 671 ? 11.516 -5.836 -23.141 1 97.62 671 VAL A N 1
ATOM 5273 C CA . VAL A 1 671 ? 12.922 -5.566 -23.406 1 97.62 671 VAL A CA 1
ATOM 5274 C C . VAL A 1 671 ? 13.773 -6.758 -22.969 1 97.62 671 VAL A C 1
ATOM 5276 O O . VAL A 1 671 ? 14.453 -7.375 -23.797 1 97.62 671 VAL A O 1
ATOM 5279 N N . GLU A 1 672 ? 13.68 -7.219 -21.781 1 96.62 672 GLU A N 1
ATOM 5280 C CA . GLU A 1 672 ? 14.609 -8.188 -21.203 1 96.62 672 GLU A CA 1
ATOM 5281 C C . GLU A 1 672 ? 14.531 -9.523 -21.938 1 96.62 672 GLU A C 1
ATOM 5283 O O . GLU A 1 672 ? 15.539 -10.016 -22.453 1 96.62 672 GLU A O 1
ATOM 5288 N N . ALA A 1 673 ? 13.344 -10.086 -21.984 1 96.12 673 ALA A N 1
ATOM 5289 C CA . ALA A 1 673 ? 13.172 -11.414 -22.578 1 96.12 673 ALA A CA 1
ATOM 5290 C C . ALA A 1 673 ? 13.477 -11.398 -24.062 1 96.12 673 ALA A C 1
ATOM 5292 O O . ALA A 1 673 ? 14.211 -12.25 -24.562 1 96.12 673 ALA A O 1
ATOM 5293 N N . PRO A 1 674 ? 12.961 -10.43 -24.812 1 96.38 674 PRO A N 1
ATOM 5294 C CA . PRO A 1 674 ? 13.234 -10.422 -26.25 1 96.38 674 PRO A CA 1
ATOM 5295 C C . PRO A 1 674 ? 14.727 -10.32 -26.562 1 96.38 674 PRO A C 1
ATOM 5297 O O . PRO A 1 674 ? 15.227 -11.039 -27.438 1 96.38 674 PRO A O 1
ATOM 5300 N N . ILE A 1 675 ? 15.422 -9.484 -25.906 1 95.38 675 ILE A N 1
ATOM 5301 C CA . ILE A 1 675 ? 16.844 -9.273 -26.188 1 95.38 675 ILE A CA 1
ATOM 5302 C C . ILE A 1 675 ? 17.625 -10.516 -25.797 1 95.38 675 ILE A C 1
ATOM 5304 O O . ILE A 1 675 ? 18.562 -10.914 -26.5 1 95.38 675 ILE A O 1
ATOM 5308 N N . ARG A 1 676 ? 17.297 -11.055 -24.672 1 92.12 676 ARG A N 1
ATOM 5309 C CA . ARG A 1 676 ? 17.938 -12.297 -24.25 1 92.12 676 ARG A CA 1
ATOM 5310 C C . ARG A 1 676 ? 17.734 -13.391 -25.281 1 92.12 676 ARG A C 1
ATOM 5312 O O . ARG A 1 676 ? 18.688 -14.086 -25.656 1 92.12 676 ARG A O 1
ATOM 5319 N N . ASP A 1 677 ? 16.516 -13.531 -25.766 1 92.25 677 ASP A N 1
ATOM 5320 C CA . ASP A 1 677 ? 16.203 -14.57 -26.734 1 92.25 677 ASP A CA 1
ATOM 5321 C C . ASP A 1 677 ? 16.875 -14.305 -28.078 1 92.25 677 ASP A C 1
ATOM 5323 O O . ASP A 1 677 ? 17.312 -15.242 -28.75 1 92.25 677 ASP A O 1
ATOM 5327 N N . MET A 1 678 ? 16.953 -13.117 -28.469 1 92.81 678 MET A N 1
ATOM 5328 C CA . MET A 1 678 ? 17.641 -12.758 -29.703 1 92.81 678 MET A CA 1
ATOM 5329 C C . MET A 1 678 ? 19.125 -13.062 -29.594 1 92.81 678 MET A C 1
ATOM 5331 O O . MET A 1 678 ? 19.734 -13.531 -30.562 1 92.81 678 MET A O 1
ATOM 5335 N N . ALA A 1 679 ? 19.656 -12.766 -28.484 1 88.88 679 ALA A N 1
ATOM 5336 C CA . ALA A 1 679 ? 21.078 -13.062 -28.266 1 88.88 679 ALA A CA 1
ATOM 5337 C C . ALA A 1 679 ? 21.344 -14.562 -28.359 1 88.88 679 ALA A C 1
ATOM 5339 O O . ALA A 1 679 ? 22.359 -14.984 -28.906 1 88.88 679 ALA A O 1
ATOM 5340 N N . LYS A 1 680 ? 20.5 -15.344 -27.812 1 85.19 680 LYS A N 1
ATOM 5341 C CA . LYS A 1 680 ? 20.625 -16.797 -27.906 1 85.19 680 LYS A CA 1
ATOM 5342 C C . LYS A 1 680 ? 20.516 -17.266 -29.344 1 85.19 680 LYS A C 1
ATOM 5344 O O . LYS A 1 680 ? 21.25 -18.172 -29.766 1 85.19 680 LYS A O 1
ATOM 5349 N N . LEU A 1 681 ? 19.594 -16.719 -30 1 85.81 681 LEU A N 1
ATOM 5350 C CA . LEU A 1 681 ? 19.391 -17.047 -31.406 1 85.81 681 LEU A CA 1
ATOM 5351 C C . LEU A 1 681 ? 20.641 -16.719 -32.219 1 85.81 681 LEU A C 1
ATOM 5353 O O . LEU A 1 681 ? 21.031 -17.469 -33.094 1 85.81 681 LEU A O 1
ATOM 5357 N N . ALA A 1 682 ? 21.219 -15.625 -31.953 1 83.94 682 ALA A N 1
ATOM 5358 C CA . ALA A 1 682 ? 22.406 -15.188 -32.688 1 83.94 682 ALA A CA 1
ATOM 5359 C C . ALA A 1 682 ? 23.594 -16.109 -32.406 1 83.94 682 ALA A C 1
ATOM 5361 O O . ALA A 1 682 ? 24.422 -16.344 -33.281 1 83.94 682 ALA A O 1
ATOM 5362 N N . LEU A 1 683 ? 23.688 -16.656 -31.234 1 75.12 683 LEU A N 1
ATOM 5363 C CA . LEU A 1 683 ? 24.797 -17.516 -30.844 1 75.12 683 LEU A CA 1
ATOM 5364 C C . LEU A 1 683 ? 24.578 -18.938 -31.344 1 75.12 683 LEU A C 1
ATOM 5366 O O . LEU A 1 683 ? 25.547 -19.672 -31.578 1 75.12 683 LEU A O 1
ATOM 5370 N N . SER A 1 684 ? 23.312 -19.375 -31.391 1 63.12 684 SER A N 1
ATOM 5371 C CA . SER A 1 684 ? 23.031 -20.734 -31.875 1 63.12 684 SER A CA 1
ATOM 5372 C C . SER A 1 684 ? 23.344 -20.844 -33.375 1 63.12 684 SER A C 1
ATOM 5374 O O . SER A 1 684 ? 23.641 -21.938 -33.875 1 63.12 684 SER A O 1
ATOM 5376 N N . VAL A 1 685 ? 23.203 -19.859 -34.094 1 48.72 685 VAL A N 1
ATOM 5377 C CA . VAL A 1 685 ? 23.516 -19.891 -35.531 1 48.72 685 VAL A CA 1
ATOM 5378 C C . VAL A 1 685 ? 25.031 -19.984 -35.719 1 48.72 685 VAL A C 1
ATOM 5380 O O . VAL A 1 685 ? 25.5 -20.578 -36.688 1 48.72 685 VAL A O 1
ATOM 5383 N N . ARG A 1 686 ? 25.812 -19.594 -34.812 1 45.94 686 ARG A N 1
ATOM 5384 C CA . ARG A 1 686 ? 27.25 -19.75 -35.031 1 45.94 686 ARG A CA 1
ATOM 5385 C C . ARG A 1 686 ? 27.766 -21.062 -34.469 1 45.94 686 ARG A C 1
ATOM 5387 O O . ARG A 1 686 ? 27.391 -21.453 -33.344 1 45.94 686 ARG A O 1
ATOM 5394 N N . MET B 1 1 ? -23.438 45.406 5.801 1 32.62 1 MET B N 1
ATOM 5395 C CA . MET B 1 1 ? -22.969 45.25 7.172 1 32.62 1 MET B CA 1
ATOM 5396 C C . MET B 1 1 ? -22.672 43.781 7.457 1 32.62 1 MET B C 1
ATOM 5398 O O . MET B 1 1 ? -21.641 43.438 8.047 1 32.62 1 MET B O 1
ATOM 5402 N N . THR B 1 2 ? -23.5 43.031 6.957 1 37.5 2 THR B N 1
ATOM 5403 C CA . THR B 1 2 ? -23.391 41.594 7.199 1 37.5 2 THR B CA 1
ATOM 5404 C C . THR B 1 2 ? -22.266 40.969 6.375 1 37.5 2 THR B C 1
ATOM 5406 O O . THR B 1 2 ? -21.531 40.125 6.867 1 37.5 2 THR B O 1
ATOM 5409 N N . ALA B 1 3 ? -22.172 41.5 5.219 1 39.69 3 ALA B N 1
ATOM 5410 C CA . ALA B 1 3 ? -21.141 41.031 4.312 1 39.69 3 ALA B CA 1
ATOM 5411 C C . ALA B 1 3 ? -19.75 41.344 4.844 1 39.69 3 ALA B C 1
ATOM 5413 O O . ALA B 1 3 ? -18.812 40.531 4.727 1 39.69 3 ALA B O 1
ATOM 5414 N N . GLU B 1 4 ? -19.625 42.531 5.465 1 39.84 4 GLU B N 1
ATOM 5415 C CA . GLU B 1 4 ? -18.344 42.969 5.98 1 39.84 4 GLU B CA 1
ATOM 5416 C C . GLU B 1 4 ? -17.875 42.094 7.133 1 39.84 4 GLU B C 1
ATOM 5418 O O . GLU B 1 4 ? -16.688 41.75 7.223 1 39.84 4 GLU B O 1
ATOM 5423 N N . LYS B 1 5 ? -18.766 41.656 7.918 1 41.41 5 LYS B N 1
ATOM 5424 C CA . LYS B 1 5 ? -18.438 40.906 9.125 1 41.41 5 LYS B CA 1
ATOM 5425 C C . LYS B 1 5 ? -18.078 39.469 8.797 1 41.41 5 LYS B C 1
ATOM 5427 O O . LYS B 1 5 ? -17.172 38.875 9.422 1 41.41 5 LYS B O 1
ATOM 5432 N N . THR B 1 6 ? -18.719 38.938 7.867 1 42.19 6 THR B N 1
ATOM 5433 C CA . THR B 1 6 ? -18.391 37.594 7.414 1 42.19 6 THR B CA 1
ATOM 5434 C C . THR B 1 6 ? -16.984 37.531 6.844 1 42.19 6 THR B C 1
ATOM 5436 O O . THR B 1 6 ? -16.25 36.562 7.066 1 42.19 6 THR B O 1
ATOM 5439 N N . ARG B 1 7 ? -16.641 38.625 6.164 1 40.56 7 ARG B N 1
ATOM 5440 C CA . ARG B 1 7 ? -15.312 38.781 5.562 1 40.56 7 ARG B CA 1
ATOM 5441 C C . ARG B 1 7 ? -14.219 38.719 6.625 1 40.56 7 ARG B C 1
ATOM 5443 O O . ARG B 1 7 ? -13.18 38.094 6.418 1 40.56 7 ARG B O 1
ATOM 5450 N N . LEU B 1 8 ? -14.648 39.25 7.793 1 42.72 8 LEU B N 1
ATOM 5451 C CA . LEU B 1 8 ? -13.688 39.344 8.891 1 42.72 8 LEU B CA 1
ATOM 5452 C C . LEU B 1 8 ? -13.531 38 9.586 1 42.72 8 LEU B C 1
ATOM 5454 O O . LEU B 1 8 ? -12.438 37.656 10.055 1 42.72 8 LEU B O 1
ATOM 5458 N N . LEU B 1 9 ? -14.547 37.219 9.484 1 44.25 9 LEU B N 1
ATOM 5459 C CA . LEU B 1 9 ? -14.523 35.906 10.141 1 44.25 9 LEU B CA 1
ATOM 5460 C C . LEU B 1 9 ? -13.461 35.031 9.523 1 44.25 9 LEU B C 1
ATOM 5462 O O . LEU B 1 9 ? -12.68 34.375 10.242 1 44.25 9 LEU B O 1
ATOM 5466 N N . PHE B 1 10 ? -13.609 34.969 8.312 1 45.12 10 PHE B N 1
ATOM 5467 C CA . PHE B 1 10 ? -12.656 34.094 7.645 1 45.12 10 PHE B CA 1
ATOM 5468 C C . PHE B 1 10 ? -11.227 34.531 7.902 1 45.12 10 PHE B C 1
ATOM 5470 O O . PHE B 1 10 ? -10.336 33.719 8.141 1 45.12 10 PHE B O 1
ATOM 5477 N N . ALA B 1 11 ? -11.18 35.875 7.855 1 41.28 11 ALA B N 1
ATOM 5478 C CA . ALA B 1 11 ? -9.867 36.438 8.141 1 41.28 11 ALA B CA 1
ATOM 5479 C C . ALA B 1 11 ? -9.406 36.062 9.547 1 41.28 11 ALA B C 1
ATOM 5481 O O . ALA B 1 11 ? -8.227 35.781 9.766 1 41.28 11 ALA B O 1
ATOM 5482 N N . ALA B 1 12 ? -10.438 36.031 10.391 1 42.41 12 ALA B N 1
ATOM 5483 C CA . ALA B 1 12 ? -10.109 35.719 11.781 1 42.41 12 ALA B CA 1
ATOM 5484 C C . ALA B 1 12 ? -9.789 34.25 11.945 1 42.41 12 ALA B C 1
ATOM 5486 O O . ALA B 1 12 ? -8.891 33.875 12.703 1 42.41 12 ALA B O 1
ATOM 5487 N N . LEU B 1 13 ? -10.664 33.469 11.367 1 45.22 13 LEU B N 1
ATOM 5488 C CA . LEU B 1 13 ? -10.516 32.031 11.531 1 45.22 13 LEU B CA 1
ATOM 5489 C C . LEU B 1 13 ? -9.273 31.516 10.797 1 45.22 13 LEU B C 1
ATOM 5491 O O . LEU B 1 13 ? -8.609 30.578 11.258 1 45.22 13 LEU B O 1
ATOM 5495 N N . PHE B 1 14 ? -9.164 31.984 9.633 1 41.91 14 PHE B N 1
ATOM 5496 C CA . PHE B 1 14 ? -8.016 31.578 8.836 1 41.91 14 PHE B CA 1
ATOM 5497 C C . PHE B 1 14 ? -6.82 32.469 9.117 1 41.91 14 PHE B C 1
ATOM 5499 O O . PHE B 1 14 ? -5.691 32.156 8.727 1 41.91 14 PHE B O 1
ATOM 5506 N N . THR B 1 15 ? -6.914 33.75 9.508 1 36.94 15 THR B N 1
ATOM 5507 C CA . THR B 1 15 ? -5.895 34.781 9.633 1 36.94 15 THR B CA 1
ATOM 5508 C C . THR B 1 15 ? -5.605 35.094 11.102 1 36.94 15 THR B C 1
ATOM 5510 O O . THR B 1 15 ? -6.508 35.438 11.859 1 36.94 15 THR B O 1
ATOM 5513 N N . CYS B 1 16 ? -4.734 34.188 11.633 1 33.91 16 CYS B N 1
ATOM 5514 C CA . CYS B 1 16 ? -4.266 34.625 12.953 1 33.91 16 CYS B CA 1
ATOM 5515 C C . CYS B 1 16 ? -4.23 36.125 13.055 1 33.91 16 CYS B C 1
ATOM 5517 O O . CYS B 1 16 ? -4.625 36.719 14.078 1 33.91 16 CYS B O 1
ATOM 5519 N N . GLY B 1 17 ? -3.027 36.688 12.492 1 30.36 17 GLY B N 1
ATOM 5520 C CA . GLY B 1 17 ? -2.402 37.969 12.773 1 30.36 17 GLY B CA 1
ATOM 5521 C C . GLY B 1 17 ? -3.191 39.125 12.234 1 30.36 17 GLY B C 1
ATOM 5522 O O . GLY B 1 17 ? -2.709 39.875 11.375 1 30.36 17 GLY B O 1
ATOM 5523 N N . LEU B 1 18 ? -4.195 39.062 12 1 30.19 18 LEU B N 1
ATOM 5524 C CA . LEU B 1 18 ? -4.551 40.406 11.57 1 30.19 18 LEU B CA 1
ATOM 5525 C C . LEU B 1 18 ? -4.164 41.438 12.625 1 30.19 18 LEU B C 1
ATOM 5527 O O . LEU B 1 18 ? -4.641 41.375 13.758 1 30.19 18 LEU B O 1
ATOM 5531 N N . THR B 1 19 ? -2.928 41.562 12.922 1 32.84 19 THR B N 1
ATOM 5532 C CA . THR B 1 19 ? -2.9 42.938 13.352 1 32.84 19 THR B CA 1
ATOM 5533 C C . THR B 1 19 ? -3.764 43.812 12.438 1 32.84 19 THR B C 1
ATOM 5535 O O . THR B 1 19 ? -3.297 44.281 11.398 1 32.84 19 THR B O 1
ATOM 5538 N N . CYS B 1 20 ? -4.609 43.219 11.773 1 35.44 20 CYS B N 1
ATOM 5539 C CA . CYS B 1 20 ? -5.41 44.031 10.867 1 35.44 20 CYS B CA 1
ATOM 5540 C C . CYS B 1 20 ? -5.738 45.375 11.5 1 35.44 20 CYS B C 1
ATOM 5542 O O . CYS B 1 20 ? -5.93 45.469 12.711 1 35.44 20 CYS B O 1
ATOM 5544 N N . GLU B 1 21 ? -5.234 46.438 11.031 1 38.44 21 GLU B N 1
ATOM 5545 C CA . GLU B 1 21 ? -5.883 47.656 11.445 1 38.44 21 GLU B CA 1
ATOM 5546 C C . GLU B 1 21 ? -7.277 47.406 12.008 1 38.44 21 GLU B C 1
ATOM 5548 O O . GLU B 1 21 ? -7.797 48.219 12.789 1 38.44 21 GLU B O 1
ATOM 5553 N N . PHE B 1 22 ? -7.879 46.25 11.781 1 34.12 22 PHE B N 1
ATOM 5554 C CA . PHE B 1 22 ? -9.289 46.094 12.094 1 34.12 22 PHE B CA 1
ATOM 5555 C C . PHE B 1 22 ? -9.492 44.969 13.117 1 34.12 22 PHE B C 1
ATOM 5557 O O . PHE B 1 22 ? -10.625 44.656 13.484 1 34.12 22 PHE B O 1
ATOM 5564 N N . VAL B 1 23 ? -8.555 44.125 13.43 1 38.75 23 VAL B N 1
ATOM 5565 C CA . VAL B 1 23 ? -8.914 43.125 14.438 1 38.75 23 VAL B CA 1
ATOM 5566 C C . VAL B 1 23 ? -7.883 43.156 15.562 1 38.75 23 VAL B C 1
ATOM 5568 O O . VAL B 1 23 ? -6.68 43.219 15.312 1 38.75 23 VAL B O 1
ATOM 5571 N N . SER B 1 24 ? -8.328 43.375 16.797 1 42.78 24 SER B N 1
ATOM 5572 C CA . SER B 1 24 ? -7.555 43.375 18.031 1 42.78 24 SER B CA 1
ATOM 5573 C C . SER B 1 24 ? -7.023 41.969 18.344 1 42.78 24 SER B C 1
ATOM 5575 O O . SER B 1 24 ? -7.547 40.969 17.844 1 42.78 24 SER B O 1
ATOM 5577 N N . ALA B 1 25 ? -5.77 41.781 18.953 1 43.09 25 ALA B N 1
ATOM 5578 C CA . ALA B 1 25 ? -5.125 40.562 19.422 1 43.09 25 ALA B CA 1
ATOM 5579 C C . ALA B 1 25 ? -6.145 39.594 20.031 1 43.09 25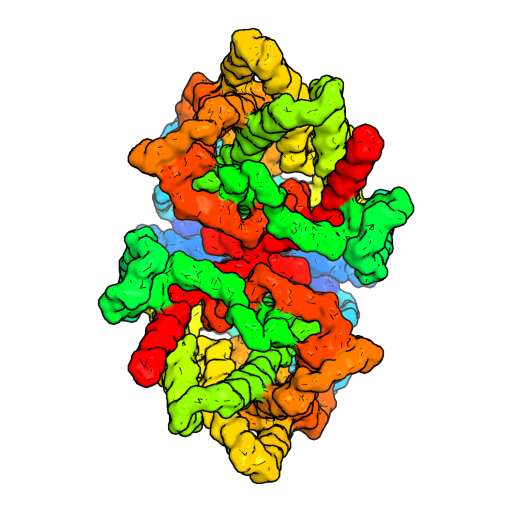 ALA B C 1
ATOM 5581 O O . ALA B 1 25 ? -5.988 38.375 19.938 1 43.09 25 ALA B O 1
ATOM 5582 N N . GLN B 1 26 ? -7.273 40.094 20.703 1 40.94 26 GLN B N 1
ATOM 5583 C CA . GLN B 1 26 ? -8.297 39.312 21.391 1 40.94 26 GLN B CA 1
ATOM 5584 C C . GLN B 1 26 ? -9.125 38.469 20.422 1 40.94 26 GLN B C 1
ATOM 5586 O O . GLN B 1 26 ? -9.82 37.562 20.812 1 40.94 26 GLN B O 1
ATOM 5591 N N . ASP B 1 27 ? -8.773 38.594 19.172 1 44.44 27 ASP B N 1
ATOM 5592 C CA . ASP B 1 27 ? -9.672 38 18.172 1 44.44 27 ASP B CA 1
ATOM 5593 C C . ASP B 1 27 ? -9.055 36.781 17.531 1 44.44 27 ASP B C 1
ATOM 5595 O O . ASP B 1 27 ? -9.625 36.188 16.594 1 44.44 27 ASP B O 1
ATOM 5599 N N . PHE B 1 28 ? -7.836 36.312 18.109 1 48.81 28 PHE B N 1
ATOM 5600 C CA . PHE B 1 28 ? -7.164 35.219 17.453 1 48.81 28 PHE B CA 1
ATOM 5601 C C . PHE B 1 28 ? -7.402 33.906 18.219 1 48.81 28 PHE B C 1
ATOM 5603 O O . PHE B 1 28 ? -7.434 33.906 19.453 1 48.81 28 PHE B O 1
ATOM 5610 N N . TRP B 1 29 ? -7.691 32.781 17.438 1 49.53 29 TRP B N 1
ATOM 5611 C CA . TRP B 1 29 ? -7.699 31.453 18.031 1 49.53 29 TRP B CA 1
ATOM 5612 C C . TRP B 1 29 ? -6.305 31.078 18.516 1 49.53 29 TRP B C 1
ATOM 5614 O O . TRP B 1 29 ? -5.309 31.359 17.844 1 49.53 29 TRP B O 1
ATOM 5624 N N . SER B 1 30 ? -6.23 30.812 19.766 1 66.94 30 SER B N 1
ATOM 5625 C CA . SER B 1 30 ? -5.027 30.203 20.328 1 66.94 30 SER B CA 1
ATOM 5626 C C . SER B 1 30 ? -5.375 29.156 21.375 1 66.94 30 SER B C 1
ATOM 5628 O O . SER B 1 30 ? -6.316 29.328 22.156 1 66.94 30 SER B O 1
ATOM 5630 N N . THR B 1 31 ? -4.789 28.078 21.25 1 80.5 31 THR B N 1
ATOM 5631 C CA . THR B 1 31 ? -4.965 27 22.234 1 80.5 31 THR B CA 1
ATOM 5632 C C . THR B 1 31 ? -4.707 27.516 23.641 1 80.5 31 THR B C 1
ATOM 5634 O O . THR B 1 31 ? -5.336 27.062 24.594 1 80.5 31 THR B O 1
ATOM 5637 N N . VAL B 1 32 ? -3.906 28.484 23.828 1 81.19 32 VAL B N 1
ATOM 5638 C CA . VAL B 1 32 ? -3.59 29.031 25.141 1 81.19 32 VAL B CA 1
ATOM 5639 C C . VAL B 1 32 ? -4.82 29.734 25.719 1 81.19 32 VAL B C 1
ATOM 5641 O O . VAL B 1 32 ? -5.059 29.672 26.922 1 81.19 32 VAL B O 1
ATOM 5644 N N . ARG B 1 33 ? -5.617 30.344 24.891 1 82.38 33 ARG B N 1
ATOM 5645 C CA . ARG B 1 33 ? -6.844 30.984 25.359 1 82.38 33 ARG B CA 1
ATOM 5646 C C . ARG B 1 33 ? -7.84 29.938 25.875 1 82.38 33 ARG B C 1
ATOM 5648 O O . ARG B 1 33 ? -8.594 30.203 26.812 1 82.38 33 ARG B O 1
ATOM 5655 N N . VAL B 1 34 ? -7.809 28.906 25.203 1 88.5 34 VAL B N 1
ATOM 5656 C CA . VAL B 1 34 ? -8.664 27.812 25.688 1 88.5 34 VAL B CA 1
ATOM 5657 C C . VAL B 1 34 ? -8.234 27.406 27.094 1 88.5 34 VAL B C 1
ATOM 5659 O O . VAL B 1 34 ? -9.078 27.188 27.953 1 88.5 34 VAL B O 1
ATOM 5662 N N . TYR B 1 35 ? -6.926 27.344 27.328 1 91.25 35 TYR B N 1
ATOM 5663 C CA . TYR B 1 35 ? -6.41 26.984 28.641 1 91.25 35 TYR B CA 1
ATOM 5664 C C . TYR B 1 35 ? -6.766 28.031 29.688 1 91.25 35 TYR B C 1
ATOM 5666 O O . TYR B 1 35 ? -7.086 27.703 30.828 1 91.25 35 TYR B O 1
ATOM 5674 N N . GLU B 1 36 ? -6.688 29.281 29.266 1 88.44 36 GLU B N 1
ATOM 5675 C CA . GLU B 1 36 ? -7.051 30.359 30.172 1 88.44 36 GLU B CA 1
ATOM 5676 C C . GLU B 1 36 ? -8.523 30.297 30.547 1 88.44 36 GLU B C 1
ATOM 5678 O O . GLU B 1 36 ? -8.891 30.531 31.703 1 88.44 36 GLU B O 1
ATOM 5683 N N . ARG B 1 37 ? -9.305 30 29.562 1 91.31 37 ARG B N 1
ATOM 5684 C CA . ARG B 1 37 ? -10.734 29.875 29.844 1 91.31 37 ARG B CA 1
ATOM 5685 C C . ARG B 1 37 ? -11.016 28.656 30.719 1 91.31 37 ARG B C 1
ATOM 5687 O O . ARG B 1 37 ? -11.938 28.688 31.531 1 91.31 37 ARG B O 1
ATOM 5694 N N . LEU B 1 38 ? -10.258 27.609 30.562 1 95 38 LEU B N 1
ATOM 5695 C CA . LEU B 1 38 ? -10.391 26.469 31.453 1 95 38 LEU B CA 1
ATOM 5696 C C . LEU B 1 38 ? -10.016 26.828 32.875 1 95 38 LEU B C 1
ATOM 5698 O O . LEU B 1 38 ? -10.688 26.406 33.812 1 95 38 LEU B O 1
ATOM 5702 N N . ARG B 1 39 ? -8.961 27.562 33 1 92.69 39 ARG B N 1
ATOM 5703 C CA . ARG B 1 39 ? -8.508 28.047 34.312 1 92.69 39 ARG B CA 1
ATOM 5704 C C . ARG B 1 39 ? -9.578 28.891 35 1 92.69 39 ARG B C 1
ATOM 5706 O O . ARG B 1 39 ? -9.836 28.719 36.188 1 92.69 39 ARG B O 1
ATOM 5713 N N . ASP B 1 40 ? -10.289 29.75 34.25 1 91.25 40 ASP B N 1
ATOM 5714 C CA . ASP B 1 40 ? -11.172 30.75 34.812 1 91.25 40 ASP B CA 1
ATOM 5715 C C . ASP B 1 40 ? -12.617 30.25 34.875 1 91.25 40 ASP B C 1
ATOM 5717 O O . ASP B 1 40 ? -13.414 30.734 35.688 1 91.25 40 ASP B O 1
ATOM 5721 N N . GLY B 1 41 ? -12.969 29.281 34 1 88.31 41 GLY B N 1
ATOM 5722 C CA . GLY B 1 41 ? -14.391 29.047 33.812 1 88.31 41 GLY B CA 1
ATOM 5723 C C . GLY B 1 41 ? -14.789 27.594 34.031 1 88.31 41 GLY B C 1
ATOM 5724 O O . GLY B 1 41 ? -15.977 27.266 34.062 1 88.31 41 GLY B O 1
ATOM 5725 N N . SER B 1 42 ? -13.898 26.719 34.25 1 90.19 42 SER B N 1
ATOM 5726 C CA . SER B 1 42 ? -14.281 25.312 34.406 1 90.19 42 SER B CA 1
ATOM 5727 C C . SER B 1 42 ? -15.07 25.078 35.688 1 90.19 42 SER B C 1
ATOM 5729 O O . SER B 1 42 ? -14.836 25.734 36.688 1 90.19 42 SER B O 1
ATOM 5731 N N . ALA B 1 43 ? -16.016 24.141 35.656 1 88.56 43 ALA B N 1
ATOM 5732 C CA . ALA B 1 43 ? -16.844 23.797 36.812 1 88.56 43 ALA B CA 1
ATOM 5733 C C . ALA B 1 43 ? -16.062 22.984 37.844 1 88.56 43 ALA B C 1
ATOM 5735 O O . ALA B 1 43 ? -16.312 23.078 39.031 1 88.56 43 ALA B O 1
ATOM 5736 N N . GLU B 1 44 ? -15.109 22.219 37.344 1 90.81 44 GLU B N 1
ATOM 5737 C CA . GLU B 1 44 ? -14.312 21.359 38.219 1 90.81 44 GLU B CA 1
ATOM 5738 C C . GLU B 1 44 ? -13.102 22.094 38.781 1 90.81 44 GLU B C 1
ATOM 5740 O O . GLU B 1 44 ? -12.297 22.641 38 1 90.81 44 GLU B O 1
ATOM 5745 N N . ALA B 1 45 ? -12.953 22.062 40.062 1 94.88 45 ALA B N 1
ATOM 5746 C CA . ALA B 1 45 ? -11.852 22.766 40.719 1 94.88 45 ALA B CA 1
ATOM 5747 C C . ALA B 1 45 ? -10.508 22.203 40.281 1 94.88 45 ALA B C 1
ATOM 5749 O O . ALA B 1 45 ? -9.539 22.938 40.094 1 94.88 45 ALA B O 1
ATOM 5750 N N . GLU B 1 46 ? -10.422 20.891 40.156 1 96.69 46 GLU B N 1
ATOM 5751 C CA . GLU B 1 46 ? -9.172 20.266 39.781 1 96.69 46 GLU B CA 1
ATOM 5752 C C . GLU B 1 46 ? -8.773 20.688 38.344 1 96.69 46 GLU B C 1
ATOM 5754 O O . GLU B 1 46 ? -7.586 20.875 38.062 1 96.69 46 GLU B O 1
ATOM 5759 N N . CYS B 1 47 ? -9.719 20.797 37.5 1 97.25 47 CYS B N 1
ATOM 5760 C CA . CYS B 1 47 ? -9.461 21.25 36.156 1 97.25 47 CYS B CA 1
ATOM 5761 C C . CYS B 1 47 ? -8.922 22.672 36.156 1 97.25 47 CYS B C 1
ATOM 5763 O O . CYS B 1 47 ? -7.957 22.969 35.438 1 97.25 47 CYS B O 1
ATOM 5765 N N . ARG B 1 48 ? -9.492 23.547 36.938 1 97.38 48 ARG B N 1
ATOM 5766 C CA . ARG B 1 48 ? -9.023 24.922 37.031 1 97.38 48 ARG B CA 1
ATOM 5767 C C . ARG B 1 48 ? -7.586 24.984 37.531 1 97.38 48 ARG B C 1
ATOM 5769 O O . ARG B 1 48 ? -6.773 25.75 37 1 97.38 48 ARG B O 1
ATOM 5776 N N . ASN B 1 49 ? -7.316 24.156 38.531 1 96.81 49 ASN B N 1
ATOM 5777 C CA . ASN B 1 49 ? -5.973 24.125 39.094 1 96.81 49 ASN B CA 1
ATOM 5778 C C . ASN B 1 49 ? -4.949 23.641 38.094 1 96.81 49 ASN B C 1
ATOM 5780 O O . ASN B 1 49 ? -3.871 24.234 37.938 1 96.81 49 ASN B O 1
ATOM 5784 N N . HIS B 1 50 ? -5.262 22.562 37.469 1 97.62 50 HIS B N 1
ATOM 5785 C CA . HIS B 1 50 ? -4.352 22.016 36.469 1 97.62 50 HIS B CA 1
ATOM 5786 C C . HIS B 1 50 ? -4.168 22.969 35.312 1 97.62 50 HIS B C 1
ATOM 5788 O O . HIS B 1 50 ? -3.07 23.078 34.75 1 97.62 50 HIS B O 1
ATOM 5794 N N . ALA B 1 51 ? -5.266 23.641 34.906 1 96.56 51 ALA B N 1
ATOM 5795 C CA . ALA B 1 51 ? -5.176 24.625 33.812 1 96.56 51 ALA B CA 1
ATOM 5796 C C . ALA B 1 51 ? -4.301 25.797 34.25 1 96.56 51 ALA B C 1
ATOM 5798 O O . ALA B 1 51 ? -3.551 26.344 33.406 1 96.56 51 ALA B O 1
ATOM 5799 N N . SER B 1 52 ? -4.441 26.234 35.469 1 94.69 52 SER B N 1
ATOM 5800 C CA . SER B 1 52 ? -3.596 27.297 36 1 94.69 52 SER B CA 1
ATOM 5801 C C . SER B 1 52 ? -2.123 26.906 35.938 1 94.69 52 SER B C 1
ATOM 5803 O O . SER B 1 52 ? -1.273 27.703 35.531 1 94.69 52 SER B O 1
ATOM 5805 N N . LEU B 1 53 ? -1.867 25.719 36.375 1 94.94 53 LEU B N 1
ATOM 5806 C CA . LEU B 1 53 ? -0.502 25.203 36.344 1 94.94 53 LEU B CA 1
ATOM 5807 C C . LEU B 1 53 ? 0.002 25.109 34.906 1 94.94 53 LEU B C 1
ATOM 5809 O O . LEU B 1 53 ? 1.172 25.391 34.625 1 94.94 53 LEU B O 1
ATOM 5813 N N . LEU B 1 54 ? -0.861 24.688 34.031 1 94 54 LEU B N 1
ATOM 5814 C CA . LEU B 1 54 ? -0.529 24.547 32.625 1 94 54 LEU B CA 1
ATOM 5815 C C . LEU B 1 54 ? -0.137 25.891 32.031 1 94 54 LEU B C 1
ATOM 5817 O O . LEU B 1 54 ? 0.913 26.016 31.391 1 94 54 LEU B O 1
ATOM 5821 N N . VAL B 1 55 ? -0.925 26.891 32.25 1 88 55 VAL B N 1
ATOM 5822 C CA . VAL B 1 55 ? -0.672 28.219 31.703 1 88 55 VAL B CA 1
ATOM 5823 C C . VAL B 1 55 ? 0.646 28.766 32.25 1 88 55 VAL B C 1
ATOM 5825 O O . VAL B 1 55 ? 1.473 29.281 31.5 1 88 55 VAL B O 1
ATOM 5828 N N . LYS B 1 56 ? 0.901 28.609 33.531 1 84.94 56 LYS B N 1
ATOM 5829 C CA . LYS B 1 56 ? 2.141 29.047 34.156 1 84.94 56 LYS B CA 1
ATOM 5830 C C . LYS B 1 56 ? 3.344 28.297 33.625 1 84.94 56 LYS B C 1
ATOM 5832 O O . LYS B 1 56 ? 4.395 28.891 33.375 1 84.94 56 LYS B O 1
ATOM 5837 N N . SER B 1 57 ? 3.158 27.016 33.469 1 88.19 57 SER B N 1
ATOM 5838 C CA . SER B 1 57 ? 4.25 26.172 32.969 1 88.19 57 SER B CA 1
ATOM 5839 C C . SER B 1 57 ? 4.574 26.469 31.516 1 88.19 57 SER B C 1
ATOM 5841 O O . SER B 1 57 ? 5.727 26.344 31.094 1 88.19 57 SER B O 1
ATOM 5843 N N . ILE B 1 58 ? 3.58 26.812 30.672 1 84.69 58 ILE B N 1
ATOM 5844 C CA . ILE B 1 58 ? 3.82 27.203 29.297 1 84.69 58 ILE B CA 1
ATOM 5845 C C . ILE B 1 58 ? 4.637 28.5 29.266 1 84.69 58 ILE B C 1
ATOM 5847 O O . ILE B 1 58 ? 5.57 28.625 28.469 1 84.69 58 ILE B O 1
ATOM 5851 N N . GLN B 1 59 ? 4.301 29.375 30.156 1 74.38 59 GLN B N 1
ATOM 5852 C CA . GLN B 1 59 ? 5.035 30.625 30.25 1 74.38 59 GLN B CA 1
ATOM 5853 C C . GLN B 1 59 ? 6.5 30.391 30.594 1 74.38 59 GLN B C 1
ATOM 5855 O O . GLN B 1 59 ? 7.379 31.141 30.156 1 74.38 59 GLN B O 1
ATOM 5860 N N . ASN B 1 60 ? 6.738 29.297 31.328 1 76.25 60 ASN B N 1
ATOM 5861 C CA . ASN B 1 60 ? 8.102 28.953 31.719 1 76.25 60 ASN B CA 1
ATOM 5862 C C . ASN B 1 60 ? 8.742 27.984 30.734 1 76.25 60 ASN B C 1
ATOM 5864 O O . ASN B 1 60 ? 9.82 27.453 31 1 76.25 60 ASN B O 1
ATOM 5868 N N . ALA B 1 61 ? 8.07 27.672 29.688 1 80.69 61 ALA B N 1
ATOM 5869 C CA . ALA B 1 61 ? 8.547 26.766 28.641 1 80.69 61 ALA B CA 1
ATOM 5870 C C . ALA B 1 61 ? 8.852 25.375 29.219 1 80.69 61 ALA B C 1
ATOM 5872 O O . ALA B 1 61 ? 9.852 24.75 28.844 1 80.69 61 ALA B O 1
ATOM 5873 N N . THR B 1 62 ? 8.078 25.047 30.203 1 86.5 62 THR B N 1
ATOM 5874 C CA . THR B 1 62 ? 8.242 23.719 30.781 1 86.5 62 THR B CA 1
ATOM 5875 C C . THR B 1 62 ? 7.844 22.641 29.781 1 86.5 62 THR B C 1
ATOM 5877 O O . THR B 1 62 ? 6.805 22.75 29.125 1 86.5 62 THR B O 1
ATOM 5880 N N . TYR B 1 63 ? 8.539 21.625 29.672 1 88.5 63 TYR B N 1
ATOM 5881 C CA . TYR B 1 63 ? 8.461 20.625 28.609 1 88.5 63 TYR B CA 1
ATOM 5882 C C . TYR B 1 63 ? 7.07 20.016 28.547 1 88.5 63 TYR B C 1
ATOM 5884 O O . TYR B 1 63 ? 6.445 19.984 27.484 1 88.5 63 TYR B O 1
ATOM 5892 N N . TRP B 1 64 ? 6.504 19.547 29.656 1 94 64 TRP B N 1
ATOM 5893 C CA . TRP B 1 64 ? 5.215 18.859 29.641 1 94 64 TRP B CA 1
ATOM 5894 C C . TRP B 1 64 ? 4.102 19.797 29.188 1 94 64 TRP B C 1
ATOM 5896 O O . TRP B 1 64 ? 3.193 19.375 28.453 1 94 64 TRP B O 1
ATOM 5906 N N . ALA B 1 65 ? 4.156 21.062 29.609 1 91.81 65 ALA B N 1
ATOM 5907 C CA . ALA B 1 65 ? 3.127 22.047 29.266 1 91.81 65 ALA B CA 1
ATOM 5908 C C . ALA B 1 65 ? 3.209 22.453 27.797 1 91.81 65 ALA B C 1
ATOM 5910 O O . ALA B 1 65 ? 2.182 22.594 27.141 1 91.81 65 ALA B O 1
ATOM 5911 N N . VAL B 1 66 ? 4.438 22.578 27.328 1 89.06 66 VAL B N 1
ATOM 5912 C CA . VAL B 1 66 ? 4.625 22.938 25.922 1 89.06 66 VAL B CA 1
ATOM 5913 C C . VAL B 1 66 ? 4.211 21.766 25.031 1 89.06 66 VAL B C 1
ATOM 5915 O O . VAL B 1 66 ? 3.68 21.969 23.938 1 89.06 66 VAL B O 1
ATOM 5918 N N . LYS B 1 67 ? 4.406 20.562 25.516 1 92.81 67 LYS B N 1
ATOM 5919 C CA . LYS B 1 67 ? 3.938 19.391 24.781 1 92.81 67 LYS B CA 1
ATOM 5920 C C . LYS B 1 67 ? 2.426 19.438 24.578 1 92.81 67 LYS B C 1
ATOM 5922 O O . LYS B 1 67 ? 1.929 19.109 23.5 1 92.81 67 LYS B O 1
ATOM 5927 N N . MET B 1 68 ? 1.71 19.812 25.594 1 94.25 68 MET B N 1
ATOM 5928 C CA . MET B 1 68 ? 0.256 19.891 25.484 1 94.25 68 MET B CA 1
ATOM 5929 C C . MET B 1 68 ? -0.166 20.953 24.469 1 94.25 68 MET B C 1
ATOM 5931 O O . MET B 1 68 ? -1.069 20.719 23.672 1 94.25 68 MET B O 1
ATOM 5935 N N . LEU B 1 69 ? 0.523 22.031 24.5 1 89.69 69 LEU B N 1
ATOM 5936 C CA . LEU B 1 69 ? 0.266 23.094 23.531 1 89.69 69 LEU B CA 1
ATOM 5937 C C . LEU B 1 69 ? 0.645 22.641 22.125 1 89.69 69 LEU B C 1
ATOM 5939 O O . LEU B 1 69 ? -0.126 22.828 21.172 1 89.69 69 LEU B O 1
ATOM 5943 N N . ASP B 1 70 ? 1.829 22.016 22.031 1 90.5 70 ASP B N 1
ATOM 5944 C CA . ASP B 1 70 ? 2.395 21.578 20.75 1 90.5 70 ASP B CA 1
ATOM 5945 C C . ASP B 1 70 ? 1.535 20.484 20.109 1 90.5 70 ASP B C 1
ATOM 5947 O O . ASP B 1 70 ? 1.494 20.344 18.891 1 90.5 70 ASP B O 1
ATOM 5951 N N . SER B 1 71 ? 0.852 19.719 20.906 1 94.88 71 SER B N 1
ATOM 5952 C CA . SER B 1 71 ? 0.057 18.609 20.391 1 94.88 71 SER B CA 1
ATOM 5953 C C . SER B 1 71 ? -1.319 19.078 19.938 1 94.88 71 SER B C 1
ATOM 5955 O O . SER B 1 71 ? -2.025 18.359 19.234 1 94.88 71 SER B O 1
ATOM 5957 N N . SER B 1 72 ? -1.736 20.266 20.312 1 93.44 72 SER B N 1
ATOM 5958 C CA . SER B 1 72 ? -3.033 20.812 19.922 1 93.44 72 SER B CA 1
ATOM 5959 C C . SER B 1 72 ? -3.012 21.328 18.5 1 93.44 72 SER B C 1
ATOM 5961 O O . SER B 1 72 ? -1.95 21.672 17.969 1 93.44 72 SER B O 1
ATOM 5963 N N . ALA B 1 73 ? -4.16 21.344 17.891 1 91.44 73 ALA B N 1
ATOM 5964 C CA . ALA B 1 73 ? -4.262 21.656 16.469 1 91.44 73 ALA B CA 1
ATOM 5965 C C . ALA B 1 73 ? -4.473 23.156 16.25 1 91.44 73 ALA B C 1
ATOM 5967 O O . ALA B 1 73 ? -5.109 23.828 17.062 1 91.44 73 ALA B O 1
ATOM 5968 N N . ASN B 1 74 ? -3.861 23.609 15.164 1 83.5 74 ASN B N 1
ATOM 5969 C CA . ASN B 1 74 ? -4.254 24.891 14.578 1 83.5 74 ASN B CA 1
ATOM 5970 C C . ASN B 1 74 ? -5.32 24.703 13.5 1 83.5 74 ASN B C 1
ATOM 5972 O O . ASN B 1 74 ? -5.695 23.578 13.172 1 83.5 74 ASN B O 1
ATOM 5976 N N . PHE B 1 75 ? -5.859 25.828 13.078 1 83.19 75 PHE B N 1
ATOM 5977 C CA . PHE B 1 75 ? -6.848 25.766 12.016 1 83.19 75 PHE B CA 1
ATOM 5978 C C . PHE B 1 75 ? -6.273 25.078 10.781 1 83.19 75 PHE B C 1
ATOM 5980 O O . PHE B 1 75 ? -5.113 25.297 10.422 1 83.19 75 PHE B O 1
ATOM 5987 N N . PRO B 1 76 ? -7.008 24.234 10.156 1 89.31 76 PRO B N 1
ATOM 5988 C CA . PRO B 1 76 ? -6.457 23.484 9.023 1 89.31 76 PRO B CA 1
ATOM 5989 C C . PRO B 1 76 ? -6.289 24.328 7.773 1 89.31 76 PRO B C 1
ATOM 5991 O O . PRO B 1 76 ? -7.027 25.312 7.582 1 89.31 76 PRO B O 1
ATOM 5994 N N . SER B 1 77 ? -5.316 24.016 6.941 1 90.38 77 SER B N 1
ATOM 5995 C CA . SER B 1 77 ? -5.168 24.594 5.613 1 90.38 77 SER B CA 1
ATOM 5996 C C . SER B 1 77 ? -5.973 23.812 4.578 1 90.38 77 SER B C 1
ATOM 5998 O O . SER B 1 77 ? -6.109 22.594 4.68 1 90.38 77 SER B O 1
ATOM 6000 N N . GLY B 1 78 ? -6.547 24.484 3.656 1 93.19 78 GLY B N 1
ATOM 6001 C CA . GLY B 1 78 ? -7.219 23.844 2.539 1 93.19 78 GLY B CA 1
ATOM 6002 C C . GLY B 1 78 ? -8.672 23.531 2.822 1 93.19 78 GLY B C 1
ATOM 6003 O O . GLY B 1 78 ? -9.195 22.516 2.355 1 93.19 78 GLY B O 1
ATOM 6004 N N . VAL B 1 79 ? -9.305 24.328 3.635 1 91.62 79 VAL B N 1
ATOM 6005 C CA . VAL B 1 79 ? -10.711 24.125 3.984 1 91.62 79 VAL B CA 1
ATOM 6006 C C . VAL B 1 79 ? -11.578 24.266 2.74 1 91.62 79 VAL B C 1
ATOM 6008 O O . VAL B 1 79 ? -12.531 23.516 2.549 1 91.62 79 VAL B O 1
ATOM 6011 N N . LEU B 1 80 ? -11.234 25.234 1.872 1 90.75 80 LEU B N 1
ATOM 6012 C CA . LEU B 1 80 ? -12.016 25.484 0.664 1 90.75 80 LEU B CA 1
ATOM 6013 C C . LEU B 1 80 ? -11.891 24.312 -0.307 1 90.75 80 LEU B C 1
ATOM 6015 O O . LEU B 1 80 ? -12.742 24.141 -1.183 1 90.75 80 LEU B O 1
ATOM 6019 N N . GLU B 1 81 ? -10.828 23.531 -0.093 1 91.75 81 GLU B N 1
ATOM 6020 C CA . GLU B 1 81 ? -10.664 22.328 -0.896 1 91.75 81 GLU B CA 1
ATOM 6021 C C . GLU B 1 81 ? -11.281 21.125 -0.2 1 91.75 81 GLU B C 1
ATOM 6023 O O . GLU B 1 81 ? -11.258 20.016 -0.737 1 91.75 81 GLU B O 1
ATOM 6028 N N . GLY B 1 82 ? -11.797 21.328 0.974 1 91.81 82 GLY B N 1
ATOM 6029 C CA . GLY B 1 82 ? -12.555 20.297 1.66 1 91.81 82 GLY B CA 1
ATOM 6030 C C . GLY B 1 82 ? -11.812 19.703 2.842 1 91.81 82 GLY B C 1
ATOM 6031 O O . GLY B 1 82 ? -12.336 18.828 3.537 1 91.81 82 GLY B O 1
ATOM 6032 N N . ASN B 1 83 ? -10.562 20.141 3.117 1 94.62 83 ASN B N 1
ATOM 6033 C CA . ASN B 1 83 ? -9.828 19.656 4.281 1 94.62 83 ASN B CA 1
ATOM 6034 C C . ASN B 1 83 ? -10.352 20.266 5.574 1 94.62 83 ASN B C 1
ATOM 6036 O O . ASN B 1 83 ? -9.992 21.406 5.91 1 94.62 83 ASN B O 1
ATOM 6040 N N . VAL B 1 84 ? -11.078 19.5 6.328 1 94.25 84 VAL B N 1
ATOM 6041 C CA . VAL B 1 84 ? -11.703 20.062 7.516 1 94.25 84 VAL B CA 1
ATOM 6042 C C . VAL B 1 84 ? -11.102 19.422 8.773 1 94.25 84 VAL B C 1
ATOM 6044 O O . VAL B 1 84 ? -11.625 19.609 9.875 1 94.25 84 VAL B O 1
ATOM 6047 N N . TYR B 1 85 ? -10 18.703 8.594 1 95.44 85 TYR B N 1
ATOM 6048 C CA . TYR B 1 85 ? -9.43 17.984 9.727 1 95.44 85 TYR B CA 1
ATOM 6049 C C . TYR B 1 85 ? -8.055 18.531 10.086 1 95.44 85 TYR B C 1
ATOM 6051 O O . TYR B 1 85 ? -7.211 18.75 9.211 1 95.44 85 TYR B O 1
ATOM 6059 N N . ASN B 1 86 ? -7.77 18.859 11.211 1 95.06 86 ASN B N 1
ATOM 6060 C CA . ASN B 1 86 ? -6.465 18.938 11.852 1 95.06 86 ASN B CA 1
ATOM 6061 C C . ASN B 1 86 ? -6.449 18.203 13.188 1 95.06 86 ASN B C 1
ATOM 6063 O O . ASN B 1 86 ? -6.922 18.719 14.195 1 95.06 86 ASN B O 1
ATOM 6067 N N . LEU B 1 87 ? -5.844 17.078 13.18 1 97.5 87 LEU B N 1
ATOM 6068 C CA . LEU B 1 87 ? -5.957 16.141 14.297 1 97.5 87 LEU B CA 1
ATOM 6069 C C . LEU B 1 87 ? -4.867 16.391 15.328 1 97.5 87 LEU B C 1
ATOM 6071 O O . LEU B 1 87 ? -4.723 15.617 16.281 1 97.5 87 LEU B O 1
ATOM 6075 N N . GLY B 1 88 ? -4.098 17.484 15.188 1 96.19 88 GLY B N 1
ATOM 6076 C CA . GLY B 1 88 ? -3.006 17.688 16.125 1 96.19 88 GLY B CA 1
ATOM 6077 C C . GLY B 1 88 ? -2.1 16.469 16.25 1 96.19 88 GLY B C 1
ATOM 6078 O O . GLY B 1 88 ? -1.868 15.766 15.273 1 96.19 88 GLY B O 1
ATOM 6079 N N . ASP B 1 89 ? -1.44 16.391 17.375 1 97.12 89 ASP B N 1
ATOM 6080 C CA . ASP B 1 89 ? -0.603 15.227 17.641 1 97.12 89 ASP B CA 1
ATOM 6081 C C . ASP B 1 89 ? -1.168 14.391 18.781 1 97.12 89 ASP B C 1
ATOM 6083 O O . ASP B 1 89 ? -0.86 14.633 19.953 1 97.12 89 ASP B O 1
ATOM 6087 N N . PHE B 1 90 ? -1.929 13.406 18.469 1 98 90 PHE B N 1
ATOM 6088 C CA . PHE B 1 90 ? -2.648 12.531 19.391 1 98 90 PHE B CA 1
ATOM 6089 C C . PHE B 1 90 ? -1.684 11.852 20.359 1 98 90 PHE B C 1
ATOM 6091 O O . PHE B 1 90 ? -1.912 11.852 21.578 1 98 90 PHE B O 1
ATOM 6098 N N . ASP B 1 91 ? -0.614 11.312 19.844 1 97.06 91 ASP B N 1
ATOM 6099 C CA . ASP B 1 91 ? 0.327 10.523 20.641 1 97.06 91 ASP B CA 1
ATOM 6100 C C . ASP B 1 91 ? 1.118 11.414 21.594 1 97.06 91 ASP B C 1
ATOM 6102 O O . ASP B 1 91 ? 1.404 11.023 22.719 1 97.06 91 ASP B O 1
ATOM 6106 N N . GLU B 1 92 ? 1.485 12.617 21.125 1 96.31 92 GLU B N 1
ATOM 6107 C CA . GLU B 1 92 ? 2.184 13.57 21.969 1 96.31 92 GLU B CA 1
ATOM 6108 C C . GLU B 1 92 ? 1.33 13.969 23.172 1 96.31 92 GLU B C 1
ATOM 6110 O O . GLU B 1 92 ? 1.827 14.031 24.297 1 96.31 92 GLU B O 1
ATOM 6115 N N . CYS B 1 93 ? 0.087 14.219 22.938 1 97.69 93 CYS B N 1
ATOM 6116 C CA . CYS B 1 93 ? -0.826 14.578 24.016 1 97.69 93 CYS B CA 1
ATOM 6117 C C . CYS B 1 93 ? -0.938 13.453 25.031 1 97.69 93 CYS B C 1
ATOM 6119 O O . CYS B 1 93 ? -0.856 13.695 26.25 1 97.69 93 CYS B O 1
ATOM 6121 N N . LEU B 1 94 ? -1.094 12.25 24.562 1 97.31 94 LEU B N 1
ATOM 6122 C CA . LEU B 1 94 ? -1.299 11.117 25.469 1 97.31 94 LEU B CA 1
ATOM 6123 C C . LEU B 1 94 ? -0.016 10.781 26.219 1 97.31 94 LEU B C 1
ATOM 6125 O O . LEU B 1 94 ? -0.057 10.133 27.266 1 97.31 94 LEU B O 1
ATOM 6129 N N . SER B 1 95 ? 1.111 11.188 25.719 1 94.56 95 SER B N 1
ATOM 6130 C CA . SER B 1 95 ? 2.389 10.875 26.344 1 94.56 95 SER B CA 1
ATOM 6131 C C . SER B 1 95 ? 2.656 11.773 27.547 1 94.56 95 SER B C 1
ATOM 6133 O O . SER B 1 95 ? 3.555 11.508 28.344 1 94.56 95 SER B O 1
ATOM 6135 N N . VAL B 1 96 ? 1.895 12.859 27.734 1 96.38 96 VAL B N 1
ATOM 6136 C CA . VAL B 1 96 ? 2.1 13.805 28.828 1 96.38 96 VAL B CA 1
ATOM 6137 C C . VAL B 1 96 ? 1.639 13.172 30.141 1 96.38 96 VAL B C 1
ATOM 6139 O O . VAL B 1 96 ? 0.459 12.852 30.297 1 96.38 96 VAL B O 1
ATOM 6142 N N . ASP B 1 97 ? 2.576 12.938 31.047 1 94.44 97 ASP B N 1
ATOM 6143 C CA . ASP B 1 97 ? 2.312 12.414 32.375 1 94.44 97 ASP B CA 1
ATOM 6144 C C . ASP B 1 97 ? 3.348 12.922 33.375 1 94.44 97 ASP B C 1
ATOM 6146 O O . ASP B 1 97 ? 4.484 12.445 33.406 1 94.44 97 ASP B O 1
ATOM 6150 N N . THR B 1 98 ? 2.98 13.859 34.219 1 94.25 98 THR B N 1
ATOM 6151 C CA . THR B 1 98 ? 3.881 14.406 35.219 1 94.25 98 THR B CA 1
ATOM 6152 C C . THR B 1 98 ? 3.648 13.727 36.562 1 94.25 98 THR B C 1
ATOM 6154 O O . THR B 1 98 ? 4.336 14.031 37.562 1 94.25 98 THR B O 1
ATOM 6157 N N . GLY B 1 99 ? 2.824 12.742 36.594 1 91.06 99 GLY B N 1
ATOM 6158 C CA . GLY B 1 99 ? 2.367 12.195 37.875 1 91.06 99 GLY B CA 1
ATOM 6159 C C . GLY B 1 99 ? 1.209 12.969 38.469 1 91.06 99 GLY B C 1
ATOM 6160 O O . GLY B 1 99 ? 0.33 12.391 39.125 1 91.06 99 GLY B O 1
ATOM 6161 N N . HIS B 1 100 ? 1.202 14.344 38.188 1 92 100 HIS B N 1
ATOM 6162 C CA . HIS B 1 100 ? 0.155 15.219 38.719 1 92 100 HIS B CA 1
ATOM 6163 C C . HIS B 1 100 ? -0.828 15.602 37.594 1 92 100 HIS B C 1
ATOM 6165 O O . HIS B 1 100 ? -2.033 15.703 37.844 1 92 100 HIS B O 1
ATOM 6171 N N . VAL B 1 101 ? -0.276 15.953 36.469 1 95.94 101 VAL B N 1
ATOM 6172 C CA . VAL B 1 101 ? -1.091 16.344 35.312 1 95.94 101 VAL B CA 1
ATOM 6173 C C . VAL B 1 101 ? -0.883 15.352 34.156 1 95.94 101 VAL B C 1
ATOM 6175 O O . VAL B 1 101 ? 0.255 15.039 33.812 1 95.94 101 VAL B O 1
ATOM 6178 N N . ARG B 1 102 ? -1.999 14.844 33.688 1 96.12 102 ARG B N 1
ATOM 6179 C CA . ARG B 1 102 ? -1.986 13.977 32.5 1 96.12 102 ARG B CA 1
ATOM 6180 C C . ARG B 1 102 ? -2.738 14.609 31.344 1 96.12 102 ARG B C 1
ATOM 6182 O O . ARG B 1 102 ? -3.686 15.375 31.547 1 96.12 102 ARG B O 1
ATOM 6189 N N . GLY B 1 103 ? -2.268 14.328 30.125 1 97.94 103 GLY B N 1
ATOM 6190 C CA . GLY B 1 103 ? -2.9 14.891 28.953 1 97.94 103 GLY B CA 1
ATOM 6191 C C . GLY B 1 103 ? -4.145 14.133 28.516 1 97.94 103 GLY B C 1
ATOM 6192 O O . GLY B 1 103 ? -4.188 12.906 28.594 1 97.94 103 GLY B O 1
ATOM 6193 N N . ARG B 1 104 ? -5.121 14.844 28.094 1 98.31 104 ARG B N 1
ATOM 6194 C CA . ARG B 1 104 ? -6.344 14.328 27.5 1 98.31 104 ARG B CA 1
ATOM 6195 C C . ARG B 1 104 ? -6.566 14.914 26.109 1 98.31 104 ARG B C 1
ATOM 6197 O O . ARG B 1 104 ? -6.699 16.125 25.953 1 98.31 104 ARG B O 1
ATOM 6204 N N . TYR B 1 105 ? -6.586 14.023 25.172 1 98.44 105 TYR B N 1
ATOM 6205 C CA . TYR B 1 105 ? -6.809 14.43 23.781 1 98.44 105 TYR B CA 1
ATOM 6206 C C . TYR B 1 105 ? -8.297 14.578 23.484 1 98.44 105 TYR B C 1
ATOM 6208 O O . TYR B 1 105 ? -9.062 13.625 23.672 1 98.44 105 TYR B O 1
ATOM 6216 N N . CYS B 1 106 ? -8.758 15.75 23.016 1 98.5 106 CYS B N 1
ATOM 6217 C CA . CYS B 1 106 ? -10.156 15.969 22.641 1 98.5 106 CYS B CA 1
ATOM 6218 C C . CYS B 1 106 ? -10.266 16.484 21.219 1 98.5 106 CYS B C 1
ATOM 6220 O O . CYS B 1 106 ? -9.578 17.438 20.844 1 98.5 106 CYS B O 1
ATOM 6222 N N . LEU B 1 107 ? -11.062 15.867 20.438 1 98.19 107 LEU B N 1
ATOM 6223 C CA . LEU B 1 107 ? -11.344 16.312 19.078 1 98.19 107 LEU B CA 1
ATOM 6224 C C . LEU B 1 107 ? -12.664 17.062 19.016 1 98.19 107 LEU B C 1
ATOM 6226 O O . LEU B 1 107 ? -13.727 16.484 19.219 1 98.19 107 LEU B O 1
ATOM 6230 N N . ALA B 1 108 ? -12.617 18.312 18.719 1 96.62 108 ALA B N 1
ATOM 6231 C CA . ALA B 1 108 ? -13.797 19.188 18.672 1 96.62 108 ALA B CA 1
ATOM 6232 C C . ALA B 1 108 ? -14.289 19.375 17.234 1 96.62 108 ALA B C 1
ATOM 6234 O O . ALA B 1 108 ? -13.523 19.203 16.281 1 96.62 108 ALA B O 1
ATOM 6235 N N . THR B 1 109 ? -15.531 19.594 17.109 1 95 109 THR B N 1
ATOM 6236 C CA . THR B 1 109 ? -16.125 20 15.844 1 95 109 THR B CA 1
ATOM 6237 C C . THR B 1 109 ? -16.641 21.438 15.922 1 95 109 THR B C 1
ATOM 6239 O O . THR B 1 109 ? -17.484 21.75 16.75 1 95 109 THR B O 1
ATOM 6242 N N . LEU B 1 110 ? -16.078 22.266 15.109 1 89.69 110 LEU B N 1
ATOM 6243 C CA . LEU B 1 110 ? -16.516 23.656 14.969 1 89.69 110 LEU B CA 1
ATOM 6244 C C . LEU B 1 110 ? -17.469 23.812 13.789 1 89.69 110 LEU B C 1
ATOM 6246 O O . LEU B 1 110 ? -17.031 23.781 12.633 1 89.69 110 LEU B O 1
ATOM 6250 N N . ASN B 1 111 ? -18.719 23.969 14.078 1 87.5 111 ASN B N 1
ATOM 6251 C CA . ASN B 1 111 ? -19.703 24.188 13.031 1 87.5 111 ASN B CA 1
ATOM 6252 C C . ASN B 1 111 ? -19.875 25.672 12.711 1 87.5 111 ASN B C 1
ATOM 6254 O O . ASN B 1 111 ? -20.328 26.438 13.555 1 87.5 111 ASN B O 1
ATOM 6258 N N . LEU B 1 112 ? -19.484 26.016 11.492 1 78.5 112 LEU B N 1
ATOM 6259 C CA . LEU B 1 112 ? -19.578 27.391 11.039 1 78.5 112 LEU B CA 1
ATOM 6260 C C . LEU B 1 112 ? -20.953 27.656 10.414 1 78.5 112 LEU B C 1
ATOM 6262 O O . LEU B 1 112 ? -21.25 27.172 9.32 1 78.5 112 LEU B O 1
ATOM 6266 N N . LEU B 1 113 ? -21.875 28.188 11.188 1 71.56 113 LEU B N 1
ATOM 6267 C CA . LEU B 1 113 ? -23.219 28.484 10.703 1 71.56 113 LEU B CA 1
ATOM 6268 C C . LEU B 1 113 ? -23.281 29.844 10.008 1 71.56 113 LEU B C 1
ATOM 6270 O O . LEU B 1 113 ? -22.688 30.812 10.5 1 71.56 113 LEU B O 1
ATOM 6274 N N . GLY B 1 114 ? -23.219 29.938 8.609 1 58.75 114 GLY B N 1
ATOM 6275 C CA . GLY B 1 114 ? -23.234 31.156 7.816 1 58.75 114 GLY B CA 1
ATOM 6276 C C . GLY B 1 114 ? -24.219 32.188 8.32 1 58.75 114 GLY B C 1
ATOM 6277 O O . GLY B 1 114 ? -25 31.922 9.234 1 58.75 114 GLY B O 1
ATOM 6278 N N . PRO B 1 115 ? -23.953 33.438 7.91 1 52.94 115 PRO B N 1
ATOM 6279 C CA . PRO B 1 115 ? -24.984 34.469 8.203 1 52.94 115 PRO B CA 1
ATOM 6280 C C . PRO B 1 115 ? -26.375 34.031 7.758 1 52.94 115 PRO B C 1
ATOM 6282 O O . PRO B 1 115 ? -26.516 33.281 6.789 1 52.94 115 PRO B O 1
ATOM 6285 N N . ALA B 1 116 ? -27.312 33.844 8.648 1 44.44 116 ALA B N 1
ATOM 6286 C CA . ALA B 1 116 ? -28.703 33.594 8.281 1 44.44 116 ALA B CA 1
ATOM 6287 C C . ALA B 1 116 ? -29.062 34.281 6.961 1 44.44 116 ALA B C 1
ATOM 6289 O O . ALA B 1 116 ? -29.469 35.438 6.941 1 44.44 116 ALA B O 1
ATOM 6290 N N . SER B 1 117 ? -28.25 34.375 6.094 1 42.53 117 SER B N 1
ATOM 6291 C CA . SER B 1 117 ? -28.875 35 4.934 1 42.53 117 SER B CA 1
ATOM 6292 C C . SER B 1 117 ? -30 34.125 4.371 1 42.53 117 SER B C 1
ATOM 6294 O O . SER B 1 117 ? -29.812 32.906 4.191 1 42.53 117 SER B O 1
ATOM 6296 N N . PRO B 1 118 ? -31.281 34.594 4.438 1 38.53 118 PRO B N 1
ATOM 6297 C CA . PRO B 1 118 ? -32.438 33.906 3.834 1 38.53 118 PRO B CA 1
ATOM 6298 C C . PRO B 1 118 ? -32.156 33.469 2.395 1 38.53 118 PRO B C 1
ATOM 6300 O O . PRO B 1 118 ? -32.281 34.25 1.469 1 38.53 118 PRO B O 1
ATOM 6303 N N . VAL B 1 119 ? -31.156 32.938 1.964 1 40.62 119 VAL B N 1
ATOM 6304 C CA . VAL B 1 119 ? -31.219 32.5 0.575 1 40.62 119 VAL B CA 1
ATOM 6305 C C . VAL B 1 119 ? -32.531 31.734 0.339 1 40.62 119 VAL B C 1
ATOM 6307 O O . VAL B 1 119 ? -32.812 30.75 1.035 1 40.62 119 VAL B O 1
ATOM 6310 N N . SER B 1 120 ? -33.5 32.375 -0.215 1 39.38 120 SER B N 1
ATOM 6311 C CA . SER B 1 120 ? -34.844 31.859 -0.502 1 39.38 120 SER B CA 1
ATOM 6312 C C . SER B 1 120 ? -34.75 30.453 -1.101 1 39.38 120 SER B C 1
ATOM 6314 O O . SER B 1 120 ? -33.75 30.094 -1.709 1 39.38 120 SER B O 1
ATOM 6316 N N . LYS B 1 121 ? -35.594 29.578 -0.681 1 41.69 121 LYS B N 1
ATOM 6317 C CA . LYS B 1 121 ? -35.812 28.266 -1.277 1 41.69 121 LYS B CA 1
ATOM 6318 C C . LYS B 1 121 ? -35.688 28.312 -2.795 1 41.69 121 LYS B C 1
ATOM 6320 O O . LYS B 1 121 ? -35.312 27.312 -3.426 1 41.69 121 LYS B O 1
ATOM 6325 N N . GLU B 1 122 ? -36.156 29.328 -3.396 1 40.34 122 GLU B N 1
ATOM 6326 C CA . GLU B 1 122 ? -36.188 29.5 -4.848 1 40.34 122 GLU B CA 1
ATOM 6327 C C . GLU B 1 122 ? -34.781 29.625 -5.422 1 40.34 122 GLU B C 1
ATOM 6329 O O . GLU B 1 122 ? -34.469 29.078 -6.488 1 40.34 122 GLU B O 1
ATOM 6334 N N . GLN B 1 123 ? -33.938 30.391 -4.855 1 39.66 123 GLN B N 1
ATOM 6335 C CA . GLN B 1 123 ? -32.562 30.578 -5.344 1 39.66 123 GLN B CA 1
ATOM 6336 C C . GLN B 1 123 ? -31.703 29.344 -5.07 1 39.66 123 GLN B C 1
ATOM 6338 O O . GLN B 1 123 ? -30.688 29.141 -5.719 1 39.66 123 GLN B O 1
ATOM 6343 N N . GLN B 1 124 ? -31.984 28.703 -3.984 1 42.09 124 GLN B N 1
ATOM 6344 C CA . GLN B 1 124 ? -31.359 27.406 -3.76 1 42.09 124 GLN B CA 1
ATOM 6345 C C . GLN B 1 124 ? -31.656 26.453 -4.914 1 42.09 124 GLN B C 1
ATOM 6347 O O . GLN B 1 124 ? -30.844 25.578 -5.223 1 42.09 124 GLN B O 1
ATOM 6352 N N . LYS B 1 125 ? -32.906 26.562 -5.332 1 41.91 125 LYS B N 1
ATOM 6353 C CA . LYS B 1 125 ? -33.375 25.719 -6.434 1 41.91 125 LYS B CA 1
ATOM 6354 C C . LYS B 1 125 ? -32.688 26.094 -7.742 1 41.91 125 LYS B C 1
ATOM 6356 O O . LYS B 1 125 ? -32.625 25.297 -8.68 1 41.91 125 LYS B O 1
ATOM 6361 N N . SER B 1 126 ? -32.5 27.344 -8.078 1 39.44 126 SER B N 1
ATOM 6362 C CA . SER B 1 126 ? -32.125 27.766 -9.422 1 39.44 126 SER B CA 1
ATOM 6363 C C . SER B 1 126 ? -30.594 27.672 -9.602 1 39.44 126 SER B C 1
ATOM 6365 O O . SER B 1 126 ? -30.078 28.031 -10.656 1 39.44 126 SER B O 1
ATOM 6367 N N . ARG B 1 127 ? -29.812 27.75 -8.609 1 41.19 127 ARG B N 1
ATOM 6368 C CA . ARG B 1 127 ? -28.391 27.734 -8.977 1 41.19 127 ARG B CA 1
ATOM 6369 C C . ARG B 1 127 ? -28 26.406 -9.617 1 41.19 127 ARG B C 1
ATOM 6371 O O . ARG B 1 127 ? -28.266 25.344 -9.055 1 41.19 127 ARG B O 1
ATOM 6378 N N . PRO B 1 128 ? -27.766 26.547 -10.836 1 40.03 128 PRO B N 1
ATOM 6379 C CA . PRO B 1 128 ? -27.344 25.312 -11.492 1 40.03 128 PRO B CA 1
ATOM 6380 C C . PRO B 1 128 ? -26.328 24.531 -10.664 1 40.03 128 PRO B C 1
ATOM 6382 O O . PRO B 1 128 ? -25.406 25.109 -10.094 1 40.03 128 PRO B O 1
ATOM 6385 N N . VAL B 1 129 ? -26.797 23.5 -10.047 1 42.16 129 VAL B N 1
ATOM 6386 C CA . VAL B 1 129 ? -25.938 22.469 -9.469 1 42.16 129 VAL B CA 1
ATOM 6387 C C . VAL B 1 129 ? -24.672 22.312 -10.297 1 42.16 129 VAL B C 1
ATOM 6389 O O . VAL B 1 129 ? -24.703 21.719 -11.375 1 42.16 129 VAL B O 1
ATOM 6392 N N . HIS B 1 130 ? -23.969 23.406 -10.641 1 41.5 130 HIS B N 1
ATOM 6393 C CA . HIS B 1 130 ? -22.75 23.172 -11.406 1 41.5 130 HIS B CA 1
ATOM 6394 C C . HIS B 1 130 ? -21.859 22.125 -10.734 1 41.5 130 HIS B C 1
ATOM 6396 O O . HIS B 1 130 ? -21.531 22.25 -9.555 1 41.5 130 HIS B O 1
ATOM 6402 N N . TYR B 1 131 ? -22.047 21 -11.109 1 45.91 131 TYR B N 1
ATOM 6403 C CA . TYR B 1 131 ? -21.078 20 -10.68 1 45.91 131 TYR B CA 1
ATOM 6404 C C . TYR B 1 131 ? -19.672 20.578 -10.648 1 45.91 131 TYR B C 1
ATOM 6406 O O . TYR B 1 131 ? -19.406 21.641 -11.227 1 45.91 131 TYR B O 1
ATOM 6414 N N . ALA B 1 132 ? -18.703 19.812 -9.977 1 49.72 132 ALA B N 1
ATOM 6415 C CA . ALA B 1 132 ? -17.328 19.953 -9.484 1 49.72 132 ALA B CA 1
ATOM 6416 C C . ALA B 1 132 ? -16.438 20.594 -10.547 1 49.72 132 ALA B C 1
ATOM 6418 O O . ALA B 1 132 ? -15.367 21.125 -10.227 1 49.72 132 ALA B O 1
ATOM 6419 N N . HIS B 1 133 ? -16.859 20.469 -11.945 1 48.19 133 HIS B N 1
ATOM 6420 C CA . HIS B 1 133 ? -15.773 20.797 -12.875 1 48.19 133 HIS B CA 1
ATOM 6421 C C . HIS B 1 133 ? -15.797 22.281 -13.219 1 48.19 133 HIS B C 1
ATOM 6423 O O . HIS B 1 133 ? -14.93 22.766 -13.961 1 48.19 133 HIS B O 1
ATOM 6429 N N . ARG B 1 134 ? -16.781 22.969 -12.906 1 51.34 134 ARG B N 1
ATOM 6430 C CA . ARG B 1 134 ? -16.672 24.312 -13.461 1 51.34 134 ARG B CA 1
ATOM 6431 C C . ARG B 1 134 ? -15.898 25.234 -12.523 1 51.34 134 ARG B C 1
ATOM 6433 O O . ARG B 1 134 ? -16.141 25.234 -11.312 1 51.34 134 ARG B O 1
ATOM 6440 N N . ALA B 1 135 ? -14.906 25.703 -13.141 1 62.25 135 ALA B N 1
ATOM 6441 C CA . ALA B 1 135 ? -14.102 26.703 -12.438 1 62.25 135 ALA B CA 1
ATOM 6442 C C . ALA B 1 135 ? -14.977 27.797 -11.844 1 62.25 135 ALA B C 1
ATOM 6444 O O . ALA B 1 135 ? -15.828 28.359 -12.531 1 62.25 135 ALA B O 1
ATOM 6445 N N . LEU B 1 136 ? -15.07 27.875 -10.578 1 74.12 136 LEU B N 1
ATOM 6446 C CA . LEU B 1 136 ? -15.82 28.906 -9.867 1 74.12 136 LEU B CA 1
ATOM 6447 C C . LEU B 1 136 ? -15.273 30.297 -10.195 1 74.12 136 LEU B C 1
ATOM 6449 O O . LEU B 1 136 ? -14.07 30.453 -10.43 1 74.12 136 LEU B O 1
ATOM 6453 N N . ASP B 1 137 ? -16.188 31.219 -10.359 1 82.38 137 ASP B N 1
ATOM 6454 C CA . ASP B 1 137 ? -15.773 32.594 -10.492 1 82.38 137 ASP B CA 1
ATOM 6455 C C . ASP B 1 137 ? -14.891 33.031 -9.312 1 82.38 137 ASP B C 1
ATOM 6457 O O . ASP B 1 137 ? -15.312 32.938 -8.156 1 82.38 137 ASP B O 1
ATOM 6461 N N . PRO B 1 138 ? -13.727 33.406 -9.633 1 90.12 138 PRO B N 1
ATOM 6462 C CA . PRO B 1 138 ? -12.773 33.75 -8.57 1 90.12 138 PRO B CA 1
ATOM 6463 C C . PRO B 1 138 ? -13.234 34.969 -7.734 1 90.12 138 PRO B C 1
ATOM 6465 O O . PRO B 1 138 ? -12.68 35.219 -6.66 1 90.12 138 PRO B O 1
ATOM 6468 N N . TYR B 1 139 ? -14.234 35.656 -8.164 1 89.06 139 TYR B N 1
ATOM 6469 C CA . TYR B 1 139 ? -14.641 36.875 -7.469 1 89.06 139 TYR B CA 1
ATOM 6470 C C . TYR B 1 139 ? -15.906 36.656 -6.656 1 89.06 139 TYR B C 1
ATOM 6472 O O . TYR B 1 139 ? -16.484 37.594 -6.109 1 89.06 139 TYR B O 1
ATOM 6480 N N . THR B 1 140 ? -16.25 35.344 -6.535 1 84.44 140 THR B N 1
ATOM 6481 C CA . THR B 1 140 ? -17.375 35.031 -5.664 1 84.44 140 THR B CA 1
ATOM 6482 C C . THR B 1 140 ? -16.969 35.125 -4.195 1 84.44 140 THR B C 1
ATOM 6484 O O . THR B 1 140 ? -15.797 35.312 -3.887 1 84.44 140 THR B O 1
ATOM 6487 N N . ASN B 1 141 ? -17.984 35.031 -3.371 1 79.69 141 ASN B N 1
ATOM 6488 C CA . ASN B 1 141 ? -17.719 35.062 -1.937 1 79.69 141 ASN B CA 1
ATOM 6489 C C . ASN B 1 141 ? -17.25 33.719 -1.419 1 79.69 141 ASN B C 1
ATOM 6491 O O . ASN B 1 141 ? -17.859 32.688 -1.73 1 79.69 141 ASN B O 1
ATOM 6495 N N . ALA B 1 142 ? -16.188 33.688 -0.666 1 82.5 142 ALA B N 1
ATOM 6496 C CA . ALA B 1 142 ? -15.625 32.438 -0.138 1 82.5 142 ALA B CA 1
ATOM 6497 C C . ALA B 1 142 ? -16.609 31.734 0.784 1 82.5 142 ALA B C 1
ATOM 6499 O O . ALA B 1 142 ? -16.641 30.5 0.854 1 82.5 142 ALA B O 1
ATOM 6500 N N . TRP B 1 143 ? -17.5 32.406 1.372 1 74.75 143 TRP B N 1
ATOM 6501 C CA . TRP B 1 143 ? -18.469 31.859 2.307 1 74.75 143 TRP B CA 1
ATOM 6502 C C . TRP B 1 143 ? -19.469 30.969 1.58 1 74.75 143 TRP B C 1
ATOM 6504 O O . TRP B 1 143 ? -19.938 29.969 2.133 1 74.75 143 TRP B O 1
ATOM 6514 N N . ASP B 1 144 ? -19.688 31.359 0.417 1 75.88 144 ASP B N 1
ATOM 6515 C CA . ASP B 1 144 ? -20.625 30.562 -0.38 1 75.88 144 ASP B CA 1
ATOM 6516 C C . ASP B 1 144 ? -20.062 29.188 -0.674 1 75.88 144 ASP B C 1
ATOM 6518 O O . ASP B 1 144 ? -20.812 28.219 -0.863 1 75.88 144 ASP B O 1
ATOM 6522 N N . GLN B 1 145 ? -18.75 29.203 -0.56 1 79.62 145 GLN B N 1
ATOM 6523 C CA . GLN B 1 145 ? -18.109 27.938 -0.881 1 79.62 145 GLN B CA 1
ATOM 6524 C C . GLN B 1 145 ? -17.906 27.078 0.372 1 79.62 145 GLN B C 1
ATOM 6526 O O . GLN B 1 145 ? -17.656 25.875 0.279 1 79.62 145 GLN B O 1
ATOM 6531 N N . ILE B 1 146 ? -18.109 27.625 1.495 1 81.69 146 ILE B N 1
ATOM 6532 C CA . ILE B 1 146 ? -17.938 26.906 2.752 1 81.69 146 ILE B CA 1
ATOM 6533 C C . ILE B 1 146 ? -19.281 26.359 3.229 1 81.69 146 ILE B C 1
ATOM 6535 O O . ILE B 1 146 ? -19.344 25.266 3.785 1 81.69 146 ILE B O 1
ATOM 6539 N N . GLN B 1 147 ? -20.312 27.062 2.898 1 75.19 147 GLN B N 1
ATOM 6540 C CA . GLN B 1 147 ? -21.641 26.703 3.395 1 75.19 147 GLN B CA 1
ATOM 6541 C C . GLN B 1 147 ? -22.172 25.453 2.691 1 75.19 147 GLN B C 1
ATOM 6543 O O . GLN B 1 147 ? -22.031 25.312 1.474 1 75.19 147 GLN B O 1
ATOM 6548 N N . ASN B 1 148 ? -22.609 24.625 3.568 1 76.62 148 ASN B N 1
ATOM 6549 C CA . ASN B 1 148 ? -23.234 23.406 3.057 1 76.62 148 ASN B CA 1
ATOM 6550 C C . ASN B 1 148 ? -24.688 23.656 2.658 1 76.62 148 ASN B C 1
ATOM 6552 O O . ASN B 1 148 ? -25.516 24.016 3.498 1 76.62 148 ASN B O 1
ATOM 6556 N N . ARG B 1 149 ? -24.938 23.531 1.461 1 70.94 149 ARG B N 1
ATOM 6557 C CA . ARG B 1 149 ? -26.281 23.828 0.981 1 70.94 149 ARG B CA 1
ATOM 6558 C C . ARG B 1 149 ? -27.062 22.547 0.732 1 70.94 149 ARG B C 1
ATOM 6560 O O . ARG B 1 149 ? -28 22.516 -0.074 1 70.94 149 ARG B O 1
ATOM 6567 N N . GLY B 1 150 ? -26.625 21.438 1.25 1 74 150 GLY B N 1
ATOM 6568 C CA . GLY B 1 150 ? -27.375 20.188 1.189 1 74 150 GLY B CA 1
ATOM 6569 C C . GLY B 1 150 ? -26.969 19.312 0.016 1 74 150 GLY B C 1
ATOM 6570 O O . GLY B 1 150 ? -27.594 18.266 -0.219 1 74 150 GLY B O 1
ATOM 6571 N N . GLU B 1 151 ? -25.984 19.688 -0.767 1 78.5 151 GLU B N 1
ATOM 6572 C CA . GLU B 1 151 ? -25.516 18.844 -1.863 1 78.5 151 GLU B CA 1
ATOM 6573 C C . GLU B 1 151 ? -24.922 17.547 -1.34 1 78.5 151 GLU B C 1
ATOM 6575 O O . GLU B 1 151 ? -23.953 17.562 -0.574 1 78.5 151 GLU B O 1
ATOM 6580 N N . ARG B 1 152 ? -25.422 16.453 -1.849 1 81.75 152 ARG B N 1
ATOM 6581 C CA . ARG B 1 152 ? -25.016 15.156 -1.327 1 81.75 152 ARG B CA 1
ATOM 6582 C C . ARG B 1 152 ? -23.609 14.789 -1.803 1 81.75 152 ARG B C 1
ATOM 6584 O O . ARG B 1 152 ? -22.891 14.07 -1.112 1 81.75 152 ARG B O 1
ATOM 6591 N N . TRP B 1 153 ? -23.234 15.266 -3.021 1 83.25 153 TRP B N 1
ATOM 6592 C CA . TRP B 1 153 ? -21.953 14.898 -3.619 1 83.25 153 TRP B CA 1
ATOM 6593 C C . TRP B 1 153 ? -20.828 15.727 -3.031 1 83.25 153 TRP B C 1
ATOM 6595 O O . TRP B 1 153 ? -19.641 15.375 -3.176 1 83.25 153 TRP B O 1
ATOM 6605 N N . ARG B 1 154 ? -21.188 16.875 -2.348 1 86.44 154 ARG B N 1
ATOM 6606 C CA . ARG B 1 154 ? -20.188 17.812 -1.85 1 86.44 154 ARG B CA 1
ATOM 6607 C C . ARG B 1 154 ? -19.891 17.562 -0.373 1 86.44 154 ARG B C 1
ATOM 6609 O O . ARG B 1 154 ? -20.812 17.422 0.433 1 86.44 154 ARG B O 1
ATOM 6616 N N . PHE B 1 155 ? -18.609 17.516 -0.038 1 88.56 155 PHE B N 1
ATOM 6617 C CA . PHE B 1 155 ? -18.188 17.359 1.352 1 88.56 155 PHE B CA 1
ATOM 6618 C C . PHE B 1 155 ? -18.391 18.672 2.123 1 88.56 155 PHE B C 1
ATOM 6620 O O . PHE B 1 155 ? -18.125 19.75 1.599 1 88.56 155 PHE B O 1
ATOM 6627 N N . ALA B 1 156 ? -18.891 18.5 3.279 1 86.06 156 ALA B N 1
ATOM 6628 C CA . ALA B 1 156 ? -19.141 19.656 4.117 1 86.06 156 ALA B CA 1
ATOM 6629 C C . ALA B 1 156 ? -17.828 20.375 4.465 1 86.06 156 ALA B C 1
ATOM 6631 O O . ALA B 1 156 ? -16.844 19.734 4.84 1 86.06 156 ALA B O 1
ATOM 6632 N N . ARG B 1 157 ? -17.812 21.672 4.293 1 89.25 157 ARG B N 1
ATOM 6633 C CA . ARG B 1 157 ? -16.641 22.484 4.594 1 89.25 157 ARG B CA 1
ATOM 6634 C C . ARG B 1 157 ? -16.906 23.391 5.793 1 89.25 157 ARG B C 1
ATOM 6636 O O . ARG B 1 157 ? -16.016 24.109 6.234 1 89.25 157 ARG B O 1
ATOM 6643 N N . ASP B 1 158 ? -18.062 23.266 6.379 1 86.44 158 ASP B N 1
ATOM 6644 C CA . ASP B 1 158 ? -18.453 24.156 7.469 1 86.44 158 ASP B CA 1
ATOM 6645 C C . ASP B 1 158 ? -18.359 23.438 8.82 1 86.44 158 ASP B C 1
ATOM 6647 O O . ASP B 1 158 ? -18.75 24 9.844 1 86.44 158 ASP B O 1
ATOM 6651 N N . ALA B 1 159 ? -17.953 22.234 8.852 1 90.69 159 ALA B N 1
ATOM 6652 C CA . ALA B 1 159 ? -17.703 21.5 10.094 1 90.69 159 ALA B CA 1
ATOM 6653 C C . ALA B 1 159 ? -16.234 21.141 10.242 1 90.69 159 ALA B C 1
ATOM 6655 O O . ALA B 1 159 ? -15.781 20.109 9.758 1 90.69 159 ALA B O 1
ATOM 6656 N N . ILE B 1 160 ? -15.508 21.969 10.938 1 91.75 160 ILE B N 1
ATOM 6657 C CA . ILE B 1 160 ? -14.062 21.828 11.062 1 91.75 160 ILE B CA 1
ATOM 6658 C C . ILE B 1 160 ? -13.734 21.016 12.32 1 91.75 160 ILE B C 1
ATOM 6660 O O . ILE B 1 160 ? -14.273 21.297 13.398 1 91.75 160 ILE B O 1
ATOM 6664 N N . LYS B 1 161 ? -12.953 20.062 12.211 1 95.38 161 LYS B N 1
ATOM 6665 C CA . LYS B 1 161 ? -12.547 19.234 13.328 1 95.38 161 LYS B CA 1
ATOM 6666 C C . LYS B 1 161 ? -11.141 19.594 13.805 1 95.38 161 LYS B C 1
ATOM 6668 O O . LYS B 1 161 ? -10.172 19.484 13.039 1 95.38 161 LYS B O 1
ATOM 6673 N N . LEU B 1 162 ? -11.016 20 15.07 1 93.44 162 LEU B N 1
ATOM 6674 C CA . LEU B 1 162 ? -9.758 20.469 15.648 1 93.44 162 LEU B CA 1
ATOM 6675 C C . LEU B 1 162 ? -9.469 19.781 16.969 1 93.44 162 LEU B C 1
ATOM 6677 O O . LEU B 1 162 ? -10.375 19.594 17.797 1 93.44 162 LEU B O 1
ATOM 6681 N N . ALA B 1 163 ? -8.227 19.438 17.125 1 96.62 163 ALA B N 1
ATOM 6682 C CA . ALA B 1 163 ? -7.844 18.734 18.344 1 96.62 163 ALA B CA 1
ATOM 6683 C C . ALA B 1 163 ? -7.336 19.719 19.406 1 96.62 163 ALA B C 1
ATOM 6685 O O . ALA B 1 163 ? -6.691 20.719 19.062 1 96.62 163 ALA B O 1
ATOM 6686 N N . VAL B 1 164 ? -7.629 19.438 20.672 1 95.88 164 VAL B N 1
ATOM 6687 C CA . VAL B 1 164 ? -7.102 20.172 21.828 1 95.88 164 VAL B CA 1
ATOM 6688 C C . VAL B 1 164 ? -6.629 19.188 22.891 1 95.88 164 VAL B C 1
ATOM 6690 O O . VAL B 1 164 ? -7.324 18.203 23.203 1 95.88 164 VAL B O 1
ATOM 6693 N N . CYS B 1 165 ? -5.426 19.375 23.297 1 97.5 165 CYS B N 1
ATOM 6694 C CA . CYS B 1 165 ? -4.914 18.594 24.422 1 97.5 165 CYS B CA 1
ATOM 6695 C C . CYS B 1 165 ? -5.164 19.312 25.75 1 97.5 165 CYS B C 1
ATOM 6697 O O . CYS B 1 165 ? -4.578 20.359 26 1 97.5 165 CYS B O 1
ATOM 6699 N N . ALA B 1 166 ? -6.035 18.812 26.594 1 97.62 166 ALA B N 1
ATOM 6700 C CA . ALA B 1 166 ? -6.391 19.391 27.875 1 97.62 166 ALA B CA 1
ATOM 6701 C C . ALA B 1 166 ? -5.992 18.469 29.031 1 97.62 166 ALA B C 1
ATOM 6703 O O . ALA B 1 166 ? -5.652 17.297 28.812 1 97.62 166 ALA B O 1
ATOM 6704 N N . PRO B 1 167 ? -5.914 19.047 30.234 1 97.69 167 PRO B N 1
ATOM 6705 C CA . PRO B 1 167 ? -5.656 18.156 31.359 1 97.69 167 PRO B CA 1
ATOM 6706 C C . PRO B 1 167 ? -6.742 17.109 31.547 1 97.69 167 PRO B C 1
ATOM 6708 O O . PRO B 1 167 ? -7.926 17.391 31.359 1 97.69 167 PRO B O 1
ATOM 6711 N N . LYS B 1 168 ? -6.305 15.992 31.922 1 97.38 168 LYS B N 1
ATOM 6712 C CA . LYS B 1 168 ? -7.215 14.867 32.125 1 97.38 168 LYS B CA 1
ATOM 6713 C C . LYS B 1 168 ? -8.336 15.227 33.094 1 97.38 168 LYS B C 1
ATOM 6715 O O . LYS B 1 168 ? -9.453 14.711 32.969 1 97.38 168 LYS B O 1
ATOM 6720 N N . SER B 1 169 ? -8.102 16.141 34.031 1 97.31 169 SER B N 1
ATOM 6721 C CA . SER B 1 169 ? -9.078 16.531 35.031 1 97.31 169 SER B CA 1
ATOM 6722 C C . SER B 1 169 ? -10.211 17.344 34.406 1 97.31 169 SER B C 1
ATOM 6724 O O . SER B 1 169 ? -11.258 17.531 35.031 1 97.31 169 SER B O 1
ATOM 6726 N N . CYS B 1 170 ? -10.016 17.859 33.219 1 97.62 170 CYS B N 1
ATOM 6727 C CA . CYS B 1 170 ? -11.047 18.625 32.531 1 97.62 170 CYS B CA 1
ATOM 6728 C C . CYS B 1 170 ? -11.992 17.719 31.75 1 97.62 170 CYS B C 1
ATOM 6730 O O . CYS B 1 170 ? -11.547 16.844 31 1 97.62 170 CYS B O 1
ATOM 6732 N N . THR B 1 171 ? -13.234 17.922 31.891 1 96.62 171 THR B N 1
ATOM 6733 C CA . THR B 1 171 ? -14.227 17.141 31.156 1 96.62 171 THR B CA 1
ATOM 6734 C C . THR B 1 171 ? -14.383 17.656 29.734 1 96.62 171 THR B C 1
ATOM 6736 O O . THR B 1 171 ? -13.914 18.75 29.406 1 96.62 171 THR B O 1
ATOM 6739 N N . SER B 1 172 ? -15.062 16.828 28.953 1 97 172 SER B N 1
ATOM 6740 C CA . SER B 1 172 ? -15.336 17.25 27.578 1 97 172 SER B CA 1
ATOM 6741 C C . SER B 1 172 ? -16.172 18.516 27.547 1 97 172 SER B C 1
ATOM 6743 O O . SER B 1 172 ? -15.992 19.375 26.688 1 97 172 SER B O 1
ATOM 6745 N N . LEU B 1 173 ? -17.078 18.641 28.484 1 96.25 173 LEU B N 1
ATOM 6746 C CA . LEU B 1 173 ? -17.938 19.812 28.578 1 96.25 173 LEU B CA 1
ATOM 6747 C C . LEU B 1 173 ? -17.125 21.062 28.938 1 96.25 173 LEU B C 1
ATOM 6749 O O . LEU B 1 173 ? -17.422 22.156 28.453 1 96.25 173 LEU B O 1
ATOM 6753 N N . ASP B 1 174 ? -16.125 20.891 29.812 1 96.75 174 ASP B N 1
ATOM 6754 C CA . ASP B 1 174 ? -15.234 22 30.141 1 96.75 174 ASP B CA 1
ATOM 6755 C C . ASP B 1 174 ? -14.516 22.531 28.891 1 96.75 174 ASP B C 1
ATOM 6757 O O . ASP B 1 174 ? -14.469 23.75 28.672 1 96.75 174 ASP B O 1
ATOM 6761 N N . VAL B 1 175 ? -14.023 21.594 28.172 1 96.75 175 VAL B N 1
ATOM 6762 C CA . VAL B 1 175 ? -13.281 21.969 26.969 1 96.75 175 VAL B CA 1
ATOM 6763 C C . VAL B 1 175 ? -14.219 22.625 25.953 1 96.75 175 VAL B C 1
ATOM 6765 O O . VAL B 1 175 ? -13.859 23.625 25.328 1 96.75 175 VAL B O 1
ATOM 6768 N N . GLN B 1 176 ? -15.438 22.062 25.781 1 95.69 176 GLN B N 1
ATOM 6769 C CA . GLN B 1 176 ? -16.422 22.609 24.875 1 95.69 176 GLN B CA 1
ATOM 6770 C C . GLN B 1 176 ? -16.766 24.062 25.234 1 95.69 176 GLN B C 1
ATOM 6772 O O . GLN B 1 176 ? -16.781 24.938 24.359 1 95.69 176 GLN B O 1
ATOM 6777 N N . ARG B 1 177 ? -17.016 24.328 26.453 1 94 177 ARG B N 1
ATOM 6778 C CA . ARG B 1 177 ? -17.375 25.672 26.922 1 94 177 ARG B CA 1
ATOM 6779 C C . ARG B 1 177 ? -16.219 26.641 26.734 1 94 177 ARG B C 1
ATOM 6781 O O . ARG B 1 177 ? -16.422 27.781 26.344 1 94 177 ARG B O 1
ATOM 6788 N N . ALA B 1 178 ? -15.016 26.141 27.078 1 93.25 178 ALA B N 1
ATOM 6789 C CA . ALA B 1 178 ? -13.836 26.984 26.922 1 93.25 178 ALA B CA 1
ATOM 6790 C C . ALA B 1 178 ? -13.633 27.375 25.453 1 93.25 178 ALA B C 1
ATOM 6792 O O . ALA B 1 178 ? -13.367 28.547 25.156 1 93.25 178 ALA B O 1
ATOM 6793 N N . MET B 1 179 ? -13.773 26.438 24.594 1 90.69 179 MET B N 1
ATOM 6794 C CA . MET B 1 179 ? -13.602 26.703 23.156 1 90.69 179 MET B CA 1
ATOM 6795 C C . MET B 1 179 ? -14.695 27.625 22.641 1 90.69 179 MET B C 1
ATOM 6797 O O . MET B 1 179 ? -14.43 28.531 21.844 1 90.69 179 MET B O 1
ATOM 6801 N N . LEU B 1 180 ? -15.938 27.344 23.062 1 88 180 LEU B N 1
ATOM 6802 C CA . LEU B 1 180 ? -17.047 28.203 22.672 1 88 180 LEU B CA 1
ATOM 6803 C C . LEU B 1 180 ? -16.797 29.641 23.109 1 88 180 LEU B C 1
ATOM 6805 O O . LEU B 1 180 ? -17.078 30.578 22.344 1 88 180 LEU B O 1
ATOM 6809 N N . ASP B 1 181 ? -16.312 29.828 24.266 1 84.31 181 ASP B N 1
ATOM 6810 C CA . ASP B 1 181 ? -16.031 31.156 24.781 1 84.31 181 ASP B CA 1
ATOM 6811 C C . ASP B 1 181 ? -14.961 31.859 23.938 1 84.31 181 ASP B C 1
ATOM 6813 O O . ASP B 1 181 ? -15.07 33.062 23.656 1 84.31 181 ASP B O 1
ATOM 6817 N N . VAL B 1 182 ? -13.953 31.109 23.594 1 78.81 182 VAL B N 1
ATOM 6818 C CA . VAL B 1 182 ? -12.867 31.672 22.797 1 78.81 182 VAL B CA 1
ATOM 6819 C C . VAL B 1 182 ? -13.375 32.031 21.406 1 78.81 182 VAL B C 1
ATOM 6821 O O . VAL B 1 182 ? -13.109 33.125 20.906 1 78.81 182 VAL B O 1
ATOM 6824 N N . TYR B 1 183 ? -14.219 31.172 20.828 1 74.31 183 TYR B N 1
ATOM 6825 C CA . TYR B 1 183 ? -14.656 31.375 19.453 1 74.31 183 TYR B CA 1
ATOM 6826 C C . TYR B 1 183 ? -15.828 32.344 19.406 1 74.31 183 TYR B C 1
ATOM 6828 O O . TYR B 1 183 ? -16.016 33.062 18.406 1 74.31 183 TYR B O 1
ATOM 6836 N N . SER B 1 184 ? -16.703 32.406 20.438 1 70 184 SER B N 1
ATOM 6837 C CA . SER B 1 184 ? -17.781 33.375 20.469 1 70 184 SER B CA 1
ATOM 6838 C C . SER B 1 184 ? -17.266 34.812 20.484 1 70 184 SER B C 1
ATOM 6840 O O . SER B 1 184 ? -17.891 35.719 19.938 1 70 184 SER B O 1
ATOM 6842 N N . THR B 1 185 ? -16.172 34.969 21.062 1 63.19 185 THR B N 1
ATOM 6843 C CA . THR B 1 185 ? -15.57 36.281 21.047 1 63.19 185 THR B CA 1
ATOM 6844 C C . THR B 1 185 ? -15.156 36.688 19.641 1 63.19 185 THR B C 1
ATOM 6846 O O . THR B 1 185 ? -15.305 37.844 19.25 1 63.19 185 THR B O 1
ATOM 6849 N N . ILE B 1 186 ? -14.898 35.625 18.891 1 59.69 186 ILE B N 1
ATOM 6850 C CA . ILE B 1 186 ? -14.469 35.844 17.516 1 59.69 186 ILE B CA 1
ATOM 6851 C C . ILE B 1 186 ? -15.688 36.094 16.641 1 59.69 186 ILE B C 1
ATOM 6853 O O . ILE B 1 186 ? -15.688 37.031 15.812 1 59.69 186 ILE B O 1
ATOM 6857 N N . THR B 1 187 ? -16.797 35.281 16.922 1 59.31 187 THR B N 1
ATOM 6858 C CA . THR B 1 187 ? -17.984 35.344 16.062 1 59.31 187 THR B CA 1
ATOM 6859 C C . THR B 1 187 ? -18.828 36.562 16.391 1 59.31 187 THR B C 1
ATOM 6861 O O . THR B 1 187 ? -19.531 37.094 15.516 1 59.31 187 THR B O 1
ATOM 6864 N N . ALA B 1 188 ? -18.938 36.906 17.609 1 55.56 188 ALA B N 1
ATOM 6865 C CA . ALA B 1 188 ? -19.672 38.125 17.969 1 55.56 188 ALA B CA 1
ATOM 6866 C C . ALA B 1 188 ? -19.219 39.312 17.156 1 55.56 188 ALA B C 1
ATOM 6868 O O . ALA B 1 188 ? -20.016 40.156 16.734 1 55.56 188 ALA B O 1
ATOM 6869 N N . THR B 1 189 ? -17.969 39.125 16.859 1 48.66 189 THR B N 1
ATOM 6870 C CA . THR B 1 189 ? -17.438 40.219 16.062 1 48.66 189 THR B CA 1
ATOM 6871 C C . THR B 1 189 ? -17.844 40.062 14.594 1 48.66 189 THR B C 1
ATOM 6873 O O . THR B 1 189 ? -17.938 41.062 13.867 1 48.66 189 THR B O 1
ATOM 6876 N N . LEU B 1 190 ? -18.266 38.719 14.281 1 49.12 190 LEU B N 1
ATOM 6877 C CA . LEU B 1 190 ? -18.469 38.406 12.867 1 49.12 190 LEU B CA 1
ATOM 6878 C C . LEU B 1 190 ? -19.953 38.156 12.578 1 49.12 190 LEU B C 1
ATOM 6880 O O . LEU B 1 190 ? -20.312 37.781 11.469 1 49.12 190 LEU B O 1
ATOM 6884 N N . ASN B 1 191 ? -20.922 38.469 13.398 1 48.84 191 ASN B N 1
ATOM 6885 C CA . ASN B 1 191 ? -22.328 38.125 13.281 1 48.84 191 ASN B CA 1
ATOM 6886 C C . ASN B 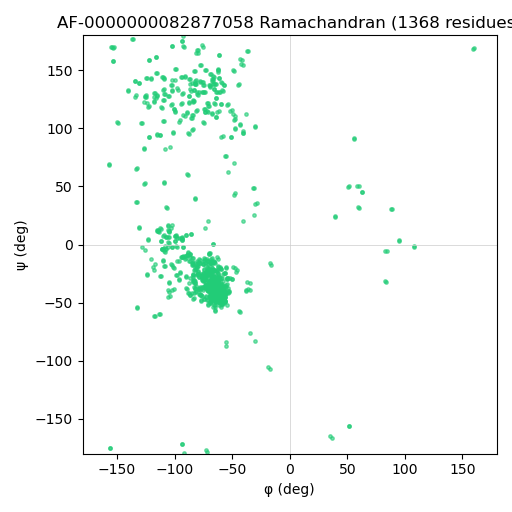1 191 ? -22.516 36.688 12.75 1 48.84 191 ASN B C 1
ATOM 6888 O O . ASN B 1 191 ? -23.344 36.469 11.867 1 48.84 191 ASN B O 1
ATOM 6892 N N . ALA B 1 192 ? -21.516 35.875 12.961 1 60.03 192 ALA B N 1
ATOM 6893 C CA . ALA B 1 192 ? -21.656 34.469 12.633 1 60.03 192 ALA B CA 1
ATOM 6894 C C . ALA B 1 192 ? -21.906 33.625 13.883 1 60.03 192 ALA B C 1
ATOM 6896 O O . ALA B 1 192 ? -21.672 34.094 15 1 60.03 192 ALA B O 1
ATOM 6897 N N . THR B 1 193 ? -22.812 32.625 13.633 1 68.56 193 THR B N 1
ATOM 6898 C CA . THR B 1 193 ? -23.031 31.703 14.742 1 68.56 193 THR B CA 1
ATOM 6899 C C . THR B 1 193 ? -22.125 30.484 14.617 1 68.56 193 THR B C 1
ATOM 6901 O O . THR B 1 193 ? -21.875 30 13.516 1 68.56 193 THR B O 1
ATOM 6904 N N . LEU B 1 194 ? -21.328 30.328 15.672 1 77.94 194 LEU B N 1
ATOM 6905 C CA . LEU B 1 194 ? -20.453 29.156 15.742 1 77.94 194 LEU B CA 1
ATOM 6906 C C . LEU B 1 194 ? -20.906 28.188 16.828 1 77.94 194 LEU B C 1
ATOM 6908 O O . LEU B 1 194 ? -21.312 28.609 17.906 1 77.94 194 LEU B O 1
ATOM 6912 N N . ARG B 1 195 ? -21.125 26.969 16.438 1 85.44 195 ARG B N 1
ATOM 6913 C CA . ARG B 1 195 ? -21.406 25.906 17.391 1 85.44 195 ARG B CA 1
ATOM 6914 C C . ARG B 1 195 ? -20.203 24.984 17.578 1 85.44 195 ARG B C 1
ATOM 6916 O O . ARG B 1 195 ? -19.562 24.594 16.609 1 85.44 195 ARG B O 1
ATOM 6923 N N . VAL B 1 196 ? -19.844 24.812 18.844 1 92.25 196 VAL B N 1
ATOM 6924 C CA . VAL B 1 196 ? -18.734 23.922 19.172 1 92.25 196 VAL B CA 1
ATOM 6925 C C . VAL B 1 196 ? -19.25 22.656 19.844 1 92.25 196 VAL B C 1
ATOM 6927 O O . VAL B 1 196 ? -20.094 22.734 20.734 1 92.25 196 VAL B O 1
ATOM 6930 N N . GLU B 1 197 ? -18.844 21.562 19.359 1 95.56 197 GLU B N 1
ATOM 6931 C CA . GLU B 1 197 ? -19.188 20.266 19.953 1 95.56 197 GLU B CA 1
ATOM 6932 C C . GLU B 1 197 ? -17.938 19.453 20.266 1 95.56 197 GLU B C 1
ATOM 6934 O O . GLU B 1 197 ? -17.047 19.312 19.422 1 95.56 197 GLU B O 1
ATOM 6939 N N . VAL B 1 198 ? -17.812 19 21.5 1 97.5 198 VAL B N 1
ATOM 6940 C CA . VAL B 1 198 ? -16.734 18.109 21.906 1 97.5 198 VAL B CA 1
ATOM 6941 C C . VAL B 1 198 ? -17.328 16.828 22.484 1 97.5 198 VAL B C 1
ATOM 6943 O O . VAL B 1 198 ? -17.5 16.703 23.703 1 97.5 198 VAL B O 1
ATOM 6946 N N . PRO B 1 199 ? -17.5 15.844 21.656 1 97 199 PRO B N 1
ATOM 6947 C CA . PRO B 1 199 ? -18.062 14.586 22.141 1 97 199 PRO B CA 1
ATOM 6948 C C . PRO B 1 199 ? -17.156 13.891 23.156 1 97 199 PRO B C 1
ATOM 6950 O O . PRO B 1 199 ? -15.938 13.859 22.984 1 97 199 PRO B O 1
ATOM 6953 N N . GLU B 1 200 ? -17.734 13.391 24.156 1 97.19 200 GLU B N 1
ATOM 6954 C CA . GLU B 1 200 ? -16.984 12.711 25.219 1 97.19 200 GLU B CA 1
ATOM 6955 C C . GLU B 1 200 ? -16.172 11.555 24.656 1 97.19 200 GLU B C 1
ATOM 6957 O O . GLU B 1 200 ? -15.047 11.305 25.109 1 97.19 200 GLU B O 1
ATOM 6962 N N . LYS B 1 201 ? -16.688 10.859 23.656 1 96.12 201 LYS B N 1
ATOM 6963 C CA . LYS B 1 201 ? -16.031 9.688 23.078 1 96.12 201 LYS B CA 1
ATOM 6964 C C . LYS B 1 201 ? -14.758 10.078 22.344 1 96.12 201 LYS B C 1
ATOM 6966 O O . LYS B 1 201 ? -13.867 9.242 22.141 1 96.12 201 LYS B O 1
ATOM 6971 N N . LEU B 1 202 ? -14.695 11.281 21.969 1 97.94 202 LEU B N 1
ATOM 6972 C CA . LEU B 1 202 ? -13.539 11.711 21.188 1 97.94 202 LEU B CA 1
ATOM 6973 C C . LEU B 1 202 ? -12.516 12.406 22.078 1 97.94 202 LEU B C 1
ATOM 6975 O O . LEU B 1 202 ? -11.57 13.023 21.594 1 97.94 202 LEU B O 1
ATOM 6979 N N . CYS B 1 203 ? -12.711 12.383 23.391 1 98.38 203 CYS B N 1
ATOM 6980 C CA . CYS B 1 203 ? -11.695 12.742 24.375 1 98.38 203 CYS B CA 1
ATOM 6981 C C . CYS B 1 203 ? -11.047 11.492 24.969 1 98.38 203 CYS B C 1
ATOM 6983 O O . CYS B 1 203 ? -11.719 10.68 25.594 1 98.38 203 CYS B O 1
ATOM 6985 N N . GLN B 1 204 ? -9.805 11.352 24.734 1 97.94 204 GLN B N 1
ATOM 6986 C CA . GLN B 1 204 ? -9.133 10.102 25.062 1 97.94 204 GLN B CA 1
ATOM 6987 C C . GLN B 1 204 ? -7.934 10.344 25.969 1 97.94 204 GLN B C 1
ATOM 6989 O O . GLN B 1 204 ? -7.285 11.391 25.875 1 97.94 204 GLN B O 1
ATOM 6994 N N . THR B 1 205 ? -7.695 9.484 26.859 1 96.75 205 THR B N 1
ATOM 6995 C CA . THR B 1 205 ? -6.508 9.438 27.703 1 96.75 205 THR B CA 1
ATOM 6996 C C . THR B 1 205 ? -5.777 8.109 27.547 1 96.75 205 THR B C 1
ATOM 6998 O O . THR B 1 205 ? -6.328 7.156 27 1 96.75 205 THR B O 1
ATOM 7001 N N . LYS B 1 206 ? -4.531 8.102 27.891 1 93.81 206 LYS B N 1
ATOM 7002 C CA . LYS B 1 206 ? -3.77 6.855 27.828 1 93.81 206 LYS B CA 1
ATOM 7003 C C . LYS B 1 206 ? -4.391 5.785 28.719 1 93.81 206 LYS B C 1
ATOM 7005 O O . LYS B 1 206 ? -4.688 6.039 29.891 1 93.81 206 LYS B O 1
ATOM 7010 N N . GLN B 1 207 ? -4.746 4.711 28.062 1 88.75 207 GLN B N 1
ATOM 7011 C CA . GLN B 1 207 ? -5.34 3.615 28.828 1 88.75 207 GLN B CA 1
ATOM 7012 C C . GLN B 1 207 ? -4.398 2.416 28.891 1 88.75 207 GLN B C 1
ATOM 7014 O O . GLN B 1 207 ? -3.648 2.158 27.938 1 88.75 207 GLN B O 1
ATOM 7019 N N . ASN B 1 208 ? -4.473 1.828 29.984 1 87.31 208 ASN B N 1
ATOM 7020 C CA . ASN B 1 208 ? -3.699 0.599 30.125 1 87.31 208 ASN B CA 1
ATOM 7021 C C . ASN B 1 208 ? -4.445 -0.6 29.547 1 87.31 208 ASN B C 1
ATOM 7023 O O . ASN B 1 208 ? -5.676 -0.63 29.547 1 87.31 208 ASN B O 1
ATOM 7027 N N . PHE B 1 209 ? -3.709 -1.481 29.094 1 87.69 209 PHE B N 1
ATOM 7028 C CA . PHE B 1 209 ? -4.273 -2.699 28.516 1 87.69 209 PHE B CA 1
ATOM 7029 C C . PHE B 1 209 ? -4.859 -3.586 29.609 1 87.69 209 PHE B C 1
ATOM 7031 O O . PHE B 1 209 ? -4.195 -3.873 30.609 1 87.69 209 PHE B O 1
ATOM 7038 N N . GLU B 1 210 ? -6.129 -3.893 29.516 1 89.12 210 GLU B N 1
ATOM 7039 C CA . GLU B 1 210 ? -6.781 -4.859 30.391 1 89.12 210 GLU B CA 1
ATOM 7040 C C . GLU B 1 210 ? -7.324 -6.047 29.609 1 89.12 210 GLU B C 1
ATOM 7042 O O . GLU B 1 210 ? -8.141 -5.871 28.688 1 89.12 210 GLU B O 1
ATOM 7047 N N . ALA B 1 211 ? -6.883 -7.172 29.984 1 92.31 211 ALA B N 1
ATOM 7048 C CA . ALA B 1 211 ? -7.336 -8.375 29.297 1 92.31 211 ALA B CA 1
ATOM 7049 C C . ALA B 1 211 ? -8.758 -8.742 29.703 1 92.31 211 ALA B C 1
ATOM 7051 O O . ALA B 1 211 ? -9.094 -8.711 30.891 1 92.31 211 ALA B O 1
ATOM 7052 N N . SER B 1 212 ? -9.633 -9.016 28.781 1 94.62 212 SER B N 1
ATOM 7053 C CA . SER B 1 212 ? -11 -9.469 29.031 1 94.62 212 SER B CA 1
ATOM 7054 C C . SER B 1 212 ? -11.133 -10.969 28.812 1 94.62 212 SER B C 1
ATOM 7056 O O . SER B 1 212 ? -10.211 -11.617 28.312 1 94.62 212 SER B O 1
ATOM 7058 N N . PHE B 1 213 ? -12.305 -11.477 29.203 1 96.06 213 PHE B N 1
ATOM 7059 C CA . PHE B 1 213 ? -12.602 -12.883 28.969 1 96.06 213 PHE B CA 1
ATOM 7060 C C . PHE B 1 213 ? -12.523 -13.219 27.484 1 96.06 213 PHE B C 1
ATOM 7062 O O . PHE B 1 213 ? -12.016 -14.273 27.109 1 96.06 213 PHE B O 1
ATOM 7069 N N . LEU B 1 214 ? -12.969 -12.328 26.688 1 97 214 LEU B N 1
ATOM 7070 C CA . LEU B 1 214 ? -12.984 -12.555 25.25 1 97 214 LEU B CA 1
ATOM 7071 C C . LEU B 1 214 ? -11.57 -12.633 24.703 1 97 214 LEU B C 1
ATOM 7073 O O . LEU B 1 214 ? -11.312 -13.367 23.75 1 97 214 LEU B O 1
ATOM 7077 N N . ASP B 1 215 ? -10.68 -11.875 25.281 1 97 215 ASP B N 1
ATOM 7078 C CA . ASP B 1 215 ? -9.289 -11.93 24.844 1 97 215 ASP B CA 1
ATOM 7079 C C . ASP B 1 215 ? -8.672 -13.289 25.156 1 97 215 ASP B C 1
ATOM 7081 O O . ASP B 1 215 ? -7.992 -13.875 24.312 1 97 215 ASP B O 1
ATOM 7085 N N . VAL B 1 216 ? -8.93 -13.758 26.344 1 97.12 216 VAL B N 1
ATOM 7086 C CA . VAL B 1 216 ? -8.414 -15.062 26.75 1 97.12 216 VAL B CA 1
ATOM 7087 C C . VAL B 1 216 ? -8.984 -16.156 25.859 1 97.12 216 VAL B C 1
ATOM 7089 O O . VAL B 1 216 ? -8.266 -17.047 25.422 1 97.12 216 VAL B O 1
ATOM 7092 N N . LEU B 1 217 ? -10.258 -16.016 25.656 1 97.69 217 LEU B N 1
ATOM 7093 C CA . LEU B 1 217 ? -10.922 -16.984 24.797 1 97.69 217 LEU B CA 1
ATOM 7094 C C . LEU B 1 217 ? -10.312 -16.984 23.391 1 97.69 217 LEU B C 1
ATOM 7096 O O . LEU B 1 217 ? -10.031 -18.047 22.828 1 97.69 217 LEU B O 1
ATOM 7100 N N . PHE B 1 218 ? -10.172 -15.812 22.875 1 97.69 218 PHE B N 1
ATOM 7101 C CA . PHE B 1 218 ? -9.617 -15.711 21.531 1 97.69 218 PHE B CA 1
ATOM 7102 C C . PHE B 1 218 ? -8.234 -16.344 21.453 1 97.69 218 PHE B C 1
ATOM 7104 O O . PHE B 1 218 ? -7.961 -17.141 20.562 1 97.69 218 PHE B O 1
ATOM 7111 N N . PHE B 1 219 ? -7.352 -16 22.328 1 97.31 219 PHE B N 1
ATOM 7112 C CA . PHE B 1 219 ? -5.98 -16.5 22.266 1 97.31 219 PHE B CA 1
ATOM 7113 C C . PHE B 1 219 ? -5.918 -17.969 22.641 1 97.31 219 PHE B C 1
ATOM 7115 O O . PHE B 1 219 ? -5.031 -18.703 22.188 1 97.31 219 PHE B O 1
ATOM 7122 N N . ALA B 1 220 ? -6.879 -18.438 23.453 1 98 220 ALA B N 1
ATOM 7123 C CA . ALA B 1 220 ? -6.984 -19.875 23.703 1 98 220 ALA B CA 1
ATOM 7124 C C . ALA B 1 220 ? -7.352 -20.625 22.422 1 98 220 ALA B C 1
ATOM 7126 O O . ALA B 1 220 ? -6.758 -21.656 22.109 1 98 220 ALA B O 1
ATOM 7127 N N . VAL B 1 221 ? -8.32 -20.078 21.719 1 97.88 221 VAL B N 1
ATOM 7128 C CA . VAL B 1 221 ? -8.742 -20.688 20.453 1 97.88 221 VAL B CA 1
ATOM 7129 C C . VAL B 1 221 ? -7.586 -20.688 19.469 1 97.88 221 VAL B C 1
ATOM 7131 O O . VAL B 1 221 ? -7.328 -21.703 18.797 1 97.88 221 VAL B O 1
ATOM 7134 N N . ILE B 1 222 ? -6.879 -19.547 19.344 1 97.81 222 ILE B N 1
ATOM 7135 C CA . ILE B 1 222 ? -5.738 -19.453 18.453 1 97.81 222 ILE B CA 1
ATOM 7136 C C . ILE B 1 222 ? -4.652 -20.438 18.875 1 97.81 222 ILE B C 1
ATOM 7138 O O . ILE B 1 222 ? -4 -21.062 18.031 1 97.81 222 ILE B O 1
ATOM 7142 N N . GLY B 1 223 ? -4.461 -20.547 20.203 1 97.88 223 GLY B N 1
ATOM 7143 C CA . GLY B 1 223 ? -3.5 -21.516 20.703 1 97.88 223 GLY B CA 1
ATOM 7144 C C . GLY B 1 223 ? -3.848 -22.953 20.328 1 97.88 223 GLY B C 1
ATOM 7145 O O . GLY B 1 223 ? -2.977 -23.719 19.922 1 97.88 223 GLY B O 1
ATOM 7146 N N . ILE B 1 224 ? -5.074 -23.297 20.438 1 97.62 224 ILE B N 1
ATOM 7147 C CA . ILE B 1 224 ? -5.543 -24.641 20.094 1 97.62 224 ILE B CA 1
ATOM 7148 C C . ILE B 1 224 ? -5.395 -24.875 18.594 1 97.62 224 ILE B C 1
ATOM 7150 O O . ILE B 1 224 ? -4.918 -25.938 18.172 1 97.62 224 ILE B O 1
ATOM 7154 N N . LEU B 1 225 ? -5.801 -23.922 17.828 1 97.62 225 LEU B N 1
ATOM 7155 C CA . LEU B 1 225 ? -5.691 -24.047 16.391 1 97.62 225 LEU B CA 1
ATOM 7156 C C . LEU B 1 225 ? -4.234 -24.188 15.953 1 97.62 225 LEU B C 1
ATOM 7158 O O . LEU B 1 225 ? -3.904 -25.047 15.133 1 97.62 225 LEU B O 1
ATOM 7162 N N . THR B 1 226 ? -3.363 -23.312 16.516 1 97.38 226 THR B N 1
ATOM 7163 C CA . THR B 1 226 ? -1.946 -23.359 16.172 1 97.38 226 THR B CA 1
ATOM 7164 C C . THR B 1 226 ? -1.335 -24.688 16.594 1 97.38 226 THR B C 1
ATOM 7166 O O . THR B 1 226 ? -0.534 -25.281 15.867 1 97.38 226 THR B O 1
ATOM 7169 N N . GLY B 1 227 ? -1.69 -25.141 17.781 1 97.56 227 GLY B N 1
ATOM 7170 C CA . GLY B 1 227 ? -1.228 -26.438 18.266 1 97.56 227 GLY B CA 1
ATOM 7171 C C . GLY B 1 227 ? -1.688 -27.594 17.391 1 97.56 227 GLY B C 1
ATOM 7172 O O . GLY B 1 227 ? -0.901 -28.484 17.062 1 97.56 227 GLY B O 1
ATOM 7173 N N . THR B 1 228 ? -2.971 -27.594 17 1 97.38 228 THR B N 1
ATOM 7174 C CA . THR B 1 228 ? -3.533 -28.656 16.172 1 97.38 228 THR B CA 1
ATOM 7175 C C . THR B 1 228 ? -2.912 -28.656 14.781 1 97.38 228 THR B C 1
ATOM 7177 O O . THR B 1 228 ? -2.588 -29.719 14.242 1 97.38 228 THR B O 1
ATOM 7180 N N . VAL B 1 229 ? -2.773 -27.484 14.195 1 97.38 229 VAL B N 1
ATOM 7181 C CA . VAL B 1 229 ? -2.158 -27.375 12.883 1 97.38 229 VAL B CA 1
ATOM 7182 C C . VAL B 1 229 ? -0.713 -27.859 12.938 1 97.38 229 VAL B C 1
ATOM 7184 O O . VAL B 1 229 ? -0.254 -28.562 12.039 1 97.38 229 VAL B O 1
ATOM 7187 N N . SER B 1 230 ? 0.002 -27.484 14.031 1 96.75 230 SER B N 1
ATOM 7188 C CA . SER B 1 230 ? 1.382 -27.938 14.195 1 96.75 230 SER B CA 1
ATOM 7189 C C . SER B 1 230 ? 1.46 -29.453 14.328 1 96.75 230 SER B C 1
ATOM 7191 O O . SER B 1 230 ? 2.301 -30.094 13.695 1 96.75 230 SER B O 1
ATOM 7193 N N . ALA B 1 231 ? 0.587 -30.031 15.117 1 96.12 231 ALA B N 1
ATOM 7194 C CA . ALA B 1 231 ? 0.555 -31.484 15.312 1 96.12 231 ALA B CA 1
ATOM 7195 C C . ALA B 1 231 ? 0.23 -32.219 14.016 1 96.12 231 ALA B C 1
ATOM 7197 O O . ALA B 1 231 ? 0.86 -33.219 13.68 1 96.12 231 ALA B O 1
ATOM 7198 N N . GLY B 1 232 ? -0.786 -31.672 13.328 1 95.38 232 GLY B N 1
ATOM 7199 C CA . GLY B 1 232 ? -1.126 -32.25 12.039 1 95.38 232 GLY B CA 1
ATOM 7200 C C . GLY B 1 232 ? 0.001 -32.188 11.031 1 95.38 232 GLY B C 1
ATOM 7201 O O . GLY B 1 232 ? 0.225 -33.125 10.266 1 95.38 232 GLY B O 1
ATOM 7202 N N . THR B 1 233 ? 0.717 -31.109 11.039 1 93.88 233 THR B N 1
ATOM 7203 C CA . THR B 1 233 ? 1.816 -30.906 10.102 1 93.88 233 THR B CA 1
ATOM 7204 C C . THR B 1 233 ? 2.988 -31.828 10.438 1 93.88 233 THR B C 1
ATOM 7206 O O . THR B 1 233 ? 3.613 -32.406 9.539 1 93.88 233 THR B O 1
ATOM 7209 N N . ILE B 1 234 ? 3.266 -32 11.703 1 92.06 234 ILE B N 1
ATOM 7210 C CA . ILE B 1 234 ? 4.332 -32.875 12.156 1 92.06 234 ILE B CA 1
ATOM 7211 C C . ILE B 1 234 ? 4 -34.312 11.781 1 92.06 234 ILE B C 1
ATOM 7213 O O . ILE B 1 234 ? 4.863 -35.062 11.289 1 92.06 234 ILE B O 1
ATOM 7217 N N . LEU B 1 235 ? 2.77 -34.75 11.984 1 91.38 235 LEU B N 1
ATOM 7218 C CA . LEU B 1 235 ? 2.322 -36.094 11.602 1 91.38 235 LEU B CA 1
ATOM 7219 C C . LEU B 1 235 ? 2.477 -36.312 10.102 1 91.38 235 LEU B C 1
ATOM 7221 O O . LEU B 1 235 ? 2.91 -37.375 9.664 1 91.38 235 LEU B O 1
ATOM 7225 N N . ASP B 1 236 ? 2.029 -35.312 9.359 1 89.69 236 ASP B N 1
ATOM 7226 C CA . ASP B 1 236 ? 2.123 -35.375 7.906 1 89.69 236 ASP B CA 1
ATOM 7227 C C . ASP B 1 236 ? 3.566 -35.594 7.461 1 89.69 236 ASP B C 1
ATOM 7229 O O . ASP B 1 236 ? 3.824 -36.375 6.543 1 89.69 236 ASP B O 1
ATOM 7233 N N . TYR B 1 237 ? 4.523 -34.969 8.023 1 83.06 237 TYR B N 1
ATOM 7234 C CA . TYR B 1 237 ? 5.934 -35.125 7.684 1 83.06 237 TYR B CA 1
ATOM 7235 C C . TYR B 1 237 ? 6.465 -36.5 8.07 1 83.06 237 TYR B C 1
ATOM 7237 O O . TYR B 1 237 ? 7.363 -37.031 7.422 1 83.06 237 TYR B O 1
ATOM 7245 N N . GLY B 1 238 ? 5.965 -37 9.086 1 82.31 238 GLY B N 1
ATOM 7246 C CA . GLY B 1 238 ? 6.426 -38.281 9.586 1 82.31 238 GLY B CA 1
ATOM 7247 C C . GLY B 1 238 ? 5.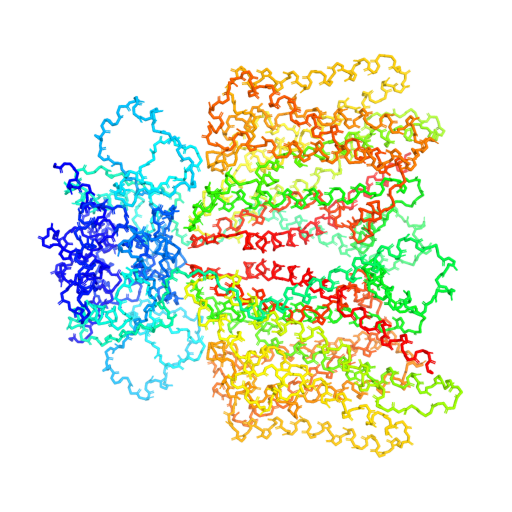844 -39.469 8.82 1 82.31 238 GLY B C 1
ATOM 7248 O O . GLY B 1 238 ? 6.422 -40.531 8.805 1 82.31 238 GLY B O 1
ATOM 7249 N N . LEU B 1 239 ? 4.723 -39.25 8.211 1 79.69 239 LEU B N 1
ATOM 7250 C CA . LEU B 1 239 ? 4.047 -40.375 7.547 1 79.69 239 LEU B CA 1
ATOM 7251 C C . LEU B 1 239 ? 4.617 -40.594 6.148 1 79.69 239 LEU B C 1
ATOM 7253 O O . LEU B 1 239 ? 4.855 -39.625 5.41 1 79.69 239 LEU B O 1
ATOM 7257 N N . LYS B 1 240 ? 5.113 -41.875 5.906 1 64.69 240 LYS B N 1
ATOM 7258 C CA . LYS B 1 240 ? 5.559 -42.281 4.578 1 64.69 240 LYS B CA 1
ATOM 7259 C C . LYS B 1 240 ? 4.379 -42.406 3.619 1 64.69 240 LYS B C 1
ATOM 7261 O O . LYS B 1 240 ? 3.254 -42.688 4.043 1 64.69 240 LYS B O 1
ATOM 7266 N N . LYS B 1 241 ? 4.383 -41.938 2.334 1 61.06 241 LYS B N 1
ATOM 7267 C CA . LYS B 1 241 ? 3.332 -41.938 1.322 1 61.06 241 LYS B CA 1
ATOM 7268 C C . LYS B 1 241 ? 2.508 -43.219 1.373 1 61.06 241 LYS B C 1
ATOM 7270 O O . LYS B 1 241 ? 1.284 -43.188 1.234 1 61.06 241 LYS B O 1
ATOM 7275 N N . GLY B 1 242 ? 3.02 -44.344 1.574 1 59.78 242 GLY B N 1
ATOM 7276 C CA . GLY B 1 242 ? 2.344 -45.625 1.547 1 59.78 242 GLY B CA 1
ATOM 7277 C C . GLY B 1 242 ? 1.504 -45.875 2.783 1 59.78 242 GLY B C 1
ATOM 7278 O O . GLY B 1 242 ? 0.599 -46.719 2.762 1 59.78 242 GLY B O 1
ATOM 7279 N N . ASP B 1 243 ? 1.672 -45.188 3.863 1 65.38 243 ASP B N 1
ATOM 7280 C CA . ASP B 1 243 ? 1.062 -45.469 5.156 1 65.38 243 ASP B CA 1
ATOM 7281 C C . ASP B 1 243 ? -0.27 -44.75 5.316 1 65.38 243 ASP B C 1
ATOM 7283 O O . ASP B 1 243 ? -0.991 -44.969 6.289 1 65.38 243 ASP B O 1
ATOM 7287 N N . LEU B 1 244 ? -0.646 -43.844 4.457 1 62.91 244 LEU B N 1
ATOM 7288 C CA . LEU B 1 244 ? -1.815 -42.969 4.641 1 62.91 244 LEU B CA 1
ATOM 7289 C C . LEU B 1 244 ? -3.096 -43.812 4.637 1 62.91 244 LEU B C 1
ATOM 7291 O O . LEU B 1 244 ? -4.055 -43.5 5.34 1 62.91 244 LEU B O 1
ATOM 7295 N N . LYS B 1 245 ? -3.191 -44.938 3.852 1 60.12 245 LYS B N 1
ATOM 7296 C CA . LYS B 1 245 ? -4.398 -45.75 3.744 1 60.12 245 LYS B CA 1
ATOM 7297 C C . LYS B 1 245 ? -4.621 -46.594 5.008 1 60.12 245 LYS B C 1
ATOM 7299 O O . LYS B 1 245 ? -5.754 -46.969 5.32 1 60.12 245 LYS B O 1
ATOM 7304 N N . VAL B 1 246 ? -3.584 -46.781 5.699 1 64.12 246 VAL B N 1
ATOM 7305 C CA . VAL B 1 246 ? -3.748 -47.719 6.797 1 64.12 246 VAL B CA 1
ATOM 7306 C C . VAL B 1 246 ? -3.805 -46.969 8.125 1 64.12 246 VAL B C 1
ATOM 7308 O O . VAL B 1 246 ? -3.863 -47.594 9.195 1 64.12 246 VAL B O 1
ATOM 7311 N N . CYS B 1 247 ? -4.051 -45.625 8.07 1 71.06 247 CYS B N 1
ATOM 7312 C CA . CYS B 1 247 ? -3.928 -44.844 9.289 1 71.06 247 CYS B CA 1
ATOM 7313 C C . CYS B 1 247 ? -5.227 -44.844 10.086 1 71.06 247 CYS B C 1
ATOM 7315 O O . CYS B 1 247 ? -6.312 -44.938 9.508 1 71.06 247 CYS B O 1
ATOM 7317 N N . SER B 1 248 ? -5.195 -44.969 11.406 1 85.38 248 SER B N 1
ATOM 7318 C CA . SER B 1 248 ? -6.301 -44.844 12.352 1 85.38 248 SER B CA 1
ATOM 7319 C C . SER B 1 248 ? -7.102 -43.594 12.094 1 85.38 248 SER B C 1
ATOM 7321 O O . SER B 1 248 ? -6.605 -42.656 11.461 1 85.38 248 SER B O 1
ATOM 7323 N N . MET B 1 249 ? -8.352 -43.625 12.383 1 86.44 249 MET B N 1
ATOM 7324 C CA . MET B 1 249 ? -9.281 -42.531 12.148 1 86.44 249 MET B CA 1
ATOM 7325 C C . MET B 1 249 ? -8.773 -41.25 12.773 1 86.44 249 MET B C 1
ATOM 7327 O O . MET B 1 249 ? -8.898 -40.156 12.18 1 86.44 249 MET B O 1
ATOM 7331 N N . TRP B 1 250 ? -8.227 -41.312 13.961 1 88.94 250 TRP B N 1
ATOM 7332 C CA . TRP B 1 250 ? -7.746 -40.125 14.633 1 88.94 250 TRP B CA 1
ATOM 7333 C C . TRP B 1 250 ? -6.578 -39.5 13.867 1 88.94 250 TRP B C 1
ATOM 7335 O O . TRP B 1 250 ? -6.434 -38.281 13.828 1 88.94 250 TRP B O 1
ATOM 7345 N N . LYS B 1 251 ? -5.805 -40.25 13.273 1 91.12 251 LYS B N 1
ATOM 7346 C CA . LYS B 1 251 ? -4.699 -39.719 12.469 1 91.12 251 LYS B CA 1
ATOM 7347 C C . LYS B 1 251 ? -5.211 -39.062 11.203 1 91.12 251 LYS B C 1
ATOM 7349 O O . LYS B 1 251 ? -4.648 -38.062 10.758 1 91.12 251 LYS B O 1
ATOM 7354 N N . GLN B 1 252 ? -6.266 -39.656 10.711 1 91.38 252 GLN B N 1
ATOM 7355 C CA . GLN B 1 252 ? -6.855 -39.031 9.516 1 91.38 252 GLN B CA 1
ATOM 7356 C C . GLN B 1 252 ? -7.445 -37.656 9.82 1 91.38 252 GLN B C 1
ATOM 7358 O O . GLN B 1 252 ? -7.332 -36.75 9.016 1 91.38 252 GLN B O 1
ATOM 7363 N N . ILE B 1 253 ? -8.055 -37.625 10.93 1 93.5 253 ILE B N 1
ATOM 7364 C CA . ILE B 1 253 ? -8.641 -36.344 11.352 1 93.5 253 ILE B CA 1
ATOM 7365 C C . ILE B 1 253 ? -7.535 -35.312 11.578 1 93.5 253 ILE B C 1
ATOM 7367 O O . ILE B 1 253 ? -7.66 -34.156 11.156 1 93.5 253 ILE B O 1
ATOM 7371 N N . LEU B 1 254 ? -6.48 -35.719 12.234 1 94 254 LEU B N 1
ATOM 7372 C CA . LEU B 1 254 ? -5.379 -34.812 12.516 1 94 254 LEU B CA 1
ATOM 7373 C C . LEU B 1 254 ? -4.691 -34.375 11.227 1 94 254 LEU B C 1
ATOM 7375 O O . LEU B 1 254 ? -4.207 -33.25 11.133 1 94 254 LEU B O 1
ATOM 7379 N N . LEU B 1 255 ? -4.684 -35.219 10.242 1 94.06 255 LEU B N 1
ATOM 7380 C CA . LEU B 1 255 ? -4.047 -34.906 8.961 1 94.06 255 LEU B CA 1
ATOM 7381 C C . LEU B 1 255 ? -4.824 -33.812 8.211 1 94.06 255 LEU B C 1
ATOM 7383 O O . LEU B 1 255 ? -4.266 -33.125 7.352 1 94.06 255 LEU B O 1
ATOM 7387 N N . CYS B 1 256 ? -6.109 -33.719 8.5 1 95.31 256 CYS B N 1
ATOM 7388 C CA . CYS B 1 256 ? -6.898 -32.625 7.898 1 95.31 256 CYS B CA 1
ATOM 7389 C C . CYS B 1 256 ? -6.359 -31.266 8.305 1 95.31 256 CYS B C 1
ATOM 7391 O O . CYS B 1 256 ? -6.59 -30.281 7.605 1 95.31 256 CYS B O 1
ATOM 7393 N N . TRP B 1 257 ? -5.578 -31.266 9.422 1 96.88 257 TRP B N 1
ATOM 7394 C CA . TRP B 1 257 ? -5.098 -30 9.977 1 96.88 257 TRP B CA 1
ATOM 7395 C C . TRP B 1 257 ? -3.66 -29.734 9.555 1 96.88 257 TRP B C 1
ATOM 7397 O O . TRP B 1 257 ? -3.041 -28.766 10.008 1 96.88 257 TRP B O 1
ATOM 7407 N N . SER B 1 258 ? -3.145 -30.562 8.672 1 95.81 258 SER B N 1
ATOM 7408 C CA . SER B 1 258 ? -1.776 -30.375 8.211 1 95.81 258 SER B CA 1
ATOM 7409 C C . SER B 1 258 ? -1.667 -29.141 7.32 1 95.81 258 SER B C 1
ATOM 7411 O O . SER B 1 258 ? -2.271 -29.078 6.246 1 95.81 258 SER B O 1
ATOM 7413 N N . ALA B 1 259 ? -0.85 -28.156 7.75 1 94.25 259 ALA B N 1
ATOM 7414 C CA . ALA B 1 259 ? -0.642 -26.938 6.973 1 94.25 259 ALA B CA 1
ATOM 7415 C C . ALA B 1 259 ? 0.052 -27.25 5.648 1 94.25 259 ALA B C 1
ATOM 7417 O O . ALA B 1 259 ? -0.233 -26.609 4.633 1 94.25 259 ALA B O 1
ATOM 7418 N N . ARG B 1 260 ? 0.923 -28.188 5.605 1 88.06 260 ARG B N 1
ATOM 7419 C CA . ARG B 1 260 ? 1.642 -28.547 4.391 1 88.06 260 ARG B CA 1
ATOM 7420 C C . ARG B 1 260 ? 0.689 -29.125 3.346 1 88.06 260 ARG B C 1
ATOM 7422 O O . ARG B 1 260 ? 0.686 -28.688 2.193 1 88.06 260 ARG B O 1
ATOM 7429 N N . LYS B 1 261 ? -0.078 -30.109 3.762 1 89.81 261 LYS B N 1
ATOM 7430 C CA . LYS B 1 261 ? -1.037 -30.75 2.863 1 89.81 261 LYS B CA 1
ATOM 7431 C C . LYS B 1 261 ? -2.023 -29.719 2.299 1 89.81 261 LYS B C 1
ATOM 7433 O O . LYS B 1 261 ? -2.273 -29.703 1.093 1 89.81 261 LYS B O 1
ATOM 7438 N N . ASN B 1 262 ? -2.51 -28.875 3.211 1 93.56 262 ASN B N 1
ATOM 7439 C CA . ASN B 1 262 ? -3.518 -27.906 2.809 1 93.56 262 ASN B CA 1
ATOM 7440 C C . ASN B 1 262 ? -2.922 -26.812 1.921 1 93.56 262 ASN B C 1
ATOM 7442 O O . ASN B 1 262 ? -3.582 -26.328 1.006 1 93.56 262 ASN B O 1
ATOM 7446 N N . PHE B 1 263 ? -1.726 -26.406 2.205 1 89.81 263 PHE B N 1
ATOM 7447 C CA . PHE B 1 263 ? -1.06 -25.391 1.39 1 89.81 263 PHE B CA 1
ATOM 7448 C C . PHE B 1 263 ? -0.795 -25.922 -0.016 1 89.81 263 PHE B C 1
ATOM 7450 O O . PHE B 1 263 ? -1.047 -25.234 -1.003 1 89.81 263 PHE B O 1
ATOM 7457 N N . MET B 1 264 ? -0.344 -27.156 -0.16 1 83.5 264 MET B N 1
ATOM 7458 C CA . MET B 1 264 ? -0.076 -27.766 -1.458 1 83.5 264 MET B CA 1
ATOM 7459 C C . MET B 1 264 ? -1.372 -28 -2.227 1 83.5 264 MET B C 1
ATOM 7461 O O . MET B 1 264 ? -1.387 -27.953 -3.457 1 83.5 264 MET B O 1
ATOM 7465 N N . GLY B 1 265 ? -2.404 -28.219 -1.464 1 86.31 265 GLY B N 1
ATOM 7466 C CA . GLY B 1 265 ? -3.699 -28.453 -2.08 1 86.31 265 GLY B CA 1
ATOM 7467 C C . GLY B 1 265 ? -4.32 -27.203 -2.664 1 86.31 265 GLY B C 1
ATOM 7468 O O . GLY B 1 265 ? -5.25 -27.281 -3.471 1 86.31 265 GLY B O 1
ATOM 7469 N N . LEU B 1 266 ? -3.771 -26.062 -2.334 1 86.88 266 LEU B N 1
ATOM 7470 C CA . LEU B 1 266 ? -4.305 -24.797 -2.824 1 86.88 266 LEU B CA 1
ATOM 7471 C C . LEU B 1 266 ? -4.145 -24.688 -4.34 1 86.88 266 LEU B C 1
ATOM 7473 O O . LEU B 1 266 ? -4.953 -24.031 -5.008 1 86.88 266 LEU B O 1
ATOM 7477 N N . SER B 1 267 ? -3.1 -25.281 -4.875 1 80.06 267 SER B N 1
ATOM 7478 C CA . SER B 1 267 ? -2.822 -25.156 -6.305 1 80.06 267 SER B CA 1
ATOM 7479 C C . SER B 1 267 ? -3.525 -26.25 -7.102 1 80.06 267 SER B C 1
ATOM 7481 O O . SER B 1 267 ? -3.51 -26.234 -8.336 1 80.06 267 SER B O 1
ATOM 7483 N N . ASN B 1 268 ? -4.098 -27.219 -6.375 1 77.12 268 ASN B N 1
ATOM 7484 C CA . ASN B 1 268 ? -4.734 -28.328 -7.062 1 77.12 268 ASN B CA 1
ATOM 7485 C C . ASN B 1 268 ? -6.062 -27.922 -7.691 1 77.12 268 ASN B C 1
ATOM 7487 O O . ASN B 1 268 ? -6.871 -27.234 -7.055 1 77.12 268 ASN B O 1
ATOM 7491 N N . MET B 1 269 ? -5.938 -28.062 -9.023 1 65.44 269 MET B N 1
ATOM 7492 C CA . MET B 1 269 ? -7.207 -27.875 -9.727 1 65.44 269 MET B CA 1
ATOM 7493 C C . MET B 1 269 ? -8.008 -29.172 -9.742 1 65.44 269 MET B C 1
ATOM 7495 O O . MET B 1 269 ? -7.434 -30.266 -9.734 1 65.44 269 MET B O 1
ATOM 7499 N N . GLU B 1 270 ? -9.086 -29.391 -9.125 1 55.16 270 GLU B N 1
ATOM 7500 C CA . GLU B 1 270 ? -9.852 -30.625 -9.141 1 55.16 270 GLU B CA 1
ATOM 7501 C C . GLU B 1 270 ? -9.695 -31.375 -10.469 1 55.16 270 GLU B C 1
ATOM 7503 O O . GLU B 1 270 ? -9.719 -30.75 -11.531 1 55.16 270 GLU B O 1
ATOM 7508 N N . LYS B 1 271 ? -8.82 -32.438 -10.453 1 51.31 271 LYS B N 1
ATOM 7509 C CA . LYS B 1 271 ? -8.43 -33.312 -11.555 1 51.31 271 LYS B CA 1
ATOM 7510 C C . LYS B 1 271 ? -9.43 -33.25 -12.703 1 51.31 271 LYS B C 1
ATOM 7512 O O . LYS B 1 271 ? -9.039 -33.031 -13.852 1 51.31 271 LYS B O 1
ATOM 7517 N N . GLU B 1 272 ? -10.219 -34.406 -12.727 1 45.03 272 GLU B N 1
ATOM 7518 C CA . GLU B 1 272 ? -10.836 -35 -13.906 1 45.03 272 GLU B CA 1
ATOM 7519 C C . GLU B 1 272 ? -11.711 -34 -14.648 1 45.03 272 GLU B C 1
ATOM 7521 O O . GLU B 1 272 ? -11.594 -33.844 -15.859 1 45.03 272 GLU B O 1
ATOM 7526 N N . SER B 1 273 ? -13.047 -33.844 -14.281 1 46.69 273 SER B N 1
ATOM 7527 C CA . SER B 1 273 ? -14.188 -33.719 -15.18 1 46.69 273 SER B CA 1
ATOM 7528 C C . SER B 1 273 ? -14.344 -32.281 -15.68 1 46.69 273 SER B C 1
ATOM 7530 O O . SER B 1 273 ? -14.938 -32.031 -16.734 1 46.69 273 SER B O 1
ATOM 7532 N N . ASP B 1 274 ? -14.023 -31.016 -14.922 1 60.16 274 ASP B N 1
ATOM 7533 C CA . ASP B 1 274 ? -14.664 -29.844 -15.531 1 60.16 274 ASP B CA 1
ATOM 7534 C C . ASP B 1 274 ? -13.648 -28.75 -15.82 1 60.16 274 ASP B C 1
ATOM 7536 O O . ASP B 1 274 ? -13.773 -27.625 -15.312 1 60.16 274 ASP B O 1
ATOM 7540 N N . THR B 1 275 ? -12.547 -29.062 -16.516 1 68.25 275 THR B N 1
ATOM 7541 C CA . THR B 1 275 ? -11.547 -28.141 -17.031 1 68.25 275 THR B CA 1
ATOM 7542 C C . THR B 1 275 ? -12.211 -26.953 -17.75 1 68.25 275 THR B C 1
ATOM 7544 O O . THR B 1 275 ? -11.641 -25.875 -17.828 1 68.25 275 THR B O 1
ATOM 7547 N N . ASP B 1 276 ? -13.422 -27.219 -18.109 1 82.25 276 ASP B N 1
ATOM 7548 C CA . ASP B 1 276 ? -14.117 -26.219 -18.906 1 82.25 276 ASP B CA 1
ATOM 7549 C C . ASP B 1 276 ? -14.516 -25.016 -18.062 1 82.25 276 ASP B C 1
ATOM 7551 O O . ASP B 1 276 ? -14.812 -23.953 -18.594 1 82.25 276 ASP B O 1
ATOM 7555 N N . LEU B 1 277 ? -14.492 -25.25 -16.828 1 92 277 LEU B N 1
ATOM 7556 C CA . LEU B 1 277 ? -14.984 -24.156 -15.984 1 92 277 LEU B CA 1
ATOM 7557 C C . LEU B 1 277 ? -13.867 -23.578 -15.133 1 92 277 LEU B C 1
ATOM 7559 O O . LEU B 1 277 ? -14.117 -22.781 -14.227 1 92 277 LEU B O 1
ATOM 7563 N N . ASN B 1 278 ? -12.641 -23.938 -15.406 1 91.94 278 ASN B N 1
ATOM 7564 C CA . ASN B 1 278 ? -11.508 -23.469 -14.625 1 91.94 278 ASN B CA 1
ATOM 7565 C C . ASN B 1 278 ? -11.336 -21.953 -14.727 1 91.94 278 ASN B C 1
ATOM 7567 O O . ASN B 1 278 ? -10.734 -21.328 -13.852 1 91.94 278 ASN B O 1
ATOM 7571 N N . PHE B 1 279 ? -11.852 -21.406 -15.812 1 94.12 279 PHE B N 1
ATOM 7572 C CA . PHE B 1 279 ? -11.734 -19.969 -16.016 1 94.12 279 PHE B CA 1
ATOM 7573 C C . PHE B 1 279 ? -12.508 -19.203 -14.945 1 94.12 279 PHE B C 1
ATOM 7575 O O . PHE B 1 279 ? -12.289 -18 -14.742 1 94.12 279 PHE B O 1
ATOM 7582 N N . LEU B 1 280 ? -13.391 -19.828 -14.211 1 96 280 LEU B N 1
ATOM 7583 C CA . LEU B 1 280 ? -14.172 -19.188 -13.164 1 96 280 LEU B CA 1
ATOM 7584 C C . LEU B 1 280 ? -13.281 -18.766 -12 1 96 280 LEU B C 1
ATOM 7586 O O . LEU B 1 280 ? -13.633 -17.859 -11.25 1 96 280 LEU B O 1
ATOM 7590 N N . PHE B 1 281 ? -12.117 -19.422 -11.859 1 94.69 281 PHE B N 1
ATOM 7591 C CA . PHE B 1 281 ? -11.172 -19.016 -10.836 1 94.69 281 PHE B CA 1
ATOM 7592 C C . PHE B 1 281 ? -10.703 -17.594 -11.078 1 94.69 281 PHE B C 1
ATOM 7594 O O . PHE B 1 281 ? -10.602 -16.797 -10.133 1 94.69 281 PHE B O 1
ATOM 7601 N N . GLY B 1 282 ? -10.461 -17.312 -12.312 1 95.5 282 GLY B N 1
ATOM 7602 C CA . GLY B 1 282 ? -10.047 -15.969 -12.664 1 95.5 282 GLY B CA 1
ATOM 7603 C C . GLY B 1 282 ? -11.133 -14.93 -12.414 1 95.5 282 GLY B C 1
ATOM 7604 O O . GLY B 1 282 ? -10.852 -13.852 -11.891 1 95.5 282 GLY B O 1
ATOM 7605 N N . ILE B 1 283 ? -12.352 -15.219 -12.75 1 96.81 283 ILE B N 1
ATOM 7606 C CA . ILE B 1 283 ? -13.477 -14.297 -12.562 1 96.81 283 ILE B CA 1
ATOM 7607 C C . ILE B 1 283 ? -13.648 -14 -11.078 1 96.81 283 ILE B C 1
ATOM 7609 O O . ILE B 1 283 ? -13.82 -12.836 -10.688 1 96.81 283 ILE B O 1
ATOM 7613 N N . ARG B 1 284 ? -13.547 -15.023 -10.312 1 97.25 284 ARG B N 1
ATOM 7614 C CA . ARG B 1 284 ? -13.695 -14.875 -8.867 1 97.25 284 ARG B CA 1
ATOM 7615 C C . ARG B 1 284 ? -12.602 -13.984 -8.289 1 97.25 284 ARG B C 1
ATOM 7617 O O . ARG B 1 284 ? -12.883 -13.086 -7.496 1 97.25 284 ARG B O 1
ATOM 7624 N N . LEU B 1 285 ? -11.398 -14.266 -8.695 1 97.25 285 LEU B N 1
ATOM 7625 C CA . LEU B 1 285 ? -10.258 -13.531 -8.164 1 97.25 285 LEU B CA 1
ATOM 7626 C C . LEU B 1 285 ? -10.344 -12.055 -8.531 1 97.25 285 LEU B C 1
ATOM 7628 O O . LEU B 1 285 ? -10.219 -11.18 -7.668 1 97.25 285 LEU B O 1
ATOM 7632 N N . PHE B 1 286 ? -10.602 -11.75 -9.789 1 96.88 286 PHE B N 1
ATOM 7633 C CA . PHE B 1 286 ? -10.633 -10.359 -10.234 1 96.88 286 PHE B CA 1
ATOM 7634 C C . PHE B 1 286 ? -11.812 -9.625 -9.602 1 96.88 286 PHE B C 1
ATOM 7636 O O . PHE B 1 286 ? -11.727 -8.422 -9.32 1 96.88 286 PHE B O 1
ATOM 7643 N N . SER B 1 287 ? -12.836 -10.359 -9.336 1 98 287 SER B N 1
ATOM 7644 C CA . SER B 1 287 ? -13.992 -9.758 -8.688 1 98 287 SER B CA 1
ATOM 7645 C C . SER B 1 287 ? -13.68 -9.375 -7.246 1 98 287 SER B C 1
ATOM 7647 O O . SER B 1 287 ? -14.008 -8.273 -6.809 1 98 287 SER B O 1
ATOM 7649 N N . ILE B 1 288 ? -12.992 -10.266 -6.5 1 98.25 288 ILE B N 1
ATOM 7650 C CA . ILE B 1 288 ? -12.719 -9.961 -5.098 1 98.25 288 ILE B CA 1
ATOM 7651 C C . ILE B 1 288 ? -11.688 -8.836 -5.008 1 98.25 288 ILE B C 1
ATOM 7653 O O . ILE B 1 288 ? -11.742 -8.008 -4.09 1 98.25 288 ILE B O 1
ATOM 7657 N N . LEU B 1 289 ? -10.773 -8.766 -5.953 1 97.94 289 LEU B N 1
ATOM 7658 C CA . LEU B 1 289 ? -9.82 -7.668 -5.988 1 97.94 289 LEU B CA 1
ATOM 7659 C C . LEU B 1 289 ? -10.531 -6.332 -6.176 1 97.94 289 LEU B C 1
ATOM 7661 O O . LEU B 1 289 ? -10.18 -5.34 -5.531 1 97.94 289 LEU B O 1
ATOM 7665 N N . LEU B 1 290 ? -11.508 -6.367 -7.016 1 97.88 290 LEU B N 1
ATOM 7666 C CA . LEU B 1 290 ? -12.258 -5.145 -7.262 1 97.88 290 LEU B CA 1
ATOM 7667 C C . LEU B 1 290 ? -13.109 -4.773 -6.051 1 97.88 290 LEU B C 1
ATOM 7669 O O . LEU B 1 290 ? -13.281 -3.59 -5.746 1 97.88 290 LEU B O 1
ATOM 7673 N N . VAL B 1 291 ? -13.633 -5.758 -5.371 1 98.06 291 VAL B N 1
ATOM 7674 C CA . VAL B 1 291 ? -14.398 -5.504 -4.156 1 98.06 291 VAL B CA 1
ATOM 7675 C C . VAL B 1 291 ? -13.508 -4.824 -3.117 1 98.06 291 VAL B C 1
ATOM 7677 O O . VAL B 1 291 ? -13.906 -3.838 -2.498 1 98.06 291 VAL B O 1
ATOM 7680 N N . ILE B 1 292 ? -12.312 -5.297 -2.928 1 98.38 292 ILE B N 1
ATOM 7681 C CA . ILE B 1 292 ? -11.375 -4.723 -1.965 1 98.38 292 ILE B CA 1
ATOM 7682 C C . ILE B 1 292 ? -11.039 -3.287 -2.363 1 98.38 292 ILE B C 1
ATOM 7684 O O . ILE B 1 292 ? -11 -2.395 -1.515 1 98.38 292 ILE B O 1
ATOM 7688 N N . ALA B 1 293 ? -10.883 -3.072 -3.648 1 97.94 293 ALA B N 1
ATOM 7689 C CA . ALA B 1 293 ? -10.586 -1.732 -4.148 1 97.94 293 ALA B CA 1
ATOM 7690 C C . ALA B 1 293 ? -11.734 -0.771 -3.861 1 97.94 293 ALA B C 1
ATOM 7692 O O . ALA B 1 293 ? -11.516 0.364 -3.432 1 97.94 293 ALA B O 1
ATOM 7693 N N . CYS B 1 294 ? -12.914 -1.236 -4.105 1 97.19 294 CYS B N 1
ATOM 7694 C CA . CYS B 1 294 ? -14.094 -0.418 -3.861 1 97.19 294 CYS B CA 1
ATOM 7695 C C . CYS B 1 294 ? -14.203 -0.043 -2.389 1 97.19 294 CYS B C 1
ATOM 7697 O O . CYS B 1 294 ? -14.461 1.114 -2.055 1 97.19 294 CYS B O 1
ATOM 7699 N N . HIS B 1 295 ? -14.008 -0.995 -1.543 1 97.75 295 HIS B N 1
ATOM 7700 C CA . HIS B 1 295 ? -14.086 -0.735 -0.11 1 97.75 295 HIS B CA 1
ATOM 7701 C C . HIS B 1 295 ? -12.961 0.194 0.344 1 97.75 295 HIS B C 1
ATOM 7703 O O . HIS B 1 295 ? -13.172 1.057 1.199 1 97.75 295 HIS B O 1
ATOM 7709 N N . LYS B 1 296 ? -11.789 0.014 -0.228 1 97.38 296 LYS B N 1
ATOM 7710 C CA . LYS B 1 296 ? -10.688 0.902 0.123 1 97.38 296 LYS B CA 1
ATOM 7711 C C . LYS B 1 296 ? -11.023 2.354 -0.212 1 97.38 296 LYS B C 1
ATOM 7713 O O . LYS B 1 296 ? -10.766 3.256 0.588 1 97.38 296 LYS B O 1
ATOM 7718 N N . VAL B 1 297 ? -11.594 2.551 -1.382 1 95.94 297 VAL B N 1
ATOM 7719 C CA . VAL B 1 297 ? -11.969 3.896 -1.801 1 95.94 297 VAL B CA 1
ATOM 7720 C C . VAL B 1 297 ? -13.047 4.445 -0.871 1 95.94 297 VAL B C 1
ATOM 7722 O O . VAL B 1 297 ? -12.984 5.598 -0.444 1 95.94 297 VAL B O 1
ATOM 7725 N N . GLY B 1 298 ? -14.008 3.625 -0.538 1 95.56 298 GLY B N 1
ATOM 7726 C CA . GLY B 1 298 ? -15.062 4.051 0.365 1 95.56 298 GLY B CA 1
ATOM 7727 C C . GLY B 1 298 ? -14.555 4.43 1.743 1 95.56 298 GLY B C 1
ATOM 7728 O O . GLY B 1 298 ? -14.914 5.48 2.273 1 95.56 298 GLY B O 1
ATOM 7729 N N . PHE B 1 299 ? -13.688 3.6 2.295 1 96.25 299 PHE B N 1
ATOM 7730 C CA . PHE B 1 299 ? -13.148 3.838 3.631 1 96.25 299 PHE B CA 1
ATOM 7731 C C . PHE B 1 299 ? -12.266 5.078 3.648 1 96.25 299 PHE B C 1
ATOM 7733 O O . PHE B 1 299 ? -12.297 5.855 4.605 1 96.25 299 PHE B O 1
ATOM 7740 N N . THR B 1 300 ? -11.492 5.266 2.611 1 94.81 300 THR B N 1
ATOM 7741 C CA . THR B 1 300 ? -10.609 6.43 2.529 1 94.81 300 THR B CA 1
ATOM 7742 C C . THR B 1 300 ? -11.43 7.711 2.408 1 94.81 300 THR B C 1
ATOM 7744 O O . THR B 1 300 ? -11.117 8.719 3.053 1 94.81 300 THR B O 1
ATOM 7747 N N . THR B 1 301 ? -12.477 7.637 1.645 1 92.94 301 THR B N 1
ATOM 7748 C CA . THR B 1 301 ? -13.32 8.805 1.409 1 92.94 301 THR B CA 1
ATOM 7749 C C . THR B 1 301 ? -14.055 9.203 2.684 1 92.94 301 THR B C 1
ATOM 7751 O O . THR B 1 301 ? -14.273 10.391 2.934 1 92.94 301 THR B O 1
ATOM 7754 N N . ALA B 1 302 ? -14.398 8.258 3.455 1 93.38 302 ALA B N 1
ATOM 7755 C CA . ALA B 1 302 ? -15.172 8.516 4.664 1 93.38 302 ALA B CA 1
ATOM 7756 C C . ALA B 1 302 ? -14.281 9.016 5.797 1 93.38 302 ALA B C 1
ATOM 7758 O O . ALA B 1 302 ? -14.766 9.555 6.793 1 93.38 302 ALA B O 1
ATOM 7759 N N . GLY B 1 303 ? -12.961 8.875 5.676 1 92.81 303 GLY B N 1
ATOM 7760 C CA . GLY B 1 303 ? -12.023 9.281 6.711 1 92.81 303 GLY B CA 1
ATOM 7761 C C . GLY B 1 303 ? -11.492 10.688 6.512 1 92.81 303 GLY B C 1
ATOM 7762 O O . GLY B 1 303 ? -12.055 11.469 5.75 1 92.81 303 GLY B O 1
ATOM 7763 N N . PRO B 1 304 ? -10.5 11.062 7.336 1 95.38 304 PRO B N 1
ATOM 7764 C CA . PRO B 1 304 ? -9.859 12.367 7.16 1 95.38 304 PRO B CA 1
ATOM 7765 C C . PRO B 1 304 ? -9.055 12.469 5.867 1 95.38 304 PRO B C 1
ATOM 7767 O O . PRO B 1 304 ? -8.016 11.812 5.734 1 95.38 304 PRO B O 1
ATOM 7770 N N . VAL B 1 305 ? -9.539 13.273 5.027 1 94.75 305 VAL B N 1
ATOM 7771 C CA . VAL B 1 305 ? -8.906 13.438 3.723 1 94.75 305 VAL B CA 1
ATOM 7772 C C . VAL B 1 305 ? -8.492 14.898 3.535 1 94.75 305 VAL B C 1
ATOM 7774 O O . VAL B 1 305 ? -9.219 15.812 3.926 1 94.75 305 VAL B O 1
ATOM 7777 N N . LYS B 1 306 ? -7.363 15.016 2.895 1 95.75 306 LYS B N 1
ATOM 7778 C CA . LYS B 1 306 ? -6.793 16.344 2.693 1 95.75 306 LYS B CA 1
ATOM 7779 C C . LYS B 1 306 ? -7.41 17.031 1.48 1 95.75 306 LYS B C 1
ATOM 7781 O O . LYS B 1 306 ? -7.547 18.266 1.454 1 95.75 306 LYS B O 1
ATOM 7786 N N . ASN B 1 307 ? -7.828 16.266 0.456 1 95.69 307 ASN B N 1
ATOM 7787 C CA . ASN B 1 307 ? -8.328 16.812 -0.797 1 95.69 307 ASN B CA 1
ATOM 7788 C C . ASN B 1 307 ? -9.617 16.141 -1.24 1 95.69 307 ASN B C 1
ATOM 7790 O O . ASN B 1 307 ? -9.68 15.578 -2.336 1 95.69 307 ASN B O 1
ATOM 7794 N N . PRO B 1 308 ? -10.68 16.328 -0.454 1 93.44 308 PRO B N 1
ATOM 7795 C CA . PRO B 1 308 ? -11.961 15.742 -0.849 1 93.44 308 PRO B CA 1
ATOM 7796 C C . PRO B 1 308 ? -12.398 16.172 -2.252 1 93.44 308 PRO B C 1
ATOM 7798 O O . PRO B 1 308 ? -13.219 15.484 -2.877 1 93.44 308 PRO B O 1
ATOM 7801 N N . SER B 1 309 ? -11.828 17.266 -2.732 1 91.06 309 SER B N 1
ATOM 7802 C CA . SER B 1 309 ? -12.148 17.734 -4.074 1 91.06 309 SER B CA 1
ATOM 7803 C C . SER B 1 309 ? -11.82 16.688 -5.129 1 91.06 309 SER B C 1
ATOM 7805 O O . SER B 1 309 ? -12.492 16.609 -6.16 1 91.06 309 SER B O 1
ATOM 7807 N N . PHE B 1 310 ? -10.859 15.891 -4.844 1 92.38 310 PHE B N 1
ATOM 7808 C CA . PHE B 1 310 ? -10.516 14.805 -5.758 1 92.38 310 PHE B CA 1
ATOM 7809 C C . PHE B 1 310 ? -11.688 13.844 -5.91 1 92.38 310 PHE B C 1
ATOM 7811 O O . PHE B 1 310 ? -12.047 13.469 -7.031 1 92.38 310 PHE B O 1
ATOM 7818 N N . GLN B 1 311 ? -12.266 13.461 -4.809 1 92.06 311 GLN B N 1
ATOM 7819 C CA . GLN B 1 311 ? -13.414 12.562 -4.84 1 92.06 311 GLN B CA 1
ATOM 7820 C C . GLN B 1 311 ? -14.617 13.234 -5.496 1 92.06 311 GLN B C 1
ATOM 7822 O O . GLN B 1 311 ? -15.344 12.602 -6.273 1 92.06 311 GLN B O 1
ATOM 7827 N N . GLU B 1 312 ? -14.797 14.492 -5.133 1 90.94 312 GLU B N 1
ATOM 7828 C CA . GLU B 1 312 ? -15.898 15.242 -5.727 1 90.94 312 GLU B CA 1
ATOM 7829 C C . GLU B 1 312 ? -15.789 15.281 -7.246 1 90.94 312 GLU B C 1
ATOM 7831 O O . GLU B 1 312 ? -16.797 15.109 -7.949 1 90.94 312 GLU B O 1
ATOM 7836 N N . GLN B 1 313 ? -14.594 15.414 -7.754 1 89.56 313 GLN B N 1
ATOM 7837 C CA . GLN B 1 313 ? -14.359 15.461 -9.195 1 89.56 313 GLN B CA 1
ATOM 7838 C C . GLN B 1 313 ? -14.516 14.086 -9.828 1 89.56 313 GLN B C 1
ATOM 7840 O O . GLN B 1 313 ? -14.945 13.969 -10.977 1 89.56 313 GLN B O 1
ATOM 7845 N N . SER B 1 314 ? -14.211 13.102 -9.078 1 91.12 314 SER B N 1
ATOM 7846 C CA . SER B 1 314 ? -14.25 11.734 -9.602 1 91.12 314 SER B CA 1
ATOM 7847 C C . SER B 1 314 ? -15.688 11.305 -9.891 1 91.12 314 SER B C 1
ATOM 7849 O O . SER B 1 314 ? -15.922 10.453 -10.758 1 91.12 314 SER B O 1
ATOM 7851 N N . PHE B 1 315 ? -16.672 11.898 -9.266 1 89.31 315 PHE B N 1
ATOM 7852 C CA . PHE B 1 315 ? -18.078 11.523 -9.453 1 89.31 315 PHE B CA 1
ATOM 7853 C C . PHE B 1 315 ? -18.531 11.836 -10.875 1 89.31 315 PHE B C 1
ATOM 7855 O O . PHE B 1 315 ? -19.484 11.227 -11.367 1 89.31 315 PHE B O 1
ATOM 7862 N N . SER B 1 316 ? -17.828 12.758 -11.57 1 86.5 316 SER B N 1
ATOM 7863 C CA . SER B 1 316 ? -18.25 13.172 -12.898 1 86.5 316 SER B CA 1
ATOM 7864 C C . SER B 1 316 ? -17.359 12.57 -13.977 1 86.5 316 SER B C 1
ATOM 7866 O O . SER B 1 316 ? -17.453 12.945 -15.148 1 86.5 316 SER B O 1
ATOM 7868 N N . GLN B 1 317 ? -16.5 11.734 -13.625 1 90.88 317 GLN B N 1
ATOM 7869 C CA . GLN B 1 317 ? -15.562 11.164 -14.586 1 90.88 317 GLN B CA 1
ATOM 7870 C C . GLN B 1 317 ? -15.875 9.695 -14.852 1 90.88 317 GLN B C 1
ATOM 7872 O O . GLN B 1 317 ? -15.992 8.898 -13.914 1 90.88 317 GLN B O 1
ATOM 7877 N N . LEU B 1 318 ? -15.891 9.289 -16.078 1 92.69 318 LEU B N 1
ATOM 7878 C CA . LEU B 1 318 ? -16.328 7.973 -16.5 1 92.69 318 LEU B CA 1
ATOM 7879 C C . LEU B 1 318 ? -15.359 6.895 -16.047 1 92.69 318 LEU B C 1
ATOM 7881 O O . LEU B 1 318 ? -15.766 5.766 -15.766 1 92.69 318 LEU B O 1
ATOM 7885 N N . GLN B 1 319 ? -14.125 7.246 -15.953 1 93.5 319 GLN B N 1
ATOM 7886 C CA . GLN B 1 319 ? -13.102 6.242 -15.664 1 93.5 319 GLN B CA 1
ATOM 7887 C C . GLN B 1 319 ? -13.242 5.703 -14.242 1 93.5 319 GLN B C 1
ATOM 7889 O O . GLN B 1 319 ? -12.68 4.66 -13.914 1 93.5 319 GLN B O 1
ATOM 7894 N N . TYR B 1 320 ? -13.992 6.363 -13.406 1 95.44 320 TYR B N 1
ATOM 7895 C CA . TYR B 1 320 ? -14.102 5.934 -12.016 1 95.44 320 TYR B CA 1
ATOM 7896 C C . TYR B 1 320 ? -15.383 5.145 -11.781 1 95.44 320 TYR B C 1
ATOM 7898 O O . TYR B 1 320 ? -15.633 4.652 -10.68 1 95.44 320 TYR B O 1
ATOM 7906 N N . MET B 1 321 ? -16.203 4.887 -12.828 1 95.81 321 MET B N 1
ATOM 7907 C CA . MET B 1 321 ? -17.5 4.223 -12.703 1 95.81 321 MET B CA 1
ATOM 7908 C C . MET B 1 321 ? -17.328 2.77 -12.273 1 95.81 321 MET B C 1
ATOM 7910 O O . MET B 1 321 ? -18.156 2.234 -11.531 1 95.81 321 MET B O 1
ATOM 7914 N N . PRO B 1 322 ? -16.25 2.104 -12.688 1 95.94 322 PRO B N 1
ATOM 7915 C CA . PRO B 1 322 ? -16.078 0.729 -12.211 1 95.94 322 PRO B CA 1
ATOM 7916 C C . PRO B 1 322 ? -15.953 0.642 -10.688 1 95.94 322 PRO B C 1
ATOM 7918 O O . PRO B 1 322 ? -16.328 -0.374 -10.094 1 95.94 322 PRO B O 1
ATOM 7921 N N . ILE B 1 323 ? -15.477 1.689 -10.117 1 96.06 323 ILE B N 1
ATOM 7922 C CA . ILE B 1 323 ? -15.352 1.721 -8.664 1 96.06 323 ILE B CA 1
ATOM 7923 C C . ILE B 1 323 ? -16.641 2.238 -8.047 1 96.06 323 ILE B C 1
ATOM 7925 O O . ILE B 1 323 ? -17.156 1.669 -7.07 1 96.06 323 ILE B O 1
ATOM 7929 N N . LEU B 1 324 ? -17.219 3.254 -8.641 1 94.62 324 LEU B N 1
ATOM 7930 C CA . LEU B 1 324 ? -18.391 3.912 -8.094 1 94.62 324 LEU B CA 1
ATOM 7931 C C . LEU B 1 324 ? -19.625 3.027 -8.25 1 94.62 324 LEU B C 1
ATOM 7933 O O . LEU B 1 324 ? -20.609 3.189 -7.516 1 94.62 324 LEU B O 1
ATOM 7937 N N . HIS B 1 325 ? -19.594 2.123 -9.211 1 95.75 325 HIS B N 1
ATOM 7938 C CA . HIS B 1 325 ? -20.625 1.109 -9.359 1 95.75 325 HIS B CA 1
ATOM 7939 C C . HIS B 1 325 ? -20.125 -0.263 -8.922 1 95.75 325 HIS B C 1
ATOM 7941 O O . HIS B 1 325 ? -20.5 -1.28 -9.516 1 95.75 325 HIS B O 1
ATOM 7947 N N . GLY B 1 326 ? -19.266 -0.275 -7.992 1 92.69 326 GLY B N 1
ATOM 7948 C CA . GLY B 1 326 ? -18.625 -1.492 -7.523 1 92.69 326 GLY B CA 1
ATOM 7949 C C . GLY B 1 326 ? -19.594 -2.459 -6.863 1 92.69 326 GLY B C 1
ATOM 7950 O O . GLY B 1 326 ? -19.266 -3.637 -6.68 1 92.69 326 GLY B O 1
ATOM 7951 N N . ASP B 1 327 ? -20.766 -2.035 -6.516 1 92.31 327 ASP B N 1
ATOM 7952 C CA . ASP B 1 327 ? -21.766 -2.912 -5.898 1 92.31 327 ASP B CA 1
ATOM 7953 C C . ASP B 1 327 ? -22.172 -4.035 -6.848 1 92.31 327 ASP B C 1
ATOM 7955 O O . ASP B 1 327 ? -22.578 -5.109 -6.406 1 92.31 327 ASP B O 1
ATOM 7959 N N . LEU B 1 328 ? -21.953 -3.82 -8.164 1 95.81 328 LEU B N 1
ATOM 7960 C CA . LEU B 1 328 ? -22.266 -4.836 -9.156 1 95.81 328 LEU B CA 1
ATOM 7961 C C . LEU B 1 328 ? -21.344 -6.039 -9.023 1 95.81 328 LEU B C 1
ATOM 7963 O O . LEU B 1 328 ? -21.734 -7.168 -9.336 1 95.81 328 LEU B O 1
ATOM 7967 N N . VAL B 1 329 ? -20.188 -5.793 -8.609 1 96.38 329 VAL B N 1
ATOM 7968 C CA . VAL B 1 329 ? -19.172 -6.84 -8.578 1 96.38 329 VAL B CA 1
ATOM 7969 C C . VAL B 1 329 ? -19.562 -7.91 -7.559 1 96.38 329 VAL B C 1
ATOM 7971 O O . VAL B 1 329 ? -19.266 -9.094 -7.746 1 96.38 329 VAL B O 1
ATOM 7974 N N . VAL B 1 330 ? -20.219 -7.52 -6.523 1 96.62 330 VAL B N 1
ATOM 7975 C CA . VAL B 1 330 ? -20.672 -8.477 -5.523 1 96.62 330 VAL B CA 1
ATOM 7976 C C . VAL B 1 330 ? -21.688 -9.438 -6.152 1 96.62 330 VAL B C 1
ATOM 7978 O O . VAL B 1 330 ? -21.719 -10.617 -5.801 1 96.62 330 VAL B O 1
ATOM 7981 N N . ASP B 1 331 ? -22.453 -8.953 -7.098 1 98.19 331 ASP B N 1
ATOM 7982 C CA . ASP B 1 331 ? -23.469 -9.766 -7.762 1 98.19 331 ASP B CA 1
ATOM 7983 C C . ASP B 1 331 ? -22.828 -10.852 -8.625 1 98.19 331 ASP B C 1
ATOM 7985 O O . ASP B 1 331 ? -23.469 -11.859 -8.93 1 98.19 331 ASP B O 1
ATOM 7989 N N . THR B 1 332 ? -21.578 -10.617 -8.992 1 98.44 332 THR B N 1
ATOM 7990 C CA . THR B 1 332 ? -20.859 -11.672 -9.688 1 98.44 332 THR B CA 1
ATOM 7991 C C . THR B 1 332 ? -20.766 -12.93 -8.828 1 98.44 332 THR B C 1
ATOM 7993 O O . THR B 1 332 ? -20.891 -14.039 -9.336 1 98.44 332 THR B O 1
ATOM 7996 N N . PHE B 1 333 ? -20.609 -12.766 -7.582 1 98.19 333 PHE B N 1
ATOM 7997 C CA . PHE B 1 333 ? -20.469 -13.906 -6.68 1 98.19 333 PHE B CA 1
ATOM 7998 C C . PHE B 1 333 ? -21.812 -14.617 -6.504 1 98.19 333 PHE B C 1
ATOM 8000 O O . PHE B 1 333 ? -21.859 -15.844 -6.398 1 98.19 333 PHE B O 1
ATOM 8007 N N . PHE B 1 334 ? -22.922 -13.875 -6.469 1 98.5 334 PHE B N 1
ATOM 8008 C CA . PHE B 1 334 ? -24.234 -14.5 -6.43 1 98.5 334 PHE B CA 1
ATOM 8009 C C . PHE B 1 334 ? -24.484 -15.312 -7.695 1 98.5 334 PHE B C 1
ATOM 8011 O O . PHE B 1 334 ? -24.969 -16.438 -7.629 1 98.5 334 PHE B O 1
ATOM 8018 N N . PHE B 1 335 ? -24.156 -14.688 -8.805 1 98.62 335 PHE B N 1
ATOM 8019 C CA . PHE B 1 335 ? -24.312 -15.359 -10.086 1 98.62 335 PHE B CA 1
ATOM 8020 C C . PHE B 1 335 ? -23.516 -16.672 -10.102 1 98.62 335 PHE B C 1
ATOM 8022 O O . PHE B 1 335 ? -24.062 -17.719 -10.484 1 98.62 335 PHE B O 1
ATOM 8029 N N . LEU B 1 336 ? -22.25 -16.609 -9.664 1 98.19 336 LEU B N 1
ATOM 8030 C CA . LEU B 1 336 ? -21.391 -17.781 -9.672 1 98.19 336 LEU B CA 1
ATOM 8031 C C . LEU B 1 336 ? -21.922 -18.844 -8.719 1 98.19 336 LEU B C 1
ATOM 8033 O O . LEU B 1 336 ? -21.828 -20.047 -9.008 1 98.19 336 LEU B O 1
ATOM 8037 N N . ALA B 1 337 ? -22.453 -18.422 -7.602 1 97.75 337 ALA B N 1
ATOM 8038 C CA . ALA B 1 337 ? -23 -19.375 -6.629 1 97.75 337 ALA B CA 1
ATOM 8039 C C . ALA B 1 337 ? -24.172 -20.141 -7.219 1 97.75 337 ALA B C 1
ATOM 8041 O O . ALA B 1 337 ? -24.234 -21.375 -7.102 1 97.75 337 ALA B O 1
ATOM 8042 N N . GLY B 1 338 ? -25.094 -19.453 -7.914 1 98.25 338 GLY B N 1
ATOM 8043 C CA . GLY B 1 338 ? -26.203 -20.109 -8.555 1 98.25 338 GLY B CA 1
ATOM 8044 C C . GLY B 1 338 ? -25.781 -21.047 -9.68 1 98.25 338 GLY B C 1
ATOM 8045 O O . GLY B 1 338 ? -26.297 -22.172 -9.781 1 98.25 338 GLY B O 1
ATOM 8046 N N . PHE B 1 339 ? -24.891 -20.562 -10.5 1 98 339 PHE B N 1
ATOM 8047 C CA . PHE B 1 339 ? -24.391 -21.328 -11.633 1 98 339 PHE B CA 1
ATOM 8048 C C . PHE B 1 339 ? -23.734 -22.625 -11.156 1 98 339 PHE B C 1
ATOM 8050 O O . PHE B 1 339 ? -24.047 -23.703 -11.656 1 98 339 PHE B O 1
ATOM 8057 N N . LEU B 1 340 ? -22.859 -22.531 -10.141 1 96.12 340 LEU B N 1
ATOM 8058 C CA . LEU B 1 340 ? -22.094 -23.656 -9.664 1 96.12 340 LEU B CA 1
ATOM 8059 C C . LEU B 1 340 ? -22.969 -24.641 -8.891 1 96.12 340 LEU B C 1
ATOM 8061 O O . LEU B 1 340 ? -22.75 -25.844 -8.93 1 96.12 340 LEU B O 1
ATOM 8065 N N . LEU B 1 341 ? -23.922 -24.094 -8.133 1 96.06 341 LEU B N 1
ATOM 8066 C CA . LEU B 1 341 ? -24.891 -24.953 -7.473 1 96.06 341 LEU B CA 1
ATOM 8067 C C . LEU B 1 341 ? -25.609 -25.844 -8.484 1 96.06 341 LEU B C 1
ATOM 8069 O O . LEU B 1 341 ? -25.703 -27.062 -8.289 1 96.06 341 LEU B O 1
ATOM 8073 N N . THR B 1 342 ? -26.016 -25.281 -9.57 1 96.94 342 THR B N 1
ATOM 8074 C CA . THR B 1 342 ? -26.781 -25.984 -10.594 1 96.94 342 THR B CA 1
ATOM 8075 C C . THR B 1 342 ? -25.922 -27.016 -11.305 1 96.94 342 THR B C 1
ATOM 8077 O O . THR B 1 342 ? -26.297 -28.188 -11.414 1 96.94 342 THR B O 1
ATOM 8080 N N . VAL B 1 343 ? -24.797 -26.609 -11.734 1 94.75 343 VAL B N 1
ATOM 8081 C CA . VAL B 1 343 ? -23.891 -27.5 -12.453 1 94.75 343 VAL B CA 1
ATOM 8082 C C . VAL B 1 343 ? -23.453 -28.641 -11.531 1 94.75 343 VAL B C 1
ATOM 8084 O O . VAL B 1 343 ? -23.5 -29.812 -11.93 1 94.75 343 VAL B O 1
ATOM 8087 N N . GLY B 1 344 ? -23.078 -28.297 -10.312 1 91.44 344 GLY B N 1
ATOM 8088 C CA . GLY B 1 344 ? -22.625 -29.297 -9.359 1 91.44 344 GLY B CA 1
ATOM 8089 C C . GLY B 1 344 ? -23.703 -30.297 -9 1 91.44 344 GLY B C 1
ATOM 8090 O O . GLY B 1 344 ? -23.438 -31.5 -8.953 1 91.44 344 GLY B O 1
ATOM 8091 N N . LEU B 1 345 ? -24.891 -29.875 -8.766 1 92.12 345 LEU B N 1
ATOM 8092 C CA . LEU B 1 345 ? -25.984 -30.75 -8.375 1 92.12 345 LEU B CA 1
ATOM 8093 C C . LEU B 1 345 ? -26.406 -31.656 -9.531 1 92.12 345 LEU B C 1
ATOM 8095 O O . LEU B 1 345 ? -26.625 -32.844 -9.336 1 92.12 345 LEU B O 1
ATOM 8099 N N . LEU B 1 346 ? -26.5 -31.156 -10.703 1 92.06 346 LEU B N 1
ATOM 8100 C CA . LEU B 1 346 ? -26.922 -31.938 -11.867 1 92.06 346 LEU B CA 1
ATOM 8101 C C . LEU B 1 346 ? -25.859 -32.969 -12.227 1 92.06 346 LEU B C 1
ATOM 8103 O O . LEU B 1 346 ? -26.172 -34.062 -12.672 1 92.06 346 LEU B O 1
ATOM 8107 N N . LYS B 1 347 ? -24.656 -32.562 -12.094 1 87.56 347 LYS B N 1
ATOM 8108 C CA . LYS B 1 347 ? -23.578 -33.531 -12.312 1 87.56 347 LYS B CA 1
ATOM 8109 C C . LYS B 1 347 ? -23.641 -34.688 -11.289 1 87.56 347 LYS B C 1
ATOM 8111 O O . LYS B 1 347 ? -23.406 -35.844 -11.633 1 87.56 347 LYS B O 1
ATOM 8116 N N . ALA B 1 348 ? -23.891 -34.312 -10.078 1 83.88 348 ALA B N 1
ATOM 8117 C CA . ALA B 1 348 ? -24 -35.312 -9.016 1 83.88 348 ALA B CA 1
ATOM 8118 C C . ALA B 1 348 ? -25.172 -36.281 -9.273 1 83.88 348 ALA B C 1
ATOM 8120 O O . ALA B 1 348 ? -25.078 -37.469 -8.961 1 83.88 348 ALA B O 1
ATOM 8121 N N . LEU B 1 349 ? -26.219 -35.844 -9.812 1 84.56 349 LEU B N 1
ATOM 8122 C CA . LEU B 1 349 ? -27.422 -36.625 -10.094 1 84.56 349 LEU B CA 1
ATOM 8123 C C . LEU B 1 349 ? -27.188 -37.562 -11.273 1 84.56 349 LEU B C 1
ATOM 8125 O O . LEU B 1 349 ? -27.797 -38.625 -11.367 1 84.56 349 LEU B O 1
ATOM 8129 N N . ARG B 1 350 ? -26.359 -37.219 -12.172 1 78.38 350 ARG B N 1
ATOM 8130 C CA . ARG B 1 350 ? -26.062 -38.062 -13.336 1 78.38 350 ARG B CA 1
ATOM 8131 C C . ARG B 1 350 ? -25.094 -39.188 -12.984 1 78.38 350 ARG B C 1
ATOM 8133 O O . ARG B 1 350 ? -25.047 -40.188 -13.672 1 78.38 350 ARG B O 1
ATOM 8140 N N . ARG B 1 351 ? -24.234 -39.062 -12.016 1 67.44 351 ARG B N 1
ATOM 8141 C CA . ARG B 1 351 ? -23.328 -40.125 -11.578 1 67.44 351 ARG B CA 1
ATOM 8142 C C . ARG B 1 351 ? -23.984 -41 -10.516 1 67.44 351 ARG B C 1
ATOM 8144 O O . ARG B 1 351 ? -23.797 -40.75 -9.312 1 67.44 351 ARG B O 1
ATOM 8151 N N . PRO B 1 352 ? -25.125 -41.625 -10.883 1 54.09 352 PRO B N 1
ATOM 8152 C CA . PRO B 1 352 ? -25.844 -42.312 -9.82 1 54.09 352 PRO B CA 1
ATOM 8153 C C . PRO B 1 352 ? -24.969 -43.344 -9.078 1 54.09 352 PRO B C 1
ATOM 8155 O O . PRO B 1 352 ? -24.375 -44.219 -9.703 1 54.09 352 PRO B O 1
ATOM 8158 N N . ILE B 1 353 ? -24.062 -42.969 -8.195 1 47.5 353 ILE B N 1
ATOM 8159 C CA . ILE B 1 353 ? -23.734 -44.125 -7.348 1 47.5 353 ILE B CA 1
ATOM 8160 C C . ILE B 1 353 ? -25 -44.875 -6.973 1 47.5 353 ILE B C 1
ATOM 8162 O O . ILE B 1 353 ? -26.094 -44.281 -6.922 1 47.5 353 ILE B O 1
ATOM 8166 N N . SER B 1 354 ? -24.891 -46.156 -6.656 1 40.59 354 SER B N 1
ATOM 8167 C CA . SER B 1 354 ? -25.844 -47.188 -6.246 1 40.59 354 SER B CA 1
ATOM 8168 C C . SER B 1 354 ? -26.875 -46.625 -5.262 1 40.59 354 SER B C 1
ATOM 8170 O O . SER B 1 354 ? -26.594 -46.5 -4.066 1 40.59 354 SER B O 1
ATOM 8172 N N . GLY B 1 355 ? -28.078 -46.188 -5.633 1 49 355 GLY B N 1
ATOM 8173 C CA . GLY B 1 355 ? -29.359 -46.156 -4.957 1 49 355 GLY B CA 1
ATOM 8174 C C . GLY B 1 355 ? -29.531 -44.938 -4.062 1 49 355 GLY B C 1
ATOM 8175 O O . GLY B 1 355 ? -30.469 -44.875 -3.26 1 49 355 GLY B O 1
ATOM 8176 N N . VAL B 1 356 ? -28.5 -44.062 -3.861 1 51.19 356 VAL B N 1
ATOM 8177 C CA . VAL B 1 356 ? -28.672 -43.125 -2.771 1 51.19 356 VAL B CA 1
ATOM 8178 C C . VAL B 1 356 ? -29.453 -41.906 -3.264 1 51.19 356 VAL B C 1
ATOM 8180 O O . VAL B 1 356 ? -29.109 -41.312 -4.289 1 51.19 356 VAL B O 1
ATOM 8183 N N . LYS B 1 357 ? -30.75 -41.688 -2.869 1 58.41 357 LYS B N 1
ATOM 8184 C CA . LYS B 1 357 ? -31.609 -40.5 -3.045 1 58.41 357 LYS B CA 1
ATOM 8185 C C . LYS B 1 357 ? -30.891 -39.219 -2.648 1 58.41 357 LYS B C 1
ATOM 8187 O O . LYS B 1 357 ? -30.328 -39.125 -1.553 1 58.41 357 LYS B O 1
ATOM 8192 N N . VAL B 1 358 ? -30.484 -38.312 -3.609 1 67.75 358 VAL B N 1
ATOM 8193 C CA . VAL B 1 358 ? -29.828 -37.062 -3.355 1 67.75 358 VAL B CA 1
ATOM 8194 C C . VAL B 1 358 ? -30.719 -36.156 -2.488 1 67.75 358 VAL B C 1
ATOM 8196 O O . VAL B 1 358 ? -31.844 -35.812 -2.893 1 67.75 358 VAL B O 1
ATOM 8199 N N . SER B 1 359 ? -30.562 -36.188 -1.095 1 79.06 359 SER B N 1
ATOM 8200 C CA . SER B 1 359 ? -31.234 -35.312 -0.148 1 79.06 359 SER B CA 1
ATOM 8201 C C . SER B 1 359 ? -30.531 -33.969 -0.052 1 79.06 359 SER B C 1
ATOM 8203 O O . SER B 1 359 ? -29.312 -33.875 -0.241 1 79.06 359 SER B O 1
ATOM 8205 N N . VAL B 1 360 ? -31.281 -32.875 0.007 1 86.5 360 VAL B N 1
ATOM 8206 C CA . VAL B 1 360 ? -30.766 -31.516 0.053 1 86.5 360 VAL B CA 1
ATOM 8207 C C . VAL B 1 360 ? -30.125 -31.266 1.409 1 86.5 360 VAL B C 1
ATOM 8209 O O . VAL B 1 360 ? -29.281 -30.359 1.542 1 86.5 360 VAL B O 1
ATOM 8212 N N . TRP B 1 361 ? -30.453 -31.984 2.459 1 87.56 361 TRP B N 1
ATOM 8213 C CA . TRP B 1 361 ? -30.031 -31.688 3.828 1 87.56 361 TRP B CA 1
ATOM 8214 C C . TRP B 1 361 ? -28.516 -31.766 3.965 1 87.56 361 TRP B C 1
ATOM 8216 O O . TRP B 1 361 ? -27.891 -30.891 4.562 1 87.56 361 TRP B O 1
ATOM 8226 N N . PRO B 1 362 ? -27.906 -32.781 3.447 1 86.69 362 PRO B N 1
ATOM 8227 C CA . PRO B 1 362 ? -26.438 -32.844 3.533 1 86.69 362 PRO B CA 1
ATOM 8228 C C . PRO B 1 362 ? -25.766 -31.672 2.816 1 86.69 362 PRO B C 1
ATOM 8230 O O . PRO B 1 362 ? -24.703 -31.219 3.238 1 86.69 362 PRO B O 1
ATOM 8233 N N . LEU B 1 363 ? -26.438 -31.188 1.816 1 88.38 363 LEU B N 1
ATOM 8234 C CA . LEU B 1 363 ? -25.906 -30.047 1.092 1 88.38 363 LEU B CA 1
ATOM 8235 C C . LEU B 1 363 ? -25.906 -28.797 1.97 1 88.38 363 LEU B C 1
ATOM 8237 O O . LEU B 1 363 ? -24.953 -28.031 1.964 1 88.38 363 LEU B O 1
ATOM 8241 N N . TYR B 1 364 ? -27.016 -28.641 2.691 1 92.75 364 TYR B N 1
ATOM 8242 C CA . TYR B 1 364 ? -27.125 -27.484 3.58 1 92.75 364 TYR B CA 1
ATOM 8243 C C . TYR B 1 364 ? -26.078 -27.547 4.691 1 92.75 364 TYR B C 1
ATOM 8245 O O . TYR B 1 364 ? -25.469 -26.547 5.023 1 92.75 364 TYR B O 1
ATOM 8253 N N . LEU B 1 365 ? -25.891 -28.688 5.223 1 90.62 365 LEU B N 1
ATOM 8254 C CA . LEU B 1 365 ? -24.938 -28.859 6.312 1 90.62 365 LEU B CA 1
ATOM 8255 C C . LEU B 1 365 ? -23.516 -28.594 5.836 1 90.62 365 LEU B C 1
ATOM 8257 O O . LEU B 1 365 ? -22.734 -27.969 6.539 1 90.62 365 LEU B O 1
ATOM 8261 N N . PHE B 1 366 ? -23.234 -29.062 4.715 1 89.31 366 PHE B N 1
ATOM 8262 C CA . PHE B 1 366 ? -21.891 -28.875 4.164 1 89.31 366 PHE B CA 1
ATOM 8263 C C . PHE B 1 366 ? -21.609 -27.391 3.922 1 89.31 366 PHE B C 1
ATOM 8265 O O . PHE B 1 366 ? -20.5 -26.922 4.207 1 89.31 366 PHE B O 1
ATOM 8272 N N . ARG B 1 367 ? -22.516 -26.781 3.371 1 91.12 367 ARG B N 1
ATOM 8273 C CA . ARG B 1 367 ? -22.344 -25.344 3.121 1 91.12 367 ARG B CA 1
ATOM 8274 C C . ARG B 1 367 ? -22.188 -24.578 4.43 1 91.12 367 ARG B C 1
ATOM 8276 O O . ARG B 1 367 ? -21.359 -23.672 4.523 1 91.12 367 ARG B O 1
ATOM 8283 N N . PHE B 1 368 ? -23.016 -24.953 5.418 1 94.31 368 PHE B N 1
ATOM 8284 C CA . PHE B 1 368 ? -22.922 -24.328 6.734 1 94.31 368 PHE B CA 1
ATOM 8285 C C . PHE B 1 368 ? -21.547 -24.531 7.34 1 94.31 368 PHE B C 1
ATOM 8287 O O . PHE B 1 368 ? -20.953 -23.578 7.855 1 94.31 368 PHE B O 1
ATOM 8294 N N . LEU B 1 369 ? -20.984 -25.703 7.227 1 93.75 369 LEU B N 1
ATOM 8295 C CA . LEU B 1 369 ? -19.688 -26.016 7.809 1 93.75 369 LEU B CA 1
ATOM 8296 C C . LEU B 1 369 ? -18.562 -25.359 7.016 1 93.75 369 LEU B C 1
ATOM 8298 O O . LEU B 1 369 ? -17.5 -25.062 7.57 1 93.75 369 LEU B O 1
ATOM 8302 N N . ARG B 1 370 ? -18.812 -25.125 5.797 1 91.94 370 ARG B N 1
ATOM 8303 C CA . ARG B 1 370 ? -17.797 -24.5 4.934 1 91.94 370 ARG B CA 1
ATOM 8304 C C . ARG B 1 370 ? -17.672 -23.016 5.211 1 91.94 370 ARG B C 1
ATOM 8306 O O . ARG B 1 370 ? -16.578 -22.453 5.141 1 91.94 370 ARG B O 1
ATOM 8313 N N . LEU B 1 371 ? -18.719 -22.375 5.637 1 95 371 LEU B N 1
ATOM 8314 C CA . LEU B 1 371 ? -18.75 -20.906 5.73 1 95 371 LEU B CA 1
ATOM 8315 C C . LEU B 1 371 ? -18.625 -20.453 7.18 1 95 371 LEU B C 1
ATOM 8317 O O . LEU B 1 371 ? -17.875 -19.531 7.484 1 95 371 LEU B O 1
ATOM 8321 N N . THR B 1 372 ? -19.25 -21.078 8.086 1 97.31 372 THR B N 1
ATOM 8322 C CA . THR B 1 372 ? -19.562 -20.531 9.398 1 97.31 372 THR B CA 1
ATOM 8323 C C . THR B 1 372 ? -18.328 -20.516 10.297 1 97.31 372 THR B C 1
ATOM 8325 O O . THR B 1 372 ? -18.094 -19.547 11.016 1 97.31 372 THR B O 1
ATOM 8328 N N . PRO B 1 373 ? -17.531 -21.562 10.336 1 97.19 373 PRO B N 1
ATOM 8329 C CA . PRO B 1 373 ? -16.406 -21.562 11.281 1 97.19 373 PRO B CA 1
ATOM 8330 C C . PRO B 1 373 ? -15.453 -20.391 11.07 1 97.19 373 PRO B C 1
ATOM 8332 O O . PRO B 1 373 ? -15.102 -19.703 12.031 1 97.19 373 PRO B O 1
ATOM 8335 N N . ALA B 1 374 ? -15 -20.172 9.859 1 97.88 374 ALA B N 1
ATOM 8336 C CA . ALA B 1 374 ? -14.117 -19.031 9.578 1 97.88 374 ALA B CA 1
ATOM 8337 C C . ALA B 1 374 ? -14.812 -17.719 9.898 1 97.88 374 ALA B C 1
ATOM 8339 O O . ALA B 1 374 ? -14.172 -16.766 10.375 1 97.88 374 ALA B O 1
ATOM 8340 N N . TYR B 1 375 ? -16.109 -17.672 9.625 1 98.25 375 TYR B N 1
ATOM 8341 C CA . TYR B 1 375 ? -16.906 -16.484 9.914 1 98.25 375 TYR B CA 1
ATOM 8342 C C . TYR B 1 375 ? -16.938 -16.203 11.406 1 98.25 375 TYR B C 1
ATOM 8344 O O . TYR B 1 375 ? -16.734 -15.07 11.836 1 98.25 375 TYR B O 1
ATOM 8352 N N . MET B 1 376 ? -17.094 -17.203 12.156 1 98.19 376 MET B N 1
ATOM 8353 C CA . MET B 1 376 ? -17.188 -17.062 13.609 1 98.19 376 MET B CA 1
ATOM 8354 C C . MET B 1 376 ? -15.836 -16.688 14.203 1 98.19 376 MET B C 1
ATOM 8356 O O . MET B 1 376 ? -15.766 -15.906 15.156 1 98.19 376 MET B O 1
ATOM 8360 N N . LEU B 1 377 ? -14.805 -17.25 13.703 1 98.19 377 LEU B N 1
ATOM 8361 C CA . LEU B 1 377 ? -13.484 -16.875 14.188 1 98.19 377 LEU B CA 1
ATOM 8362 C C . LEU B 1 377 ? -13.211 -15.391 13.906 1 98.19 377 LEU B C 1
ATOM 8364 O O . LEU B 1 377 ? -12.641 -14.695 14.742 1 98.19 377 LEU B O 1
ATOM 8368 N N . THR B 1 378 ? -13.578 -14.93 12.727 1 98.5 378 THR B N 1
ATOM 8369 C CA . THR B 1 378 ? -13.422 -13.523 12.375 1 98.5 378 THR B CA 1
ATOM 8370 C C . THR B 1 378 ? -14.234 -12.633 13.312 1 98.5 378 THR B C 1
ATOM 8372 O O . THR B 1 378 ? -13.766 -11.578 13.75 1 98.5 378 THR B O 1
ATOM 8375 N N . ILE B 1 379 ? -15.453 -13.086 13.594 1 98.62 379 ILE B N 1
ATOM 8376 C CA . ILE B 1 379 ? -16.312 -12.344 14.508 1 98.62 379 ILE B CA 1
ATOM 8377 C C . ILE B 1 379 ? -15.68 -12.273 15.891 1 98.62 379 ILE B C 1
ATOM 8379 O O . ILE B 1 379 ? -15.672 -11.219 16.531 1 98.62 379 ILE B O 1
ATOM 8383 N N . LEU B 1 380 ? -15.117 -13.398 16.328 1 98.5 380 LEU B N 1
ATOM 8384 C CA . LEU B 1 380 ? -14.43 -13.406 17.625 1 98.5 380 LEU B CA 1
ATOM 8385 C C . LEU B 1 380 ? -13.266 -12.422 17.625 1 98.5 380 LEU B C 1
ATOM 8387 O O . LEU B 1 380 ? -13 -11.773 18.641 1 98.5 380 LEU B O 1
ATOM 8391 N N . PHE B 1 381 ? -12.555 -12.312 16.578 1 98.44 381 PHE B N 1
ATOM 8392 C CA . PHE B 1 381 ? -11.484 -11.336 16.438 1 98.44 381 PHE B CA 1
ATOM 8393 C C . PHE B 1 381 ? -12.023 -9.914 16.594 1 98.44 381 PHE B C 1
ATOM 8395 O O . PHE B 1 381 ? -11.422 -9.086 17.281 1 98.44 381 PHE B O 1
ATOM 8402 N N . TYR B 1 382 ? -13.172 -9.656 15.961 1 98.5 382 TYR B N 1
ATOM 8403 C CA . TYR B 1 382 ? -13.82 -8.352 16.062 1 98.5 382 TYR B CA 1
ATOM 8404 C C . TYR B 1 382 ? -14.188 -8.039 17.5 1 98.5 382 TYR B C 1
ATOM 8406 O O . TYR B 1 382 ? -14 -6.91 17.969 1 98.5 382 TYR B O 1
ATOM 8414 N N . MET B 1 383 ? -14.641 -9 18.188 1 98.25 383 MET B N 1
ATOM 8415 C CA . MET B 1 383 ? -15.156 -8.82 19.547 1 98.25 383 MET B CA 1
ATOM 8416 C C . MET B 1 383 ? -14.023 -8.594 20.531 1 98.25 383 MET B C 1
ATOM 8418 O O . MET B 1 383 ? -14.203 -7.914 21.547 1 98.25 383 MET B O 1
ATOM 8422 N N . SER B 1 384 ? -12.852 -9.094 20.25 1 97.38 384 SER B N 1
ATOM 8423 C CA . SER B 1 384 ? -11.805 -9.148 21.266 1 97.38 384 SER B CA 1
ATOM 8424 C C . SER B 1 384 ? -10.602 -8.305 20.844 1 97.38 384 SER B C 1
ATOM 8426 O O . SER B 1 384 ? -10.383 -7.219 21.391 1 97.38 384 SER B O 1
ATOM 8428 N N . VAL B 1 385 ? -9.93 -8.578 19.766 1 96.94 385 VAL B N 1
ATOM 8429 C CA . VAL B 1 385 ? -8.602 -8.086 19.438 1 96.94 385 VAL B CA 1
ATOM 8430 C C . VAL B 1 385 ? -8.711 -6.762 18.672 1 96.94 385 VAL B C 1
ATOM 8432 O O . VAL B 1 385 ? -7.934 -5.836 18.922 1 96.94 385 VAL B O 1
ATOM 8435 N N . LEU B 1 386 ? -9.672 -6.605 17.812 1 97.06 386 LEU B N 1
ATOM 8436 C CA . LEU B 1 386 ? -9.766 -5.48 16.891 1 97.06 386 LEU B CA 1
ATOM 8437 C C . LEU B 1 386 ? -9.758 -4.156 17.641 1 97.06 386 LEU B C 1
ATOM 8439 O O . LEU B 1 386 ? -8.977 -3.254 17.328 1 97.06 386 LEU B O 1
ATOM 8443 N N . PRO B 1 387 ? -10.562 -3.955 18.688 1 96.19 387 PRO B N 1
ATOM 8444 C CA . PRO B 1 387 ? -10.594 -2.65 19.359 1 96.19 387 PRO B CA 1
ATOM 8445 C C . PRO B 1 387 ? -9.32 -2.361 20.156 1 96.19 387 PRO B C 1
ATOM 8447 O O . PRO B 1 387 ? -9.055 -1.208 20.5 1 96.19 387 PRO B O 1
ATOM 8450 N N . LYS B 1 388 ? -8.492 -3.375 20.391 1 95.44 388 LYS B N 1
ATOM 8451 C CA . LYS B 1 388 ? -7.328 -3.219 21.266 1 95.44 388 LYS B CA 1
ATOM 8452 C C . LYS B 1 388 ? -6.031 -3.215 20.453 1 95.44 388 LYS B C 1
ATOM 8454 O O . LYS B 1 388 ? -4.949 -3 21 1 95.44 388 LYS B O 1
ATOM 8459 N N . MET B 1 389 ? -6.082 -3.41 19.203 1 94.19 389 MET B N 1
ATOM 8460 C CA . MET B 1 389 ? -4.867 -3.617 18.422 1 94.19 389 MET B CA 1
ATOM 8461 C C . MET B 1 389 ? -4.297 -2.287 17.938 1 94.19 389 MET B C 1
ATOM 8463 O O . MET B 1 389 ? -3.203 -2.244 17.375 1 94.19 389 MET B O 1
ATOM 8467 N N . GLY B 1 390 ? -5.02 -1.202 18.156 1 94.12 390 GLY B N 1
ATOM 8468 C CA . GLY B 1 390 ? -4.551 0.108 17.719 1 94.12 390 GLY B CA 1
ATOM 8469 C C . GLY B 1 390 ? -5.172 1.247 18.516 1 94.12 390 GLY B C 1
ATOM 8470 O O . GLY B 1 390 ? -5.781 1.025 19.562 1 94.12 390 GLY B O 1
ATOM 8471 N N . SER B 1 391 ? -4.891 2.4 18.141 1 96.12 391 SER B N 1
ATOM 8472 C CA . SER B 1 391 ? -5.402 3.645 18.703 1 96.12 391 SER B CA 1
ATOM 8473 C C . SER B 1 391 ? -5.355 4.773 17.672 1 96.12 391 SER B C 1
ATOM 8475 O O . SER B 1 391 ? -4.781 4.621 16.594 1 96.12 391 SER B O 1
ATOM 8477 N N . GLY B 1 392 ? -5.98 5.848 18.016 1 97.06 392 GLY B N 1
ATOM 8478 C CA . GLY B 1 392 ? -6.012 7.027 17.172 1 97.06 392 GLY B CA 1
ATOM 8479 C C . GLY B 1 392 ? -7.148 7.973 17.516 1 97.06 392 GLY B C 1
ATOM 8480 O O . GLY B 1 392 ? -8.047 7.625 18.281 1 97.06 392 GLY B O 1
ATOM 8481 N N . PRO B 1 393 ? -7.082 9.148 16.938 1 97.81 393 PRO B N 1
ATOM 8482 C CA . PRO B 1 393 ? -8.109 10.156 17.219 1 97.81 393 PRO B CA 1
ATOM 8483 C C . PRO B 1 393 ? -9.523 9.656 16.938 1 97.81 393 PRO B C 1
ATOM 8485 O O . PRO B 1 393 ? -10.445 9.953 17.688 1 97.81 393 PRO B O 1
ATOM 8488 N N . LEU B 1 394 ? -9.688 8.844 15.875 1 97.56 394 LEU B N 1
ATOM 8489 C CA . LEU B 1 394 ? -11.023 8.453 15.438 1 97.56 394 LEU B CA 1
ATOM 8490 C C . LEU B 1 394 ? -11.305 6.996 15.781 1 97.56 394 LEU B C 1
ATOM 8492 O O . LEU B 1 394 ? -12.344 6.453 15.414 1 97.56 394 LEU B O 1
ATOM 8496 N N . TRP B 1 395 ? -10.414 6.355 16.5 1 97.56 395 TRP B N 1
ATOM 8497 C CA . TRP B 1 395 ? -10.523 4.941 16.844 1 97.56 395 TRP B CA 1
ATOM 8498 C C . TRP B 1 395 ? -11.812 4.668 17.609 1 97.56 395 TRP B C 1
ATOM 8500 O O . TRP B 1 395 ? -12.516 3.697 17.312 1 97.56 395 TRP B O 1
ATOM 8510 N N . PRO B 1 396 ? -12.258 5.566 18.547 1 97.31 396 PRO B N 1
ATOM 8511 C CA . PRO B 1 396 ? -13.445 5.293 19.359 1 97.31 396 PRO B CA 1
ATOM 8512 C C . PRO B 1 396 ? -14.734 5.363 18.547 1 97.31 396 PRO B C 1
ATOM 8514 O O . PRO B 1 396 ? -15.758 4.805 18.953 1 97.31 396 PRO B O 1
ATOM 8517 N N . VAL B 1 397 ? -14.688 6.043 17.422 1 96.06 397 VAL B N 1
ATOM 8518 C CA . VAL B 1 397 ? -15.93 6.23 16.688 1 96.06 397 VAL B CA 1
ATOM 8519 C C . VAL B 1 397 ? -15.898 5.418 15.391 1 96.06 397 VAL B C 1
ATOM 8521 O O . VAL B 1 397 ? -16.875 5.395 14.633 1 96.06 397 VAL B O 1
ATOM 8524 N N . THR B 1 398 ? -14.82 4.777 15.094 1 95.62 398 THR B N 1
ATOM 8525 C CA . THR B 1 398 ? -14.719 3.961 13.891 1 95.62 398 THR B CA 1
ATOM 8526 C C . THR B 1 398 ? -14.586 2.482 14.242 1 95.62 398 THR B C 1
ATOM 8528 O O . THR B 1 398 ? -15.547 1.722 14.117 1 95.62 398 THR B O 1
ATOM 8531 N N . VAL B 1 399 ? -13.539 2.088 14.984 1 97.12 399 VAL B N 1
ATOM 8532 C CA . VAL B 1 399 ? -13.195 0.69 15.219 1 97.12 399 VAL B CA 1
ATOM 8533 C C . VAL B 1 399 ? -13.977 0.159 16.422 1 97.12 399 VAL B C 1
ATOM 8535 O O . VAL B 1 399 ? -14.531 -0.942 16.375 1 97.12 399 VAL B O 1
ATOM 8538 N N . VAL B 1 400 ? -14.055 0.919 17.469 1 97.12 400 VAL B N 1
ATOM 8539 C CA . VAL B 1 400 ? -14.633 0.453 18.734 1 97.12 400 VAL B CA 1
ATOM 8540 C C . VAL B 1 400 ? -16.094 0.094 18.516 1 97.12 400 VAL B C 1
ATOM 8542 O O . VAL B 1 400 ? -16.547 -0.971 18.953 1 97.12 400 VAL B O 1
ATOM 8545 N N . PRO B 1 401 ? -16.906 0.914 17.844 1 96.81 401 PRO B N 1
ATOM 8546 C CA . PRO B 1 401 ? -18.312 0.537 17.609 1 96.81 401 PRO B CA 1
ATOM 8547 C C . PRO B 1 401 ? -18.438 -0.788 16.875 1 96.81 401 PRO B C 1
ATOM 8549 O O . PRO B 1 401 ? -19.391 -1.546 17.125 1 96.81 401 PRO B O 1
ATOM 8552 N N . GLU B 1 402 ? -17.609 -1.086 15.922 1 97 402 GLU B N 1
ATOM 8553 C CA . GLU B 1 402 ? -17.656 -2.34 15.18 1 97 402 GLU B CA 1
ATOM 8554 C C . GLU B 1 402 ? -17.531 -3.541 16.109 1 97 402 GLU B C 1
ATOM 8556 O O . GLU B 1 402 ? -18.203 -4.559 15.914 1 97 402 GLU B O 1
ATOM 8561 N N . SER B 1 403 ? -16.609 -3.396 17.062 1 97.5 403 SER B N 1
ATOM 8562 C CA . SER B 1 403 ? -16.469 -4.441 18.078 1 97.5 403 SER B CA 1
ATOM 8563 C C . SER B 1 403 ? -17.719 -4.555 18.938 1 97.5 403 SER B C 1
ATOM 8565 O O . SER B 1 403 ? -18.172 -5.66 19.25 1 97.5 403 SER B O 1
ATOM 8567 N N . GLU B 1 404 ? -18.312 -3.443 19.328 1 97.81 404 GLU B N 1
ATOM 8568 C CA . GLU B 1 404 ? -19.531 -3.428 20.156 1 97.81 404 GLU B CA 1
ATOM 8569 C C . GLU B 1 404 ? -20.703 -4.059 19.422 1 97.81 404 GLU B C 1
ATOM 8571 O O . GLU B 1 404 ? -21.469 -4.82 20 1 97.81 404 GLU B O 1
ATOM 8576 N N . TYR B 1 405 ? -20.844 -3.727 18.156 1 98.12 405 TYR B N 1
ATOM 8577 C CA . TYR B 1 405 ? -21.906 -4.328 17.359 1 98.12 405 TYR B CA 1
ATOM 8578 C C . TYR B 1 405 ? -21.781 -5.848 17.344 1 98.12 405 TYR B C 1
ATOM 8580 O O . TYR B 1 405 ? -22.797 -6.555 17.453 1 98.12 405 TYR B O 1
ATOM 8588 N N . CYS B 1 406 ? -20.594 -6.336 17.219 1 98.38 406 CYS B N 1
ATOM 8589 C CA . CYS B 1 406 ? -20.375 -7.777 17.172 1 98.38 406 CYS B CA 1
ATOM 8590 C C . CYS B 1 406 ? -20.625 -8.406 18.531 1 98.38 406 CYS B C 1
ATOM 8592 O O . CYS B 1 406 ? -21.172 -9.508 18.625 1 98.38 406 CYS B O 1
ATOM 8594 N N . ARG B 1 407 ? -20.234 -7.781 19.594 1 97.88 407 ARG B N 1
ATOM 8595 C CA . ARG B 1 407 ? -20.469 -8.312 20.938 1 97.88 407 ARG B CA 1
ATOM 8596 C C . ARG B 1 407 ? -21.969 -8.414 21.219 1 97.88 407 ARG B C 1
ATOM 8598 O O . ARG B 1 407 ? -22.422 -9.375 21.828 1 97.88 407 ARG B O 1
ATOM 8605 N N . ASP B 1 408 ? -22.703 -7.488 20.688 1 97.81 408 ASP B N 1
ATOM 8606 C CA . ASP B 1 408 ? -24.125 -7.418 20.969 1 97.81 408 ASP B CA 1
ATOM 8607 C C . ASP B 1 408 ? -24.922 -8.359 20.047 1 97.81 408 ASP B C 1
ATOM 8609 O O . ASP B 1 408 ? -25.953 -8.891 20.438 1 97.81 408 ASP B O 1
ATOM 8613 N N . ASN B 1 409 ? -24.391 -8.531 18.797 1 98.19 409 ASN B N 1
ATOM 8614 C CA . ASN B 1 409 ? -25.297 -9.117 17.812 1 98.19 409 ASN B CA 1
ATOM 8615 C C . ASN B 1 409 ? -24.641 -10.273 17.062 1 98.19 409 ASN B C 1
ATOM 8617 O O . ASN B 1 409 ? -25.141 -10.703 16.016 1 98.19 409 ASN B O 1
ATOM 8621 N N . TRP B 1 410 ? -23.531 -10.828 17.516 1 98 410 TRP B N 1
ATOM 8622 C CA . TRP B 1 410 ? -22.812 -11.898 16.828 1 98 410 TRP B CA 1
ATOM 8623 C C . TRP B 1 410 ? -23.734 -13.078 16.547 1 98 410 TRP B C 1
ATOM 8625 O O . TRP B 1 410 ? -23.562 -13.789 15.555 1 98 410 TRP B O 1
ATOM 8635 N N . TRP B 1 411 ? -24.703 -13.383 17.422 1 97.62 411 TRP B N 1
ATOM 8636 C CA . TRP B 1 411 ? -25.578 -14.539 17.312 1 97.62 411 TRP B CA 1
ATOM 8637 C C . TRP B 1 411 ? -26.484 -14.422 16.094 1 97.62 411 TRP B C 1
ATOM 8639 O O . TRP B 1 411 ? -26.891 -15.43 15.508 1 97.62 411 TRP B O 1
ATOM 8649 N N . LEU B 1 412 ? -26.844 -13.227 15.68 1 98.25 412 LEU B N 1
ATOM 8650 C CA . LEU B 1 412 ? -27.625 -13.031 14.461 1 98.25 412 LEU B CA 1
ATOM 8651 C C . LEU B 1 412 ? -26.844 -13.469 13.234 1 98.25 412 LEU B C 1
ATOM 8653 O O . LEU B 1 412 ? -27.422 -13.992 12.273 1 98.25 412 LEU B O 1
ATOM 8657 N N . ASN B 1 413 ? -25.547 -13.188 13.266 1 98.06 413 ASN B N 1
ATOM 8658 C CA . ASN B 1 413 ? -24.688 -13.648 12.18 1 98.06 413 ASN B CA 1
ATOM 8659 C C . ASN B 1 413 ? -24.625 -15.172 12.133 1 98.06 413 ASN B C 1
ATOM 8661 O O . ASN B 1 413 ? -24.656 -15.773 11.055 1 98.06 413 ASN B O 1
ATOM 8665 N N . ALA B 1 414 ? -24.531 -15.773 13.266 1 97.19 414 ALA B N 1
ATOM 8666 C CA . ALA B 1 414 ? -24.469 -17.234 13.352 1 97.19 414 ALA B CA 1
ATOM 8667 C C . ALA B 1 414 ? -25.75 -17.875 12.805 1 97.19 414 ALA B C 1
ATOM 8669 O O . ALA B 1 414 ? -25.703 -18.953 12.227 1 97.19 414 ALA B O 1
ATOM 8670 N N . LEU B 1 415 ? -26.812 -17.156 12.922 1 97.19 415 LEU B N 1
ATOM 8671 C CA . LEU B 1 415 ? -28.094 -17.688 12.484 1 97.19 415 LEU B CA 1
ATOM 8672 C C . LEU B 1 415 ? -28.453 -17.172 11.094 1 97.19 415 LEU B C 1
ATOM 8674 O O . LEU B 1 415 ? -29.516 -17.5 10.555 1 97.19 415 LEU B O 1
ATOM 8678 N N . TYR B 1 416 ? -27.656 -16.359 10.516 1 97.81 416 TYR B N 1
ATOM 8679 C CA . TYR B 1 416 ? -27.859 -15.789 9.188 1 97.81 416 TYR B CA 1
ATOM 8680 C C . TYR B 1 416 ? -29.125 -14.93 9.156 1 97.81 416 TYR B C 1
ATOM 8682 O O . TYR B 1 416 ? -29.906 -15.008 8.211 1 97.81 416 TYR B O 1
ATOM 8690 N N . LEU B 1 417 ? -29.312 -14.047 10.211 1 97.88 417 LEU B N 1
ATOM 8691 C CA . LEU B 1 417 ? -30.5 -13.203 10.32 1 97.88 417 LEU B CA 1
ATOM 8692 C C . LEU B 1 417 ? -30.125 -11.734 10.406 1 97.88 417 LEU B C 1
ATOM 8694 O O . LEU B 1 417 ? -30.984 -10.867 10.5 1 97.88 417 LEU B O 1
ATOM 8698 N N . ASN B 1 418 ? -28.859 -11.414 10.281 1 97.06 418 ASN B N 1
ATOM 8699 C CA . ASN B 1 418 ? -28.328 -10.07 10.508 1 97.06 418 ASN B CA 1
ATOM 8700 C C . ASN B 1 418 ? -28.812 -9.094 9.445 1 97.06 418 ASN B C 1
ATOM 8702 O O . ASN B 1 418 ? -28.703 -7.879 9.617 1 97.06 418 ASN B O 1
ATOM 8706 N N . ASN B 1 419 ? -29.406 -9.531 8.328 1 97.25 419 ASN B N 1
ATOM 8707 C CA . ASN B 1 419 ? -29.906 -8.641 7.289 1 97.25 419 ASN B CA 1
ATOM 8708 C C . ASN B 1 419 ? -31.328 -8.18 7.59 1 97.25 419 ASN B C 1
ATOM 8710 O O . ASN B 1 419 ? -31.844 -7.273 6.926 1 97.25 419 ASN B O 1
ATOM 8714 N N . TYR B 1 420 ? -31.922 -8.75 8.594 1 97.31 420 TYR B N 1
ATOM 8715 C CA . TYR B 1 420 ? -33.344 -8.461 8.859 1 97.31 420 TYR B CA 1
ATOM 8716 C C . TYR B 1 420 ? -33.531 -7.949 10.281 1 97.31 420 TYR B C 1
ATOM 8718 O O . TYR B 1 420 ? -34.469 -7.234 10.57 1 97.31 420 TYR B O 1
ATOM 8726 N N . VAL B 1 421 ? -32.594 -8.344 11.156 1 97.19 421 VAL B N 1
ATOM 8727 C CA . VAL B 1 421 ? -32.719 -7.977 12.562 1 97.19 421 VAL B CA 1
ATOM 8728 C C . VAL B 1 421 ? -31.531 -7.105 12.969 1 97.19 421 VAL B C 1
ATOM 8730 O O . VAL B 1 421 ? -30.375 -7.48 12.758 1 97.19 421 VAL B O 1
ATOM 8733 N N . HIS B 1 422 ? -31.766 -5.953 13.617 1 96.38 422 HIS B N 1
ATOM 8734 C CA . HIS B 1 422 ? -30.766 -5 14.094 1 96.38 422 HIS B CA 1
ATOM 8735 C C . HIS B 1 422 ? -29.781 -4.625 12.984 1 96.38 422 HIS B C 1
ATOM 8737 O O . HIS B 1 422 ? -28.578 -4.688 13.188 1 96.38 422 HIS B O 1
ATOM 8743 N N . VAL B 1 423 ? -30.344 -4.277 11.906 1 95.81 423 VAL B N 1
ATOM 8744 C CA . VAL B 1 423 ? -29.531 -3.971 10.734 1 95.81 423 VAL B CA 1
ATOM 8745 C C . VAL B 1 423 ? -28.672 -2.746 11.008 1 95.81 423 VAL B C 1
ATOM 8747 O O . VAL B 1 423 ? -27.531 -2.662 10.531 1 95.81 423 VAL B O 1
ATOM 8750 N N . ASP B 1 424 ? -29.094 -1.819 11.859 1 95.19 424 ASP B N 1
ATOM 8751 C CA . ASP B 1 424 ? -28.391 -0.573 12.172 1 95.19 424 ASP B CA 1
ATOM 8752 C C . ASP B 1 424 ? -27.188 -0.827 13.07 1 95.19 424 ASP B C 1
ATOM 8754 O O . ASP B 1 424 ? -26.328 0.042 13.219 1 95.19 424 ASP B O 1
ATOM 8758 N N . ARG B 1 425 ? -27.125 -2.027 13.633 1 96.44 425 ARG B N 1
ATOM 8759 C CA . ARG B 1 425 ? -26.016 -2.422 14.484 1 96.44 425 ARG B CA 1
ATOM 8760 C C . ARG B 1 425 ? -25.5 -3.809 14.117 1 96.44 425 ARG B C 1
ATOM 8762 O O . ARG B 1 425 ? -25.203 -4.625 14.992 1 96.44 425 ARG B O 1
ATOM 8769 N N . SER B 1 426 ? -25.531 -4.043 12.836 1 96.56 426 SER B N 1
ATOM 8770 C CA . SER B 1 426 ? -25.125 -5.363 12.359 1 96.56 426 SER B CA 1
ATOM 8771 C C . SER B 1 426 ? -23.641 -5.605 12.586 1 96.56 426 SER B C 1
ATOM 8773 O O . SER B 1 426 ? -22.828 -4.688 12.461 1 96.56 426 SER B O 1
ATOM 8775 N N . CYS B 1 427 ? -23.266 -6.84 12.938 1 97.56 427 CYS B N 1
ATOM 8776 C CA . CYS B 1 427 ? -21.875 -7.277 13.109 1 97.56 427 CYS B CA 1
ATOM 8777 C C . CYS B 1 427 ? -21.234 -7.586 11.758 1 97.56 427 CYS B C 1
ATOM 8779 O O . CYS B 1 427 ? -21.797 -8.352 10.969 1 97.56 427 CYS B O 1
ATOM 8781 N N . ILE B 1 428 ? -20 -6.957 11.562 1 96.94 428 ILE B N 1
ATOM 8782 C CA . ILE B 1 428 ? -19.297 -7.121 10.297 1 96.94 428 ILE B CA 1
ATOM 8783 C C . ILE B 1 428 ? -20.203 -6.695 9.141 1 96.94 428 ILE B C 1
ATOM 8785 O O . ILE B 1 428 ? -20.844 -7.531 8.516 1 96.94 428 ILE B O 1
ATOM 8789 N N . GLU B 1 429 ? -20.125 -5.543 8.789 1 94.12 429 GLU B N 1
ATOM 8790 C CA . GLU B 1 429 ? -21.078 -4.926 7.871 1 94.12 429 GLU B CA 1
ATOM 8791 C C . GLU B 1 429 ? -21.062 -5.621 6.512 1 94.12 429 GLU B C 1
ATOM 8793 O O . GLU B 1 429 ? -22.109 -5.871 5.922 1 94.12 429 GLU B O 1
ATOM 8798 N N . GLN B 1 430 ? -19.875 -5.965 5.945 1 95.25 430 GLN B N 1
ATOM 8799 C CA . GLN B 1 430 ? -19.828 -6.621 4.645 1 95.25 430 GLN B CA 1
ATOM 8800 C C . GLN B 1 430 ? -20.359 -8.047 4.727 1 95.25 430 GLN B C 1
ATOM 8802 O O . GLN B 1 430 ? -20.641 -8.672 3.701 1 95.25 430 GLN B O 1
ATOM 8807 N N . GLY B 1 431 ? -20.625 -8.531 5.93 1 97 431 GLY B N 1
ATOM 8808 C CA . GLY B 1 431 ? -21.141 -9.875 6.145 1 97 431 GLY B CA 1
ATOM 8809 C C . GLY B 1 431 ? -22.562 -10.047 5.672 1 97 431 GLY B C 1
ATOM 8810 O O . GLY B 1 431 ? -23.078 -11.172 5.617 1 97 431 GLY B O 1
ATOM 8811 N N . TRP B 1 432 ? -23.25 -8.992 5.281 1 97.31 432 TRP B N 1
ATOM 8812 C CA . TRP B 1 432 ? -24.609 -9.094 4.766 1 97.31 432 TRP B CA 1
ATOM 8813 C C . TRP B 1 432 ? -24.672 -10.086 3.604 1 97.31 432 TRP B C 1
ATOM 8815 O O . TRP B 1 432 ? -25.703 -10.703 3.363 1 97.31 432 TRP B O 1
ATOM 8825 N N . TYR B 1 433 ? -23.609 -10.211 2.875 1 97.75 433 TYR B N 1
ATOM 8826 C CA . TYR B 1 433 ? -23.531 -11.094 1.715 1 97.75 433 TYR B CA 1
ATOM 8827 C C . TYR B 1 433 ? -23.812 -12.539 2.107 1 97.75 433 TYR B C 1
ATOM 8829 O O . TYR B 1 433 ? -24.469 -13.273 1.365 1 97.75 433 TYR B O 1
ATOM 8837 N N . ILE B 1 434 ? -23.344 -12.984 3.27 1 97.88 434 ILE B N 1
ATOM 8838 C CA . ILE B 1 434 ? -23.328 -14.383 3.668 1 97.88 434 ILE B CA 1
ATOM 8839 C C . ILE B 1 434 ? -24.75 -14.883 3.893 1 97.88 434 ILE B C 1
ATOM 8841 O O . ILE B 1 434 ? -25.141 -15.922 3.363 1 97.88 434 ILE B O 1
ATOM 8845 N N . PRO B 1 435 ? -25.625 -14.133 4.637 1 97.69 435 PRO B N 1
ATOM 8846 C CA . PRO B 1 435 ? -27.016 -14.578 4.746 1 97.69 435 PRO B CA 1
ATOM 8847 C C . PRO B 1 435 ? -27.734 -14.609 3.396 1 97.69 435 PRO B C 1
ATOM 8849 O O . PRO B 1 435 ? -28.531 -15.508 3.137 1 97.69 435 PRO B O 1
ATOM 8852 N N . CYS B 1 436 ? -27.484 -13.688 2.551 1 97.75 436 CYS B N 1
ATOM 8853 C CA . CYS B 1 436 ? -28.094 -13.688 1.225 1 97.75 436 CYS B CA 1
ATOM 8854 C C . CYS B 1 436 ? -27.734 -14.953 0.458 1 97.75 436 CYS B C 1
ATOM 8856 O O . CYS B 1 436 ? -28.609 -15.586 -0.138 1 97.75 436 CYS B O 1
ATOM 8858 N N . ASP B 1 437 ? -26.484 -15.25 0.47 1 97.25 437 ASP B N 1
ATOM 8859 C CA . ASP B 1 437 ? -26 -16.438 -0.221 1 97.25 437 ASP B CA 1
ATOM 8860 C C . ASP B 1 437 ? -26.625 -17.703 0.367 1 97.25 437 ASP B C 1
ATOM 8862 O O . ASP B 1 437 ? -27.078 -18.578 -0.372 1 97.25 437 ASP B O 1
ATOM 8866 N N . MET B 1 438 ? -26.672 -17.766 1.686 1 97.25 438 MET B N 1
ATOM 8867 C CA . MET B 1 438 ? -27.219 -18.938 2.365 1 97.25 438 MET B CA 1
ATOM 8868 C C . MET B 1 438 ? -28.703 -19.078 2.096 1 97.25 438 MET B C 1
ATOM 8870 O O . MET B 1 438 ? -29.188 -20.172 1.807 1 97.25 438 MET B O 1
ATOM 8874 N N . HIS B 1 439 ? -29.469 -18 2.205 1 97.88 439 HIS B N 1
ATOM 8875 C CA . HIS B 1 439 ? -30.906 -18.031 1.961 1 97.88 439 HIS B CA 1
ATOM 8876 C C . HIS B 1 439 ? -31.219 -18.469 0.533 1 97.88 439 HIS B C 1
ATOM 8878 O O . HIS B 1 439 ? -32.094 -19.312 0.312 1 97.88 439 HIS B O 1
ATOM 8884 N N . MET B 1 440 ? -30.5 -17.938 -0.409 1 97.75 440 MET B N 1
ATOM 8885 C CA . MET B 1 440 ? -30.719 -18.312 -1.803 1 97.75 440 MET B CA 1
ATOM 8886 C C . MET B 1 440 ? -30.297 -19.75 -2.053 1 97.75 440 MET B C 1
ATOM 8888 O O . MET B 1 440 ? -30.922 -20.453 -2.848 1 97.75 440 MET B O 1
ATOM 8892 N N . PHE B 1 441 ? -29.25 -20.172 -1.415 1 97.31 441 PHE B N 1
ATOM 8893 C CA . PHE B 1 441 ? -28.812 -21.562 -1.523 1 97.31 441 PHE B CA 1
ATOM 8894 C C . PHE B 1 441 ? -29.906 -22.516 -1.054 1 97.31 441 PHE B C 1
ATOM 8896 O O . PHE B 1 441 ? -30.172 -23.516 -1.702 1 97.31 441 PHE B O 1
ATOM 8903 N N . VAL B 1 442 ? -30.531 -22.172 0.037 1 96.75 442 VAL B N 1
ATOM 8904 C CA . VAL B 1 442 ? -31.562 -23 0.64 1 96.75 442 VAL B CA 1
ATOM 8905 C C . VAL B 1 442 ? -32.781 -23.078 -0.292 1 96.75 442 VAL B C 1
ATOM 8907 O O . VAL B 1 442 ? -33.406 -24.125 -0.422 1 96.75 442 VAL B O 1
ATOM 8910 N N . VAL B 1 443 ? -33 -22.047 -0.978 1 97.06 443 VAL B N 1
ATOM 8911 C CA . VAL B 1 443 ? -34.188 -21.969 -1.855 1 97.06 443 VAL B CA 1
ATOM 8912 C C . VAL B 1 443 ? -33.844 -22.625 -3.197 1 97.06 443 VAL B C 1
ATOM 8914 O O . VAL B 1 443 ? -34.688 -23.359 -3.746 1 97.06 443 VAL B O 1
ATOM 8917 N N . CYS B 1 444 ? -32.75 -22.422 -3.729 1 97.5 444 CYS B N 1
ATOM 8918 C CA . CYS B 1 444 ? -32.438 -22.781 -5.109 1 97.5 444 CYS B CA 1
ATOM 8919 C C . CYS B 1 444 ? -32 -24.25 -5.211 1 97.5 444 CYS B C 1
ATOM 8921 O O . CYS B 1 444 ? -32.156 -24.875 -6.262 1 97.5 444 CYS B O 1
ATOM 8923 N N . ALA B 1 445 ? -31.453 -24.828 -4.129 1 96.31 445 ALA B N 1
ATOM 8924 C CA . ALA B 1 445 ? -31.094 -26.234 -4.184 1 96.31 445 ALA B CA 1
ATOM 8925 C C . ALA B 1 445 ? -32.312 -27.109 -4.473 1 96.31 445 ALA B C 1
ATOM 8927 O O . ALA B 1 445 ? -32.312 -27.906 -5.43 1 96.31 445 ALA B O 1
ATOM 8928 N N . PRO B 1 446 ? -33.406 -26.969 -3.709 1 96 446 PRO B N 1
ATOM 8929 C CA . PRO B 1 446 ? -34.625 -27.75 -4.039 1 96 446 PRO B CA 1
ATOM 8930 C C . PRO B 1 446 ? -35.219 -27.359 -5.379 1 96 446 PRO B C 1
ATOM 8932 O O . PRO B 1 446 ? -35.812 -28.203 -6.066 1 96 446 PRO B O 1
ATOM 8935 N N . LEU B 1 447 ? -35.062 -26.125 -5.746 1 97.5 447 LEU B N 1
ATOM 8936 C CA . LEU B 1 447 ? -35.562 -25.656 -7.035 1 97.5 447 LEU B CA 1
ATOM 8937 C C . LEU B 1 447 ? -34.906 -26.406 -8.188 1 97.5 447 LEU B C 1
ATOM 8939 O O . LEU B 1 447 ? -35.562 -26.844 -9.117 1 97.5 447 LEU B O 1
ATOM 8943 N N . VAL B 1 448 ? -33.594 -26.516 -8.172 1 97 448 VAL B N 1
ATOM 8944 C CA . VAL B 1 448 ? -32.844 -27.219 -9.211 1 97 448 VAL B CA 1
ATOM 8945 C C . VAL B 1 448 ? -33.281 -28.688 -9.242 1 97 448 VAL B C 1
ATOM 8947 O O . VAL B 1 448 ? -33.438 -29.266 -10.32 1 97 448 VAL B O 1
ATOM 8950 N N . LEU B 1 449 ? -33.469 -29.266 -8.062 1 94.62 449 LEU B N 1
ATOM 8951 C CA . LEU B 1 449 ? -33.938 -30.641 -7.988 1 94.62 449 LEU B CA 1
ATOM 8952 C C . LEU B 1 449 ? -35.344 -30.781 -8.617 1 94.62 449 LEU B C 1
ATOM 8954 O O . LEU B 1 449 ? -35.625 -31.766 -9.305 1 94.62 449 LEU B O 1
ATOM 8958 N N . LEU B 1 450 ? -36.125 -29.781 -8.344 1 95.75 450 LEU B N 1
ATOM 8959 C CA . LEU B 1 450 ? -37.469 -29.797 -8.898 1 95.75 450 LEU B CA 1
ATOM 8960 C C . LEU B 1 450 ? -37.438 -29.703 -10.422 1 95.75 450 LEU B C 1
ATOM 8962 O O . LEU B 1 450 ? -38.219 -30.359 -11.109 1 95.75 450 LEU B O 1
ATOM 8966 N N . VAL B 1 451 ? -36.594 -28.906 -10.984 1 96.38 451 VAL B N 1
ATOM 8967 C CA . VAL B 1 451 ? -36.469 -28.75 -12.43 1 96.38 451 VAL B CA 1
ATOM 8968 C C . VAL B 1 451 ? -36.031 -30.078 -13.039 1 96.38 451 VAL B C 1
ATOM 8970 O O . VAL B 1 451 ? -36.469 -30.438 -14.133 1 96.38 451 VAL B O 1
ATOM 8973 N N . HIS B 1 452 ? -35.156 -30.75 -12.352 1 92.75 452 HIS B N 1
ATOM 8974 C CA . HIS B 1 452 ? -34.656 -32.031 -12.828 1 92.75 452 HIS B CA 1
ATOM 8975 C C . HIS B 1 452 ? -35.75 -33.094 -12.812 1 92.75 452 HIS B C 1
ATOM 8977 O O . HIS B 1 452 ? -35.906 -33.875 -13.758 1 92.75 452 HIS B O 1
ATOM 8983 N N . ARG B 1 453 ? -36.625 -33.156 -11.781 1 93.44 453 ARG B N 1
ATOM 8984 C CA . ARG B 1 453 ? -37.625 -34.188 -11.594 1 93.44 453 ARG B CA 1
ATOM 8985 C C . ARG B 1 453 ? -38.875 -33.875 -12.391 1 93.44 453 ARG B C 1
ATOM 8987 O O . ARG B 1 453 ? -39.5 -34.781 -12.953 1 93.44 453 ARG B O 1
ATOM 8994 N N . ARG B 1 454 ? -39.25 -32.625 -12.234 1 97.19 454 ARG B N 1
ATOM 8995 C CA . ARG B 1 454 ? -40.438 -32.125 -12.945 1 97.19 454 ARG B CA 1
ATOM 8996 C C . ARG B 1 454 ? -40.125 -30.875 -13.742 1 97.19 454 ARG B C 1
ATOM 8998 O O . ARG B 1 454 ? -40.469 -29.766 -13.336 1 97.19 454 ARG B O 1
ATOM 9005 N N . PRO B 1 455 ? -39.594 -31 -14.883 1 96.25 455 PRO B N 1
ATOM 9006 C CA . PRO B 1 455 ? -39.031 -29.875 -15.648 1 96.25 455 PRO B CA 1
ATOM 9007 C C . PRO B 1 455 ? -40.062 -28.766 -15.922 1 96.25 455 PRO B C 1
ATOM 9009 O O . PRO B 1 455 ? -39.719 -27.594 -15.828 1 96.25 455 PRO B O 1
ATOM 9012 N N . ARG B 1 456 ? -41.312 -29.078 -16.25 1 97.44 456 ARG B N 1
ATOM 9013 C CA . ARG B 1 456 ? -42.312 -28.062 -16.562 1 97.44 456 ARG B CA 1
ATOM 9014 C C . ARG B 1 456 ? -42.656 -27.203 -15.344 1 97.44 456 ARG B C 1
ATOM 9016 O O . ARG B 1 456 ? -42.656 -25.984 -15.422 1 97.44 456 ARG B O 1
ATOM 9023 N N . ILE B 1 457 ? -42.844 -27.812 -14.203 1 97.81 457 ILE B N 1
ATOM 9024 C CA . ILE B 1 457 ? -43.188 -27.125 -12.969 1 97.81 457 ILE B CA 1
ATOM 9025 C C . ILE B 1 457 ? -41.969 -26.359 -12.445 1 97.81 457 ILE B C 1
ATOM 9027 O O . ILE B 1 457 ? -42.062 -25.234 -11.984 1 97.81 457 ILE B O 1
ATOM 9031 N N . GLY B 1 458 ? -40.844 -27.016 -12.477 1 97.81 458 GLY B N 1
ATOM 9032 C CA . GLY B 1 458 ? -39.594 -26.406 -12.016 1 97.81 458 GLY B CA 1
ATOM 9033 C C . GLY B 1 458 ? -39.219 -25.156 -12.789 1 97.81 458 GLY B C 1
ATOM 9034 O O . GLY B 1 458 ? -38.844 -24.141 -12.203 1 97.81 458 GLY B O 1
ATOM 9035 N N . LYS B 1 459 ? -39.281 -25.234 -14.086 1 97.75 459 LYS B N 1
ATOM 9036 C CA . LYS B 1 459 ? -38.969 -24.094 -14.93 1 97.75 459 LYS B CA 1
ATOM 9037 C C . LYS B 1 459 ? -39.969 -22.953 -14.711 1 97.75 459 LYS B C 1
ATOM 9039 O O . LYS B 1 459 ? -39.594 -21.781 -14.727 1 97.75 459 LYS B O 1
ATOM 9044 N N . ALA B 1 460 ? -41.188 -23.312 -14.555 1 98.19 460 ALA B N 1
ATOM 9045 C CA . ALA B 1 460 ? -42.219 -22.297 -14.273 1 98.19 460 ALA B CA 1
ATOM 9046 C C . ALA B 1 460 ? -41.938 -21.594 -12.938 1 98.19 460 ALA B C 1
ATOM 9048 O O . ALA B 1 460 ? -42.094 -20.375 -12.828 1 98.19 460 ALA B O 1
ATOM 9049 N N . LEU B 1 461 ? -41.594 -22.312 -11.977 1 98.31 461 LEU B N 1
ATOM 9050 C CA . LEU B 1 461 ? -41.25 -21.734 -10.672 1 98.31 461 LEU B CA 1
ATOM 9051 C C . LEU B 1 461 ? -40.031 -20.859 -10.766 1 98.31 461 LEU B C 1
ATOM 9053 O O . LEU B 1 461 ? -39.969 -19.797 -10.141 1 98.31 461 LEU B O 1
ATOM 9057 N N . LEU B 1 462 ? -39.031 -21.359 -11.469 1 98.44 462 LEU B N 1
ATOM 9058 C CA . LEU B 1 462 ? -37.812 -20.562 -11.672 1 98.44 462 LEU B CA 1
ATOM 9059 C C . LEU B 1 462 ? -38.156 -19.234 -12.328 1 98.44 462 LEU B C 1
ATOM 9061 O O . LEU B 1 462 ? -37.719 -18.172 -11.891 1 98.44 462 LEU B O 1
ATOM 9065 N N . ALA B 1 463 ? -38.938 -19.281 -13.367 1 98.31 463 ALA B N 1
ATOM 9066 C CA . ALA B 1 463 ? -39.344 -18.062 -14.062 1 98.31 463 ALA B CA 1
ATOM 9067 C C . ALA B 1 463 ? -40.094 -17.125 -13.125 1 98.31 463 ALA B C 1
ATOM 9069 O O . ALA B 1 463 ? -39.875 -15.914 -13.148 1 98.31 463 ALA B O 1
ATOM 9070 N N . THR B 1 464 ? -40.969 -17.656 -12.344 1 98.19 464 THR B N 1
ATOM 9071 C CA . THR B 1 464 ? -41.75 -16.875 -11.391 1 98.19 464 THR B CA 1
ATOM 9072 C C . THR B 1 464 ? -40.844 -16.219 -10.359 1 98.19 464 THR B C 1
ATOM 9074 O O . THR B 1 464 ? -41.031 -15.055 -10.016 1 98.19 464 THR B O 1
ATOM 9077 N N . LEU B 1 465 ? -39.875 -16.922 -9.898 1 98.31 465 LEU B N 1
ATOM 9078 C CA . LEU B 1 465 ? -38.969 -16.406 -8.898 1 98.31 465 LEU B CA 1
ATOM 9079 C C . LEU B 1 465 ? -38.062 -15.312 -9.492 1 98.31 465 LEU B C 1
ATOM 9081 O O . LEU B 1 465 ? -37.719 -14.352 -8.812 1 98.31 465 LEU B O 1
ATOM 9085 N N . ILE B 1 466 ? -37.656 -15.477 -10.734 1 98.19 466 ILE B N 1
ATOM 9086 C CA . ILE B 1 466 ? -36.844 -14.453 -11.398 1 98.19 466 ILE B CA 1
ATOM 9087 C C . ILE B 1 466 ? -37.688 -13.164 -11.523 1 98.19 466 ILE B C 1
ATOM 9089 O O . ILE B 1 466 ? -37.188 -12.078 -11.203 1 98.19 466 ILE B O 1
ATOM 9093 N N . ILE B 1 467 ? -38.906 -13.312 -11.938 1 98.06 467 ILE B N 1
ATOM 9094 C CA . ILE B 1 467 ? -39.781 -12.156 -12.078 1 98.06 467 ILE B CA 1
ATOM 9095 C C . ILE B 1 467 ? -40.031 -11.508 -10.711 1 98.06 467 ILE B C 1
ATOM 9097 O O . ILE B 1 467 ? -39.938 -10.289 -10.57 1 98.06 467 ILE B O 1
ATOM 9101 N N . ALA B 1 468 ? -40.281 -12.297 -9.703 1 98.06 468 ALA B N 1
ATOM 9102 C CA . ALA B 1 468 ? -40.469 -11.797 -8.344 1 98.06 468 ALA B CA 1
ATOM 9103 C C . ALA B 1 468 ? -39.219 -11.078 -7.84 1 98.06 468 ALA B C 1
ATOM 9105 O O . ALA B 1 468 ? -39.312 -10.078 -7.121 1 98.06 468 ALA B O 1
ATOM 9106 N N . SER B 1 469 ? -38.062 -11.586 -8.172 1 97.56 469 SER B N 1
ATOM 9107 C CA . SER B 1 469 ? -36.812 -11.008 -7.719 1 97.56 469 SER B CA 1
ATOM 9108 C C . SER B 1 469 ? -36.562 -9.648 -8.375 1 97.56 469 SER B C 1
ATOM 9110 O O . SER B 1 469 ? -35.812 -8.828 -7.84 1 97.56 469 SER B O 1
ATOM 9112 N N . VAL B 1 470 ? -37.094 -9.391 -9.523 1 97.94 470 VAL B N 1
ATOM 9113 C CA . VAL B 1 470 ? -37 -8.094 -10.195 1 97.94 470 VAL B CA 1
ATOM 9114 C C . VAL B 1 470 ? -38.062 -7.145 -9.648 1 97.94 470 VAL B C 1
ATOM 9116 O O . VAL B 1 470 ? -37.781 -5.961 -9.43 1 97.94 470 VAL B O 1
ATOM 9119 N N . LEU B 1 471 ? -39.25 -7.66 -9.352 1 97.94 471 LEU B N 1
ATOM 9120 C CA . LEU B 1 471 ? -40.375 -6.855 -8.875 1 97.94 471 LEU B CA 1
ATOM 9121 C C . LEU B 1 471 ? -40.125 -6.387 -7.445 1 97.94 471 LEU B C 1
ATOM 9123 O O . LEU B 1 471 ? -40.562 -5.293 -7.07 1 97.94 471 LEU B O 1
ATOM 9127 N N . ALA B 1 472 ? -39.5 -7.141 -6.629 1 97.88 472 ALA B N 1
ATOM 9128 C CA . ALA B 1 472 ? -39.281 -6.812 -5.223 1 97.88 472 ALA B CA 1
ATOM 9129 C C . ALA B 1 472 ? -38.5 -5.52 -5.078 1 97.88 472 ALA B C 1
ATOM 9131 O O . ALA B 1 472 ? -38.938 -4.582 -4.406 1 97.88 472 ALA B O 1
ATOM 9132 N N . PRO B 1 473 ? -37.344 -5.43 -5.73 1 97.5 473 PRO B N 1
ATOM 9133 C CA . PRO B 1 473 ? -36.625 -4.156 -5.625 1 97.5 473 PRO B CA 1
ATOM 9134 C C . PRO B 1 473 ? -37.375 -3.004 -6.289 1 97.5 473 PRO B C 1
ATOM 9136 O O . PRO B 1 473 ? -37.312 -1.863 -5.824 1 97.5 473 PRO B O 1
ATOM 9139 N N . PHE B 1 474 ? -38.062 -3.32 -7.41 1 97.75 474 PHE B N 1
ATOM 9140 C CA . PHE B 1 474 ? -38.875 -2.281 -8.047 1 97.75 474 PHE B CA 1
ATOM 9141 C C . PHE B 1 474 ? -39.844 -1.669 -7.062 1 97.75 474 PHE B C 1
ATOM 9143 O O . PHE B 1 474 ? -39.875 -0.449 -6.891 1 97.75 474 PHE B O 1
ATOM 9150 N N . LEU B 1 475 ? -40.594 -2.506 -6.402 1 97.75 475 LEU B N 1
ATOM 9151 C CA . LEU B 1 475 ? -41.625 -2.059 -5.477 1 97.75 475 LEU B CA 1
ATOM 9152 C C . LEU B 1 475 ? -41 -1.381 -4.258 1 97.75 475 LEU B C 1
ATOM 9154 O O . LEU B 1 475 ? -41.531 -0.374 -3.773 1 97.75 475 LEU B O 1
ATOM 9158 N N . THR B 1 476 ? -39.938 -1.914 -3.734 1 97.44 476 THR B N 1
ATOM 9159 C CA . THR B 1 476 ? -39.281 -1.344 -2.557 1 97.44 476 THR B CA 1
ATOM 9160 C C . THR B 1 476 ? -38.781 0.059 -2.852 1 97.44 476 THR B C 1
ATOM 9162 O O . THR B 1 476 ? -38.969 0.981 -2.059 1 97.44 476 THR B O 1
ATOM 9165 N N . ILE B 1 477 ? -38.094 0.249 -3.986 1 96.88 477 ILE B N 1
ATOM 9166 C CA . ILE B 1 477 ? -37.531 1.545 -4.363 1 96.88 477 ILE B CA 1
ATOM 9167 C C . ILE B 1 477 ? -38.688 2.531 -4.629 1 96.88 477 ILE B C 1
ATOM 9169 O O . ILE B 1 477 ? -38.625 3.689 -4.211 1 96.88 477 ILE B O 1
ATOM 9173 N N . TRP B 1 478 ? -39.75 2.008 -5.246 1 95.88 478 TRP B N 1
ATOM 9174 C CA . TRP B 1 478 ? -40.906 2.846 -5.582 1 95.88 478 TRP B CA 1
ATOM 9175 C C . TRP B 1 478 ? -41.625 3.301 -4.324 1 95.88 478 TRP B C 1
ATOM 9177 O O . TRP B 1 478 ? -41.938 4.488 -4.164 1 95.88 478 TRP B O 1
ATOM 9187 N N . ILE B 1 479 ? -41.812 2.449 -3.395 1 96.38 479 ILE B N 1
ATOM 9188 C CA . ILE B 1 479 ? -42.625 2.723 -2.203 1 96.38 479 ILE B CA 1
ATOM 9189 C C . ILE B 1 479 ? -41.812 3.557 -1.218 1 96.38 479 ILE B C 1
ATOM 9191 O O . ILE B 1 479 ? -42.312 4.512 -0.632 1 96.38 479 ILE B O 1
ATOM 9195 N N . ARG B 1 480 ? -40.562 3.311 -1.082 1 95.12 480 ARG B N 1
ATOM 9196 C CA . ARG B 1 480 ? -39.719 3.984 -0.086 1 95.12 480 ARG B CA 1
ATOM 9197 C C . ARG B 1 480 ? -39.031 5.207 -0.682 1 95.12 480 ARG B C 1
ATOM 9199 O O . ARG B 1 480 ? -38.406 5.98 0.038 1 95.12 480 ARG B O 1
ATOM 9206 N N . ASP B 1 481 ? -39.094 5.34 -1.921 1 93.88 481 ASP B N 1
ATOM 9207 C CA . ASP B 1 481 ? -38.531 6.492 -2.627 1 93.88 481 ASP B CA 1
ATOM 9208 C C . ASP B 1 481 ? -37.031 6.621 -2.365 1 93.88 481 ASP B C 1
ATOM 9210 O O . ASP B 1 481 ? -36.562 7.68 -1.942 1 93.88 481 ASP B O 1
ATOM 9214 N N . THR B 1 482 ? -36.344 5.535 -2.543 1 93.88 482 THR B N 1
ATOM 9215 C CA . THR B 1 482 ? -34.906 5.52 -2.328 1 93.88 482 THR B CA 1
ATOM 9216 C C . THR B 1 482 ? -34.156 5.781 -3.635 1 93.88 482 THR B C 1
ATOM 9218 O O . THR B 1 482 ? -34.781 5.969 -4.684 1 93.88 482 THR B O 1
ATOM 9221 N N . ASP B 1 483 ? -32.812 5.898 -3.586 1 92.88 483 ASP B N 1
ATOM 9222 C CA . ASP B 1 483 ? -31.969 6.016 -4.766 1 92.88 483 ASP B CA 1
ATOM 9223 C C . ASP B 1 483 ? -32.094 4.781 -5.656 1 92.88 483 ASP B C 1
ATOM 9225 O O . ASP B 1 483 ? -32.594 3.748 -5.227 1 92.88 483 ASP B O 1
ATOM 9229 N N . ALA B 1 484 ? -31.656 4.926 -6.871 1 93.69 484 ALA B N 1
ATOM 9230 C CA . ALA B 1 484 ? -31.719 3.838 -7.844 1 93.69 484 ALA B CA 1
ATOM 9231 C C . ALA B 1 484 ? -30.625 2.811 -7.582 1 93.69 484 ALA B C 1
ATOM 9233 O O . ALA B 1 484 ? -30.75 1.644 -7.961 1 93.69 484 ALA B O 1
ATOM 9234 N N . MET B 1 485 ? -29.578 3.273 -7 1 93.81 485 MET B N 1
ATOM 9235 C CA . MET B 1 485 ? -28.391 2.455 -6.742 1 93.81 485 MET B CA 1
ATOM 9236 C C . MET B 1 485 ? -27.625 2.977 -5.531 1 93.81 485 MET B C 1
ATOM 9238 O O . MET B 1 485 ? -27.969 4.02 -4.973 1 93.81 485 MET B O 1
ATOM 9242 N N . LEU B 1 486 ? -26.703 2.178 -5.148 1 93.12 486 LEU B N 1
ATOM 9243 C CA . LEU B 1 486 ? -25.844 2.611 -4.062 1 93.12 486 LEU B CA 1
ATOM 9244 C C . LEU B 1 486 ? -24.891 3.711 -4.527 1 93.12 486 LEU B C 1
ATOM 9246 O O . LEU B 1 486 ? -24.062 3.49 -5.418 1 93.12 486 LEU B O 1
ATOM 9250 N N . LEU B 1 487 ? -25.031 4.871 -4.004 1 92 487 LEU B N 1
ATOM 9251 C CA . LEU B 1 487 ? -24.203 6.004 -4.387 1 92 487 LEU B CA 1
ATOM 9252 C C . LEU B 1 487 ? -23.125 6.266 -3.334 1 92 487 LEU B C 1
ATOM 9254 O O . LEU B 1 487 ? -23.438 6.402 -2.146 1 92 487 LEU B O 1
ATOM 9258 N N . PHE B 1 488 ? -21.875 6.445 -3.707 1 91.56 488 PHE B N 1
ATOM 9259 C CA . PHE B 1 488 ? -20.734 6.586 -2.82 1 91.56 488 PHE B CA 1
ATOM 9260 C C . PHE B 1 488 ? -20.609 8.016 -2.312 1 91.56 488 PHE B C 1
ATOM 9262 O O . PHE B 1 488 ? -19.516 8.57 -2.246 1 91.56 488 PHE B O 1
ATOM 9269 N N . PHE B 1 489 ? -21.719 8.594 -2.027 1 90.12 489 PHE B N 1
ATOM 9270 C CA . PHE B 1 489 ? -21.719 9.898 -1.384 1 90.12 489 PHE B CA 1
ATOM 9271 C C . PHE B 1 489 ? -21.469 9.766 0.115 1 90.12 489 PHE B C 1
ATOM 9273 O O . PHE B 1 489 ? -21.578 8.672 0.67 1 90.12 489 PHE B O 1
ATOM 9280 N N . LEU B 1 490 ? -21.156 10.836 0.706 1 88 490 LEU B N 1
ATOM 9281 C CA . LEU B 1 490 ? -20.734 10.812 2.104 1 88 490 LEU B CA 1
ATOM 9282 C C . LEU B 1 490 ? -21.891 10.383 3.008 1 88 490 LEU B C 1
ATOM 9284 O O . LEU B 1 490 ? -21.656 9.789 4.062 1 88 490 LEU B O 1
ATOM 9288 N N . ASP B 1 491 ? -23.078 10.711 2.605 1 87.19 491 ASP B N 1
ATOM 9289 C CA . ASP B 1 491 ? -24.203 10.312 3.439 1 87.19 491 ASP B CA 1
ATOM 9290 C C . ASP B 1 491 ? -24.266 8.797 3.596 1 87.19 491 ASP B C 1
ATOM 9292 O O . ASP B 1 491 ? -24.609 8.289 4.664 1 87.19 491 ASP B O 1
ATOM 9296 N N . PHE B 1 492 ? -23.938 8.078 2.529 1 90.44 492 PHE B N 1
ATOM 9297 C CA . PHE B 1 492 ? -23.859 6.621 2.6 1 90.44 492 PHE B CA 1
ATOM 9298 C C . PHE B 1 492 ? -22.578 6.18 3.293 1 90.44 492 PHE B C 1
ATOM 9300 O O . PHE B 1 492 ? -22.609 5.367 4.219 1 90.44 492 PHE B O 1
ATOM 9307 N N . LEU B 1 493 ? -21.453 6.793 2.984 1 91.06 493 LEU B N 1
ATOM 9308 C CA . LEU B 1 493 ? -20.141 6.293 3.4 1 91.06 493 LEU B CA 1
ATOM 9309 C C . LEU B 1 493 ? -19.922 6.523 4.891 1 91.06 493 LEU B C 1
ATOM 9311 O O . LEU B 1 493 ? -19.219 5.754 5.543 1 91.06 493 LEU B O 1
ATOM 9315 N N . SER B 1 494 ? -20.5 7.531 5.477 1 88.12 494 SER B N 1
ATOM 9316 C CA . SER B 1 494 ? -20.312 7.852 6.891 1 88.12 494 SER B CA 1
ATOM 9317 C C . SER B 1 494 ? -21.312 7.094 7.758 1 88.12 494 SER B C 1
ATOM 9319 O O . SER B 1 494 ? -21.156 7.004 8.977 1 88.12 494 SER B O 1
ATOM 9321 N N . GLY B 1 495 ? -22.359 6.508 7.176 1 89.81 495 GLY B N 1
ATOM 9322 C CA . GLY B 1 495 ? -23.391 5.766 7.883 1 89.81 495 GLY B CA 1
ATOM 9323 C C . GLY B 1 495 ? -24.125 4.773 7 1 89.81 495 GLY B C 1
ATOM 9324 O O . GLY B 1 495 ? -25.328 4.898 6.781 1 89.81 495 GLY B O 1
ATOM 9325 N N . SER B 1 496 ? -23.438 3.822 6.652 1 89.62 496 SER B N 1
ATOM 9326 C CA . SER B 1 496 ? -23.969 2.877 5.676 1 89.62 496 SER B CA 1
ATOM 9327 C C . SER B 1 496 ? -25.094 2.049 6.27 1 89.62 496 SER B C 1
ATOM 9329 O O . SER B 1 496 ? -26.141 1.884 5.641 1 89.62 496 SER B O 1
ATOM 9331 N N . ARG B 1 497 ? -25 1.665 7.523 1 92.94 497 ARG B N 1
ATOM 9332 C CA . ARG B 1 497 ? -25.953 0.753 8.156 1 92.94 497 ARG B CA 1
ATOM 9333 C C . ARG B 1 497 ? -27.328 1.396 8.273 1 92.94 497 ARG B C 1
ATOM 9335 O O . ARG B 1 497 ? -28.359 0.706 8.227 1 92.94 497 ARG B O 1
ATOM 9342 N N . VAL B 1 498 ? -27.312 2.729 8.406 1 92.38 498 VAL B N 1
ATOM 9343 C CA . VAL B 1 498 ? -28.578 3.408 8.633 1 92.38 498 VAL B CA 1
ATOM 9344 C C . VAL B 1 498 ? -29.062 4.055 7.336 1 92.38 498 VAL B C 1
ATOM 9346 O O . VAL B 1 498 ? -30.141 4.645 7.293 1 92.38 498 VAL B O 1
ATOM 9349 N N . HIS B 1 499 ? -28.344 3.975 6.309 1 94.06 499 HIS B N 1
ATOM 9350 C CA . HIS B 1 499 ? -28.75 4.527 5.023 1 94.06 499 HIS B CA 1
ATOM 9351 C C . HIS B 1 499 ? -29.969 3.797 4.461 1 94.06 499 HIS B C 1
ATOM 9353 O O . HIS B 1 499 ? -30 2.564 4.426 1 94.06 499 HIS B O 1
ATOM 9359 N N . PRO B 1 500 ? -30.938 4.484 3.986 1 93.31 500 PRO B N 1
ATOM 9360 C CA . PRO B 1 500 ? -32.188 3.859 3.582 1 93.31 500 PRO B CA 1
ATOM 9361 C C . PRO B 1 500 ? -32.031 2.871 2.432 1 93.31 500 PRO B C 1
ATOM 9363 O O . PRO B 1 500 ? -32.594 1.783 2.457 1 93.31 500 PRO B O 1
ATOM 9366 N N . TYR B 1 501 ? -31.312 3.232 1.469 1 94.31 501 TYR B N 1
ATOM 9367 C CA . TYR B 1 501 ? -31.109 2.324 0.345 1 94.31 501 TYR B CA 1
ATOM 9368 C C . TYR B 1 501 ? -30.391 1.057 0.792 1 94.31 501 TYR B C 1
ATOM 9370 O O . TYR B 1 501 ? -30.766 -0.048 0.388 1 94.31 501 TYR B O 1
ATOM 9378 N N . PHE B 1 502 ? -29.391 1.222 1.612 1 95.44 502 PHE B N 1
ATOM 9379 C CA . PHE B 1 502 ? -28.594 0.087 2.055 1 95.44 502 PHE B CA 1
ATOM 9380 C C . PHE B 1 502 ? -29.438 -0.879 2.881 1 95.44 502 PHE B C 1
ATOM 9382 O O . PHE B 1 502 ? -29.453 -2.084 2.617 1 95.44 502 PHE B O 1
ATOM 9389 N N . SER B 1 503 ? -30.172 -0.379 3.807 1 94.62 503 SER B N 1
ATOM 9390 C CA . SER B 1 503 ? -30.922 -1.21 4.746 1 94.62 503 SER B CA 1
ATOM 9391 C C . SER B 1 503 ? -32.125 -1.833 4.082 1 94.62 503 SER B C 1
ATOM 9393 O O . SER B 1 503 ? -32.531 -2.963 4.398 1 94.62 503 SER B O 1
ATOM 9395 N N . ALA B 1 504 ? -32.688 -1.182 3.033 1 94.75 504 ALA B N 1
ATOM 9396 C CA . ALA B 1 504 ? -33.969 -1.639 2.5 1 94.75 504 ALA B CA 1
ATOM 9397 C C . ALA B 1 504 ? -33.781 -2.377 1.178 1 94.75 504 ALA B C 1
ATOM 9399 O O . ALA B 1 504 ? -34.562 -3.283 0.85 1 94.75 504 ALA B O 1
ATOM 9400 N N . VAL B 1 505 ? -32.844 -1.965 0.452 1 95.31 505 VAL B N 1
ATOM 9401 C CA . VAL B 1 505 ? -32.781 -2.439 -0.927 1 95.31 505 VAL B CA 1
ATOM 9402 C C . VAL B 1 505 ? -31.5 -3.227 -1.157 1 95.31 505 VAL B C 1
ATOM 9404 O O . VAL B 1 505 ? -31.438 -4.086 -2.039 1 95.31 505 VAL B O 1
ATOM 9407 N N . TYR B 1 506 ? -30.484 -3.039 -0.361 1 96 506 TYR B N 1
ATOM 9408 C CA . TYR B 1 506 ? -29.172 -3.576 -0.714 1 96 506 TYR B CA 1
ATOM 9409 C C . TYR B 1 506 ? -28.891 -4.867 0.045 1 96 506 TYR B C 1
ATOM 9411 O O . TYR B 1 506 ? -28.344 -5.82 -0.517 1 96 506 TYR B O 1
ATOM 9419 N N . VAL B 1 507 ? -29.266 -5 1.312 1 96.62 507 VAL B N 1
ATOM 9420 C CA . VAL B 1 507 ? -28.703 -6.078 2.119 1 96.62 507 VAL B CA 1
ATOM 9421 C C . VAL B 1 507 ? -29.719 -7.199 2.271 1 96.62 507 VAL B C 1
ATOM 9423 O O . VAL B 1 507 ? -29.375 -8.328 2.623 1 96.62 507 VAL B O 1
ATOM 9426 N N . LYS B 1 508 ? -30.984 -6.961 2.006 1 96.69 508 LYS B N 1
ATOM 9427 C CA . LYS B 1 508 ? -32.031 -7.969 2.242 1 96.69 508 LYS B CA 1
ATOM 9428 C C . LYS B 1 508 ? -32.031 -9.023 1.14 1 96.69 508 LYS B C 1
ATOM 9430 O O . LYS B 1 508 ? -31.875 -8.695 -0.04 1 96.69 508 LYS B O 1
ATOM 9435 N N . SER B 1 509 ? -32.219 -10.25 1.468 1 97.06 509 SER B N 1
ATOM 9436 C CA . SER B 1 509 ? -32.094 -11.383 0.557 1 97.06 509 SER B CA 1
ATOM 9437 C C . SER B 1 509 ? -33.156 -11.344 -0.532 1 97.06 509 SER B C 1
ATOM 9439 O O . SER B 1 509 ? -32.875 -11.688 -1.686 1 97.06 509 SER B O 1
ATOM 9441 N N . HIS B 1 510 ? -34.344 -10.922 -0.166 1 95.31 510 HIS B N 1
ATOM 9442 C CA . HIS B 1 510 ? -35.469 -10.992 -1.103 1 95.31 510 HIS B CA 1
ATOM 9443 C C . HIS B 1 510 ? -35.312 -9.961 -2.215 1 95.31 510 HIS B C 1
ATOM 9445 O O . HIS B 1 510 ? -36 -10.047 -3.242 1 95.31 510 HIS B O 1
ATOM 9451 N N . VAL B 1 511 ? -34.438 -8.992 -2.084 1 95.62 511 VAL B N 1
ATOM 9452 C CA . VAL B 1 511 ? -34.219 -7.988 -3.123 1 95.62 511 VAL B CA 1
ATOM 9453 C C . VAL B 1 511 ? -32.906 -8.25 -3.852 1 95.62 511 VAL B C 1
ATOM 9455 O O . VAL B 1 511 ? -32.562 -7.523 -4.781 1 95.62 511 VAL B O 1
ATOM 9458 N N . ARG B 1 512 ? -32.156 -9.258 -3.457 1 95.81 512 ARG B N 1
ATOM 9459 C CA . ARG B 1 512 ? -30.828 -9.508 -4.027 1 95.81 512 ARG B CA 1
ATOM 9460 C C . ARG B 1 512 ? -30.797 -10.836 -4.77 1 95.81 512 ARG B C 1
ATOM 9462 O O . ARG B 1 512 ? -29.719 -11.305 -5.172 1 95.81 512 ARG B O 1
ATOM 9469 N N . GLY B 1 513 ? -31.922 -11.477 -5.035 1 96.94 513 GLY B N 1
ATOM 9470 C CA . GLY B 1 513 ? -31.969 -12.859 -5.504 1 96.94 513 GLY B CA 1
ATOM 9471 C C . GLY B 1 513 ? -31.781 -12.984 -7.008 1 96.94 513 GLY B C 1
ATOM 9472 O O . GLY B 1 513 ? -31.453 -14.055 -7.508 1 96.94 513 GLY B O 1
ATOM 9473 N N . SER B 1 514 ? -31.922 -11.922 -7.785 1 97.75 514 SER B N 1
ATOM 9474 C CA . SER B 1 514 ? -31.969 -11.992 -9.242 1 97.75 514 SER B CA 1
ATOM 9475 C C . SER B 1 514 ? -30.672 -12.555 -9.812 1 97.75 514 SER B C 1
ATOM 9477 O O . SER B 1 514 ? -30.688 -13.461 -10.641 1 97.75 514 SER B O 1
ATOM 9479 N N . PRO B 1 515 ? -29.5 -12.031 -9.375 1 98.56 515 PRO B N 1
ATOM 9480 C CA . PRO B 1 515 ? -28.266 -12.586 -9.945 1 98.56 515 PRO B CA 1
ATOM 9481 C C . PRO B 1 515 ? -28.109 -14.078 -9.648 1 98.56 515 PRO B C 1
ATOM 9483 O O . PRO B 1 515 ? -27.641 -14.836 -10.508 1 98.56 515 PRO B O 1
ATOM 9486 N N . TYR B 1 516 ? -28.469 -14.555 -8.492 1 98.69 516 TYR B N 1
ATOM 9487 C CA . TYR B 1 516 ? -28.391 -15.969 -8.117 1 98.69 516 TYR B CA 1
ATOM 9488 C C . TYR B 1 516 ? -29.297 -16.812 -9 1 98.69 516 TYR B C 1
ATOM 9490 O O . TYR B 1 516 ? -28.859 -17.859 -9.523 1 98.69 516 TYR B O 1
ATOM 9498 N N . LEU B 1 517 ? -30.531 -16.375 -9.188 1 98.75 517 LEU B N 1
ATOM 9499 C CA . LEU B 1 517 ? -31.516 -17.109 -9.984 1 98.75 517 LEU B CA 1
ATOM 9500 C C . LEU B 1 517 ? -31.109 -17.156 -11.453 1 98.75 517 LEU B C 1
ATOM 9502 O O . LEU B 1 517 ? -31.312 -18.156 -12.133 1 98.75 517 LEU B O 1
ATOM 9506 N N . ILE B 1 518 ? -30.578 -16.078 -11.898 1 98.75 518 ILE B N 1
ATOM 9507 C CA . ILE B 1 518 ? -30.062 -16.062 -13.266 1 98.75 518 ILE B CA 1
ATOM 9508 C C . ILE B 1 518 ? -28.875 -17.031 -13.375 1 98.75 518 ILE B C 1
ATOM 9510 O O . ILE B 1 518 ? -28.703 -17.688 -14.398 1 98.75 518 ILE B O 1
ATOM 9514 N N . GLY B 1 519 ? -28.047 -17.078 -12.352 1 98.81 519 GLY B N 1
ATOM 9515 C CA . GLY B 1 519 ? -27 -18.094 -12.305 1 98.81 519 GLY B CA 1
ATOM 9516 C C . GLY B 1 519 ? -27.531 -19.5 -12.445 1 98.81 519 GLY B C 1
ATOM 9517 O O . GLY B 1 519 ? -26.969 -20.312 -13.18 1 98.81 519 GLY B O 1
ATOM 9518 N N . VAL B 1 520 ? -28.625 -19.766 -11.797 1 98.62 520 VAL B N 1
ATOM 9519 C CA . VAL B 1 520 ? -29.281 -21.062 -11.898 1 98.62 520 VAL B CA 1
ATOM 9520 C C . VAL B 1 520 ? -29.719 -21.297 -13.344 1 98.62 520 VAL B C 1
ATOM 9522 O O . VAL B 1 520 ? -29.453 -22.359 -13.914 1 98.62 520 VAL B O 1
ATOM 9525 N N . LEU B 1 521 ? -30.344 -20.328 -13.906 1 98.56 521 LEU B N 1
ATOM 9526 C CA . LEU B 1 521 ? -30.828 -20.422 -15.281 1 98.56 521 LEU B CA 1
ATOM 9527 C C . LEU B 1 521 ? -29.688 -20.703 -16.234 1 98.56 521 LEU B C 1
ATOM 9529 O O . LEU B 1 521 ? -29.797 -21.594 -17.078 1 98.56 521 LEU B O 1
ATOM 9533 N N . ILE B 1 522 ? -28.609 -19.969 -16.125 1 98.25 522 ILE B N 1
ATOM 9534 C CA . ILE B 1 522 ? -27.469 -20.125 -17.016 1 98.25 522 ILE B CA 1
ATOM 9535 C C . ILE B 1 522 ? -26.828 -21.484 -16.781 1 98.25 522 ILE B C 1
ATOM 9537 O O . ILE B 1 522 ? -26.344 -22.125 -17.734 1 98.25 522 ILE B O 1
ATOM 9541 N N . GLY B 1 523 ? -26.797 -21.953 -15.508 1 97.94 523 GLY B N 1
ATOM 9542 C CA . GLY B 1 523 ? -26.312 -23.297 -15.219 1 97.94 523 GLY B CA 1
ATOM 9543 C C . GLY B 1 523 ? -27.109 -24.375 -15.922 1 97.94 523 GLY B C 1
ATOM 9544 O O . GLY B 1 523 ? -26.531 -25.328 -16.453 1 97.94 523 GLY B O 1
ATOM 9545 N N . LEU B 1 524 ? -28.406 -24.25 -15.984 1 97.25 524 LEU B N 1
ATOM 9546 C CA . LEU B 1 524 ? -29.281 -25.188 -16.672 1 97.25 524 LEU B CA 1
ATOM 9547 C C . LEU B 1 524 ? -29 -25.188 -18.172 1 97.25 524 LEU B C 1
ATOM 9549 O O . LEU B 1 524 ? -28.922 -26.234 -18.812 1 97.25 524 LEU B O 1
ATOM 9553 N N . ILE B 1 525 ? -28.828 -23.984 -18.688 1 96.38 525 ILE B N 1
ATOM 9554 C CA . ILE B 1 525 ? -28.531 -23.844 -20.109 1 96.38 525 ILE B CA 1
ATOM 9555 C C . ILE B 1 525 ? -27.203 -24.484 -20.438 1 96.38 525 ILE B C 1
ATOM 9557 O O . ILE B 1 525 ? -27.078 -25.234 -21.406 1 96.38 525 ILE B O 1
ATOM 9561 N N . TYR B 1 526 ? -26.219 -24.234 -19.656 1 95.88 526 TYR B N 1
ATOM 9562 C CA . TYR B 1 526 ? -24.891 -24.812 -19.859 1 95.88 526 TYR B CA 1
ATOM 9563 C C . TYR B 1 526 ? -24.953 -26.328 -19.844 1 95.88 526 TYR B C 1
ATOM 9565 O O . TYR B 1 526 ? -24.391 -26.984 -20.734 1 95.88 526 TYR B O 1
ATOM 9573 N N . MET B 1 527 ? -25.672 -26.906 -18.875 1 94 527 MET B N 1
ATOM 9574 C CA . MET B 1 527 ? -25.75 -28.359 -18.734 1 94 527 MET B CA 1
ATOM 9575 C C . MET B 1 527 ? -26.5 -28.984 -19.906 1 94 527 MET B C 1
ATOM 9577 O O . MET B 1 527 ? -26.188 -30.094 -20.328 1 94 527 MET B O 1
ATOM 9581 N N . SER B 1 528 ? -27.391 -28.266 -20.453 1 92.81 528 SER B N 1
ATOM 9582 C CA . SER B 1 528 ? -28.172 -28.766 -21.578 1 92.81 528 SER B CA 1
ATOM 9583 C C . SER B 1 528 ? -27.375 -28.672 -22.891 1 92.81 528 SER B C 1
ATOM 9585 O O . SER B 1 528 ? -27.578 -29.469 -23.797 1 92.81 528 SER B O 1
ATOM 9587 N N . LYS B 1 529 ? -26.453 -27.766 -22.938 1 91.31 529 LYS B N 1
ATOM 9588 C CA . LYS B 1 529 ? -25.781 -27.484 -24.203 1 91.31 529 LYS B CA 1
ATOM 9589 C C . LYS B 1 529 ? -24.328 -27.938 -24.156 1 91.31 529 LYS B C 1
ATOM 9591 O O . LYS B 1 529 ? -23.609 -27.828 -25.156 1 91.31 529 LYS B O 1
ATOM 9596 N N . ARG B 1 530 ? -23.875 -28.391 -23.125 1 87.31 530 ARG B N 1
ATOM 9597 C CA . ARG B 1 530 ? -22.453 -28.609 -22.906 1 87.31 530 ARG B CA 1
ATOM 9598 C C . ARG B 1 530 ? -21.906 -29.641 -23.906 1 87.31 530 ARG B C 1
ATOM 9600 O O . ARG B 1 530 ? -20.703 -29.656 -24.188 1 87.31 530 ARG B O 1
ATOM 9607 N N . GLN B 1 531 ? -22.766 -30.422 -24.5 1 84.12 531 GLN B N 1
ATOM 9608 C CA . GLN B 1 531 ? -22.312 -31.422 -25.469 1 84.12 531 GLN B CA 1
ATOM 9609 C C . GLN B 1 531 ? -22.156 -30.812 -26.859 1 84.12 531 GLN B C 1
ATOM 9611 O O . GLN B 1 531 ? -21.484 -31.391 -27.719 1 84.12 531 GLN B O 1
ATOM 9616 N N . LYS B 1 532 ? -22.734 -29.703 -27.078 1 84.94 532 LYS B N 1
ATOM 9617 C CA . LYS B 1 532 ? -22.641 -29.016 -28.359 1 84.94 532 LYS B CA 1
ATOM 9618 C C . LYS B 1 532 ? -21.797 -27.75 -28.25 1 84.94 532 LYS B C 1
ATOM 9620 O O . LYS B 1 532 ? -22.266 -26.734 -27.734 1 84.94 532 LYS B O 1
ATOM 9625 N N . ARG B 1 533 ? -20.625 -27.766 -28.766 1 84.38 533 ARG B N 1
ATOM 9626 C CA . ARG B 1 533 ? -19.734 -26.609 -28.703 1 84.38 533 ARG B CA 1
ATOM 9627 C C . ARG B 1 533 ? -20.156 -25.531 -29.688 1 84.38 533 ARG B C 1
ATOM 9629 O O . ARG B 1 533 ? -20.672 -25.844 -30.766 1 84.38 533 ARG B O 1
ATOM 9636 N N . LEU B 1 534 ? -20.047 -24.344 -29.219 1 87 534 LEU B N 1
ATOM 9637 C CA . LEU B 1 534 ? -20.328 -23.203 -30.094 1 87 534 LEU B CA 1
ATOM 9638 C C . LEU B 1 534 ? -19.281 -23.109 -31.203 1 87 534 LEU B C 1
ATOM 9640 O O . LEU B 1 534 ? -18.094 -23.375 -30.969 1 87 534 LEU B O 1
ATOM 9644 N N . ALA B 1 535 ? -19.734 -22.781 -32.344 1 85.56 535 ALA B N 1
ATOM 9645 C CA . ALA B 1 535 ? -18.812 -22.547 -33.469 1 85.56 535 ALA B CA 1
ATOM 9646 C C . ALA B 1 535 ? -17.891 -21.375 -33.156 1 85.56 535 ALA B C 1
ATOM 9648 O O . ALA B 1 535 ? -18.25 -20.469 -32.375 1 85.56 535 ALA B O 1
ATOM 9649 N N . LYS B 1 536 ? -16.734 -21.438 -33.656 1 81.31 536 LYS B N 1
ATOM 9650 C CA . LYS B 1 536 ? -15.734 -20.391 -33.469 1 81.31 536 LYS B CA 1
ATOM 9651 C C . LYS B 1 536 ? -16.281 -19.031 -33.875 1 81.31 536 LYS B C 1
ATOM 9653 O O . LYS B 1 536 ? -16.031 -18.031 -33.188 1 81.31 536 LYS B O 1
ATOM 9658 N N . ALA B 1 537 ? -17.062 -18.969 -34.906 1 85.69 537 ALA B N 1
ATOM 9659 C CA . ALA B 1 537 ? -17.578 -17.734 -35.469 1 85.69 537 ALA B CA 1
ATOM 9660 C C . ALA B 1 537 ? -18.578 -17.062 -34.531 1 85.69 537 ALA B C 1
ATOM 9662 O O . ALA B 1 537 ? -18.766 -15.852 -34.594 1 85.69 537 ALA B O 1
ATOM 9663 N N . ASN B 1 538 ? -19.188 -17.891 -33.75 1 89.25 538 ASN B N 1
ATOM 9664 C CA . ASN B 1 538 ? -20.219 -17.344 -32.844 1 89.25 538 ASN B CA 1
ATOM 9665 C C . ASN B 1 538 ? -19.672 -17.062 -31.469 1 89.25 538 ASN B C 1
ATOM 9667 O O . ASN B 1 538 ? -20.297 -16.344 -30.688 1 89.25 538 ASN B O 1
ATOM 9671 N N . SER B 1 539 ? -18.547 -17.578 -31.219 1 91.19 539 SER B N 1
ATOM 9672 C CA . SER B 1 539 ? -18.016 -17.484 -29.859 1 91.19 539 SER B CA 1
ATOM 9673 C C . SER B 1 539 ? -17.578 -16.062 -29.531 1 91.19 539 SER B C 1
ATOM 9675 O O . SER B 1 539 ? -17.953 -15.531 -28.484 1 91.19 539 SER B O 1
ATOM 9677 N N . LEU B 1 540 ? -16.844 -15.43 -30.391 1 90.62 540 LEU B N 1
ATOM 9678 C CA . LEU B 1 540 ? -16.297 -14.102 -30.141 1 90.62 540 LEU B CA 1
ATOM 9679 C C . LEU B 1 540 ? -17.422 -13.055 -30.094 1 90.62 540 LEU B C 1
ATOM 9681 O O . LEU B 1 540 ? -17.453 -12.219 -29.188 1 90.62 540 LEU B O 1
ATOM 9685 N N . PRO B 1 541 ? -18.312 -13.078 -31.078 1 94 541 PRO B N 1
ATOM 9686 C CA . PRO B 1 541 ? -19.406 -12.109 -31 1 94 541 PRO B CA 1
ATOM 9687 C C . PRO B 1 541 ? -20.219 -12.242 -29.703 1 94 541 PRO B C 1
ATOM 9689 O O . PRO B 1 541 ? -20.625 -11.234 -29.125 1 94 541 PRO B O 1
ATOM 9692 N N . LEU B 1 542 ? -20.484 -13.445 -29.281 1 94.81 542 LEU B N 1
ATOM 9693 C CA . LEU B 1 542 ? -21.219 -13.656 -28.047 1 94.81 542 LEU B CA 1
ATOM 9694 C C . LEU B 1 542 ? -20.453 -13.07 -26.859 1 94.81 542 LEU B C 1
ATOM 9696 O O . LEU B 1 542 ? -21.047 -12.438 -25.984 1 94.81 542 LEU B O 1
ATOM 9700 N N . LEU B 1 543 ? -19.219 -13.336 -26.844 1 95.12 543 LEU B N 1
ATOM 9701 C CA . LEU B 1 543 ? -18.359 -12.781 -25.797 1 95.12 543 LEU B CA 1
ATOM 9702 C C . LEU B 1 543 ? -18.422 -11.258 -25.812 1 95.12 543 LEU B C 1
ATOM 9704 O O . LEU B 1 543 ? -18.531 -10.633 -24.75 1 95.12 543 LEU B O 1
ATOM 9708 N N . LEU B 1 544 ? -18.297 -10.641 -26.969 1 95.88 544 LEU B N 1
ATOM 9709 C CA . LEU B 1 544 ? -18.281 -9.188 -27.109 1 95.88 544 LEU B CA 1
ATOM 9710 C C . LEU B 1 544 ? -19.625 -8.594 -26.672 1 95.88 544 LEU B C 1
ATOM 9712 O O . LEU B 1 544 ? -19.656 -7.508 -26.094 1 95.88 544 LEU B O 1
ATOM 9716 N N . ILE B 1 545 ? -20.688 -9.289 -26.953 1 96.88 545 ILE B N 1
ATOM 9717 C CA . ILE B 1 545 ? -22 -8.844 -26.516 1 96.88 545 ILE B CA 1
ATOM 9718 C C . ILE B 1 545 ? -22.062 -8.836 -24.984 1 96.88 545 ILE B C 1
ATOM 9720 O O . ILE B 1 545 ? -22.531 -7.875 -24.375 1 96.88 545 ILE B O 1
ATOM 9724 N N . GLY B 1 546 ? -21.594 -9.938 -24.375 1 97.5 546 GLY B N 1
ATOM 9725 C CA . GLY B 1 546 ? -21.547 -9.992 -22.922 1 97.5 546 GLY B CA 1
ATOM 9726 C C . GLY B 1 546 ? -20.719 -8.883 -22.312 1 97.5 546 GLY B C 1
ATOM 9727 O O . GLY B 1 546 ? -21.141 -8.234 -21.359 1 97.5 546 GLY B O 1
ATOM 9728 N N . PHE B 1 547 ? -19.609 -8.633 -22.906 1 96.75 547 PHE B N 1
ATOM 9729 C CA . PHE B 1 547 ? -18.719 -7.59 -22.422 1 96.75 547 PHE B CA 1
ATOM 9730 C C . PHE B 1 547 ? -19.344 -6.211 -22.594 1 96.75 547 PHE B C 1
ATOM 9732 O O . PHE B 1 547 ? -19.234 -5.352 -21.719 1 96.75 547 PHE B O 1
ATOM 9739 N N . ALA B 1 548 ? -19.906 -5.984 -23.719 1 97.88 548 ALA B N 1
ATOM 9740 C CA . ALA B 1 548 ? -20.547 -4.703 -23.984 1 97.88 548 ALA B CA 1
ATOM 9741 C C . ALA B 1 548 ? -21.672 -4.445 -23 1 97.88 548 ALA B C 1
ATOM 9743 O O . ALA B 1 548 ? -21.844 -3.32 -22.516 1 97.88 548 ALA B O 1
ATOM 9744 N N . MET B 1 549 ? -22.438 -5.453 -22.734 1 98 549 MET B N 1
ATOM 9745 C CA . MET B 1 549 ? -23.531 -5.332 -21.766 1 98 549 MET B CA 1
ATOM 9746 C C . MET B 1 549 ? -22.984 -5.047 -20.359 1 98 549 MET B C 1
ATOM 9748 O O . MET B 1 549 ? -23.531 -4.203 -19.641 1 98 549 MET B O 1
ATOM 9752 N N . ALA B 1 550 ? -21.969 -5.727 -19.969 1 97.81 550 ALA B N 1
ATOM 9753 C CA . ALA B 1 550 ? -21.344 -5.496 -18.672 1 97.81 550 ALA B CA 1
ATOM 9754 C C . ALA B 1 550 ? -20.812 -4.074 -18.562 1 97.81 550 ALA B C 1
ATOM 9756 O O . ALA B 1 550 ? -21.016 -3.402 -17.547 1 97.81 550 ALA B O 1
ATOM 9757 N N . MET B 1 551 ? -20.141 -3.582 -19.578 1 97.5 551 MET B N 1
ATOM 9758 C CA . MET B 1 551 ? -19.578 -2.232 -19.594 1 97.5 551 MET B CA 1
ATOM 9759 C C . MET B 1 551 ? -20.688 -1.186 -19.578 1 97.5 551 MET B C 1
ATOM 9761 O O . MET B 1 551 ? -20.594 -0.188 -18.859 1 97.5 551 MET B O 1
ATOM 9765 N N . ALA B 1 552 ? -21.656 -1.473 -20.375 1 97.5 552 ALA B N 1
ATOM 9766 C CA . ALA B 1 552 ? -22.781 -0.542 -20.406 1 97.5 552 ALA B CA 1
ATOM 9767 C C . ALA B 1 552 ? -23.438 -0.424 -19.047 1 97.5 552 ALA B C 1
ATOM 9769 O O . ALA B 1 552 ? -23.812 0.671 -18.609 1 97.5 552 ALA B O 1
ATOM 9770 N N . THR B 1 553 ? -23.578 -1.521 -18.391 1 97.56 553 THR B N 1
ATOM 9771 C CA . THR B 1 553 ? -24.188 -1.506 -17.062 1 97.56 553 THR B CA 1
ATOM 9772 C C . THR B 1 553 ? -23.281 -0.76 -16.078 1 97.56 553 THR B C 1
ATOM 9774 O O . THR B 1 553 ? -23.766 0.076 -15.312 1 97.56 553 THR B O 1
ATOM 9777 N N . THR B 1 554 ? -22.016 -0.979 -16.094 1 97.12 554 THR B N 1
ATOM 9778 C CA . THR B 1 554 ? -21.062 -0.351 -15.203 1 97.12 554 THR B CA 1
ATOM 9779 C C . THR B 1 554 ? -21.031 1.16 -15.414 1 97.12 554 THR B C 1
ATOM 9781 O O . THR B 1 554 ? -21.109 1.928 -14.453 1 97.12 554 THR B O 1
ATOM 9784 N N . PHE B 1 555 ? -21.016 1.591 -16.656 1 95.94 555 PHE B N 1
ATOM 9785 C CA . PHE B 1 555 ? -20.844 3.004 -16.969 1 95.94 555 PHE B CA 1
ATOM 9786 C C . PHE B 1 555 ? -22.172 3.744 -16.906 1 95.94 555 PHE B C 1
ATOM 9788 O O . PHE B 1 555 ? -22.203 4.977 -16.875 1 95.94 555 PHE B O 1
ATOM 9795 N N . SER B 1 556 ? -23.266 3 -16.828 1 93.88 556 SER B N 1
ATOM 9796 C CA . SER B 1 556 ? -24.578 3.631 -16.703 1 93.88 556 SER B CA 1
ATOM 9797 C C . SER B 1 556 ? -24.719 4.332 -15.359 1 93.88 556 SER B C 1
ATOM 9799 O O . SER B 1 556 ? -25.625 5.164 -15.18 1 93.88 556 SER B O 1
ATOM 9801 N N . ALA B 1 557 ? -23.859 4.016 -14.414 1 93.06 557 ALA B N 1
ATOM 9802 C CA . ALA B 1 557 ? -23.875 4.703 -13.125 1 93.06 557 ALA B CA 1
ATOM 9803 C C . ALA B 1 557 ? -23.703 6.211 -13.305 1 93.06 557 ALA B C 1
ATOM 9805 O O . ALA B 1 557 ? -24.141 6.996 -12.461 1 93.06 557 ALA B O 1
ATOM 9806 N N . ALA B 1 558 ? -23.094 6.609 -14.391 1 91.38 558 ALA B N 1
ATOM 9807 C CA . ALA B 1 558 ? -22.844 8.016 -14.688 1 91.38 558 ALA B CA 1
ATOM 9808 C C . ALA B 1 558 ? -24.156 8.805 -14.766 1 91.38 558 ALA B C 1
ATOM 9810 O O . ALA B 1 558 ? -24.172 10.016 -14.531 1 91.38 558 ALA B O 1
ATOM 9811 N N . LEU B 1 559 ? -25.234 8.086 -14.992 1 88.69 559 LEU B N 1
ATOM 9812 C CA . LEU B 1 559 ? -26.547 8.719 -15.094 1 88.69 559 LEU B CA 1
ATOM 9813 C C . LEU B 1 559 ? -26.969 9.305 -13.75 1 88.69 559 LEU B C 1
ATOM 9815 O O . LEU B 1 559 ? -27.703 10.289 -13.695 1 88.69 559 LEU B O 1
ATOM 9819 N N . PHE B 1 560 ? -26.422 8.734 -12.711 1 90.5 560 PHE B N 1
ATOM 9820 C CA . PHE B 1 560 ? -26.891 9.117 -11.383 1 90.5 560 PHE B CA 1
ATOM 9821 C C . PHE B 1 560 ? -25.844 9.938 -10.648 1 90.5 560 PHE B C 1
ATOM 9823 O O . PHE B 1 560 ? -26.141 10.602 -9.656 1 90.5 560 PHE B O 1
ATOM 9830 N N . TYR B 1 561 ? -24.609 9.914 -11.047 1 86.5 561 TYR B N 1
ATOM 9831 C CA . TYR B 1 561 ? -23.547 10.734 -10.469 1 86.5 561 TYR B CA 1
ATOM 9832 C C . TYR B 1 561 ? -23.438 12.07 -11.195 1 86.5 561 TYR B C 1
ATOM 9834 O O . TYR B 1 561 ? -22.891 13.031 -10.648 1 86.5 561 TYR B O 1
ATOM 9842 N N . GLY B 1 562 ? -23.766 12.25 -12.414 1 68.81 562 GLY B N 1
ATOM 9843 C CA . GLY B 1 562 ? -23.578 13.43 -13.242 1 68.81 562 GLY B CA 1
ATOM 9844 C C . GLY B 1 562 ? -24.5 14.57 -12.867 1 68.81 562 GLY B C 1
ATOM 9845 O O . GLY B 1 562 ? -25.141 14.547 -11.812 1 68.81 562 GLY B O 1
ATOM 9846 N N . ASN B 1 563 ? -24.422 15.719 -13.625 1 57.34 563 ASN B N 1
ATOM 9847 C CA . ASN B 1 563 ? -24.906 17.094 -13.445 1 57.34 563 ASN B CA 1
ATOM 9848 C C . ASN B 1 563 ? -26.328 17.125 -12.914 1 57.34 563 ASN B C 1
ATOM 9850 O O . ASN B 1 563 ? -26.641 17.906 -12.016 1 57.34 563 ASN B O 1
ATOM 9854 N N . GLU B 1 564 ? -27.188 16.531 -13.625 1 58.53 564 GLU B N 1
ATOM 9855 C CA . GLU B 1 564 ? -28.531 16.672 -13.078 1 58.53 564 GLU B CA 1
ATOM 9856 C C . GLU B 1 564 ? -28.812 15.594 -12.031 1 58.53 564 GLU B C 1
ATOM 9858 O O . GLU B 1 564 ? -29.781 15.688 -11.266 1 58.53 564 GLU B O 1
ATOM 9863 N N . GLY B 1 565 ? -27.75 14.812 -11.633 1 60.53 565 GLY B N 1
ATOM 9864 C CA . GLY B 1 565 ? -27.438 13.812 -10.625 1 60.53 565 GLY B CA 1
ATOM 9865 C C . GLY B 1 565 ? -28.609 12.898 -10.297 1 60.53 565 GLY B C 1
ATOM 9866 O O . GLY B 1 565 ? -29.531 12.75 -11.109 1 60.53 565 GLY B O 1
ATOM 9867 N N . ALA B 1 566 ? -28.609 12.164 -9.25 1 59.75 566 ALA B N 1
ATOM 9868 C CA . ALA B 1 566 ? -29.516 11.211 -8.641 1 59.75 566 ALA B CA 1
ATOM 9869 C C . ALA B 1 566 ? -30.891 11.844 -8.383 1 59.75 566 ALA B C 1
ATOM 9871 O O . ALA B 1 566 ? -31.922 11.172 -8.477 1 59.75 566 ALA B O 1
ATOM 9872 N N . ALA B 1 567 ? -30.812 13.164 -8.266 1 59.5 567 ALA B N 1
ATOM 9873 C CA . ALA B 1 567 ? -32.031 13.867 -7.848 1 59.5 567 ALA B CA 1
ATOM 9874 C C . ALA B 1 567 ? -32.969 14.102 -9.031 1 59.5 567 ALA B C 1
ATOM 9876 O O . ALA B 1 567 ? -34.156 14.266 -8.852 1 59.5 567 ALA B O 1
ATOM 9877 N N . ALA B 1 568 ? -32.375 14.039 -10.164 1 67.38 568 ALA B N 1
ATOM 9878 C CA . ALA B 1 568 ? -33.188 14.422 -11.32 1 67.38 568 ALA B CA 1
ATOM 9879 C C . ALA B 1 568 ? -33.969 13.234 -11.859 1 67.38 568 ALA B C 1
ATOM 9881 O O . ALA B 1 568 ? -34.969 13.414 -12.57 1 67.38 568 ALA B O 1
ATOM 9882 N N . ALA B 1 569 ? -33.656 12.141 -11.352 1 81.12 569 ALA B N 1
ATOM 9883 C CA . ALA B 1 569 ? -34.312 10.969 -11.914 1 81.12 569 ALA B CA 1
ATOM 9884 C C . ALA B 1 569 ? -35.688 10.773 -11.297 1 81.12 569 ALA B C 1
ATOM 9886 O O . ALA B 1 569 ? -35.875 10.914 -10.086 1 81.12 569 ALA B O 1
ATOM 9887 N N . SER B 1 570 ? -36.719 10.539 -12.109 1 87.81 570 SER B N 1
ATOM 9888 C CA . SER B 1 570 ? -38.062 10.273 -11.617 1 87.81 570 SER B CA 1
ATOM 9889 C C . SER B 1 570 ? -38.094 9 -10.781 1 87.81 570 SER B C 1
ATOM 9891 O O . SER B 1 570 ? -37.25 8.117 -10.945 1 87.81 570 SER B O 1
ATOM 9893 N N . PRO B 1 571 ? -39 8.984 -9.859 1 91.25 571 PRO B N 1
ATOM 9894 C CA . PRO B 1 571 ? -39.125 7.773 -9.047 1 91.25 571 PRO B CA 1
ATOM 9895 C C . PRO B 1 571 ? -39.281 6.508 -9.883 1 91.25 571 PRO B C 1
ATOM 9897 O O . PRO B 1 571 ? -38.719 5.465 -9.555 1 91.25 571 PRO B O 1
ATOM 9900 N N . ALA B 1 572 ? -40.062 6.609 -10.945 1 93.5 572 ALA B N 1
ATOM 9901 C CA . ALA B 1 572 ? -40.25 5.465 -11.82 1 93.5 572 ALA B CA 1
ATOM 9902 C C . ALA B 1 572 ? -38.938 5.039 -12.477 1 93.5 572 ALA B C 1
ATOM 9904 O O . ALA B 1 572 ? -38.656 3.844 -12.602 1 93.5 572 ALA B O 1
ATOM 9905 N N . ALA B 1 573 ? -38.219 6 -12.875 1 93.12 573 ALA B N 1
ATOM 9906 C CA . ALA B 1 573 ? -36.938 5.719 -13.508 1 93.12 573 ALA B CA 1
ATOM 9907 C C . ALA B 1 573 ? -35.969 5.082 -12.516 1 93.12 573 ALA B C 1
ATOM 9909 O O . ALA B 1 573 ? -35.219 4.164 -12.867 1 93.12 573 ALA B O 1
ATOM 9910 N N . ARG B 1 574 ? -35.938 5.609 -11.328 1 95.06 574 ARG B N 1
ATOM 9911 C CA . ARG B 1 574 ? -35.094 5.043 -10.289 1 95.06 574 ARG B CA 1
ATOM 9912 C C . ARG B 1 574 ? -35.469 3.602 -9.984 1 95.06 574 ARG B C 1
ATOM 9914 O O . ARG B 1 574 ? -34.625 2.727 -9.875 1 95.06 574 ARG B O 1
ATOM 9921 N N . ALA B 1 575 ? -36.781 3.387 -9.867 1 96.94 575 ALA B N 1
ATOM 9922 C CA . ALA B 1 575 ? -37.281 2.047 -9.562 1 96.94 575 ALA B CA 1
ATOM 9923 C C . ALA B 1 575 ? -36.938 1.072 -10.695 1 96.94 575 ALA B C 1
ATOM 9925 O O . ALA B 1 575 ? -36.531 -0.068 -10.445 1 96.94 575 ALA B O 1
ATOM 9926 N N . LEU B 1 576 ? -37.125 1.503 -11.898 1 96.38 576 LEU B N 1
ATOM 9927 C CA . LEU B 1 576 ? -36.844 0.655 -13.055 1 96.38 576 LEU B CA 1
ATOM 9928 C C . LEU B 1 576 ? -35.375 0.312 -13.141 1 96.38 576 LEU B C 1
ATOM 9930 O O . LEU B 1 576 ? -35 -0.853 -13.32 1 96.38 576 LEU B O 1
ATOM 9934 N N . TYR B 1 577 ? -34.562 1.373 -13.031 1 95.88 577 TYR B N 1
ATOM 9935 C CA . TYR B 1 577 ? -33.125 1.136 -13.07 1 95.88 577 TYR B CA 1
ATOM 9936 C C . TYR B 1 577 ? -32.688 0.212 -11.938 1 95.88 577 TYR B C 1
ATOM 9938 O O . TYR B 1 577 ? -31.906 -0.726 -12.156 1 95.88 577 TYR B O 1
ATOM 9946 N N . GLY B 1 578 ? -33.156 0.512 -10.742 1 96.56 578 GLY B N 1
ATOM 9947 C CA . GLY B 1 578 ? -32.781 -0.274 -9.57 1 96.56 578 GLY B CA 1
ATOM 9948 C C . GLY B 1 578 ? -33.188 -1.735 -9.688 1 96.56 578 GLY B C 1
ATOM 9949 O O . GLY B 1 578 ? -32.5 -2.613 -9.172 1 96.56 578 GLY B O 1
ATOM 9950 N N . ALA B 1 579 ? -34.219 -1.996 -10.391 1 97.56 579 ALA B N 1
ATOM 9951 C CA . ALA B 1 579 ? -34.75 -3.354 -10.539 1 97.56 579 ALA B CA 1
ATOM 9952 C C . ALA B 1 579 ? -34 -4.109 -11.633 1 97.56 579 ALA B C 1
ATOM 9954 O O . ALA B 1 579 ? -33.906 -5.336 -11.594 1 97.56 579 ALA B O 1
ATOM 9955 N N . LEU B 1 580 ? -33.375 -3.357 -12.539 1 97.5 580 LEU B N 1
ATOM 9956 C CA . LEU B 1 580 ? -32.969 -4.039 -13.758 1 97.5 580 LEU B CA 1
ATOM 9957 C C . LEU B 1 580 ? -31.438 -4.113 -13.82 1 97.5 580 LEU B C 1
ATOM 9959 O O . LEU B 1 580 ? -30.875 -4.961 -14.523 1 97.5 580 LEU B O 1
ATOM 9963 N N . HIS B 1 581 ? -30.703 -3.207 -13.219 1 96.94 581 HIS B N 1
ATOM 9964 C CA . HIS B 1 581 ? -29.25 -3.152 -13.453 1 96.94 581 HIS B CA 1
ATOM 9965 C C . HIS B 1 581 ? -28.578 -4.422 -12.953 1 96.94 581 HIS B C 1
ATOM 9967 O O . HIS B 1 581 ? -27.625 -4.902 -13.57 1 96.94 581 HIS B O 1
ATOM 9973 N N . ARG B 1 582 ? -29.062 -5.059 -11.883 1 97.81 582 ARG B N 1
ATOM 9974 C CA . ARG B 1 582 ? -28.406 -6.246 -11.328 1 97.81 582 ARG B CA 1
ATOM 9975 C C . ARG B 1 582 ? -28.703 -7.473 -12.188 1 97.81 582 ARG B C 1
ATOM 9977 O O . ARG B 1 582 ? -27.781 -8.234 -12.516 1 97.81 582 ARG B O 1
ATOM 9984 N N . PRO B 1 583 ? -29.984 -7.73 -12.555 1 98 583 PRO B N 1
ATOM 9985 C CA . PRO B 1 583 ? -30.234 -8.844 -13.469 1 98 583 PRO B CA 1
ATOM 9986 C C . PRO B 1 583 ? -29.516 -8.688 -14.805 1 98 583 PRO B C 1
ATOM 9988 O O . PRO B 1 583 ? -29.062 -9.672 -15.391 1 98 583 PRO B O 1
ATOM 9991 N N . VAL B 1 584 ? -29.438 -7.48 -15.281 1 98.25 584 VAL B N 1
ATOM 9992 C CA . VAL B 1 584 ? -28.75 -7.246 -16.547 1 98.25 584 VAL B CA 1
ATOM 9993 C C . VAL B 1 584 ? -27.266 -7.586 -16.391 1 98.25 584 VAL B C 1
ATOM 9995 O O . VAL B 1 584 ? -26.672 -8.203 -17.266 1 98.25 584 VAL B O 1
ATOM 9998 N N . TRP B 1 585 ? -26.656 -7.168 -15.305 1 98.44 585 TRP B N 1
ATOM 9999 C CA . TRP B 1 585 ? -25.266 -7.531 -15.008 1 98.44 585 TRP B CA 1
ATOM 10000 C C . TRP B 1 585 ? -25.094 -9.047 -14.969 1 98.44 585 TRP B C 1
ATOM 10002 O O . TRP B 1 585 ? -24.172 -9.586 -15.578 1 98.44 585 TRP B O 1
ATOM 10012 N N . ALA B 1 586 ? -25.969 -9.711 -14.273 1 98.62 586 ALA B N 1
ATOM 10013 C CA . ALA B 1 586 ? -25.906 -11.164 -14.164 1 98.62 586 ALA B CA 1
ATOM 10014 C C . ALA B 1 586 ? -26.047 -11.828 -15.531 1 98.62 586 ALA B C 1
ATOM 10016 O O . ALA B 1 586 ? -25.359 -12.797 -15.836 1 98.62 586 ALA B O 1
ATOM 10017 N N . PHE B 1 587 ? -26.938 -11.344 -16.344 1 98.19 587 PHE B N 1
ATOM 10018 C CA . PHE B 1 587 ? -27.141 -11.875 -17.688 1 98.19 587 PHE B CA 1
ATOM 10019 C C . PHE B 1 587 ? -25.891 -11.664 -18.547 1 98.19 587 PHE B C 1
ATOM 10021 O O . PHE B 1 587 ? -25.5 -12.539 -19.312 1 98.19 587 PHE B O 1
ATOM 10028 N N . ALA B 1 588 ? -25.328 -10.484 -18.422 1 98.56 588 ALA B N 1
ATOM 10029 C CA . ALA B 1 588 ? -24.078 -10.203 -19.109 1 98.56 588 ALA B CA 1
ATOM 10030 C C . ALA B 1 588 ? -23 -11.219 -18.719 1 98.56 588 ALA B C 1
ATOM 10032 O O . ALA B 1 588 ? -22.312 -11.766 -19.594 1 98.56 588 ALA B O 1
ATOM 10033 N N . LEU B 1 589 ? -22.875 -11.508 -17.484 1 98.25 589 LEU B N 1
ATOM 10034 C CA . LEU B 1 589 ? -21.922 -12.508 -17 1 98.25 589 LEU B CA 1
ATOM 10035 C C . LEU B 1 589 ? -22.25 -13.891 -17.547 1 98.25 589 LEU B C 1
ATOM 10037 O O . LEU B 1 589 ? -21.359 -14.648 -17.906 1 98.25 589 LEU B O 1
ATOM 10041 N N . GLY B 1 590 ? -23.562 -14.18 -17.562 1 98.44 590 GLY B N 1
ATOM 10042 C CA . GLY B 1 590 ? -24 -15.453 -18.109 1 98.44 590 GLY B CA 1
ATOM 10043 C C . GLY B 1 590 ? -23.562 -15.648 -19.562 1 98.44 590 GLY B C 1
ATOM 10044 O O . GLY B 1 590 ? -23.078 -16.719 -19.922 1 98.44 590 GLY B O 1
ATOM 10045 N N . ILE B 1 591 ? -23.703 -14.625 -20.312 1 97.56 591 ILE B N 1
ATOM 10046 C CA . ILE B 1 591 ? -23.312 -14.664 -21.719 1 97.56 591 ILE B CA 1
ATOM 10047 C C . ILE B 1 591 ? -21.812 -14.875 -21.828 1 97.56 591 ILE B C 1
ATOM 10049 O O . ILE B 1 591 ? -21.344 -15.68 -22.625 1 97.56 591 ILE B O 1
ATOM 10053 N N . ILE B 1 592 ? -21.062 -14.203 -21.016 1 96.81 592 ILE B N 1
ATOM 10054 C CA . ILE B 1 592 ? -19.609 -14.328 -21 1 96.81 592 ILE B CA 1
ATOM 10055 C C . ILE B 1 592 ? -19.219 -15.75 -20.609 1 96.81 592 ILE B C 1
ATOM 10057 O O . ILE B 1 592 ? -18.391 -16.375 -21.281 1 96.81 592 ILE B O 1
ATOM 10061 N N . VAL B 1 593 ? -19.812 -16.266 -19.578 1 96.62 593 VAL B N 1
ATOM 10062 C CA . VAL B 1 593 ? -19.5 -17.594 -19.078 1 96.62 593 VAL B CA 1
ATOM 10063 C C . VAL B 1 593 ? -19.844 -18.641 -20.141 1 96.62 593 VAL B C 1
ATOM 10065 O O . VAL B 1 593 ? -19.078 -19.562 -20.391 1 96.62 593 VAL B O 1
ATOM 10068 N N . LEU B 1 594 ? -21.016 -18.5 -20.797 1 95.5 594 LEU B N 1
ATOM 10069 C CA . LEU B 1 594 ? -21.406 -19.422 -21.844 1 95.5 594 LEU B CA 1
ATOM 10070 C C . LEU B 1 594 ? -20.484 -19.328 -23.047 1 95.5 594 LEU B C 1
ATOM 10072 O O . LEU B 1 594 ? -20.094 -20.344 -23.625 1 95.5 594 LEU B O 1
ATOM 10076 N N . ALA B 1 595 ? -20.125 -18.109 -23.375 1 94.69 595 ALA B N 1
ATOM 10077 C CA . ALA B 1 595 ? -19.219 -17.891 -24.5 1 94.69 595 ALA B CA 1
ATOM 10078 C C . ALA B 1 595 ? -17.875 -18.578 -24.266 1 94.69 595 ALA B C 1
ATOM 10080 O O . ALA B 1 595 ? -17.328 -19.203 -25.188 1 94.69 595 ALA B O 1
ATOM 10081 N N . ILE B 1 596 ? -17.359 -18.516 -23.109 1 93.12 596 ILE B N 1
ATOM 10082 C CA . ILE B 1 596 ? -16.047 -19.078 -22.797 1 93.12 596 ILE B CA 1
ATOM 10083 C C . ILE B 1 596 ? -16.156 -20.594 -22.609 1 93.12 596 ILE B C 1
ATOM 10085 O O . ILE B 1 596 ? -15.32 -21.344 -23.109 1 93.12 596 ILE B O 1
ATOM 10089 N N . SER B 1 597 ? -17.172 -21.062 -21.922 1 92.81 597 SER B N 1
ATOM 10090 C CA . SER B 1 597 ? -17.312 -22.469 -21.578 1 92.81 597 SER B CA 1
ATOM 10091 C C . SER B 1 597 ? -17.688 -23.312 -22.797 1 92.81 597 SER B C 1
ATOM 10093 O O . SER B 1 597 ? -17.203 -24.438 -22.953 1 92.81 597 SER B O 1
ATOM 10095 N N . LEU B 1 598 ? -18.516 -22.734 -23.672 1 92.06 598 LEU B N 1
ATOM 10096 C CA . LEU B 1 598 ? -19 -23.484 -24.828 1 92.06 598 LEU B CA 1
ATOM 10097 C C . LEU B 1 598 ? -18.234 -23.109 -26.094 1 92.06 598 LEU B C 1
ATOM 10099 O O . LEU B 1 598 ? -18.281 -23.828 -27.094 1 92.06 598 LEU B O 1
ATOM 10103 N N . GLY B 1 599 ? -17.625 -21.953 -25.984 1 87.38 599 GLY B N 1
ATOM 10104 C CA . GLY B 1 599 ? -17.016 -21.422 -27.188 1 87.38 599 GLY B CA 1
ATOM 10105 C C . GLY B 1 599 ? -15.562 -21.812 -27.359 1 87.38 599 GLY B C 1
ATOM 10106 O O . GLY B 1 599 ? -15.047 -22.625 -26.578 1 87.38 599 GLY B O 1
ATOM 10107 N N . ARG B 1 600 ? -14.969 -21.328 -28.469 1 81.75 600 ARG B N 1
ATOM 10108 C CA . ARG B 1 600 ? -13.57 -21.594 -28.797 1 81.75 600 ARG B CA 1
ATOM 10109 C C . ARG B 1 600 ? -12.727 -20.328 -28.641 1 81.75 600 ARG B C 1
ATOM 10111 O O . ARG B 1 600 ? -12.125 -19.859 -29.609 1 81.75 600 ARG B O 1
ATOM 10118 N N . ILE B 1 601 ? -12.852 -19.797 -27.5 1 82.81 601 ILE B N 1
ATOM 10119 C CA . ILE B 1 601 ? -12.055 -18.625 -27.172 1 82.81 601 ILE B CA 1
ATOM 10120 C C . ILE B 1 601 ? -10.867 -19.031 -26.297 1 82.81 601 ILE B C 1
ATOM 10122 O O . ILE B 1 601 ? -10.984 -19.125 -25.078 1 82.81 601 ILE B O 1
ATOM 10126 N N . GLY B 1 602 ? -9.766 -19.219 -26.875 1 78 602 GLY B N 1
ATOM 10127 C CA . GLY B 1 602 ? -8.617 -19.797 -26.203 1 78 602 GLY B CA 1
ATOM 10128 C C . GLY B 1 602 ? -7.906 -18.828 -25.281 1 78 602 GLY B C 1
ATOM 10129 O O . GLY B 1 602 ? -7.559 -19.172 -24.156 1 78 602 GLY B O 1
ATOM 10130 N N . PHE B 1 603 ? -7.832 -17.594 -25.656 1 78.44 603 PHE B N 1
ATOM 10131 C CA . PHE B 1 603 ? -7.008 -16.625 -24.938 1 78.44 603 PHE B CA 1
ATOM 10132 C C . PHE B 1 603 ? -7.617 -16.297 -23.578 1 78.44 603 PHE B C 1
ATOM 10134 O O . PHE B 1 603 ? -6.938 -16.391 -22.547 1 78.44 603 PHE B O 1
ATOM 10141 N N . MET B 1 604 ? -8.844 -15.961 -23.594 1 84 604 MET B N 1
ATOM 10142 C CA . MET B 1 604 ? -9.508 -15.602 -22.344 1 84 604 MET B CA 1
ATOM 10143 C C . MET B 1 604 ? -9.555 -16.781 -21.375 1 84 604 MET B C 1
ATOM 10145 O O . MET B 1 604 ? -9.367 -16.625 -20.172 1 84 604 MET B O 1
ATOM 10149 N N . ARG B 1 605 ? -9.805 -17.859 -21.906 1 87.69 605 ARG B N 1
ATOM 10150 C CA . ARG B 1 605 ? -9.836 -19.078 -21.094 1 87.69 605 ARG B CA 1
ATOM 10151 C C . ARG B 1 605 ? -8.484 -19.328 -20.438 1 87.69 605 ARG B C 1
ATOM 10153 O O . ARG B 1 605 ? -8.414 -19.672 -19.25 1 87.69 605 ARG B O 1
ATOM 10160 N N . LYS B 1 606 ? -7.512 -19.188 -21.234 1 83.31 606 LYS B N 1
ATOM 10161 C CA . LYS B 1 606 ? -6.164 -19.453 -20.734 1 83.31 606 LYS B CA 1
ATOM 10162 C C . LYS B 1 606 ? -5.766 -18.453 -19.656 1 83.31 606 LYS B C 1
ATOM 10164 O O . LYS B 1 606 ? -5.188 -18.828 -18.641 1 83.31 606 LYS B O 1
ATOM 10169 N N . VAL B 1 607 ? -6.094 -17.25 -19.828 1 84.31 607 VAL B N 1
ATOM 10170 C CA . VAL B 1 607 ? -5.723 -16.203 -18.875 1 84.31 607 VAL B CA 1
ATOM 10171 C C . VAL B 1 607 ? -6.492 -16.391 -17.562 1 84.31 607 VAL B C 1
ATOM 10173 O O . VAL B 1 607 ? -5.91 -16.312 -16.484 1 84.31 607 VAL B O 1
ATOM 10176 N N . LEU B 1 608 ? -7.707 -16.641 -17.641 1 91.19 608 LEU B N 1
ATOM 10177 C CA . LEU B 1 608 ? -8.57 -16.719 -16.469 1 91.19 608 LEU B CA 1
ATOM 10178 C C . LEU B 1 608 ? -8.375 -18.062 -15.75 1 91.19 608 LEU B C 1
ATOM 10180 O O . LEU B 1 608 ? -8.766 -18.219 -14.594 1 91.19 608 LEU B O 1
ATOM 10184 N N . SER B 1 609 ? -7.75 -19.031 -16.453 1 89 609 SER B N 1
ATOM 10185 C CA . SER B 1 609 ? -7.504 -20.344 -15.875 1 89 609 SER B CA 1
ATOM 10186 C C . SER B 1 609 ? -6.039 -20.516 -15.492 1 89 609 SER B C 1
ATOM 10188 O O . SER B 1 609 ? -5.582 -21.625 -15.25 1 89 609 SER B O 1
ATOM 10190 N N . TRP B 1 610 ? -5.348 -19.438 -15.516 1 83.19 610 TRP B N 1
ATOM 10191 C CA . TRP B 1 610 ? -3.918 -19.5 -15.227 1 83.19 610 TRP B CA 1
ATOM 10192 C C . TRP B 1 610 ? -3.67 -20.109 -13.844 1 83.19 610 TRP B C 1
ATOM 10194 O O . TRP B 1 610 ? -4.277 -19.672 -12.859 1 83.19 610 TRP B O 1
ATOM 10204 N N . LYS B 1 611 ? -2.824 -21 -13.734 1 82.5 611 LYS B N 1
ATOM 10205 C CA . LYS B 1 611 ? -2.623 -21.844 -12.562 1 82.5 611 LYS B CA 1
ATOM 10206 C C . LYS B 1 611 ? -2.295 -21 -11.328 1 82.5 611 LYS B C 1
ATOM 10208 O O . LYS B 1 611 ? -2.801 -21.266 -10.242 1 82.5 611 LYS B O 1
ATOM 10213 N N . PRO B 1 612 ? -1.496 -19.984 -11.469 1 81.25 612 PRO B N 1
ATOM 10214 C CA . PRO B 1 612 ? -1.162 -19.203 -10.281 1 81.25 612 PRO B CA 1
ATOM 10215 C C . PRO B 1 612 ? -2.361 -18.438 -9.727 1 81.25 612 PRO B C 1
ATOM 10217 O O . PRO B 1 612 ? -2.336 -18 -8.57 1 81.25 612 PRO B O 1
ATOM 10220 N N . LEU B 1 613 ? -3.402 -18.312 -10.469 1 88.5 613 LEU B N 1
ATOM 10221 C CA . LEU B 1 613 ? -4.582 -17.594 -10.008 1 88.5 613 LEU B CA 1
ATOM 10222 C C . LEU B 1 613 ? -5.445 -18.469 -9.109 1 88.5 613 LEU B C 1
ATOM 10224 O O . LEU B 1 613 ? -6.258 -17.969 -8.336 1 88.5 613 LEU B O 1
ATOM 10228 N N . VAL B 1 614 ? -5.242 -19.75 -9.18 1 90.25 614 VAL B N 1
ATOM 10229 C CA . VAL B 1 614 ? -6.129 -20.703 -8.539 1 90.25 614 VAL B CA 1
ATOM 10230 C C . VAL B 1 614 ? -6.016 -20.594 -7.023 1 90.25 614 VAL B C 1
ATOM 10232 O O . VAL B 1 614 ? -7.027 -20.438 -6.332 1 90.25 614 VAL B O 1
ATOM 10235 N N . PRO B 1 615 ? -4.75 -20.594 -6.504 1 90.81 615 PRO B N 1
ATOM 10236 C CA . PRO B 1 615 ? -4.664 -20.469 -5.047 1 90.81 615 PRO B CA 1
ATOM 10237 C C . PRO B 1 615 ? -5.242 -19.141 -4.543 1 90.81 615 PRO B C 1
ATOM 10239 O O . PRO B 1 615 ? -5.898 -19.109 -3.498 1 90.81 615 PRO B O 1
ATOM 10242 N N . LEU B 1 616 ? -5.02 -18.094 -5.238 1 94.19 616 LEU B N 1
ATOM 10243 C CA . LEU B 1 616 ? -5.543 -16.797 -4.832 1 94.19 616 LEU B CA 1
ATOM 10244 C C . LEU B 1 616 ? -7.066 -16.781 -4.898 1 94.19 616 LEU B C 1
ATOM 10246 O O . LEU B 1 616 ? -7.723 -16.172 -4.043 1 94.19 616 LEU B O 1
ATOM 10250 N N . SER B 1 617 ? -7.547 -17.422 -5.891 1 95.94 617 SER B N 1
ATOM 10251 C CA . SER B 1 617 ? -8.992 -17.516 -6.035 1 95.94 617 SER B CA 1
ATOM 10252 C C . SER B 1 617 ? -9.617 -18.281 -4.875 1 95.94 617 SER B C 1
ATOM 10254 O O . SER B 1 617 ? -10.664 -17.891 -4.352 1 95.94 617 SER B O 1
ATOM 10256 N N . LYS B 1 618 ? -8.977 -19.312 -4.473 1 95.12 618 LYS B N 1
ATOM 10257 C CA . LYS B 1 618 ? -9.484 -20.156 -3.391 1 95.12 618 LYS B CA 1
ATOM 10258 C C . LYS B 1 618 ? -9.453 -19.422 -2.057 1 95.12 618 LYS B C 1
ATOM 10260 O O . LYS B 1 618 ? -10.133 -19.812 -1.106 1 95.12 618 LYS B O 1
ATOM 10265 N N . LEU B 1 619 ? -8.719 -18.359 -2.016 1 97.31 619 LEU B N 1
ATOM 10266 C CA . LEU B 1 619 ? -8.609 -17.578 -0.792 1 97.31 619 LEU B CA 1
ATOM 10267 C C . LEU B 1 619 ? -9.625 -16.438 -0.789 1 97.31 619 LEU B C 1
ATOM 10269 O O . LEU B 1 619 ? -9.648 -15.617 0.137 1 97.31 619 LEU B O 1
ATOM 10273 N N . SER B 1 620 ? -10.492 -16.391 -1.75 1 97.5 620 SER B N 1
ATOM 10274 C CA . SER B 1 620 ? -11.406 -15.266 -1.938 1 97.5 620 SER B CA 1
ATOM 10275 C C . SER B 1 620 ? -12.344 -15.109 -0.748 1 97.5 620 SER B C 1
ATOM 10277 O O . SER B 1 620 ? -12.625 -13.992 -0.312 1 97.5 620 SER B O 1
ATOM 10279 N N . TYR B 1 621 ? -12.883 -16.219 -0.216 1 97.19 621 TYR B N 1
ATOM 10280 C CA . TYR B 1 621 ? -13.805 -16.141 0.913 1 97.19 621 TYR B CA 1
ATOM 10281 C C . TYR B 1 621 ? -13.102 -15.586 2.148 1 97.19 621 TYR B C 1
ATOM 10283 O O . TYR B 1 621 ? -13.617 -14.703 2.826 1 97.19 621 TYR B O 1
ATOM 10291 N N . GLY B 1 622 ? -11.906 -16.141 2.457 1 98.25 622 GLY B N 1
ATOM 10292 C CA . GLY B 1 622 ? -11.125 -15.602 3.559 1 98.25 622 GLY B CA 1
ATOM 10293 C C . GLY B 1 622 ? -10.781 -14.133 3.395 1 98.25 622 GLY B C 1
ATOM 10294 O O . GLY B 1 622 ? -10.852 -13.367 4.355 1 98.25 622 GLY B O 1
ATOM 10295 N N . ALA B 1 623 ? -10.398 -13.758 2.178 1 98.56 623 ALA B N 1
ATOM 10296 C CA . ALA B 1 623 ? -10.094 -12.359 1.886 1 98.56 623 ALA B CA 1
ATOM 10297 C C . ALA B 1 623 ? -11.312 -11.477 2.123 1 98.56 623 ALA B C 1
ATOM 10299 O O . ALA B 1 623 ? -11.188 -10.375 2.66 1 98.56 623 ALA B O 1
ATOM 10300 N N . PHE B 1 624 ? -12.438 -11.992 1.709 1 98 624 PHE B N 1
ATOM 10301 C CA . PHE B 1 624 ? -13.695 -11.281 1.925 1 98 624 PHE B CA 1
ATOM 10302 C C . PHE B 1 624 ? -13.938 -11.055 3.412 1 98 624 PHE B C 1
ATOM 10304 O O . PHE B 1 624 ? -14.328 -9.961 3.82 1 98 624 PHE B O 1
ATOM 10311 N N . LEU B 1 625 ? -13.633 -11.984 4.203 1 98.44 625 LEU B N 1
ATOM 10312 C CA . LEU B 1 625 ? -13.914 -11.914 5.633 1 98.44 625 LEU B CA 1
ATOM 10313 C C . LEU B 1 625 ? -12.977 -10.938 6.328 1 98.44 625 LEU B C 1
ATOM 10315 O O . LEU B 1 625 ? -13.398 -10.18 7.203 1 98.44 625 LEU B O 1
ATOM 10319 N N . VAL B 1 626 ? -11.742 -10.859 5.871 1 98.25 626 VAL B N 1
ATOM 10320 C CA . VAL B 1 626 ? -10.766 -10.211 6.746 1 98.25 626 VAL B CA 1
ATOM 10321 C C . VAL B 1 626 ? -10.352 -8.867 6.16 1 98.25 626 VAL B C 1
ATOM 10323 O O . VAL B 1 626 ? -9.719 -8.055 6.84 1 98.25 626 VAL B O 1
ATOM 10326 N N . HIS B 1 627 ? -10.625 -8.516 4.918 1 98.56 627 HIS B N 1
ATOM 10327 C CA . HIS B 1 627 ? -10.086 -7.32 4.281 1 98.56 627 HIS B CA 1
ATOM 10328 C C . HIS B 1 627 ? -10.555 -6.055 4.992 1 98.56 627 HIS B C 1
ATOM 10330 O O . HIS B 1 627 ? -9.805 -5.082 5.102 1 98.56 627 HIS B O 1
ATOM 10336 N N . VAL B 1 628 ? -11.734 -6.086 5.559 1 98.19 628 VAL B N 1
ATOM 10337 C CA . VAL B 1 628 ? -12.289 -4.879 6.168 1 98.19 628 VAL B CA 1
ATOM 10338 C C . VAL B 1 628 ? -11.594 -4.605 7.496 1 98.19 628 VAL B C 1
ATOM 10340 O O . VAL B 1 628 ? -11.562 -3.465 7.965 1 98.19 628 VAL B O 1
ATOM 10343 N N . VAL B 1 629 ? -11.023 -5.645 8.141 1 98 629 VAL B N 1
ATOM 10344 C CA . VAL B 1 629 ? -10.227 -5.453 9.344 1 98 629 VAL B CA 1
ATOM 10345 C C . VAL B 1 629 ? -9.055 -4.516 9.055 1 98 629 VAL B C 1
ATOM 10347 O O . VAL B 1 629 ? -8.773 -3.602 9.836 1 98 629 VAL B O 1
ATOM 10350 N N . ILE B 1 630 ? -8.43 -4.73 7.93 1 97.94 630 ILE B N 1
ATOM 10351 C CA . ILE B 1 630 ? -7.281 -3.924 7.523 1 97.94 630 ILE B CA 1
ATOM 10352 C C . ILE B 1 630 ? -7.738 -2.5 7.215 1 97.94 630 ILE B C 1
ATOM 10354 O O . ILE B 1 630 ? -7.066 -1.531 7.582 1 97.94 630 ILE B O 1
ATOM 10358 N N . LEU B 1 631 ? -8.891 -2.395 6.59 1 97.88 631 LEU B N 1
ATOM 10359 C CA . LEU B 1 631 ? -9.43 -1.086 6.234 1 97.88 631 LEU B CA 1
ATOM 10360 C C . LEU B 1 631 ? -9.836 -0.31 7.48 1 97.88 631 LEU B C 1
ATOM 10362 O O . LEU B 1 631 ? -9.586 0.893 7.582 1 97.88 631 LEU B O 1
ATOM 10366 N N . TRP B 1 632 ? -10.422 -1.009 8.484 1 97.44 632 TRP B N 1
ATOM 10367 C CA . TRP B 1 632 ? -10.781 -0.377 9.742 1 97.44 632 TRP B CA 1
ATOM 10368 C C . TRP B 1 632 ? -9.539 0.105 10.492 1 97.44 632 TRP B C 1
ATOM 10370 O O . TRP B 1 632 ? -9.539 1.2 11.055 1 97.44 632 TRP B O 1
ATOM 10380 N N . TYR B 1 633 ? -8.547 -0.69 10.484 1 97 633 TYR B N 1
ATOM 10381 C CA . TYR B 1 633 ? -7.312 -0.296 11.156 1 97 633 TYR B CA 1
ATOM 10382 C C . TYR B 1 633 ? -6.754 0.99 10.562 1 97 633 TYR B C 1
ATOM 10384 O O . TYR B 1 633 ? -6.355 1.899 11.297 1 97 633 TYR B O 1
ATOM 10392 N N . SER B 1 634 ? -6.695 1.025 9.25 1 95.25 634 SER B N 1
ATOM 10393 C CA . SER B 1 634 ? -6.156 2.201 8.57 1 95.25 634 SER B CA 1
ATOM 10394 C C . SER B 1 634 ? -7.012 3.436 8.844 1 95.25 634 SER B C 1
ATOM 10396 O O . SER B 1 634 ? -6.48 4.527 9.062 1 95.25 634 SER B O 1
ATOM 10398 N N . ALA B 1 635 ? -8.289 3.27 8.844 1 94.75 635 ALA B N 1
ATOM 10399 C CA . ALA B 1 635 ? -9.195 4.391 9.078 1 94.75 635 ALA B CA 1
ATOM 10400 C C . ALA B 1 635 ? -9.102 4.883 10.516 1 94.75 635 ALA B C 1
ATOM 10402 O O . ALA B 1 635 ? -9.016 6.09 10.766 1 94.75 635 ALA B O 1
ATOM 10403 N N . GLY B 1 636 ? -9.078 3.943 11.445 1 96.38 636 GLY B N 1
ATOM 10404 C CA . GLY B 1 636 ? -9.109 4.301 12.859 1 96.38 636 GLY B CA 1
ATOM 10405 C C . GLY B 1 636 ? -7.773 4.801 13.375 1 96.38 636 GLY B C 1
ATOM 10406 O O . GLY B 1 636 ? -7.723 5.594 14.312 1 96.38 636 GLY B O 1
ATOM 10407 N N . SER B 1 637 ? -6.695 4.398 12.742 1 96.5 637 SER B N 1
ATOM 10408 C CA . SER B 1 637 ? -5.367 4.742 13.25 1 96.5 637 SER B CA 1
ATOM 10409 C C . SER B 1 637 ? -4.836 6.004 12.578 1 96.5 637 SER B C 1
ATOM 10411 O O . SER B 1 637 ? -3.699 6.41 12.828 1 96.5 637 SER B O 1
ATOM 10413 N N . ALA B 1 638 ? -5.621 6.652 11.766 1 96.06 638 ALA B N 1
ATOM 10414 C CA . ALA B 1 638 ? -5.184 7.855 11.055 1 96.06 638 ALA B CA 1
ATOM 10415 C C . ALA B 1 638 ? -4.797 8.961 12.039 1 96.06 638 ALA B C 1
ATOM 10417 O O . ALA B 1 638 ? -5.512 9.211 13.016 1 96.06 638 ALA B O 1
ATOM 10418 N N . ARG B 1 639 ? -3.621 9.57 11.836 1 97.19 639 ARG B N 1
ATOM 10419 C CA . ARG B 1 639 ? -3.145 10.672 12.664 1 97.19 639 ARG B CA 1
ATOM 10420 C C . ARG B 1 639 ? -3.18 11.992 11.891 1 97.19 639 ARG B C 1
ATOM 10422 O O . ARG B 1 639 ? -2.895 13.055 12.445 1 97.19 639 ARG B O 1
ATOM 10429 N N . GLU B 1 640 ? -3.5 11.906 10.641 1 95.06 640 GLU B N 1
ATOM 10430 C CA . GLU B 1 640 ? -3.566 13.078 9.773 1 95.06 640 GLU B CA 1
ATOM 10431 C C . GLU B 1 640 ? -4.547 12.852 8.625 1 95.06 640 GLU B C 1
ATOM 10433 O O . GLU B 1 640 ? -4.926 11.711 8.336 1 95.06 640 GLU B O 1
ATOM 10438 N N . ALA B 1 641 ? -5.012 13.992 8.07 1 95.81 641 ALA B N 1
ATOM 10439 C CA . ALA B 1 641 ? -5.742 13.891 6.812 1 95.81 641 ALA B CA 1
ATOM 10440 C C . ALA B 1 641 ? -4.812 13.508 5.668 1 95.81 641 ALA B C 1
ATOM 10442 O O . ALA B 1 641 ? -3.695 14.016 5.566 1 95.81 641 ALA B O 1
ATOM 10443 N N . THR B 1 642 ? -5.238 12.648 4.871 1 94.19 642 THR B N 1
ATOM 10444 C CA . THR B 1 642 ? -4.32 12.109 3.873 1 94.19 642 THR B CA 1
ATOM 10445 C C . THR B 1 642 ? -4.688 12.617 2.479 1 94.19 642 THR B C 1
ATOM 10447 O O . THR B 1 642 ? -5.867 12.773 2.16 1 94.19 642 THR B O 1
ATOM 10450 N N . TYR B 1 643 ? -3.68 12.891 1.658 1 95.62 643 TYR B N 1
ATOM 10451 C CA . TYR B 1 643 ? -3.826 13.266 0.256 1 95.62 643 TYR B CA 1
ATOM 10452 C C . TYR B 1 643 ? -4.004 12.031 -0.622 1 95.62 643 TYR B C 1
ATOM 10454 O O . TYR B 1 643 ? -3.361 11 -0.398 1 95.62 643 TYR B O 1
ATOM 10462 N N . ASN B 1 644 ? -4.914 12.141 -1.579 1 95.25 644 ASN B N 1
ATOM 10463 C CA . ASN B 1 644 ? -5.152 11 -2.461 1 95.25 644 ASN B CA 1
ATOM 10464 C C . ASN B 1 644 ? -5.219 11.43 -3.924 1 95.25 644 ASN B C 1
ATOM 10466 O O . ASN B 1 644 ? -5.66 12.539 -4.23 1 95.25 644 ASN B O 1
ATOM 10470 N N . ASN B 1 645 ? -4.707 10.734 -4.785 1 95.81 645 ASN B N 1
ATOM 10471 C CA . ASN B 1 645 ? -4.914 10.711 -6.23 1 95.81 645 ASN B CA 1
ATOM 10472 C C . ASN B 1 645 ? -5.023 9.281 -6.758 1 95.81 645 ASN B C 1
ATOM 10474 O O . ASN B 1 645 ? -4.977 8.328 -5.984 1 95.81 645 ASN B O 1
ATOM 10478 N N . THR B 1 646 ? -5.262 9.109 -8 1 96.12 646 THR B N 1
ATOM 10479 C CA . THR B 1 646 ? -5.523 7.789 -8.555 1 96.12 646 THR B CA 1
ATOM 10480 C C . THR B 1 646 ? -4.355 6.844 -8.281 1 96.12 646 THR B C 1
ATOM 10482 O O . THR B 1 646 ? -4.559 5.711 -7.836 1 96.12 646 THR B O 1
ATOM 10485 N N . PHE B 1 647 ? -3.154 7.262 -8.492 1 96.06 647 PHE B N 1
ATOM 10486 C CA . PHE B 1 647 ? -1.978 6.414 -8.344 1 96.06 647 PHE B CA 1
ATOM 10487 C C . PHE B 1 647 ? -1.761 6.035 -6.887 1 96.06 647 PHE B C 1
ATOM 10489 O O . PHE B 1 647 ? -1.487 4.875 -6.574 1 96.06 647 PHE B O 1
ATOM 10496 N N . ILE B 1 648 ? -1.857 7.004 -5.957 1 96.31 648 ILE B N 1
ATOM 10497 C CA . ILE B 1 648 ? -1.686 6.75 -4.531 1 96.31 648 ILE B CA 1
ATOM 10498 C C . ILE B 1 648 ? -2.752 5.766 -4.051 1 96.31 648 ILE B C 1
ATOM 10500 O O . ILE B 1 648 ? -2.461 4.863 -3.264 1 96.31 648 ILE B O 1
ATOM 10504 N N . MET B 1 649 ? -3.973 5.938 -4.555 1 97.06 649 MET B N 1
ATOM 10505 C CA . MET B 1 649 ? -5.047 5.023 -4.188 1 97.06 649 MET B CA 1
ATOM 10506 C C . MET B 1 649 ? -4.734 3.604 -4.652 1 97.06 649 MET B C 1
ATOM 10508 O O . MET B 1 649 ? -5.055 2.635 -3.959 1 97.06 649 MET B O 1
ATOM 10512 N N . ILE B 1 650 ? -4.156 3.494 -5.816 1 97.62 650 ILE B N 1
ATOM 10513 C CA . ILE B 1 650 ? -3.754 2.182 -6.316 1 97.62 650 ILE B CA 1
ATOM 10514 C C . ILE B 1 650 ? -2.711 1.573 -5.383 1 97.62 650 ILE B C 1
ATOM 10516 O O . ILE B 1 650 ? -2.816 0.405 -5 1 97.62 650 ILE B O 1
ATOM 10520 N N . LEU B 1 651 ? -1.689 2.314 -4.98 1 97.56 651 LEU B N 1
ATOM 10521 C CA . LEU B 1 651 ? -0.652 1.832 -4.074 1 97.56 651 LEU B CA 1
ATOM 10522 C C . LEU B 1 651 ? -1.26 1.351 -2.762 1 97.56 651 LEU B C 1
ATOM 10524 O O . LEU B 1 651 ? -0.943 0.256 -2.293 1 97.56 651 LEU B O 1
ATOM 10528 N N . LYS B 1 652 ? -2.15 2.17 -2.193 1 97.44 652 LYS B N 1
ATOM 10529 C CA . LYS B 1 652 ? -2.783 1.818 -0.926 1 97.44 652 LYS B CA 1
ATOM 10530 C C . LYS B 1 652 ? -3.619 0.549 -1.061 1 97.44 652 LYS B C 1
ATOM 10532 O O . LYS B 1 652 ? -3.584 -0.319 -0.186 1 97.44 652 LYS B O 1
ATOM 10537 N N . THR B 1 653 ? -4.324 0.458 -2.164 1 98.31 653 THR B N 1
ATOM 10538 C CA . THR B 1 653 ? -5.184 -0.698 -2.4 1 98.31 653 THR B CA 1
ATOM 10539 C C . THR B 1 653 ? -4.352 -1.97 -2.531 1 98.31 653 THR B C 1
ATOM 10541 O O . THR B 1 653 ? -4.703 -3.01 -1.973 1 98.31 653 THR B O 1
ATOM 10544 N N . MET B 1 654 ? -3.289 -1.843 -3.236 1 98.19 654 MET B N 1
ATOM 10545 C CA . MET B 1 654 ? -2.428 -3.006 -3.426 1 98.19 654 MET B CA 1
ATOM 10546 C C . MET B 1 654 ? -1.819 -3.455 -2.102 1 98.19 654 MET B C 1
ATOM 10548 O O . MET B 1 654 ? -1.677 -4.656 -1.854 1 98.19 654 MET B O 1
ATOM 10552 N N . GLY B 1 655 ? -1.429 -2.529 -1.28 1 98.31 655 GLY B N 1
ATOM 10553 C CA . GLY B 1 655 ? -0.922 -2.875 0.038 1 98.31 655 GLY B CA 1
ATOM 10554 C C . GLY B 1 655 ? -1.938 -3.607 0.895 1 98.31 655 GLY B C 1
ATOM 10555 O O . GLY B 1 655 ? -1.639 -4.66 1.461 1 98.31 655 GLY B O 1
ATOM 10556 N N . ASP B 1 656 ? -3.168 -3.074 0.946 1 98.44 656 ASP B N 1
ATOM 10557 C CA . ASP B 1 656 ? -4.25 -3.699 1.704 1 98.44 656 ASP B CA 1
ATOM 10558 C C . ASP B 1 656 ? -4.555 -5.098 1.175 1 98.44 656 ASP B C 1
ATOM 10560 O O . ASP B 1 656 ? -4.793 -6.023 1.953 1 98.44 656 ASP B O 1
ATOM 10564 N N . THR B 1 657 ? -4.527 -5.18 -0.128 1 98.44 657 THR B N 1
ATOM 10565 C CA . THR B 1 657 ? -4.848 -6.449 -0.769 1 98.44 657 THR B CA 1
ATOM 10566 C C . THR B 1 657 ? -3.811 -7.512 -0.41 1 98.44 657 THR B C 1
ATOM 10568 O O . THR B 1 657 ? -4.164 -8.641 -0.062 1 98.44 657 THR B O 1
ATOM 10571 N N . ALA B 1 658 ? -2.574 -7.141 -0.448 1 97.19 658 ALA B N 1
ATOM 10572 C CA . ALA B 1 658 ? -1.505 -8.094 -0.153 1 97.19 658 ALA B CA 1
ATOM 10573 C C . ALA B 1 658 ? -1.608 -8.602 1.28 1 97.19 658 ALA B C 1
ATOM 10575 O O . ALA B 1 658 ? -1.538 -9.812 1.52 1 97.19 658 ALA B O 1
ATOM 10576 N N . VAL B 1 659 ? -1.83 -7.754 2.221 1 97.44 659 VAL B N 1
ATOM 10577 C CA . VAL B 1 659 ? -1.916 -8.148 3.623 1 97.44 659 VAL B CA 1
ATOM 10578 C C . VAL B 1 659 ? -3.195 -8.953 3.855 1 97.44 659 VAL B C 1
ATOM 10580 O O . VAL B 1 659 ? -3.207 -9.898 4.645 1 97.44 659 VAL B O 1
ATOM 10583 N N . THR B 1 660 ? -4.227 -8.578 3.143 1 98.56 660 THR B N 1
ATOM 10584 C CA . THR B 1 660 ? -5.492 -9.305 3.223 1 98.56 660 THR B CA 1
ATOM 10585 C C . THR B 1 660 ? -5.316 -10.758 2.801 1 98.56 660 THR B C 1
ATOM 10587 O O . THR B 1 660 ? -5.762 -11.672 3.498 1 98.56 660 THR B O 1
ATOM 10590 N N . PHE B 1 661 ? -4.652 -10.969 1.729 1 97.88 661 PHE B N 1
ATOM 10591 C CA . PHE B 1 661 ? -4.477 -12.328 1.236 1 97.88 661 PHE B CA 1
ATOM 10592 C C . PHE B 1 661 ? -3.543 -13.117 2.145 1 97.88 661 PHE B C 1
ATOM 10594 O O . PHE B 1 661 ? -3.68 -14.336 2.277 1 97.88 661 PHE B O 1
ATOM 10601 N N . GLY B 1 662 ? -2.576 -12.438 2.779 1 96.56 662 GLY B N 1
ATOM 10602 C CA . GLY B 1 662 ? -1.79 -13.109 3.801 1 96.56 662 GLY B CA 1
ATOM 10603 C C . GLY B 1 662 ? -2.625 -13.609 4.965 1 96.56 662 GLY B C 1
ATOM 10604 O O . GLY B 1 662 ? -2.479 -14.75 5.398 1 96.56 662 GLY B O 1
ATOM 10605 N N . ALA B 1 663 ? -3.484 -12.742 5.426 1 97.75 663 ALA B N 1
ATOM 10606 C CA . ALA B 1 663 ? -4.375 -13.117 6.523 1 97.75 663 ALA B CA 1
ATOM 10607 C C . ALA B 1 663 ? -5.355 -14.203 6.09 1 97.75 663 ALA B C 1
ATOM 10609 O O . ALA B 1 663 ? -5.684 -15.094 6.871 1 97.75 663 ALA B O 1
ATOM 10610 N N . ALA B 1 664 ? -5.809 -14.094 4.863 1 98.5 664 ALA B N 1
ATOM 10611 C CA . ALA B 1 664 ? -6.73 -15.094 4.324 1 98.5 664 ALA B CA 1
ATOM 10612 C C . ALA B 1 664 ? -6.066 -16.469 4.254 1 98.5 664 ALA B C 1
ATOM 10614 O O . ALA B 1 664 ? -6.719 -17.484 4.477 1 98.5 664 ALA B O 1
ATOM 10615 N N . LEU B 1 665 ? -4.809 -16.516 3.922 1 97.12 665 LEU B N 1
ATOM 10616 C CA . LEU B 1 665 ? -4.07 -17.781 3.883 1 97.12 665 LEU B CA 1
ATOM 10617 C C . LEU B 1 665 ? -4.023 -18.422 5.262 1 97.12 665 LEU B C 1
ATOM 10619 O O . LEU B 1 665 ? -4.207 -19.641 5.395 1 97.12 665 LEU B O 1
ATOM 10623 N N . LEU B 1 666 ? -3.799 -17.609 6.262 1 97 666 LEU B N 1
ATOM 10624 C CA . LEU B 1 666 ? -3.764 -18.125 7.629 1 97 666 LEU B CA 1
ATOM 10625 C C . LEU B 1 666 ? -5.121 -18.703 8.031 1 97 666 LEU B C 1
ATOM 10627 O O . LEU B 1 666 ? -5.195 -19.75 8.656 1 97 666 LEU B O 1
ATOM 10631 N N . LEU B 1 667 ? -6.137 -18 7.688 1 97.75 667 LEU B N 1
ATOM 10632 C CA . LEU B 1 667 ? -7.492 -18.453 7.973 1 97.75 667 LEU B CA 1
ATOM 10633 C C . LEU B 1 667 ? -7.793 -19.75 7.219 1 97.75 667 LEU B C 1
ATOM 10635 O O . LEU B 1 667 ? -8.422 -20.656 7.762 1 97.75 667 LEU B O 1
ATOM 10639 N N . TYR B 1 668 ? -7.348 -19.828 6.008 1 97.38 668 TYR B N 1
ATOM 10640 C CA . TYR B 1 668 ? -7.562 -21 5.168 1 97.38 668 TYR B CA 1
ATOM 10641 C C . TYR B 1 668 ? -6.875 -22.219 5.758 1 97.38 668 TYR B C 1
ATOM 10643 O O . TYR B 1 668 ? -7.484 -23.297 5.863 1 97.38 668 TYR B O 1
ATOM 10651 N N . LEU B 1 669 ? -5.66 -22.094 6.211 1 96.69 669 LEU B N 1
ATOM 10652 C CA . LEU B 1 669 ? -4.855 -23.203 6.695 1 96.69 669 LEU B CA 1
ATOM 10653 C C . LEU B 1 669 ? -5.312 -23.641 8.078 1 96.69 669 LEU B C 1
ATOM 10655 O O . LEU B 1 669 ? -5.172 -24.812 8.445 1 96.69 669 LEU B O 1
ATOM 10659 N N . SER B 1 670 ? -5.879 -22.734 8.812 1 97.12 670 SER B N 1
ATOM 10660 C CA . SER B 1 670 ? -6.156 -23.031 10.211 1 97.12 670 SER B CA 1
ATOM 10661 C C . SER B 1 670 ? -7.609 -23.453 10.406 1 97.12 670 SER B C 1
ATOM 10663 O O . SER B 1 670 ? -7.938 -24.156 11.375 1 97.12 670 SER B O 1
ATOM 10665 N N . VAL B 1 671 ? -8.492 -23 9.531 1 97.69 671 VAL B N 1
ATOM 10666 C CA . VAL B 1 671 ? -9.906 -23.234 9.812 1 97.69 671 VAL B CA 1
ATOM 10667 C C . VAL B 1 671 ? -10.602 -23.781 8.562 1 97.69 671 VAL B C 1
ATOM 10669 O O . VAL B 1 671 ? -11.133 -24.891 8.57 1 97.69 671 VAL B O 1
ATOM 10672 N N . GLU B 1 672 ? -10.523 -23.141 7.469 1 96.75 672 GLU B N 1
ATOM 10673 C CA . GLU B 1 672 ? -11.344 -23.438 6.297 1 96.75 672 GLU B CA 1
ATOM 10674 C C . GLU B 1 672 ? -11.023 -24.828 5.742 1 96.75 672 GLU B C 1
ATOM 10676 O O . GLU B 1 672 ? -11.914 -25.672 5.629 1 96.75 672 GLU B O 1
ATOM 10681 N N . ALA B 1 673 ? -9.758 -25.047 5.426 1 96.19 673 ALA B N 1
ATOM 10682 C CA . ALA B 1 673 ? -9.359 -26.297 4.793 1 96.19 673 ALA B CA 1
ATOM 10683 C C . ALA B 1 673 ? -9.555 -27.484 5.742 1 96.19 673 ALA B C 1
ATOM 10685 O O . ALA B 1 673 ? -10.125 -28.5 5.355 1 96.19 673 ALA B O 1
ATOM 10686 N N . PRO B 1 674 ? -9.141 -27.375 6.988 1 96.44 674 PRO B N 1
ATOM 10687 C CA . PRO B 1 674 ? -9.312 -28.5 7.895 1 96.44 674 PRO B CA 1
ATOM 10688 C C . PRO B 1 674 ? -10.781 -28.891 8.07 1 96.44 674 PRO B C 1
ATOM 10690 O O . PRO B 1 674 ? -11.117 -30.078 8.047 1 96.44 674 PRO B O 1
ATOM 10693 N N . ILE B 1 675 ? -11.633 -27.969 8.258 1 95.31 675 ILE B N 1
ATOM 10694 C CA . ILE B 1 675 ? -13.039 -28.25 8.5 1 95.31 675 ILE B CA 1
ATOM 10695 C C . ILE B 1 675 ? -13.672 -28.844 7.242 1 95.31 675 ILE B C 1
ATOM 10697 O O . ILE B 1 675 ? -14.477 -29.766 7.324 1 95.31 675 ILE B O 1
ATOM 10701 N N . ARG B 1 676 ? -13.344 -28.281 6.141 1 92.12 676 ARG B N 1
ATOM 10702 C CA . ARG B 1 676 ? -13.82 -28.812 4.875 1 92.12 676 ARG B CA 1
ATOM 10703 C C . ARG B 1 676 ? -13.398 -30.281 4.711 1 92.12 676 ARG B C 1
ATOM 10705 O O . ARG B 1 676 ? -14.219 -31.125 4.348 1 92.12 676 ARG B O 1
ATOM 10712 N N . ASP B 1 677 ? -12.141 -30.562 4.996 1 92.25 677 ASP B N 1
ATOM 10713 C CA . ASP B 1 677 ? -11.609 -31.922 4.836 1 92.25 677 ASP B CA 1
ATOM 10714 C C . ASP B 1 677 ? -12.234 -32.875 5.852 1 92.25 677 ASP B C 1
ATOM 10716 O O . ASP B 1 677 ? -12.484 -34.031 5.539 1 92.25 677 ASP B O 1
ATOM 10720 N N . MET B 1 678 ? -12.438 -32.438 7.004 1 92.88 678 MET B N 1
ATOM 10721 C CA . MET B 1 678 ? -13.086 -33.25 8.023 1 92.88 678 MET B CA 1
ATOM 10722 C C . MET B 1 678 ? -14.523 -33.594 7.625 1 92.88 678 MET B C 1
ATOM 10724 O O . MET B 1 678 ? -14.992 -34.688 7.844 1 92.88 678 MET B O 1
ATOM 10728 N N . ALA B 1 679 ? -15.164 -32.625 7.105 1 88.81 679 ALA B N 1
ATOM 10729 C CA . ALA B 1 679 ? -16.531 -32.844 6.648 1 88.81 679 ALA B CA 1
ATOM 10730 C C . ALA B 1 679 ? -16.578 -33.875 5.535 1 88.81 679 ALA B C 1
ATOM 10732 O O . ALA B 1 679 ? -17.484 -34.719 5.504 1 88.81 679 ALA B O 1
ATOM 10733 N N . LYS B 1 680 ? -15.664 -33.844 4.648 1 85.12 680 LYS B N 1
ATOM 10734 C CA . LYS B 1 680 ? -15.578 -34.812 3.58 1 85.12 680 LYS B CA 1
ATOM 10735 C C . LYS B 1 680 ? -15.305 -36.219 4.145 1 85.12 680 LYS B C 1
ATOM 10737 O O . LYS B 1 680 ? -15.875 -37.188 3.668 1 85.12 680 LYS B O 1
ATOM 10742 N N . LEU B 1 681 ? -14.422 -36.25 5.047 1 85.88 681 LEU B N 1
ATOM 10743 C CA . LEU B 1 681 ? -14.094 -37.5 5.695 1 85.88 681 LEU B CA 1
ATOM 10744 C C . LEU B 1 681 ? -15.312 -38.094 6.391 1 85.88 681 LEU B C 1
ATOM 10746 O O . LEU B 1 681 ? -15.531 -39.312 6.344 1 85.88 681 LEU B O 1
ATOM 10750 N N . ALA B 1 682 ? -16.047 -37.281 7.023 1 83.94 682 ALA B N 1
ATOM 10751 C CA . ALA B 1 682 ? -17.234 -37.75 7.742 1 83.94 682 ALA B CA 1
ATOM 10752 C C . ALA B 1 682 ? -18.297 -38.25 6.781 1 83.94 682 ALA B C 1
ATOM 10754 O O . ALA B 1 682 ? -19.016 -39.219 7.098 1 83.94 682 ALA B O 1
ATOM 10755 N N . LEU B 1 683 ? -18.406 -37.719 5.625 1 75.19 683 LEU B N 1
ATOM 10756 C CA . LEU B 1 683 ? -19.406 -38.094 4.641 1 75.19 683 LEU B CA 1
ATOM 10757 C C . LEU B 1 683 ? -18.969 -39.344 3.879 1 75.19 683 LEU B C 1
ATOM 10759 O O . LEU B 1 683 ? -19.797 -40.125 3.396 1 75.19 683 LEU B O 1
ATOM 10763 N N . SER B 1 684 ? -17.625 -39.469 3.627 1 63.19 684 SER B N 1
ATOM 10764 C CA . SER B 1 684 ? -17.141 -40.656 2.922 1 63.19 684 SER B CA 1
ATOM 10765 C C . SER B 1 684 ? -17.328 -41.906 3.76 1 63.19 684 SER B C 1
ATOM 10767 O O . SER B 1 684 ? -17.453 -43 3.219 1 63.19 684 SER B O 1
ATOM 10769 N N . VAL B 1 685 ? -17.266 -41.844 4.996 1 48.81 685 VAL B N 1
ATOM 10770 C CA . VAL B 1 685 ? -17.484 -43 5.863 1 48.81 685 VAL B CA 1
ATOM 10771 C C . VAL B 1 685 ? -18.953 -43.406 5.828 1 48.81 685 VAL B C 1
ATOM 10773 O O . VAL B 1 685 ? -19.266 -44.594 5.977 1 48.81 685 VAL B O 1
ATOM 10776 N N . ARG B 1 686 ? -19.844 -42.594 5.5 1 45.81 686 ARG B N 1
ATOM 10777 C CA . ARG B 1 686 ? -21.234 -43.031 5.426 1 45.81 686 ARG B CA 1
ATOM 10778 C C . ARG B 1 686 ? -21.594 -43.5 4.016 1 45.81 686 ARG B C 1
ATOM 10780 O O . ARG B 1 686 ? -21.234 -42.844 3.033 1 45.81 686 ARG B O 1
#

Foldseek 3Di:
DQLVLQVVLCCQQVPQDCCVCPDDNLQHDALLLLLVLQLVPAPDPLQVVVSVVLNVCVVVVNPLSVLQRQQWFGQDPPLLLPQQEDQGHPVSQQVRDPVRWHKKKWKKKKAWAGQPPCPDPVNLVPDQLPALPDDDDPPDDSVVSQDDSPDLLDHHSRIHIIMGIGTPSGAQVSSQVSVCVSNCVNCVSRVIDMHMDIDRLLIDHDDDDDADPLNVVLVVVVVVLVVLQVQLQVLVVPDDPVCLVVDPPVNLLSVLLHLVVLVVCLLDDPPDDALLQLLVLLLLLVLLLLVLLLVLVLLLQLFRASRVSQSSVLLQDLVCLCSQQSLLSLLSVLLQLLLCLLLVLVVCVVPDDPPDDPDCVLVLVLVLLQAQFLLLSLLSCLQGVLLPVAFDSCSSVQRVLLNVLSVVCVVCLNVLNCLPPPLQSGHPNLSLSVSLSSVLSVVVNVLSVCCVVPVVVSVVVLVVLLVQLLVQLLVQCLVVVAFLGDGSGNVCSNRVSPHSCNSGQRRDNSNSNNLNSLSNVLSVVCVVCLVPADEQVVLVVLLVVLVVLLSCLSSCQSVASDRVHRVVDDSNRSSNSSSVSNNSNSVSVSSNSCSSSRYDDPPSSCVSSPSVSSSSSVLSSQLSSCLVSLSSNCRRNDSHHYYDDPVVSVVVSVVSSVVSSVRSSVSSSSRNSSSSSVSVVVVVVD/DQLVLQVVLCCQQVPQDCCPVPDDNLQHDALLLLLVLQLVPAPDPLQVVVSVVLNVCVVVVNPLSVLQRQQWFGQDPCLLLPQQEDQGHPVSQQVRCPVRWHKKKWKKKKAWAGQPPCPDPVNLVPDQLPALPDDDDPPDDSVVSQDDSPDLLDHHSRIHIIMGIGTPSGAQVSSQVSVCVSNVVNCVSRVIDMHMDTDRLLIDHDDDDDADPLNVVLVVVVVVLVVLQVQLQVLVVVDDPVCLVVDDPVNLLSVLLHLVVLVVCLLDDPPDDALLQLLVLLLLLVLLLLVLLLVLVLLLQLFRASRVSQSSVLLQDLVCLCSQQSLLSLLSVLLQLLLCLLLVLVVVVVPDDDPDDPDCVLVLVLVLLQAQFLLLSLLSCLQGVLLPVAFDSCSSVFRVLLNVLSVVCVVCLNVLNCLPPPLQSGHPNLSLSVSLSSVLSVVVNVLSVCCVVPVVVSVVVLVVLLVQLLVQLLVQCLVVVAFLGDGSGNVCSNRVSPHSCNSGQRRDNSNSNNLNSVSNVLSVVCVVCLVPADEQVVLVVLLVVLVVLLSCLSSCQSVASDRVHRVVDDSNRSSNSSSVSNNSNSVSVSSNSCSSSRYDDPPSSCVSSPSVSSSSSVLSSQLSSCLVSLSSNCRRNDSHHYYDDPVVSVVVSVVSSVVSSVRSSVSCSSRNSSSSSVSVVVVVVD